Protein AF-A0A370VN03-F1 (afdb_monomer)

Radius of gyration: 39.09 Å; Cα contacts (8 Å, |Δi|>4): 2006; chains: 1; bounding box: 122×119×113 Å

Foldseek 3Di:
DKAKEKEFEQPDQADPPDRDTQMFIWIWDFDQFAFQLLCLVVSVDRRVDPPPDDPDDDDDPDPDDKWKDQAQRTDDRGPDTQQDPPNFHLTYIYTPHHHDPPPDDPLQPAFKWKAFQFFLAWQDIHGDDAAKFWEFCAPPGNHHDPDPQTHNGFKIWHQHPVRWIWIAGPPGPNAKDKQNHTHHRDTDTQDAPIWIDGGRIIMGMHGRDFPDDFFDWDRPSRRFIAGEQDDDDDPDDDDDDDDDDDDDDDDDDDDDDDDDDDDDDDDDDDDDDDDDDDDDDDDDDDDDDDDDDDDDDDDDDDDDDDDDDYDDDDDDDDDDDDDDDDDDDDDDDDDDDDDDDDDDDDDDDDDDDDDDDDDDDDDDDDDDDPAGGSNSLLSCLLGVHSQFAQDALPRPCQQKHFFGFDWDQDPVNPGIDGGHTDIDRLLVFLEEEEEAADQQSLQSVLRRVSSNLRHRALQQEAEAEQQADPVDDLVVSLLSCVLVVLASRQADPQAQLFRGNYASHLVLLCSNLVLLVLLLVVVVVVPCPDPDRLSPDNGRAYEYEYEWESDDPVSLVSLLCCSQRVSNSNYYYYYYFYDHADEPVQHPQNRQVNRCVRRVSSLSTQKYWGQHDPVSQKIFIFGWDDQDDDDPPDDPRDRIDTDDRGDMRGGRGHDPVSSNSSSSSNNSYHHDDPPDDQHPRRFADFDLAWALCVLVVNLDLALVLLLVLQVVQCPDLQALLWWLKAFFTAFRRGTDIDGCLPLHFEEEEEEAPQLCLQQSLLSSLLRRLSNYAQLAEAEEAEELDDQPDDDDDDDDGNVLLCLALRYAYYYYLPDLVVLQLLLVLLVVLLVVLCVVQPPFFLSVVSSVVVVVVVVVPDDPDDDDDDDDDDDDDDDDDDDPDPPPPPPPPPRRDHAYEYEYEALLSLCPPPAPDPPRVSSNSNLVSVLVCLVCVSRSNYGYYYYHYPPGPCCVGSSNVSRQKYWYGDDFDDDPSTRRRQWTWIQTNVRDITTHRGHGFQFAAFPCSPPSIDMRGDPSNRSSHRDPPPPRPHDPDGGTNSVSNSVNSVVSCVVVVRDGDHHSD

Secondary structure (DSSP, 8-state):
-EEEEEEEETTSPPPTTSSPPEEEEEEEE--TT-BGGGTHHHHHHHHH-S-------------PPPPEEETTEEP-TTTPBTTSTTSSTT-EEEESSPPPPPS---TTT-SEEEEEEESTTTT-EEE--SEEEEEESSTTSSEE---TTS-SS-EEEEE-TTS-EEEEE-S-SS-EEETTEEP-SS-EEE-TT-EEEETTEEEEEEESS-SSPPPPEEE-SSS-EEE-------S--PPP--------------PPPPPPPPPPPPP------------------------------------------------------------------------------------------------------SS--HHHHHHHHHTT-TTTT---TT-TTTTEEEEEEEEEE-TTSS-EEEEEEEEEEHHHHSEEEEEE-HHHHHHHHHHHHHHHHHHS-TTTEEEEEE---TTS-HHHHHHHHGGGGG-GGGS--S--SSSSSEESSHHHHHHHHHHHHHHHHHHHHTT------GGG--S-EEEEEEES--SSHHHHHHHHHHHHHGGGGTEEEEEEEE-PPBBTTB-HHHHHHHHHHH-GGGGG-SEEEEEESTTS-EEEEEEEPPP-S---TTS------EEEEEEEEEE----HHHHHHHHHHHTTEEE---TT--------PPPSSEEHHHHTT-SS--HHHHHHHHHHHHT-TT-TT---EEEEEEEBTEEEEEETTTS-SEEEEE--TTSSHHHHHHHHHHHHHHHS-TTTEEEEEEESS-TTSSSS-----GGGGGGSTTEEEEEETT-HHHHHHHHHHHHHHHHHHHHHHTTS-HHHHHHHHHHHHHHT---------------------------------PPP--EEEEEEE-HHHHS-S-TT-TT-HHHHHHHHHHHHHHHHHHHHTEEEEEEE-TT-GGGGSHHHHH-SEEEEEPPPP-STTPPPTTEEEEEPTTS-EEEEEEEESSPBPBTT-S---EEEE--GGGTTS--------B-TTSPBHHHHHHHHHHHHHHHTT-PPPPP--

Sequence (1061 aa):
MQIRLTVVDPSAPPSVARGATASRDVLVTAPAGTALSAVASALASAVSGEGGSARGGEGERGGGPVVLYAGTERLDDRRSTLGEPPLTDGAVLSLGAPAAPEPHPELDEAPTQLHVVAGPDAGGVHLLHGGEIRIGRSADADVPLDDPDVSRLHCAVTVGADGRVAVADLGSTNGTTLDGTRLTTRPVRFVPGALLRLGESTLRLAPAGGPGARVPTEPDGEGHVRVCPQGGEGPGATPPAHARVTDGSPAAHAPDHPEPASPVVPAQGGAPRAERTGPHGAVPHPRDGDTHVTGFEVGPLDGPRPVAGADRGTDAPSGARRRGGLSAWARRLAGGRGEPDPAPDGAYDDEPAEPSGPTSAGRGSMLPETWPDPASLLLTALGPGPRLWERAPGHPEALTVRLGTADRSAPDGSGLLPAVPVTADLREAGALGLAGPRERLTGLTRAVLAQLAALHSPDTLEIVLVSADRARPVPERTAEWAWLGWLPHVRPGHGQDCRLLLAHDREQAAARVDELLRRLEDLTARGTEGTGDHKDFTGPYSVLVVDGDPGGADLREAVARLALEGPRAGIHVVCLAETAAASPASPVTDTYEAACAVAPAFRACGAVALLSGDVATALRLMRVAPDGGAADAGQESAVRGPVGHGTVATVDAVSPAWAERFARALAPLRTDRASGEARVRVSVPLPQVARLLDELGLARATPASLMARWADAADDTQALGGRVCAVLGAGPHGPVGVDLGAEGPHLLVEGPPAAGRTELLRAVVASLAAAERPDRLGIVLIDGRDTTGAGGGHGEGLGVCTDVPHVTTHLTANDPVRMREFAQSLSAELKRRAELLGRSDFTEWHTGRELSGRMVAQRAVVAGDGDLESPPSATIRLRPGAARRQADAVPPLPRLVVVVDDLDALLHPALGSPGRPAAGSVIRALEAVARDGERLGVHLVAATGPGGRAAESEPARRATLRVTLDAVTTGPDAPAPGRGRLLRPDGRAVPFQGGRVTGRIPRTATLRPTVVPLEWHRMGDPPARRPVRELGNGPTDLALLASALERAAREVSATGVPSLL

Mean predicted aligned error: 19.4 Å

pLDDT: mean 72.87, std 23.83, range [23.38, 98.31]

Solvent-accessible surface area (backbone atoms only — not comparable to full-atom values): 61090 Å² total; per-residue (Å²): 67,70,33,41,36,32,36,31,30,67,81,46,79,53,47,97,88,51,91,45,57,43,64,33,50,29,38,37,39,34,58,61,72,38,39,35,58,75,44,44,66,51,54,52,48,62,56,73,50,96,80,76,76,77,81,85,74,94,72,90,77,68,94,65,83,80,48,43,14,50,61,88,47,74,60,51,44,83,77,40,35,41,13,36,88,80,45,27,20,47,32,58,36,15,41,78,44,54,51,78,76,68,98,63,74,64,74,85,74,46,76,31,35,41,29,21,51,30,7,58,52,15,34,41,75,44,79,54,64,82,39,80,41,37,31,15,42,25,89,87,23,78,44,62,40,83,41,90,55,34,30,54,60,23,33,38,40,34,31,42,98,84,71,50,38,28,38,23,27,61,80,32,87,74,46,37,28,48,74,86,43,75,57,46,73,61,74,40,82,53,54,71,75,43,42,39,34,42,51,68,35,31,33,30,37,41,67,52,62,73,79,70,71,65,51,66,69,46,73,69,51,48,13,33,30,28,42,59,80,79,76,90,72,75,90,83,76,84,82,80,91,75,83,93,78,90,83,83,88,88,86,88,89,81,91,82,83,86,86,83,83,87,84,86,83,88,90,86,83,83,87,86,87,86,84,88,79,88,85,90,86,81,89,85,86,82,91,87,82,88,81,89,80,89,80,90,80,87,87,87,89,81,87,82,91,91,89,87,84,90,83,89,80,89,85,87,84,88,88,86,90,90,85,88,82,86,84,88,88,79,90,85,92,83,88,90,86,85,90,85,90,82,89,87,86,88,88,86,83,90,87,89,83,84,93,80,78,91,76,75,91,68,82,84,75,82,72,81,68,90,76,68,35,51,27,58,49,42,52,33,34,71,47,49,16,80,63,47,38,63,40,46,72,86,36,92,66,41,69,48,37,64,53,22,27,27,72,38,74,36,94,86,68,86,45,72,41,71,67,39,77,40,68,48,47,40,66,83,25,24,6,40,21,41,31,9,42,60,76,53,44,51,11,29,49,50,42,41,52,48,52,51,60,44,31,26,38,56,86,47,33,36,42,36,43,28,43,22,30,76,93,51,59,63,70,59,56,36,66,75,48,45,38,56,76,35,33,51,28,25,46,61,86,41,62,54,77,31,58,28,41,41,12,49,37,53,68,37,30,47,58,55,50,54,52,54,50,50,51,44,49,56,53,59,72,68,66,67,84,60,94,65,59,51,79,71,51,79,66,54,31,36,41,39,36,34,43,34,33,55,64,53,71,69,52,40,51,50,50,26,47,38,19,66,56,19,32,68,58,34,27,29,28,38,31,32,13,73,32,68,37,22,33,97,91,36,42,64,68,56,37,49,52,49,19,32,70,44,10,66,42,36,69,42,21,29,23,37,36,37,23,19,44,98,83,41,52,33,28,36,40,28,44,28,54,72,80,76,81,78,77,71,93,85,69,79,82,78,74,72,45,77,47,84,90,47,51,70,25,33,26,30,16,32,55,71,67,57,48,36,55,36,19,36,45,37,26,23,50,41,77,68,71,76,95,73,76,79,69,85,58,38,79,27,85,64,60,54,72,31,52,34,46,57,58,71,71,34,78,66,65,40,33,66,63,43,47,53,44,38,48,58,46,68,71,33,84,89,34,72,46,50,63,55,42,24,49,47,15,36,24,28,65,46,58,39,67,46,42,36,78,82,60,35,39,18,40,35,39,34,26,49,88,80,8,30,64,69,50,39,52,51,21,34,54,53,29,32,55,58,41,30,52,30,43,32,34,31,31,35,41,35,32,26,61,69,86,80,66,94,69,95,75,89,67,83,70,71,69,80,51,59,69,29,66,28,43,39,40,81,44,56,68,79,42,58,63,60,36,38,52,41,24,51,35,52,46,51,50,54,49,53,40,46,69,71,45,60,90,47,37,43,63,57,50,34,51,56,48,54,54,55,61,62,68,72,73,68,81,81,80,76,81,86,81,87,81,88,87,85,86,91,85,86,87,83,82,83,70,87,72,80,81,72,74,73,76,76,76,74,74,76,76,47,28,38,38,41,37,31,42,39,48,43,45,44,54,53,73,54,79,87,46,94,88,53,75,22,41,46,44,33,51,55,35,48,40,45,41,48,73,49,8,60,50,57,37,31,30,42,37,38,25,35,53,71,90,39,74,43,68,80,32,58,50,50,72,53,28,40,28,39,33,45,32,43,75,71,60,89,60,98,85,44,51,50,57,24,34,29,34,41,36,41,73,87,70,50,71,45,57,35,17,28,8,41,32,78,51,37,46,36,85,61,70,71,72,63,66,43,70,41,74,60,55,68,65,56,32,22,39,49,70,80,74,70,78,68,54,52,43,96,84,54,66,28,50,47,58,45,38,23,56,19,48,51,51,27,32,59,76,71,67,48,60,51,48,78,49,67,114

Structure (mmCIF, N/CA/C/O backbone):
data_AF-A0A370VN03-F1
#
_entry.id   AF-A0A370VN03-F1
#
loop_
_atom_site.group_PDB
_atom_site.id
_atom_site.type_symbol
_atom_site.label_atom_id
_atom_site.label_alt_id
_atom_site.label_comp_id
_atom_site.label_asym_id
_atom_site.label_entity_id
_atom_site.label_seq_id
_atom_site.pdbx_PDB_ins_code
_atom_site.Cartn_x
_atom_site.Cartn_y
_atom_site.Cartn_z
_atom_site.occupancy
_atom_site.B_iso_or_equiv
_atom_site.auth_seq_id
_atom_site.auth_comp_id
_atom_site.auth_asym_id
_atom_site.auth_atom_id
_atom_site.pdbx_PDB_model_num
ATOM 1 N N . MET A 1 1 ? -13.898 7.569 -0.990 1.00 70.69 1 MET A N 1
ATOM 2 C CA . MET A 1 1 ? -13.082 7.159 -2.149 1.00 70.69 1 MET A CA 1
ATOM 3 C C . MET A 1 1 ? -11.963 8.159 -2.413 1.00 70.69 1 MET A C 1
ATOM 5 O O . MET A 1 1 ? -12.130 9.357 -2.170 1.00 70.69 1 MET A O 1
ATOM 9 N N . GLN A 1 2 ? -10.831 7.654 -2.903 1.00 81.25 2 GLN A N 1
ATOM 10 C CA . GLN A 1 2 ? -9.731 8.439 -3.460 1.00 81.25 2 GLN A CA 1
ATOM 11 C C . GLN A 1 2 ? -9.353 7.843 -4.814 1.00 81.25 2 GLN A C 1
ATOM 13 O O . GLN A 1 2 ? -8.942 6.688 -4.867 1.00 81.25 2 GLN A O 1
ATOM 18 N N . ILE A 1 3 ? -9.488 8.625 -5.882 1.00 85.25 3 ILE A N 1
ATOM 19 C CA . ILE A 1 3 ? -9.108 8.215 -7.238 1.00 85.25 3 ILE A CA 1
ATOM 20 C C . ILE A 1 3 ? -8.130 9.222 -7.829 1.00 85.25 3 ILE A C 1
ATOM 22 O O . ILE A 1 3 ? -8.236 10.428 -7.596 1.00 85.25 3 ILE A O 1
ATOM 26 N N . ARG A 1 4 ? -7.159 8.722 -8.579 1.00 90.88 4 ARG A N 1
ATOM 27 C CA . ARG A 1 4 ? -6.178 9.497 -9.329 1.00 90.88 4 ARG A CA 1
ATOM 28 C C . ARG A 1 4 ? -6.675 9.584 -10.766 1.00 90.88 4 ARG A C 1
ATOM 30 O O . ARG A 1 4 ? -7.051 8.570 -11.346 1.00 90.88 4 ARG A O 1
ATOM 37 N N . LEU A 1 5 ? -6.693 10.783 -11.325 1.00 90.81 5 LEU A N 1
ATOM 38 C CA . LEU A 1 5 ? -7.127 11.050 -12.694 1.00 90.81 5 LEU A CA 1
ATOM 39 C C . LEU A 1 5 ? -6.065 11.888 -13.396 1.00 90.81 5 LEU A C 1
ATOM 41 O O . LEU A 1 5 ? -5.305 12.600 -12.741 1.00 90.81 5 LEU A O 1
ATOM 45 N N . THR A 1 6 ? -6.052 11.862 -14.719 1.00 90.00 6 THR A N 1
ATOM 46 C CA . THR A 1 6 ? -5.263 12.805 -15.518 1.00 90.00 6 THR A CA 1
ATOM 47 C C . THR A 1 6 ? -6.213 13.669 -16.318 1.00 90.00 6 THR A C 1
ATOM 49 O O . THR A 1 6 ? -7.112 13.157 -16.975 1.00 90.00 6 THR A O 1
ATOM 52 N N . VAL A 1 7 ? -6.032 14.983 -16.261 1.00 89.44 7 VAL A N 1
ATOM 53 C CA . VAL A 1 7 ? -6.829 15.935 -17.031 1.00 89.44 7 VAL A CA 1
ATOM 54 C C . VAL A 1 7 ? -5.932 16.559 -18.094 1.00 89.44 7 VAL A C 1
ATOM 56 O O . VAL A 1 7 ? -4.846 17.047 -17.783 1.00 89.44 7 VAL A O 1
ATOM 59 N N . VAL A 1 8 ? -6.374 16.521 -19.346 1.00 88.56 8 VAL A N 1
ATOM 60 C CA . VAL A 1 8 ? -5.647 17.008 -20.521 1.00 88.56 8 VAL A CA 1
ATOM 61 C C . VAL A 1 8 ? -6.436 18.146 -21.159 1.00 88.56 8 VAL A C 1
ATOM 63 O O . VAL A 1 8 ? -7.643 18.033 -21.361 1.00 88.56 8 VAL A O 1
ATOM 66 N N . ASP A 1 9 ? -5.763 19.241 -21.496 1.00 85.25 9 ASP A N 1
ATOM 67 C CA . ASP A 1 9 ? -6.304 20.320 -22.319 1.00 85.25 9 ASP A CA 1
ATOM 68 C C . ASP A 1 9 ? -5.673 20.255 -23.722 1.00 85.25 9 ASP A C 1
ATOM 70 O O . ASP A 1 9 ? -4.546 20.725 -23.920 1.00 85.25 9 ASP A O 1
ATOM 74 N N . PRO A 1 10 ? -6.376 19.665 -24.709 1.00 78.06 10 PRO A N 1
ATOM 75 C CA . PRO A 1 10 ? -5.890 19.581 -26.083 1.00 78.06 10 PRO A CA 1
ATOM 76 C C . PRO A 1 10 ? -5.878 20.936 -26.807 1.00 78.06 10 PRO A C 1
ATOM 78 O O . PRO A 1 10 ? -5.259 21.057 -27.860 1.00 78.06 10 PRO A O 1
ATOM 81 N N . SER A 1 11 ? -6.562 21.953 -26.271 1.00 70.94 11 SER A N 1
ATOM 82 C CA . SER A 1 11 ? -6.679 23.286 -26.873 1.00 70.94 11 SER A CA 1
ATOM 83 C C . SER A 1 11 ? -5.666 24.300 -26.331 1.00 70.94 11 SER A C 1
ATOM 85 O O . SER A 1 11 ? -5.516 25.390 -26.893 1.00 70.94 11 SER A O 1
ATOM 87 N N . ALA A 1 12 ? -4.952 23.949 -25.258 1.00 66.81 12 ALA A N 1
ATOM 88 C CA . ALA A 1 12 ? -3.901 24.775 -24.684 1.00 66.81 12 ALA A CA 1
ATOM 89 C C . ALA A 1 12 ? -2.669 24.841 -25.610 1.00 66.81 12 ALA A C 1
ATOM 91 O O . ALA A 1 12 ? -2.277 23.824 -26.191 1.00 66.81 12 ALA A O 1
ATOM 92 N N . PRO A 1 13 ? -2.013 26.012 -25.742 1.00 58.12 13 PRO A N 1
ATOM 93 C CA . PRO A 1 13 ? -0.776 26.116 -26.506 1.00 58.12 13 PRO A CA 1
ATOM 94 C C . PRO A 1 13 ? 0.294 25.182 -25.908 1.00 58.12 13 PRO A C 1
ATOM 96 O O . PRO A 1 13 ? 0.454 25.162 -24.683 1.00 58.12 13 PRO A O 1
ATOM 99 N N . PRO A 1 14 ? 1.032 24.418 -26.737 1.00 55.12 14 PRO A N 1
ATOM 100 C CA . PRO A 1 14 ? 2.032 23.474 -26.252 1.00 55.12 14 PRO A CA 1
ATOM 101 C C . PRO A 1 14 ? 3.104 24.201 -25.437 1.00 55.12 14 PRO A C 1
ATOM 103 O O . PRO A 1 14 ? 3.562 25.287 -25.806 1.00 55.12 14 PRO A O 1
ATOM 106 N N . SER A 1 15 ? 3.506 23.611 -24.310 1.00 46.00 15 SER A N 1
ATOM 107 C CA . SER A 1 15 ? 4.548 24.201 -23.467 1.00 46.00 15 SER A CA 1
ATOM 108 C C . SER A 1 15 ? 5.899 24.215 -24.200 1.00 46.00 15 SER A C 1
ATOM 110 O O . SER A 1 15 ? 6.231 23.291 -24.940 1.00 46.00 15 SER A O 1
ATOM 112 N N . VAL A 1 16 ? 6.719 25.241 -23.957 1.00 39.25 16 VAL A N 1
ATOM 113 C CA . VAL A 1 16 ? 8.020 25.454 -24.630 1.00 39.25 16 VAL A CA 1
ATOM 114 C C . VAL A 1 16 ? 9.035 24.324 -24.347 1.00 39.25 16 VAL A C 1
ATOM 116 O O . VAL A 1 16 ? 10.051 24.224 -25.026 1.00 39.25 16 VAL A O 1
ATOM 119 N N . ALA A 1 17 ? 8.769 23.446 -23.371 1.00 37.25 17 ALA A N 1
ATOM 120 C CA . ALA A 1 17 ? 9.711 22.419 -22.920 1.00 37.25 17 ALA A CA 1
ATOM 121 C C . ALA A 1 17 ? 9.573 21.049 -23.612 1.00 37.25 17 ALA A C 1
ATOM 123 O O . ALA A 1 17 ? 10.483 20.238 -23.493 1.00 37.25 17 ALA A O 1
ATOM 124 N N . ARG A 1 18 ? 8.470 20.778 -24.319 1.00 37.25 18 ARG A N 1
ATOM 125 C CA . ARG A 1 18 ? 8.180 19.573 -25.129 1.00 37.25 18 ARG A CA 1
ATOM 126 C C . ARG A 1 18 ? 6.822 19.848 -25.772 1.00 37.25 18 ARG A C 1
ATOM 128 O O . ARG A 1 18 ? 5.924 20.265 -25.048 1.00 37.25 18 ARG A O 1
ATOM 135 N N . GLY A 1 19 ? 6.649 19.630 -27.075 1.00 37.69 19 GLY A N 1
ATOM 136 C CA . GLY A 1 19 ? 5.420 19.933 -27.834 1.00 37.69 19 GLY A CA 1
ATOM 137 C C . GLY A 1 19 ? 4.154 19.141 -27.451 1.00 37.69 19 GLY A C 1
ATOM 138 O O . GLY A 1 19 ? 3.378 18.794 -28.332 1.00 37.69 19 GLY A O 1
ATOM 139 N N . ALA A 1 20 ? 3.955 18.825 -26.171 1.00 50.44 20 ALA A N 1
ATOM 140 C CA . ALA A 1 20 ? 2.827 18.093 -25.617 1.00 50.44 20 ALA A CA 1
ATOM 141 C C . ALA A 1 20 ? 1.709 19.045 -25.152 1.00 50.44 20 ALA A C 1
ATOM 143 O O . ALA A 1 20 ? 1.969 20.152 -24.664 1.00 50.44 20 ALA A O 1
ATOM 144 N N . THR A 1 21 ? 0.466 18.585 -25.297 1.00 60.38 21 THR A N 1
ATOM 145 C CA . THR A 1 21 ? -0.755 19.200 -24.751 1.00 60.38 21 THR A CA 1
ATOM 146 C C . THR A 1 21 ? -0.634 19.400 -23.241 1.00 60.38 21 THR A C 1
ATOM 148 O O . THR A 1 21 ? -0.043 18.560 -22.560 1.00 60.38 21 THR A O 1
ATOM 151 N N . ALA A 1 22 ? -1.200 20.479 -22.692 1.00 73.81 22 ALA A N 1
ATOM 152 C CA . ALA A 1 22 ? -1.149 20.722 -21.252 1.00 73.81 22 ALA A CA 1
ATOM 153 C C . ALA A 1 22 ? -1.894 19.602 -20.503 1.00 73.81 22 ALA A C 1
ATOM 155 O O . ALA A 1 22 ? -3.096 19.430 -20.686 1.00 73.81 22 ALA A O 1
ATOM 156 N N . SER A 1 23 ? -1.191 18.828 -19.675 1.00 83.25 23 SER A N 1
ATOM 157 C CA . SER A 1 23 ? -1.773 17.746 -18.876 1.00 83.25 23 SER A CA 1
ATOM 158 C C . SER A 1 23 ? -1.422 17.893 -17.398 1.00 83.25 23 SER A C 1
ATOM 160 O O . SER A 1 23 ? -0.376 18.438 -17.026 1.00 83.25 23 SER A O 1
ATOM 162 N N . ARG A 1 24 ? -2.325 17.433 -16.531 1.00 88.62 24 ARG A N 1
ATOM 163 C CA . ARG A 1 24 ? -2.146 17.463 -15.079 1.00 88.62 24 ARG A CA 1
ATOM 164 C C . ARG A 1 24 ? -2.731 16.209 -14.443 1.00 88.62 24 ARG A C 1
ATOM 166 O O . ARG A 1 24 ? -3.916 15.926 -14.598 1.00 88.62 24 ARG A O 1
ATOM 173 N N . ASP A 1 25 ? -1.914 15.507 -13.670 1.00 90.75 25 ASP A N 1
ATOM 174 C CA . ASP A 1 25 ? -2.387 14.455 -12.776 1.00 90.75 25 ASP A CA 1
ATOM 175 C C . ASP A 1 25 ? -3.031 15.087 -11.533 1.00 90.75 25 ASP A C 1
ATOM 177 O O . ASP A 1 25 ? -2.510 16.056 -10.970 1.00 90.75 25 ASP A O 1
ATOM 181 N N . VAL A 1 26 ? -4.169 14.554 -11.094 1.00 91.25 26 VAL A N 1
ATOM 182 C CA . VAL A 1 26 ? -4.944 15.054 -9.954 1.00 91.25 26 VAL A CA 1
ATOM 183 C C . VAL A 1 26 ? -5.418 13.914 -9.056 1.00 91.25 26 VAL A C 1
ATOM 185 O O . VAL A 1 26 ? -5.774 12.833 -9.517 1.00 91.25 26 VAL A O 1
ATOM 188 N N . LEU A 1 27 ? -5.460 14.174 -7.753 1.00 89.12 27 LEU A N 1
ATOM 189 C CA . LEU A 1 27 ? -6.066 13.317 -6.745 1.00 89.12 27 LEU A CA 1
ATOM 190 C C . LEU A 1 27 ? -7.446 13.868 -6.397 1.00 89.12 27 LEU A C 1
ATOM 192 O O . LEU A 1 27 ? -7.570 14.986 -5.887 1.00 89.12 27 LEU A O 1
ATOM 196 N N . VAL A 1 28 ? -8.477 13.062 -6.626 1.00 86.88 28 VAL A N 1
ATOM 197 C CA . VAL A 1 28 ? -9.854 13.365 -6.246 1.00 86.88 28 VAL A CA 1
ATOM 198 C C . VAL A 1 28 ? -10.191 12.611 -4.968 1.00 86.88 28 VAL A C 1
ATOM 200 O O . VAL A 1 28 ? -10.138 11.386 -4.924 1.00 86.88 28 VAL A O 1
ATOM 203 N N . THR A 1 29 ? -10.554 13.341 -3.914 1.00 83.19 29 THR A N 1
ATOM 204 C CA . THR A 1 29 ? -11.078 12.767 -2.665 1.00 83.19 29 THR A CA 1
ATOM 205 C C . THR A 1 29 ? -12.544 13.146 -2.532 1.00 83.19 29 THR A C 1
ATOM 207 O O . THR A 1 29 ? -12.858 14.331 -2.442 1.00 83.19 29 THR A O 1
ATOM 210 N N . ALA A 1 30 ? -13.441 12.160 -2.523 1.00 75.75 30 ALA A N 1
ATOM 211 C CA . ALA A 1 30 ? -14.888 12.376 -2.466 1.00 75.75 30 ALA A CA 1
ATOM 212 C C . ALA A 1 30 ? -15.617 11.204 -1.768 1.00 75.75 30 ALA A C 1
ATOM 214 O O . ALA A 1 30 ? -15.039 10.125 -1.602 1.00 75.75 30 ALA A O 1
ATOM 215 N N . PRO A 1 31 ? -16.873 11.379 -1.317 1.00 70.06 31 PRO A N 1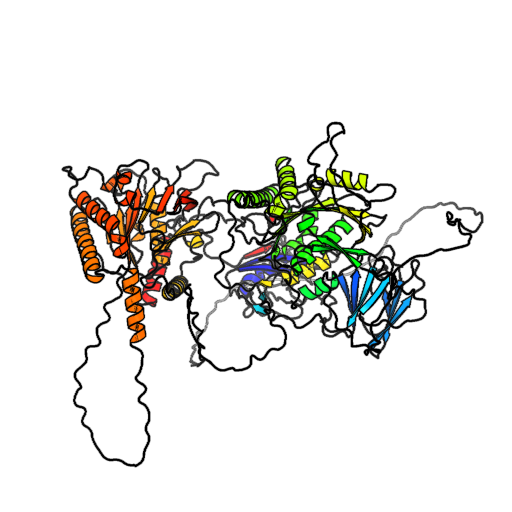
ATOM 216 C CA . PRO A 1 31 ? -17.762 10.259 -0.992 1.00 70.06 31 PRO A CA 1
ATOM 217 C C . PRO A 1 31 ? -18.085 9.404 -2.232 1.00 70.06 31 PRO A C 1
ATOM 219 O O . PRO A 1 31 ? -18.123 9.939 -3.339 1.00 70.06 31 PRO A O 1
ATOM 222 N N . ALA A 1 32 ? -18.347 8.107 -2.051 1.00 73.69 32 ALA A N 1
ATOM 223 C CA . ALA A 1 32 ? -18.873 7.259 -3.128 1.00 73.69 32 ALA A CA 1
ATOM 224 C C . ALA A 1 32 ? -20.227 7.800 -3.627 1.00 73.69 32 ALA A C 1
ATOM 226 O O . ALA A 1 32 ? -20.972 8.405 -2.849 1.00 73.69 32 ALA A O 1
ATOM 227 N N . GLY A 1 33 ? -20.527 7.637 -4.918 1.00 70.62 33 GLY A N 1
ATOM 228 C CA . GLY A 1 33 ? -21.753 8.178 -5.521 1.00 70.62 33 GLY A CA 1
ATOM 229 C C . GLY A 1 33 ? -21.712 9.684 -5.834 1.00 70.62 33 GLY A C 1
ATOM 230 O O . GLY A 1 33 ? -22.744 10.283 -6.132 1.00 70.62 33 GLY A O 1
ATOM 231 N N . THR A 1 34 ? -20.547 10.338 -5.740 1.00 78.75 34 THR A N 1
ATOM 232 C CA . THR A 1 34 ? -20.418 11.772 -6.054 1.00 78.75 34 THR A CA 1
ATOM 233 C C . THR A 1 34 ? -20.520 12.004 -7.565 1.00 78.75 34 THR A C 1
ATOM 235 O O . THR A 1 34 ? -19.698 11.493 -8.317 1.00 78.75 34 THR A O 1
ATOM 238 N N . ALA A 1 35 ? -21.471 12.827 -8.014 1.00 83.69 35 ALA A N 1
ATOM 239 C CA . ALA A 1 35 ? -21.599 13.199 -9.427 1.00 83.69 35 ALA A CA 1
ATOM 240 C C . ALA A 1 35 ? -20.400 14.026 -9.935 1.00 83.69 35 ALA A C 1
ATOM 242 O O . ALA A 1 35 ? -19.859 14.865 -9.205 1.00 83.69 35 ALA A O 1
ATOM 243 N N . LEU A 1 36 ? -20.031 13.854 -11.209 1.00 87.19 36 LEU A N 1
ATOM 244 C CA . LEU A 1 36 ? -18.916 14.555 -11.859 1.00 87.19 36 LEU A CA 1
ATOM 245 C C . LEU A 1 36 ? -19.042 16.088 -11.775 1.00 87.19 36 LEU A C 1
ATOM 247 O O . LEU A 1 36 ? -18.050 16.786 -11.561 1.00 87.19 36 LEU A O 1
ATOM 251 N N . SER A 1 37 ? -20.261 16.620 -11.856 1.00 85.00 37 SER A N 1
ATOM 252 C CA . SER A 1 37 ? -20.573 18.052 -11.716 1.00 85.00 37 SER A CA 1
ATOM 253 C C . SER A 1 37 ? -20.061 18.670 -10.411 1.00 85.00 37 SER A C 1
ATOM 255 O O . SER A 1 37 ? -19.745 19.859 -10.384 1.00 85.00 37 SER A O 1
ATOM 257 N N . ALA A 1 38 ? -19.901 17.883 -9.341 1.00 84.25 38 ALA A N 1
ATOM 258 C CA . ALA A 1 38 ? -19.358 18.367 -8.073 1.00 84.25 38 ALA A CA 1
ATOM 259 C C . ALA A 1 38 ? -17.852 18.691 -8.134 1.00 84.25 38 ALA A C 1
ATOM 261 O O . ALA A 1 38 ? -17.356 19.420 -7.274 1.00 84.25 38 ALA A O 1
ATOM 262 N N . VAL A 1 39 ? -17.125 18.157 -9.124 1.00 87.81 39 VAL A N 1
ATOM 263 C CA . VAL A 1 39 ? -15.669 18.328 -9.280 1.00 87.81 39 VAL A CA 1
ATOM 264 C C . VAL A 1 39 ? -15.246 18.897 -10.637 1.00 87.81 39 VAL A C 1
ATOM 266 O O . VAL A 1 39 ? -14.101 19.322 -10.762 1.00 87.81 39 VAL A O 1
ATOM 269 N N . ALA A 1 40 ? -16.137 18.958 -11.634 1.00 89.44 40 ALA A N 1
ATOM 270 C CA . ALA A 1 40 ? -15.820 19.349 -13.013 1.00 89.44 40 ALA A CA 1
ATOM 271 C C . ALA A 1 40 ? -15.067 20.690 -13.118 1.00 89.44 40 ALA A C 1
ATOM 273 O O . ALA A 1 40 ? -14.031 20.769 -13.777 1.00 89.44 40 ALA A O 1
ATOM 274 N N . SER A 1 41 ? -15.523 21.727 -12.407 1.00 88.50 41 SER A N 1
ATOM 275 C CA . SER A 1 41 ? -14.839 23.029 -12.392 1.00 88.50 41 SER A CA 1
ATOM 276 C C . SER A 1 41 ? -13.442 22.954 -11.777 1.00 88.50 41 SER A C 1
ATOM 278 O O . SER A 1 41 ? -12.516 23.575 -12.287 1.00 88.50 41 SER A O 1
ATOM 280 N N . ALA A 1 42 ? -13.268 22.167 -10.712 1.00 86.25 42 ALA A N 1
ATOM 281 C CA . ALA A 1 42 ? -11.972 22.003 -10.060 1.00 86.25 42 ALA A CA 1
ATOM 282 C C . ALA A 1 42 ? -10.989 21.192 -10.928 1.00 86.25 42 ALA A C 1
ATOM 284 O O . ALA A 1 42 ? -9.800 21.505 -10.947 1.00 86.25 42 ALA A O 1
ATOM 285 N N . LEU A 1 43 ? -11.483 20.208 -11.691 1.00 89.31 43 LEU A N 1
ATOM 286 C CA . LEU A 1 43 ? -10.701 19.479 -12.698 1.00 89.31 43 LEU A CA 1
ATOM 287 C C . LEU A 1 43 ? -10.207 20.415 -13.810 1.00 89.31 43 LEU A C 1
ATOM 289 O O . LEU A 1 43 ? -9.029 20.375 -14.156 1.00 89.31 43 LEU A O 1
ATOM 293 N N . ALA A 1 44 ? -11.071 21.299 -14.321 1.00 87.69 44 ALA A N 1
ATOM 294 C CA . ALA A 1 44 ? -10.681 22.296 -15.320 1.00 87.69 44 ALA A CA 1
ATOM 295 C C . ALA A 1 44 ? -9.630 23.281 -14.777 1.00 87.69 44 ALA A C 1
ATOM 297 O O . ALA A 1 44 ? -8.599 23.510 -15.410 1.00 87.69 44 ALA A O 1
ATOM 298 N N . SER A 1 45 ? -9.841 23.812 -13.566 1.00 86.31 45 SER A N 1
ATOM 299 C CA . SER A 1 45 ? -8.896 24.738 -12.927 1.00 86.31 45 SER A CA 1
ATOM 300 C C . SER A 1 45 ? -7.515 24.124 -12.679 1.00 86.31 45 SER A C 1
ATOM 302 O O . SER A 1 45 ? -6.515 24.837 -12.756 1.00 86.31 45 SER A O 1
ATOM 304 N N . ALA A 1 46 ? -7.432 22.814 -12.419 1.00 84.81 46 ALA A N 1
ATOM 305 C CA . ALA A 1 46 ? -6.162 22.134 -12.167 1.00 84.81 46 ALA A CA 1
ATOM 306 C C . ALA A 1 46 ? -5.201 22.160 -13.372 1.00 84.81 46 ALA A C 1
ATOM 308 O O . ALA A 1 46 ? -3.984 22.164 -13.169 1.00 84.81 46 ALA A O 1
ATOM 309 N N . VAL A 1 47 ? -5.728 22.202 -14.603 1.00 81.56 47 VAL A N 1
ATOM 310 C CA . VAL A 1 47 ? -4.929 22.253 -15.842 1.00 81.56 47 VAL A CA 1
ATOM 311 C C . VAL A 1 47 ? -4.644 23.690 -16.280 1.00 81.56 47 VAL A C 1
ATOM 313 O O . VAL A 1 47 ? -3.539 23.978 -16.731 1.00 81.56 47 VAL A O 1
ATOM 316 N N . SER A 1 48 ? -5.595 24.616 -16.105 1.00 73.06 48 SER A N 1
ATOM 317 C CA . SER A 1 48 ? -5.433 26.019 -16.529 1.00 73.06 48 SER A CA 1
ATOM 318 C C . SER A 1 48 ? -4.496 26.854 -15.633 1.00 73.06 48 SER A C 1
ATOM 320 O O . SER A 1 48 ? -4.031 27.908 -16.065 1.00 73.06 48 SER A O 1
ATOM 322 N N . GLY A 1 49 ? -4.185 26.383 -14.416 1.00 56.22 49 GLY A N 1
ATOM 323 C CA . GLY A 1 49 ? -3.268 27.021 -13.461 1.00 56.22 49 GLY A CA 1
ATOM 324 C C . GLY A 1 49 ? -3.857 28.231 -12.710 1.00 56.22 49 GLY A C 1
ATOM 325 O O . GLY A 1 49 ? -4.614 29.023 -13.259 1.00 56.22 49 GLY A O 1
ATOM 326 N N . GLU A 1 50 ? -3.463 28.426 -11.445 1.00 43.38 50 GLU A N 1
ATOM 327 C CA . GLU A 1 50 ? -3.861 29.575 -10.593 1.00 43.38 50 GLU A CA 1
ATOM 328 C C . GLU A 1 50 ? -3.132 30.902 -10.940 1.00 43.38 50 GLU A C 1
ATOM 330 O O . GLU A 1 50 ? -3.250 31.896 -10.227 1.00 43.38 50 GLU A O 1
ATOM 335 N N . GLY A 1 51 ? -2.384 30.960 -12.049 1.00 36.16 51 GLY A N 1
ATOM 336 C CA . GLY A 1 51 ? -1.526 32.093 -12.438 1.00 36.16 51 GLY A CA 1
ATOM 337 C C . GLY A 1 51 ? -2.164 33.155 -13.342 1.00 36.16 51 GLY A C 1
ATOM 338 O O . GLY A 1 51 ? -1.447 33.952 -13.940 1.00 36.16 51 GLY A O 1
ATOM 339 N N . GLY A 1 52 ? -3.489 33.177 -13.482 1.00 32.00 52 GLY A N 1
ATOM 340 C CA . GLY A 1 52 ? -4.205 34.176 -14.276 1.00 32.00 52 GLY A CA 1
ATOM 341 C C . GLY A 1 52 ? -4.548 35.446 -13.496 1.00 32.00 52 GLY A C 1
ATOM 342 O O . GLY A 1 52 ? -5.719 35.814 -13.444 1.00 32.00 52 GLY A O 1
ATOM 343 N N . SER A 1 53 ? -3.576 36.135 -12.886 1.00 32.50 53 SER A N 1
ATOM 344 C CA . SER A 1 53 ? -3.825 37.527 -12.499 1.00 32.50 53 SER A CA 1
ATOM 345 C C . SER A 1 53 ? -3.880 38.385 -13.770 1.00 32.50 53 SER A C 1
ATOM 347 O O . SER A 1 53 ? -2.913 38.515 -14.512 1.00 32.50 53 SER A O 1
ATOM 349 N N . ALA A 1 54 ? -5.070 38.922 -14.036 1.00 36.97 54 ALA A N 1
ATOM 350 C CA . ALA A 1 54 ? -5.332 40.086 -14.879 1.00 36.97 54 ALA A CA 1
ATOM 351 C C . ALA A 1 54 ? -4.559 40.172 -16.217 1.00 36.97 54 ALA A C 1
ATOM 353 O O . ALA A 1 54 ? -3.632 40.966 -16.371 1.00 36.97 54 ALA A O 1
ATOM 354 N N . ARG A 1 55 ? -5.053 39.485 -17.255 1.00 32.03 55 ARG A N 1
ATOM 355 C CA . ARG A 1 55 ? -5.042 40.085 -18.598 1.00 32.03 55 ARG A CA 1
ATOM 356 C C . ARG A 1 55 ? -6.343 40.857 -18.776 1.00 32.03 55 ARG A C 1
ATOM 358 O O . ARG A 1 55 ? -7.386 40.271 -19.039 1.00 32.03 55 ARG A O 1
ATOM 365 N N . GLY A 1 56 ? -6.264 42.173 -18.580 1.00 31.67 56 GLY A N 1
ATOM 366 C CA . GLY A 1 56 ? -7.264 43.102 -19.091 1.00 31.67 56 GLY A CA 1
ATOM 367 C C . GLY A 1 56 ? -7.300 43.018 -20.618 1.00 31.67 56 GLY A C 1
ATOM 368 O O . GLY A 1 56 ? -6.255 43.032 -21.267 1.00 31.67 56 GLY A O 1
ATOM 369 N N . GLY A 1 57 ? -8.503 42.878 -21.163 1.00 27.73 57 GLY A N 1
ATOM 370 C CA . GLY A 1 57 ? -8.766 42.745 -22.591 1.00 27.73 57 GLY A CA 1
ATOM 371 C C . GLY A 1 57 ? -10.134 42.110 -22.792 1.00 27.73 57 GLY A C 1
ATOM 372 O O . GLY A 1 57 ? -10.265 40.892 -22.746 1.00 27.73 57 GLY A O 1
ATOM 373 N N . GLU A 1 58 ? -11.144 42.963 -22.923 1.00 35.41 58 GLU A N 1
ATOM 374 C CA . GLU A 1 58 ? -12.561 42.636 -23.056 1.00 35.41 58 GLU A CA 1
ATOM 375 C C . GLU A 1 58 ? -12.834 41.616 -24.171 1.00 35.41 58 GLU A C 1
ATOM 377 O O . GLU A 1 58 ? -12.382 41.751 -25.307 1.00 35.41 58 GLU A O 1
ATOM 382 N N . GLY A 1 59 ? -13.598 40.588 -23.810 1.00 29.42 59 GLY A N 1
ATOM 383 C CA . GLY A 1 59 ? -14.057 39.515 -24.678 1.00 29.42 59 GLY A CA 1
ATOM 384 C C . GLY A 1 59 ? -14.673 38.423 -23.815 1.00 29.42 59 GLY A C 1
ATOM 385 O O . GLY A 1 59 ? -13.966 37.561 -23.300 1.00 29.42 59 GLY A O 1
ATOM 386 N N . GLU A 1 60 ? -15.984 38.509 -23.602 1.00 37.81 60 GLU A N 1
ATOM 387 C CA . GLU A 1 60 ? -16.812 37.560 -22.856 1.00 37.81 60 GLU A CA 1
ATOM 388 C C . GLU A 1 60 ? -16.453 36.090 -23.162 1.00 37.81 60 GLU A C 1
ATOM 390 O O . GLU A 1 60 ? -16.901 35.503 -24.144 1.00 37.81 60 GLU A O 1
ATOM 395 N N . ARG A 1 61 ? -15.692 35.443 -22.276 1.00 36.16 61 ARG A N 1
ATOM 396 C CA . ARG A 1 61 ? -15.793 33.995 -22.058 1.00 36.16 61 ARG A CA 1
ATOM 397 C C . ARG A 1 61 ? -16.518 33.800 -20.739 1.00 36.16 61 ARG A C 1
ATOM 399 O O . ARG A 1 61 ? -15.906 33.646 -19.686 1.00 36.16 61 ARG A O 1
ATOM 406 N N . GLY A 1 62 ? -17.844 33.905 -20.811 1.00 34.16 62 GLY A N 1
ATOM 407 C CA . GLY A 1 62 ? -18.733 33.560 -19.710 1.00 34.16 62 GLY A CA 1
ATOM 408 C C . GLY A 1 62 ? -18.472 32.137 -19.218 1.00 34.16 62 GLY A C 1
ATOM 409 O O . GLY A 1 62 ? -17.995 31.289 -19.973 1.00 34.16 62 GLY A O 1
ATOM 410 N N . GLY A 1 63 ? -18.791 31.895 -17.944 1.00 40.12 63 GLY A N 1
ATOM 411 C CA . GLY A 1 63 ? -18.771 30.583 -17.296 1.00 40.12 63 GLY A CA 1
ATOM 412 C C . GLY A 1 63 ? -19.730 29.597 -17.962 1.00 40.12 63 GLY A C 1
ATOM 413 O O . GLY A 1 63 ? -20.802 29.305 -17.437 1.00 40.12 63 GLY A O 1
ATOM 414 N N . GLY A 1 64 ? -19.351 29.117 -19.143 1.00 54.06 64 GLY A N 1
ATOM 415 C CA . GLY A 1 64 ? -20.003 28.012 -19.818 1.00 54.06 64 GLY A CA 1
ATOM 416 C C . GLY A 1 64 ? -19.805 26.710 -19.035 1.00 54.06 64 GLY A C 1
ATOM 417 O O . GLY A 1 64 ? -18.862 26.596 -18.247 1.00 54.06 64 GLY A O 1
ATOM 418 N N . PRO A 1 65 ? -20.691 25.722 -19.231 1.00 70.31 65 PRO A N 1
ATOM 419 C CA . PRO A 1 65 ? -20.548 24.414 -18.604 1.00 70.31 65 PRO A CA 1
ATOM 420 C C . PRO A 1 65 ? -19.225 23.768 -19.036 1.00 70.31 65 PRO A C 1
ATOM 422 O O . PRO A 1 65 ? -18.923 23.704 -20.229 1.00 70.31 65 PRO A O 1
ATOM 425 N N . VAL A 1 66 ? -18.435 23.297 -18.067 1.00 85.44 66 VAL A N 1
ATOM 426 C CA . VAL A 1 66 ? -17.206 22.538 -18.334 1.00 85.44 66 VAL A CA 1
ATOM 427 C C . VAL A 1 66 ? -17.592 21.242 -19.040 1.00 85.44 66 VAL A C 1
ATOM 429 O O . VAL A 1 66 ? -18.357 20.446 -18.502 1.00 85.44 66 VAL A O 1
ATOM 432 N N . VAL A 1 67 ? -17.069 21.030 -20.247 1.00 88.44 67 VAL A N 1
ATOM 433 C CA . VAL A 1 67 ? -17.291 19.797 -21.011 1.00 88.44 67 VAL A CA 1
ATOM 434 C C . VAL A 1 67 ? -16.071 18.897 -20.861 1.00 88.44 67 VAL A C 1
ATOM 436 O O . VAL A 1 67 ? -14.954 19.325 -21.152 1.00 88.44 67 VAL A O 1
ATOM 439 N N . LEU A 1 68 ? -16.298 17.663 -20.415 1.00 90.25 68 LEU A N 1
ATOM 440 C CA . LEU A 1 68 ? -15.274 16.637 -20.227 1.00 90.25 68 LEU A CA 1
ATOM 441 C C . LEU A 1 68 ? -15.536 15.455 -21.162 1.00 90.25 68 LEU A C 1
ATOM 443 O O . LEU A 1 68 ? -16.689 15.079 -21.384 1.00 90.25 68 LEU A O 1
ATOM 447 N N . TYR A 1 69 ? -14.460 14.866 -21.674 1.00 89.44 69 TYR A N 1
ATOM 448 C CA . TYR A 1 69 ? -14.488 13.663 -22.504 1.00 89.44 69 TYR A CA 1
ATOM 449 C C . TYR A 1 69 ? -13.646 12.556 -21.871 1.00 89.44 69 TYR A C 1
ATOM 451 O O . TYR A 1 69 ? -12.584 12.846 -21.320 1.00 89.44 69 TYR A O 1
ATOM 459 N N . ALA A 1 70 ? -14.089 11.307 -21.991 1.00 86.62 70 ALA A N 1
ATOM 460 C CA . ALA A 1 70 ? -13.279 10.115 -21.753 1.00 86.62 70 ALA A CA 1
ATOM 461 C C . ALA A 1 70 ? -13.059 9.423 -23.105 1.00 86.62 70 ALA A C 1
ATOM 463 O O . ALA A 1 70 ? -14.000 8.921 -23.717 1.00 86.62 70 ALA A O 1
ATOM 464 N N . GLY A 1 71 ? -11.828 9.465 -23.621 1.00 81.56 71 GLY A N 1
ATOM 465 C CA . GLY A 1 71 ? -11.564 9.087 -25.012 1.00 81.56 71 GLY A CA 1
ATOM 466 C C . GLY A 1 71 ? -12.374 9.951 -25.987 1.00 81.56 71 GLY A C 1
ATOM 467 O O . GLY A 1 71 ? -12.276 11.179 -25.967 1.00 81.56 71 GLY A O 1
ATOM 468 N N . THR A 1 72 ? -13.187 9.312 -26.829 1.00 79.69 72 THR A N 1
ATOM 469 C CA . THR A 1 72 ? -14.091 9.978 -27.785 1.00 79.69 72 THR A CA 1
ATOM 470 C C . THR A 1 72 ? -15.475 10.284 -27.200 1.00 79.69 72 THR A C 1
ATOM 472 O O . THR A 1 72 ? -16.239 11.043 -27.801 1.00 79.69 72 THR A O 1
ATOM 475 N N . GLU A 1 73 ? -15.810 9.734 -26.029 1.00 83.69 73 GLU A N 1
ATOM 476 C CA . GLU A 1 73 ? -17.124 9.868 -25.405 1.00 83.69 73 GLU A CA 1
ATOM 477 C C . GLU A 1 73 ? -17.228 11.165 -24.593 1.00 83.69 73 GLU A C 1
ATOM 479 O O . GLU A 1 73 ? -16.381 11.467 -23.750 1.00 83.69 73 GLU A O 1
ATOM 484 N N . ARG A 1 74 ? -18.297 11.937 -24.818 1.00 89.38 74 ARG A N 1
ATOM 485 C CA . ARG A 1 74 ? -18.623 13.116 -24.007 1.00 89.38 74 ARG A CA 1
ATOM 486 C C . ARG A 1 74 ? -19.354 12.692 -22.736 1.00 89.38 74 ARG A C 1
ATOM 488 O O . ARG A 1 74 ? -20.426 12.102 -22.822 1.00 89.38 74 ARG A O 1
ATOM 495 N N . LEU A 1 75 ? -18.837 13.090 -21.578 1.00 89.56 75 LEU A N 1
ATOM 496 C CA . LEU A 1 75 ? -19.437 12.765 -20.285 1.00 89.56 75 LEU A CA 1
ATOM 497 C C . LEU A 1 75 ? -20.588 13.723 -19.929 1.00 89.56 75 LEU A C 1
ATOM 499 O O . LEU A 1 75 ? -20.500 14.934 -20.155 1.00 89.56 75 LEU A O 1
ATOM 503 N N . ASP A 1 76 ? -21.657 13.181 -19.339 1.00 86.75 76 ASP A N 1
ATOM 504 C CA . ASP A 1 76 ? -22.761 13.947 -18.746 1.00 86.75 76 ASP A CA 1
ATOM 505 C C . ASP A 1 76 ? -22.445 14.204 -17.267 1.00 86.75 76 ASP A C 1
ATOM 507 O O . ASP A 1 76 ? -22.459 13.295 -16.441 1.00 86.75 76 ASP A O 1
ATOM 511 N N . ASP A 1 77 ? -22.174 15.455 -16.905 1.00 82.38 77 ASP A N 1
ATOM 512 C CA . ASP A 1 77 ? -21.722 15.831 -15.565 1.00 82.38 77 ASP A CA 1
ATOM 513 C C . ASP A 1 77 ? -22.739 15.546 -14.439 1.00 82.38 77 ASP A C 1
ATOM 515 O O . ASP A 1 77 ? -22.364 15.478 -13.262 1.00 82.38 77 ASP A O 1
ATOM 519 N N . ARG A 1 78 ? -24.022 15.355 -14.763 1.00 81.31 78 ARG A N 1
ATOM 520 C CA . ARG A 1 78 ? -25.075 15.036 -13.787 1.00 81.31 78 ARG A CA 1
ATOM 521 C C . ARG A 1 78 ? -25.359 13.547 -13.670 1.00 81.31 78 ARG A C 1
ATOM 523 O O . ARG A 1 78 ? -25.872 13.134 -12.633 1.00 81.31 78 ARG A O 1
ATOM 530 N N . ARG A 1 79 ? -25.082 12.768 -14.718 1.00 81.38 79 ARG A N 1
ATOM 531 C CA . ARG A 1 79 ? -25.326 11.315 -14.745 1.00 81.38 79 ARG A CA 1
ATOM 532 C C . ARG A 1 79 ? -24.072 10.492 -14.499 1.00 81.38 79 ARG A C 1
ATOM 534 O O . ARG A 1 79 ? -24.187 9.386 -13.992 1.00 81.38 79 ARG A O 1
ATOM 541 N N . SER A 1 80 ? -22.903 11.011 -14.858 1.00 85.94 80 SER A N 1
ATOM 542 C CA . SER A 1 80 ? -21.637 10.326 -14.642 1.00 85.94 80 SER A CA 1
ATOM 543 C C . SER A 1 80 ? -21.217 10.457 -13.179 1.00 85.94 80 SER A C 1
ATOM 545 O O . SER A 1 80 ? -21.051 11.563 -12.650 1.00 85.94 80 SER A O 1
ATOM 547 N N . THR A 1 81 ? -21.035 9.314 -12.531 1.00 85.12 81 THR A N 1
ATOM 548 C CA . THR A 1 81 ? -20.681 9.206 -11.117 1.00 85.12 81 THR A CA 1
ATOM 549 C C . THR A 1 81 ? -19.188 8.938 -10.983 1.00 85.12 81 THR A C 1
ATOM 551 O O . THR A 1 81 ? -18.646 8.049 -11.636 1.00 85.12 81 THR A O 1
ATOM 554 N N . LEU A 1 82 ? -18.499 9.698 -10.128 1.00 82.06 82 LEU A N 1
ATOM 555 C CA . LEU A 1 82 ? -17.128 9.370 -9.752 1.00 82.06 82 LEU A CA 1
ATOM 556 C C . LEU A 1 82 ? -17.125 8.012 -9.057 1.00 82.06 82 LEU A C 1
ATOM 558 O O . LEU A 1 82 ? -17.852 7.817 -8.083 1.00 82.06 82 LEU A O 1
ATOM 562 N N . GLY A 1 83 ? -16.264 7.113 -9.514 1.00 72.25 83 GLY A N 1
ATOM 563 C CA . GLY A 1 83 ? -16.149 5.781 -8.942 1.00 72.25 83 GLY A CA 1
ATOM 564 C C . GLY A 1 83 ? -16.695 4.664 -9.836 1.00 72.25 83 GLY A C 1
ATOM 565 O O . GLY A 1 83 ? -16.400 3.496 -9.596 1.00 72.25 83 GLY A O 1
ATOM 566 N N . GLU A 1 84 ? -17.451 5.018 -10.875 1.00 80.56 84 GLU A N 1
ATOM 567 C CA . GLU A 1 84 ? -18.036 4.092 -11.848 1.00 80.56 84 GLU A CA 1
ATOM 568 C C . GLU A 1 84 ? -17.353 4.268 -13.212 1.00 80.56 84 GLU A C 1
ATOM 570 O O . GLU A 1 84 ? -16.997 5.399 -13.556 1.00 80.56 84 GLU A O 1
ATOM 575 N N . PRO A 1 85 ? -17.161 3.204 -14.017 1.00 80.94 85 PRO A N 1
ATOM 576 C CA . PRO A 1 85 ? -16.625 3.339 -15.369 1.00 80.94 85 PRO A CA 1
ATOM 577 C C . PRO A 1 85 ? -17.436 4.348 -16.204 1.00 80.94 85 PRO A C 1
ATOM 579 O O . PRO A 1 85 ? -18.666 4.300 -16.174 1.00 80.94 85 PRO A O 1
ATOM 582 N N . PRO A 1 86 ? -16.784 5.262 -16.950 1.00 84.38 86 PRO A N 1
ATOM 583 C CA . PRO A 1 86 ? -15.338 5.364 -17.200 1.00 84.38 86 PRO A CA 1
ATOM 584 C C . PRO A 1 86 ? -14.542 6.207 -16.171 1.00 84.38 86 PRO A C 1
ATOM 586 O O . PRO A 1 86 ? -13.344 6.412 -16.345 1.00 84.38 86 PRO A O 1
ATOM 589 N N . LEU A 1 87 ? -15.167 6.714 -15.103 1.00 87.38 87 LEU A N 1
ATOM 590 C CA . LEU A 1 87 ? -14.576 7.583 -14.069 1.00 87.38 87 LEU A CA 1
ATOM 591 C C . LEU A 1 87 ? -13.939 6.801 -12.904 1.00 87.38 87 LEU A C 1
ATOM 593 O O . LEU A 1 87 ? -14.205 7.066 -11.725 1.00 87.38 87 LEU A O 1
ATOM 597 N N . THR A 1 88 ? -13.080 5.843 -13.237 1.00 88.50 88 THR A N 1
ATOM 598 C CA . THR A 1 88 ? -12.311 5.039 -12.276 1.00 88.50 88 THR A CA 1
ATOM 599 C C . THR A 1 88 ? -10.893 5.582 -12.082 1.00 88.50 88 THR A C 1
ATOM 601 O O . THR A 1 88 ? -10.421 6.443 -12.825 1.00 88.50 88 THR A O 1
ATOM 604 N N . ASP A 1 89 ? -10.188 5.082 -11.071 1.00 85.50 89 ASP A N 1
ATOM 605 C CA . ASP A 1 89 ? -8.775 5.395 -10.853 1.00 85.50 89 ASP A CA 1
ATOM 606 C C . ASP A 1 89 ? -7.920 5.064 -12.090 1.00 85.50 89 ASP A C 1
ATOM 608 O O . ASP A 1 89 ? -8.072 4.004 -12.692 1.00 85.50 89 ASP A O 1
ATOM 612 N N . GLY A 1 90 ? -7.036 5.984 -12.479 1.00 85.81 90 GLY A N 1
ATOM 613 C CA . GLY A 1 90 ? -6.234 5.886 -13.702 1.00 85.81 90 GLY A CA 1
ATOM 614 C C . GLY A 1 90 ? -6.852 6.547 -14.938 1.00 85.81 90 GLY A C 1
ATOM 615 O O . GLY A 1 90 ? -6.138 6.724 -15.927 1.00 85.81 90 GLY A O 1
ATOM 616 N N . ALA A 1 91 ? -8.131 6.945 -14.898 1.00 87.38 91 ALA A N 1
ATOM 617 C CA . ALA A 1 91 ? -8.815 7.493 -16.066 1.00 87.38 91 ALA A CA 1
ATOM 618 C C . ALA A 1 91 ? -8.232 8.839 -16.535 1.00 87.38 91 ALA A C 1
ATOM 620 O O . ALA A 1 91 ? -7.831 9.698 -15.740 1.00 87.38 91 ALA A O 1
ATOM 621 N N . VAL A 1 92 ? -8.219 9.019 -17.858 1.00 88.50 92 VAL A N 1
ATOM 622 C CA . VAL A 1 92 ? -7.737 10.226 -18.538 1.00 88.50 92 VAL A CA 1
ATOM 623 C C . VAL A 1 92 ? -8.929 10.983 -19.116 1.00 88.50 92 VAL A C 1
ATOM 625 O O . VAL A 1 92 ? -9.708 10.432 -19.893 1.00 88.50 92 VAL A O 1
ATOM 628 N N . LEU A 1 93 ? -9.066 12.251 -18.738 1.00 90.44 93 LEU A N 1
ATOM 629 C CA . LEU A 1 93 ? -10.154 13.134 -19.139 1.00 90.44 93 LEU A CA 1
ATOM 630 C C . LEU A 1 93 ? -9.628 14.270 -20.011 1.00 90.44 93 LEU A C 1
ATOM 632 O O . LEU A 1 93 ? -8.628 14.897 -19.672 1.00 90.44 93 LEU A O 1
ATOM 636 N N . SER A 1 94 ? -10.322 14.578 -21.103 1.00 89.94 94 SER A N 1
ATOM 637 C CA . SER A 1 94 ? -9.994 15.715 -21.974 1.00 89.94 94 SER A CA 1
ATOM 638 C C . SER A 1 94 ? -10.971 16.874 -21.774 1.00 89.94 94 SER A C 1
ATOM 640 O O . SER A 1 94 ? -12.182 16.664 -21.676 1.00 89.94 94 SER A O 1
ATOM 642 N N . LEU A 1 95 ? -10.449 18.098 -21.701 1.00 89.31 95 LEU A N 1
ATOM 643 C CA . LEU A 1 95 ? -11.215 19.330 -21.509 1.00 89.31 95 LEU A CA 1
ATOM 644 C C . LEU A 1 95 ? -11.640 19.936 -22.851 1.00 89.31 95 LEU A C 1
ATOM 646 O O . LEU A 1 95 ? -10.815 20.180 -23.725 1.00 89.31 95 LEU A O 1
ATOM 650 N N . GLY A 1 96 ? -12.932 20.242 -22.996 1.00 84.69 96 GLY A N 1
ATOM 651 C CA . GLY A 1 96 ? -13.489 21.031 -24.103 1.00 84.69 96 GLY A CA 1
ATOM 652 C C . GLY A 1 96 ? -13.606 20.297 -25.444 1.00 84.69 96 GLY A C 1
ATOM 653 O O . GLY A 1 96 ? -14.624 20.436 -26.124 1.00 84.69 96 GLY A O 1
ATOM 654 N N . ALA A 1 97 ? -12.625 19.470 -25.790 1.00 82.94 97 ALA A N 1
ATOM 655 C CA . ALA A 1 97 ? -12.613 18.603 -26.961 1.00 82.94 97 ALA A CA 1
ATOM 656 C C . ALA A 1 97 ? -12.069 17.217 -26.578 1.00 82.94 97 ALA A C 1
ATOM 658 O O . ALA A 1 97 ? -11.281 17.124 -25.632 1.00 82.94 97 ALA A O 1
ATOM 659 N N . PRO A 1 98 ? -12.459 16.143 -27.290 1.00 80.44 98 PRO A N 1
ATOM 660 C CA . PRO A 1 98 ? -11.771 14.868 -27.148 1.00 80.44 98 PRO A CA 1
ATOM 661 C C . PRO A 1 98 ? -10.296 15.070 -27.513 1.00 80.44 98 PRO A C 1
ATOM 663 O O . PRO A 1 98 ? -9.989 15.781 -28.477 1.00 80.44 98 PRO A O 1
ATOM 666 N N . ALA A 1 99 ? -9.378 14.478 -26.745 1.00 67.81 99 ALA A N 1
ATOM 667 C CA . ALA A 1 99 ? -7.994 14.384 -27.191 1.00 67.81 99 ALA A CA 1
ATOM 668 C C . ALA A 1 99 ? -7.979 13.730 -28.580 1.00 67.81 99 ALA A C 1
ATOM 670 O O . ALA A 1 99 ? -8.779 12.827 -28.848 1.00 67.81 99 ALA A O 1
ATOM 671 N N . ALA A 1 100 ? -7.092 14.195 -29.470 1.00 56.22 100 ALA A N 1
ATOM 672 C CA . ALA A 1 100 ? -6.815 13.442 -30.687 1.00 56.22 100 ALA A CA 1
ATOM 673 C C . ALA A 1 100 ? -6.524 12.002 -30.246 1.00 56.22 100 ALA A C 1
ATOM 675 O O . ALA A 1 100 ? -5.754 11.845 -29.292 1.00 56.22 100 ALA A O 1
ATOM 676 N N . PRO A 1 101 ? -7.172 10.985 -30.842 1.00 50.28 101 PRO A N 1
ATOM 677 C CA . PRO A 1 101 ? -6.886 9.616 -30.462 1.00 50.28 101 PRO A CA 1
ATOM 678 C C . PRO A 1 101 ? -5.371 9.459 -30.551 1.00 50.28 101 PRO A C 1
ATOM 680 O O . PRO A 1 101 ? -4.786 9.758 -31.599 1.00 50.28 101 PRO A O 1
ATOM 683 N N . GLU A 1 102 ? -4.719 9.039 -29.459 1.00 45.66 102 GLU A N 1
ATOM 684 C CA . GLU A 1 102 ? -3.416 8.407 -29.641 1.00 45.66 102 GLU A CA 1
ATOM 685 C C . GLU A 1 102 ? -3.621 7.372 -30.753 1.00 45.66 102 GLU A C 1
ATOM 687 O O . GLU A 1 102 ? -4.688 6.751 -30.767 1.00 45.66 102 GLU A O 1
ATOM 692 N N . PRO A 1 103 ? -2.709 7.243 -31.732 1.00 34.88 103 PRO A N 1
ATOM 693 C CA . PRO A 1 103 ? -2.857 6.318 -32.850 1.00 34.88 103 PRO A CA 1
ATOM 694 C C . PRO A 1 103 ? -2.849 4.876 -32.327 1.00 34.88 103 PRO A C 1
ATOM 696 O O . PRO A 1 103 ? -1.869 4.141 -32.385 1.00 34.88 103 PRO A O 1
ATOM 699 N N . HIS A 1 104 ? -3.973 4.486 -31.759 1.00 41.84 104 HIS A N 1
ATOM 700 C CA . HIS A 1 104 ? -4.286 3.225 -31.141 1.00 41.84 104 HIS A CA 1
ATOM 701 C C . HIS A 1 104 ? -5.664 2.882 -31.685 1.00 41.84 104 HIS A C 1
ATOM 703 O O . HIS A 1 104 ? -6.678 3.172 -31.051 1.00 41.84 104 HIS A O 1
ATOM 709 N N . PRO A 1 105 ? -5.704 2.316 -32.904 1.00 39.53 105 PRO A N 1
ATOM 710 C CA . PRO A 1 105 ? -6.861 1.563 -33.342 1.00 39.53 105 PRO A CA 1
ATOM 711 C C . PRO A 1 105 ? -7.202 0.558 -32.246 1.00 39.53 105 PRO A C 1
ATOM 713 O O . PRO A 1 105 ? -6.300 -0.003 -31.610 1.00 39.53 105 PRO A O 1
ATOM 716 N N . GLU A 1 106 ? -8.490 0.348 -32.014 1.00 44.75 106 GLU A N 1
ATOM 717 C CA . GLU A 1 106 ? -8.963 -0.749 -31.184 1.00 44.75 106 GLU A CA 1
ATOM 718 C C . GLU A 1 106 ? -8.217 -2.023 -31.621 1.00 44.75 106 GLU A C 1
ATOM 720 O O . GLU A 1 106 ? -8.208 -2.379 -32.801 1.00 44.75 106 GLU A O 1
ATOM 725 N N . LEU A 1 107 ? -7.516 -2.674 -30.681 1.00 49.44 107 LEU A N 1
ATOM 726 C CA . LEU A 1 107 ? -6.675 -3.861 -30.934 1.00 49.44 107 LEU A CA 1
ATOM 727 C C . LEU A 1 107 ? -7.453 -5.014 -31.602 1.00 49.44 107 LEU A C 1
ATOM 729 O O . LEU A 1 107 ? -6.839 -5.974 -32.073 1.00 49.44 107 LEU A O 1
ATOM 733 N N . ASP A 1 108 ? -8.781 -4.894 -31.637 1.00 44.59 108 ASP A N 1
ATOM 734 C CA . ASP A 1 108 ? -9.746 -5.850 -32.149 1.00 44.59 108 ASP A CA 1
ATOM 735 C C . ASP A 1 108 ? -10.010 -5.701 -33.677 1.00 44.59 108 ASP A C 1
ATOM 737 O O . ASP A 1 108 ? -10.562 -6.627 -34.268 1.00 44.59 108 ASP A O 1
ATOM 741 N N . GLU A 1 109 ? -9.568 -4.621 -34.358 1.00 45.25 109 GLU A N 1
ATOM 742 C CA . GLU A 1 109 ? -9.876 -4.376 -35.794 1.00 45.25 109 GLU A CA 1
ATOM 743 C C . GLU A 1 109 ? -8.720 -4.605 -36.802 1.00 45.25 109 GLU A C 1
ATOM 745 O O . GLU A 1 109 ? -8.967 -4.751 -38.002 1.00 45.25 109 GLU A O 1
ATOM 750 N N . ALA A 1 110 ? -7.452 -4.661 -36.371 1.00 50.78 110 ALA A N 1
ATOM 751 C CA . ALA A 1 110 ? -6.305 -4.817 -37.283 1.00 50.78 110 ALA A CA 1
ATOM 752 C C . ALA A 1 110 ? -5.919 -6.297 -37.476 1.00 50.78 110 ALA A C 1
ATOM 754 O O . ALA A 1 110 ? -5.642 -6.944 -36.474 1.00 50.78 110 ALA A O 1
ATOM 755 N N . PRO A 1 111 ? -5.797 -6.839 -38.711 1.00 58.56 111 PRO A N 1
ATOM 756 C CA . PRO A 1 111 ? -5.691 -8.283 -38.975 1.00 58.56 111 PRO A CA 1
ATOM 757 C C . PRO A 1 111 ? -4.356 -8.938 -38.571 1.00 58.56 111 PRO A C 1
ATOM 759 O O . PRO A 1 111 ? -4.273 -10.170 -38.525 1.00 58.56 111 PRO A O 1
ATOM 762 N N . THR A 1 112 ? -3.297 -8.174 -38.274 1.00 74.38 112 THR A N 1
ATOM 763 C CA . THR A 1 112 ? -1.992 -8.722 -37.852 1.00 74.38 112 THR A CA 1
ATOM 764 C C . THR A 1 112 ? -1.172 -7.714 -37.037 1.00 74.38 112 THR A C 1
ATOM 766 O O . THR A 1 112 ? -1.128 -6.528 -37.366 1.00 74.38 112 THR A O 1
ATOM 769 N N . GLN A 1 113 ? -0.493 -8.193 -35.990 1.00 85.19 113 GLN A N 1
ATOM 770 C CA . GLN A 1 113 ? 0.336 -7.384 -35.092 1.00 85.19 113 GLN A CA 1
ATOM 771 C C . GLN A 1 113 ? 1.796 -7.851 -35.118 1.00 85.19 113 GLN A C 1
ATOM 773 O O . GLN A 1 113 ? 2.078 -9.042 -35.257 1.00 85.19 113 GLN A O 1
ATOM 778 N N . LEU A 1 114 ? 2.725 -6.913 -34.950 1.00 87.38 114 LEU A N 1
ATOM 779 C CA . LEU A 1 114 ? 4.151 -7.173 -34.794 1.00 87.38 114 LEU A CA 1
ATOM 780 C C . LEU A 1 114 ? 4.586 -6.775 -33.384 1.00 87.38 114 LEU A C 1
ATOM 782 O O . LEU A 1 114 ? 4.467 -5.613 -32.997 1.00 87.38 114 LEU A O 1
ATOM 786 N N . HIS A 1 115 ? 5.062 -7.745 -32.613 1.00 89.88 115 HIS A N 1
ATOM 787 C CA . HIS A 1 115 ? 5.456 -7.570 -31.216 1.00 89.88 115 HIS A CA 1
ATOM 788 C C . HIS A 1 115 ? 6.975 -7.579 -31.102 1.00 89.88 115 HIS A C 1
ATOM 790 O O . HIS A 1 115 ? 7.606 -8.508 -31.595 1.00 89.88 115 HIS A O 1
ATOM 796 N N . VAL A 1 116 ? 7.569 -6.594 -30.437 1.00 90.44 116 VAL A N 1
ATOM 797 C CA . VAL A 1 116 ? 8.986 -6.614 -30.059 1.00 90.44 116 VAL A CA 1
ATOM 798 C C . VAL A 1 116 ? 9.101 -7.416 -28.763 1.00 90.44 116 VAL A C 1
ATOM 800 O O . VAL A 1 116 ? 8.755 -6.936 -27.685 1.00 90.44 116 VAL A O 1
ATOM 803 N N . VAL A 1 117 ? 9.526 -8.672 -28.880 1.00 88.88 117 VAL A N 1
ATOM 804 C CA . VAL A 1 117 ? 9.506 -9.660 -27.787 1.00 88.88 117 VAL A CA 1
ATOM 805 C C . VAL A 1 117 ? 10.811 -9.716 -26.997 1.00 88.88 117 VAL A C 1
ATOM 807 O O . VAL A 1 117 ? 10.843 -10.302 -25.917 1.00 88.88 117 VAL A O 1
ATOM 810 N N . ALA A 1 118 ? 11.896 -9.144 -27.518 1.00 86.62 118 ALA A N 1
ATOM 811 C CA . ALA A 1 118 ? 13.154 -9.017 -26.793 1.00 86.62 118 ALA A CA 1
ATOM 812 C C . ALA A 1 118 ? 14.015 -7.878 -27.345 1.00 86.62 118 ALA A C 1
ATOM 814 O O . ALA A 1 118 ? 13.886 -7.516 -28.519 1.00 86.62 118 ALA A O 1
ATOM 815 N N . GLY A 1 119 ? 14.922 -7.378 -26.505 1.00 87.25 119 GLY A N 1
ATOM 816 C CA . GLY A 1 119 ? 15.919 -6.377 -26.878 1.00 87.25 119 GLY A CA 1
ATOM 817 C C . GLY A 1 119 ? 15.651 -4.966 -26.333 1.00 87.25 119 GLY A C 1
ATOM 818 O O . GLY A 1 119 ? 14.793 -4.779 -25.464 1.00 87.25 119 GLY A O 1
ATOM 819 N N . PRO A 1 120 ? 16.385 -3.955 -26.842 1.00 84.19 120 PRO A N 1
ATOM 820 C CA . PRO A 1 120 ? 16.367 -2.586 -26.311 1.00 84.19 120 PRO A CA 1
ATOM 821 C C . PRO A 1 120 ? 15.003 -1.876 -26.365 1.00 84.19 120 PRO A C 1
ATOM 823 O O . PRO A 1 120 ? 14.773 -0.981 -25.552 1.00 84.19 120 PRO A O 1
ATOM 826 N N . ASP A 1 121 ? 14.123 -2.302 -27.280 1.00 86.19 121 ASP A N 1
ATOM 827 C CA . ASP A 1 121 ? 12.743 -1.817 -27.461 1.00 86.19 121 ASP A CA 1
ATOM 828 C C . ASP A 1 121 ? 11.679 -2.869 -27.111 1.00 86.19 121 ASP A C 1
ATOM 830 O O . ASP A 1 121 ? 10.557 -2.845 -27.635 1.00 86.19 121 ASP A O 1
ATOM 834 N N . ALA A 1 122 ? 12.023 -3.847 -26.268 1.00 87.38 122 ALA A N 1
ATOM 835 C CA . ALA A 1 122 ? 11.079 -4.880 -25.869 1.00 87.38 122 ALA A CA 1
ATOM 836 C C . ALA A 1 122 ? 9.767 -4.257 -25.355 1.00 87.38 122 ALA A C 1
ATOM 838 O O . ALA A 1 122 ? 9.756 -3.259 -24.637 1.00 87.38 122 ALA A O 1
ATOM 839 N N . GLY A 1 123 ? 8.635 -4.848 -25.738 1.00 81.25 123 GLY A N 1
ATOM 840 C CA . GLY A 1 123 ? 7.304 -4.358 -25.374 1.00 81.25 123 GLY A CA 1
ATOM 841 C C . GLY A 1 123 ? 6.598 -3.536 -26.448 1.00 81.25 123 GLY A C 1
ATOM 842 O O . GLY A 1 123 ? 5.404 -3.271 -26.297 1.00 81.25 123 GLY A O 1
ATOM 843 N N . GLY A 1 124 ? 7.284 -3.168 -27.536 1.00 84.25 124 GLY A N 1
ATOM 844 C CA . GLY A 1 12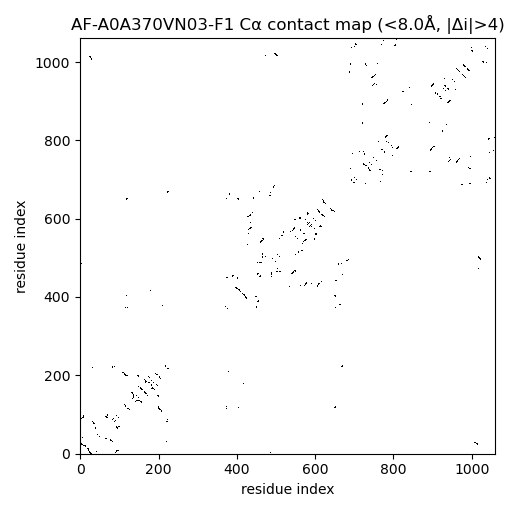4 ? 6.660 -2.532 -28.697 1.00 84.25 124 GLY A CA 1
ATOM 845 C C . GLY A 1 124 ? 5.583 -3.418 -29.334 1.00 84.25 124 GLY A C 1
ATOM 846 O O . GLY A 1 124 ? 5.816 -4.592 -29.612 1.00 84.25 124 GLY A O 1
ATOM 847 N N . VAL A 1 125 ? 4.396 -2.861 -29.582 1.00 83.81 125 VAL A N 1
ATOM 848 C CA . VAL A 1 125 ? 3.304 -3.528 -30.308 1.00 83.81 125 VAL A CA 1
ATOM 849 C C . VAL A 1 125 ? 2.905 -2.635 -31.475 1.00 83.81 125 VAL A C 1
ATOM 851 O O . VAL A 1 125 ? 2.370 -1.545 -31.275 1.00 83.81 125 VAL A O 1
ATOM 854 N N . HIS A 1 126 ? 3.169 -3.097 -32.694 1.00 84.00 126 HIS A N 1
ATOM 855 C CA . HIS A 1 126 ? 2.932 -2.345 -33.923 1.00 84.00 126 HIS A CA 1
ATOM 856 C C . HIS A 1 126 ? 1.846 -3.021 -34.754 1.00 84.00 126 HIS A C 1
ATOM 858 O O . HIS A 1 126 ? 1.924 -4.210 -35.064 1.00 84.00 126 HIS A O 1
ATOM 864 N N . LEU A 1 127 ? 0.823 -2.256 -35.126 1.00 79.81 127 LEU A N 1
ATOM 865 C CA . LEU A 1 127 ? -0.239 -2.739 -36.000 1.00 79.81 127 LEU A CA 1
ATOM 866 C C . LEU A 1 127 ? 0.230 -2.679 -37.448 1.00 79.81 127 LEU A C 1
ATOM 868 O O . LEU A 1 127 ? 0.679 -1.633 -37.924 1.00 79.81 127 LEU A O 1
ATOM 872 N N . LEU A 1 128 ? 0.128 -3.807 -38.146 1.00 81.12 128 LEU A N 1
ATOM 873 C CA . LEU A 1 128 ? 0.512 -3.877 -39.544 1.00 81.12 128 LEU A CA 1
ATOM 874 C C . LEU A 1 128 ? -0.699 -3.545 -40.417 1.00 81.12 128 LEU A C 1
ATOM 876 O O . LEU A 1 128 ? -1.684 -4.281 -40.457 1.00 81.12 128 LEU A O 1
ATOM 880 N N . HIS A 1 129 ? -0.613 -2.422 -41.121 1.00 74.50 129 HIS A N 1
ATOM 881 C CA . HIS A 1 129 ? -1.592 -2.018 -42.124 1.00 74.50 129 HIS A CA 1
ATOM 882 C C . HIS A 1 129 ? -1.269 -2.704 -43.466 1.00 74.50 129 HIS A C 1
ATOM 884 O O . HIS A 1 129 ? -0.125 -3.077 -43.720 1.00 74.50 129 HIS A O 1
ATOM 890 N N . GLY A 1 130 ? -2.263 -2.904 -44.336 1.00 75.31 130 GLY A N 1
ATOM 891 C CA . GLY A 1 130 ? -2.028 -3.510 -45.654 1.00 75.31 130 GLY A CA 1
ATOM 892 C C . GLY A 1 130 ? -0.996 -2.722 -46.475 1.00 75.31 130 GLY A C 1
ATOM 893 O O . GLY A 1 130 ? -1.062 -1.494 -46.517 1.00 75.31 130 GLY A O 1
ATOM 894 N N . GLY A 1 131 ? -0.072 -3.416 -47.148 1.00 85.56 131 GLY A N 1
ATOM 895 C CA . GLY A 1 131 ? 1.011 -2.797 -47.923 1.00 85.56 131 GLY A CA 1
ATOM 896 C C . GLY A 1 131 ? 2.415 -3.081 -47.380 1.00 85.56 131 GLY A C 1
ATOM 897 O O . GLY A 1 131 ? 2.622 -4.022 -46.618 1.00 85.56 131 GLY A O 1
ATOM 898 N N . GLU A 1 132 ? 3.395 -2.301 -47.838 1.00 89.19 132 GLU A N 1
ATOM 899 C CA . GLU A 1 132 ? 4.798 -2.401 -47.417 1.00 89.19 132 GLU A CA 1
ATOM 900 C C . GLU A 1 132 ? 5.066 -1.501 -46.203 1.00 89.19 132 GLU A C 1
ATOM 902 O O . GLU A 1 132 ? 4.737 -0.318 -46.217 1.00 89.19 132 GLU A O 1
ATOM 907 N N . ILE A 1 133 ? 5.680 -2.072 -45.168 1.00 90.69 133 ILE A N 1
ATOM 908 C CA . ILE A 1 133 ? 6.002 -1.434 -43.890 1.00 90.69 133 ILE A CA 1
ATOM 909 C C . ILE A 1 133 ? 7.506 -1.564 -43.673 1.00 90.69 133 ILE A C 1
ATOM 911 O O . ILE A 1 133 ? 8.046 -2.671 -43.612 1.00 90.69 133 ILE A O 1
ATOM 915 N N . ARG A 1 134 ? 8.201 -0.438 -43.548 1.00 93.38 134 ARG A N 1
ATOM 916 C CA . ARG A 1 134 ? 9.654 -0.392 -43.362 1.00 93.38 134 ARG A CA 1
ATOM 917 C C . ARG A 1 134 ? 9.998 -0.340 -41.881 1.00 93.38 134 ARG A C 1
ATOM 919 O O . ARG A 1 134 ? 9.505 0.518 -41.154 1.00 93.38 134 ARG A O 1
ATOM 926 N N . ILE A 1 135 ? 10.893 -1.226 -41.458 1.00 93.44 135 ILE A N 1
ATOM 927 C CA . ILE A 1 135 ? 11.384 -1.321 -40.081 1.00 93.44 135 ILE A CA 1
ATOM 928 C C . ILE A 1 135 ? 12.844 -0.877 -40.053 1.00 93.44 135 ILE A C 1
ATOM 930 O O . ILE A 1 135 ? 13.648 -1.307 -40.886 1.00 93.44 135 ILE A O 1
ATOM 934 N N . GLY A 1 136 ? 13.217 -0.028 -39.102 1.00 92.50 136 GLY A N 1
ATOM 935 C CA . GLY A 1 136 ? 14.596 0.425 -38.945 1.00 92.50 136 GLY A CA 1
ATOM 936 C C . GLY A 1 136 ? 14.754 1.444 -37.826 1.00 92.50 136 GLY A C 1
ATOM 937 O O . GLY A 1 136 ? 13.783 1.814 -37.185 1.00 92.50 136 GLY A O 1
ATOM 938 N N . ARG A 1 137 ? 15.976 1.933 -37.601 1.00 92.00 137 ARG A N 1
ATOM 939 C CA . ARG A 1 137 ? 16.247 2.912 -36.530 1.00 92.00 137 ARG A CA 1
ATOM 940 C C . ARG A 1 137 ? 15.992 4.374 -36.894 1.00 92.00 137 ARG A C 1
ATOM 942 O O . ARG A 1 137 ? 16.254 5.268 -36.097 1.00 92.00 137 ARG A O 1
ATOM 949 N N . SER A 1 138 ? 15.614 4.658 -38.142 1.00 89.69 138 SER A N 1
ATOM 950 C CA . SER A 1 138 ? 15.307 6.032 -38.558 1.00 89.69 138 SER A CA 1
ATOM 951 C C . SER A 1 138 ? 13.898 6.421 -38.123 1.00 89.69 138 SER A C 1
ATOM 953 O O . SER A 1 138 ? 12.990 5.600 -38.177 1.00 89.69 138 SER A O 1
ATOM 955 N N . ALA A 1 139 ? 13.698 7.699 -37.804 1.00 83.12 139 ALA A N 1
ATOM 956 C CA . ALA A 1 139 ? 12.365 8.277 -37.633 1.00 83.12 139 ALA A CA 1
ATOM 957 C C . ALA A 1 139 ? 11.532 8.251 -38.933 1.00 83.12 139 ALA A C 1
ATOM 959 O O . ALA A 1 139 ? 10.317 8.390 -38.875 1.00 83.12 139 ALA A O 1
ATOM 960 N N . ASP A 1 140 ? 12.177 8.057 -40.093 1.00 81.69 140 ASP A N 1
ATOM 961 C CA . ASP A 1 140 ? 11.508 7.889 -41.393 1.00 81.69 140 ASP A CA 1
ATOM 962 C C . ASP A 1 140 ? 11.013 6.446 -41.639 1.00 81.69 140 ASP A C 1
ATOM 964 O O . ASP A 1 140 ? 10.434 6.163 -42.692 1.00 81.69 140 ASP A O 1
ATOM 968 N N . ALA A 1 141 ? 11.307 5.509 -40.727 1.00 87.00 141 ALA A N 1
ATOM 969 C CA . ALA A 1 141 ? 10.786 4.147 -40.779 1.00 87.00 141 ALA A CA 1
ATOM 970 C C . ALA A 1 141 ? 9.333 4.114 -40.287 1.00 87.00 141 ALA A C 1
ATOM 972 O O . ALA A 1 141 ? 8.968 4.825 -39.353 1.00 87.00 141 ALA A O 1
ATOM 973 N N . ASP A 1 142 ? 8.517 3.248 -40.888 1.00 84.56 142 ASP A N 1
ATOM 974 C CA . ASP A 1 142 ? 7.121 3.061 -40.485 1.00 84.56 142 ASP A CA 1
ATOM 975 C C . ASP A 1 142 ? 7.040 2.408 -39.084 1.00 84.56 142 ASP A C 1
ATOM 977 O O . ASP A 1 142 ? 6.128 2.689 -38.307 1.00 84.56 142 ASP A O 1
ATOM 981 N N . VAL A 1 143 ? 8.035 1.578 -38.736 1.00 87.56 143 VAL A N 1
ATOM 982 C CA . VAL A 1 143 ? 8.276 1.047 -37.384 1.00 87.56 143 VAL A CA 1
ATOM 983 C C . VAL A 1 143 ? 9.696 1.437 -36.939 1.00 87.56 143 VAL A C 1
ATOM 985 O O . VAL A 1 143 ? 10.658 0.760 -37.328 1.00 87.56 143 VAL A O 1
ATOM 988 N N . PRO A 1 144 ? 9.852 2.535 -36.173 1.00 88.38 144 PRO A N 1
ATOM 989 C CA . PRO A 1 144 ? 11.144 2.961 -35.647 1.00 88.38 144 PRO A CA 1
ATOM 990 C C . PRO A 1 144 ? 11.569 2.114 -34.435 1.00 88.38 144 PRO A C 1
ATOM 992 O O . PRO A 1 144 ? 10.773 1.916 -33.519 1.00 88.38 144 PRO A O 1
ATOM 995 N N . LEU A 1 145 ? 12.825 1.656 -34.426 1.00 88.06 145 LEU A N 1
ATOM 996 C CA . LEU A 1 145 ? 13.466 0.943 -33.308 1.00 88.06 145 LEU A CA 1
ATOM 997 C C . LEU A 1 145 ? 14.670 1.745 -32.777 1.00 88.06 145 LEU A C 1
ATOM 999 O O . LEU A 1 145 ? 15.570 2.085 -33.546 1.00 88.06 145 LEU A O 1
ATOM 1003 N N . ASP A 1 146 ? 14.723 2.020 -31.477 1.00 85.44 146 ASP A N 1
ATOM 1004 C CA . ASP A 1 146 ? 15.891 2.530 -30.752 1.00 85.44 146 ASP A CA 1
ATOM 1005 C C . ASP A 1 146 ? 16.910 1.413 -30.432 1.00 85.44 146 ASP A C 1
ATOM 1007 O O . ASP A 1 146 ? 17.343 1.187 -29.297 1.00 85.44 146 ASP A O 1
ATOM 1011 N N . ASP A 1 147 ? 17.338 0.725 -31.490 1.00 87.56 147 ASP A N 1
ATOM 1012 C CA . ASP A 1 147 ? 18.398 -0.273 -31.450 1.00 87.56 147 ASP A CA 1
ATOM 1013 C C . ASP A 1 147 ? 19.605 0.220 -32.278 1.00 87.56 147 ASP A C 1
ATOM 1015 O O . ASP A 1 147 ? 19.499 0.433 -33.497 1.00 87.56 147 ASP A O 1
ATOM 1019 N N . PRO A 1 148 ? 20.777 0.427 -31.649 1.00 86.19 148 PRO A N 1
ATOM 1020 C CA . PRO A 1 148 ? 21.975 0.918 -32.329 1.00 86.19 148 PRO A CA 1
ATOM 1021 C C . PRO A 1 148 ? 22.505 -0.042 -33.403 1.00 86.19 148 PRO A C 1
ATOM 1023 O O . PRO A 1 148 ? 23.130 0.418 -34.366 1.00 86.19 148 PRO A O 1
ATOM 1026 N N . ASP A 1 149 ? 22.231 -1.342 -33.271 1.00 87.94 149 ASP A N 1
ATOM 1027 C CA . ASP A 1 149 ? 22.651 -2.392 -34.198 1.00 87.94 149 ASP A CA 1
ATOM 1028 C C . ASP A 1 149 ? 21.656 -2.583 -35.355 1.00 87.94 149 ASP A C 1
ATOM 1030 O O . ASP A 1 149 ? 21.887 -3.372 -36.283 1.00 87.94 149 ASP A O 1
ATOM 1034 N N . VAL A 1 150 ? 20.569 -1.808 -35.371 1.00 91.44 150 VAL A N 1
ATOM 1035 C CA . VAL A 1 150 ? 19.600 -1.767 -36.464 1.00 91.44 150 VAL A CA 1
ATOM 1036 C C . VAL A 1 150 ? 20.001 -0.712 -37.508 1.00 91.44 150 VAL A C 1
ATOM 1038 O O . VAL A 1 150 ? 20.457 0.395 -37.224 1.00 91.44 150 VAL A O 1
ATOM 1041 N N . SER A 1 151 ? 19.860 -1.043 -38.795 1.00 93.19 151 SER A N 1
ATOM 1042 C CA . SER A 1 151 ? 20.111 -0.094 -39.890 1.00 93.19 151 SER A CA 1
ATOM 1043 C C . SER A 1 151 ? 18.992 0.953 -39.987 1.00 93.19 151 SER A C 1
ATOM 1045 O O . SER A 1 151 ? 17.873 0.713 -39.547 1.00 93.19 151 SER A O 1
ATOM 1047 N N . ARG A 1 152 ? 19.266 2.129 -40.575 1.00 91.75 152 ARG A N 1
ATOM 1048 C CA . ARG A 1 152 ? 18.273 3.226 -40.690 1.00 91.75 152 ARG A CA 1
ATOM 1049 C C . ARG A 1 152 ? 16.947 2.757 -41.303 1.00 91.75 152 ARG A C 1
ATOM 1051 O O . ARG A 1 152 ? 15.894 3.091 -40.780 1.00 91.75 152 ARG A O 1
ATOM 1058 N N . LEU A 1 153 ? 17.039 1.959 -42.366 1.00 92.00 153 LEU A N 1
ATOM 1059 C CA . LEU A 1 153 ? 15.972 1.133 -42.928 1.00 92.00 153 LEU A CA 1
ATOM 1060 C C . LEU A 1 153 ? 16.557 -0.280 -43.027 1.00 92.00 153 LEU A C 1
ATOM 1062 O O . LEU A 1 153 ? 17.496 -0.494 -43.790 1.00 92.00 153 LEU A O 1
ATOM 1066 N N . HIS A 1 154 ? 16.110 -1.198 -42.175 1.00 92.44 154 HIS A N 1
ATOM 1067 C CA . HIS A 1 154 ? 16.733 -2.508 -41.981 1.00 92.44 154 HIS A CA 1
ATOM 1068 C C . HIS A 1 154 ? 16.054 -3.583 -42.831 1.00 92.44 154 HIS A C 1
ATOM 1070 O O . HIS A 1 154 ? 16.718 -4.277 -43.601 1.00 92.44 154 HIS A O 1
ATOM 1076 N N . CYS A 1 155 ? 14.735 -3.704 -42.720 1.00 94.75 155 CYS A N 1
ATOM 1077 C CA . CYS A 1 155 ? 13.946 -4.668 -43.478 1.00 94.75 155 CYS A CA 1
ATOM 1078 C C . CYS A 1 155 ? 12.583 -4.076 -43.860 1.00 94.75 155 CYS A C 1
ATOM 1080 O O . CYS A 1 155 ? 12.153 -3.055 -43.316 1.00 94.75 155 CYS A O 1
ATOM 1082 N N . ALA A 1 156 ? 11.918 -4.715 -44.818 1.00 93.25 156 ALA A N 1
ATOM 1083 C CA . ALA A 1 156 ? 10.552 -4.401 -45.211 1.00 93.25 156 ALA A CA 1
ATOM 1084 C C . ALA A 1 156 ? 9.649 -5.605 -44.939 1.00 93.25 156 ALA A C 1
ATOM 1086 O O . ALA A 1 156 ? 9.955 -6.729 -45.348 1.00 93.25 156 ALA A O 1
ATOM 1087 N N . VAL A 1 157 ? 8.531 -5.360 -44.261 1.00 92.62 157 VAL A N 1
ATOM 1088 C CA . VAL A 1 157 ? 7.453 -6.322 -44.037 1.00 92.62 157 VAL A CA 1
ATOM 1089 C C . VAL A 1 157 ? 6.291 -5.941 -44.946 1.00 92.62 157 VAL A C 1
ATOM 1091 O O . VAL A 1 157 ? 5.773 -4.836 -44.870 1.00 92.62 157 VAL A O 1
ATOM 1094 N N . THR A 1 158 ? 5.886 -6.841 -45.836 1.00 90.62 158 THR A N 1
ATOM 1095 C CA . THR A 1 158 ? 4.763 -6.630 -46.757 1.00 90.62 158 THR A CA 1
ATOM 1096 C C . THR A 1 158 ? 3.566 -7.462 -46.321 1.00 90.62 158 THR A C 1
ATOM 1098 O O . THR A 1 158 ? 3.668 -8.686 -46.228 1.00 90.62 158 THR A O 1
ATOM 1101 N N . VAL A 1 159 ? 2.429 -6.808 -46.096 1.00 88.75 159 VAL A N 1
ATOM 1102 C CA . VAL A 1 159 ? 1.138 -7.451 -45.828 1.00 88.75 159 VAL A CA 1
ATOM 1103 C C . VAL A 1 159 ? 0.319 -7.460 -47.117 1.00 88.75 159 VAL A C 1
ATOM 1105 O O . VAL A 1 159 ? -0.108 -6.412 -47.606 1.00 88.75 159 VAL A O 1
ATOM 1108 N N . GLY A 1 160 ? 0.127 -8.649 -47.691 1.00 82.69 160 GLY A N 1
ATOM 1109 C CA . GLY A 1 160 ? -0.683 -8.855 -48.889 1.00 82.69 160 GLY A CA 1
ATOM 1110 C C . GLY A 1 160 ? -2.180 -8.664 -48.631 1.00 82.69 160 GLY A C 1
ATOM 1111 O O . GLY A 1 160 ? -2.659 -8.805 -47.507 1.00 82.69 160 GLY A O 1
ATOM 1112 N N . ALA A 1 161 ? -2.946 -8.393 -49.692 1.00 75.44 161 ALA A N 1
ATOM 1113 C CA . ALA A 1 161 ? -4.408 -8.264 -49.621 1.00 75.44 161 ALA A CA 1
ATOM 1114 C C . ALA A 1 161 ? -5.120 -9.565 -49.186 1.00 75.44 161 ALA A C 1
ATOM 1116 O O . ALA A 1 161 ? -6.278 -9.537 -48.785 1.00 75.44 161 ALA A O 1
ATOM 1117 N N . ASP A 1 162 ? -4.424 -10.701 -49.260 1.00 73.19 162 ASP A N 1
ATOM 1118 C CA . ASP A 1 162 ? -4.854 -12.015 -48.780 1.00 73.19 162 ASP A CA 1
ATOM 1119 C C . ASP A 1 162 ? -4.484 -12.276 -47.304 1.00 73.19 162 ASP A C 1
ATOM 1121 O O . ASP A 1 162 ? -4.647 -13.397 -46.819 1.00 73.19 162 ASP A O 1
ATOM 1125 N N . GLY A 1 163 ? -3.954 -11.268 -46.598 1.00 73.12 163 GLY A N 1
ATOM 1126 C CA . GLY A 1 163 ? -3.514 -11.356 -45.204 1.00 73.12 163 GLY A CA 1
ATOM 1127 C C . GLY A 1 163 ? -2.189 -12.099 -45.008 1.00 73.12 163 GLY A C 1
ATOM 1128 O O . GLY A 1 163 ? -1.782 -12.337 -43.872 1.00 73.12 163 GLY A O 1
ATOM 1129 N N . ARG A 1 164 ? -1.493 -12.495 -46.085 1.00 84.06 164 ARG A N 1
ATOM 1130 C CA . ARG A 1 164 ? -0.174 -13.131 -45.969 1.00 84.06 164 ARG A CA 1
ATOM 1131 C C . ARG A 1 164 ? 0.901 -12.082 -45.741 1.00 84.06 164 ARG A C 1
ATOM 1133 O O . ARG A 1 164 ? 0.973 -11.089 -46.459 1.00 84.06 164 ARG A O 1
ATOM 1140 N N . VAL A 1 165 ? 1.780 -12.358 -44.785 1.00 89.56 165 VAL A N 1
ATOM 1141 C CA . VAL A 1 165 ? 2.906 -11.486 -44.451 1.00 89.56 165 VAL A CA 1
ATOM 1142 C C . VAL A 1 165 ? 4.196 -12.061 -45.031 1.00 89.56 165 VAL A C 1
ATOM 1144 O O . VAL A 1 165 ? 4.454 -13.267 -44.951 1.00 89.56 165 VAL A O 1
ATOM 1147 N N . ALA A 1 166 ? 5.003 -11.205 -45.647 1.00 91.69 166 ALA A N 1
ATOM 1148 C CA . ALA A 1 166 ? 6.337 -11.527 -46.136 1.00 91.69 166 ALA A CA 1
ATOM 1149 C C . ALA A 1 166 ? 7.352 -10.499 -45.630 1.00 91.69 166 ALA A C 1
ATOM 1151 O O . ALA A 1 166 ? 6.997 -9.354 -45.376 1.00 91.69 166 ALA A O 1
ATOM 1152 N N . VAL A 1 167 ? 8.612 -10.901 -45.498 1.00 94.31 167 VAL A N 1
ATOM 1153 C CA . VAL A 1 167 ? 9.709 -10.052 -45.026 1.00 94.31 167 VAL A CA 1
ATOM 1154 C C . VAL A 1 167 ? 10.910 -10.151 -45.964 1.00 94.31 167 VAL A C 1
ATOM 1156 O O . VAL A 1 167 ? 11.236 -11.236 -46.450 1.00 94.31 167 VAL A O 1
ATOM 1159 N N . ALA A 1 168 ? 11.561 -9.021 -46.232 1.00 94.12 168 ALA A N 1
ATOM 1160 C CA . ALA A 1 168 ? 12.776 -8.928 -47.037 1.00 94.12 168 ALA A CA 1
ATOM 1161 C C . ALA A 1 168 ? 13.807 -8.012 -46.364 1.00 94.12 168 ALA A C 1
ATOM 1163 O O . ALA A 1 168 ? 13.458 -6.973 -45.804 1.00 94.12 168 ALA A O 1
ATOM 1164 N N . ASP A 1 169 ? 15.085 -8.383 -46.443 1.00 94.69 169 ASP A N 1
ATOM 1165 C CA . ASP A 1 169 ? 16.192 -7.548 -45.969 1.00 94.69 169 ASP A CA 1
ATOM 1166 C C . ASP A 1 169 ? 16.457 -6.394 -46.952 1.00 94.69 169 ASP A C 1
ATOM 1168 O O . ASP A 1 169 ? 16.469 -6.609 -48.165 1.00 94.69 169 ASP A O 1
ATOM 1172 N N . LEU A 1 170 ? 16.692 -5.174 -46.455 1.00 92.81 170 LEU A N 1
ATOM 1173 C CA . LEU A 1 170 ? 16.950 -3.990 -47.293 1.00 92.81 170 LEU A CA 1
ATOM 1174 C C . LEU A 1 170 ? 18.450 -3.710 -47.499 1.00 92.81 170 LEU A C 1
ATOM 1176 O O . LEU A 1 170 ? 18.844 -2.580 -47.788 1.00 92.81 170 LEU A O 1
ATOM 1180 N N . GLY A 1 171 ? 19.300 -4.733 -47.373 1.00 87.56 171 GLY A N 1
ATOM 1181 C CA . GLY A 1 171 ? 20.754 -4.598 -47.429 1.00 87.56 171 GLY A CA 1
ATOM 1182 C C . GLY A 1 171 ? 21.329 -4.107 -46.104 1.00 87.56 171 GLY A C 1
ATOM 1183 O O . GLY A 1 171 ? 22.179 -3.215 -46.093 1.00 87.56 171 GLY A O 1
ATOM 1184 N N . SER A 1 172 ? 20.837 -4.645 -44.988 1.00 90.94 172 SER A N 1
ATOM 1185 C CA . SER A 1 172 ? 21.231 -4.183 -43.660 1.00 90.94 172 SER A CA 1
ATOM 1186 C C . SER A 1 172 ? 22.675 -4.572 -43.314 1.00 90.94 172 SER A C 1
ATOM 1188 O O . SER A 1 172 ? 23.204 -5.589 -43.770 1.00 90.94 172 SER A O 1
ATOM 1190 N N . THR A 1 173 ? 23.336 -3.761 -42.479 1.00 89.56 173 THR A N 1
ATOM 1191 C CA . THR A 1 173 ? 24.749 -3.975 -42.105 1.00 89.56 173 THR A CA 1
ATOM 1192 C C . THR A 1 173 ? 24.952 -5.285 -41.340 1.00 89.56 173 THR A C 1
ATOM 1194 O O . THR A 1 173 ? 25.868 -6.049 -41.642 1.00 89.56 173 THR A O 1
ATOM 1197 N N . ASN A 1 174 ? 24.073 -5.556 -40.371 1.00 86.69 174 ASN A N 1
ATOM 1198 C CA . ASN A 1 174 ? 24.155 -6.725 -39.494 1.00 86.69 174 ASN A CA 1
ATOM 1199 C C . ASN A 1 174 ? 23.364 -7.934 -40.037 1.00 86.69 174 ASN A C 1
ATOM 1201 O O . ASN A 1 174 ? 23.564 -9.059 -39.584 1.00 86.69 174 ASN A O 1
ATOM 1205 N N . GLY A 1 175 ? 22.567 -7.736 -41.095 1.00 88.88 175 GLY A N 1
ATOM 1206 C CA . GLY A 1 175 ? 21.682 -8.740 -41.680 1.00 88.88 175 GLY A CA 1
ATOM 1207 C C . GLY A 1 175 ? 20.401 -8.960 -40.870 1.00 88.88 175 GLY A C 1
ATOM 1208 O O . GLY A 1 175 ? 20.384 -8.799 -39.655 1.00 88.88 175 GLY A O 1
ATOM 1209 N N . THR A 1 176 ? 19.346 -9.387 -41.560 1.00 92.81 176 THR A N 1
ATOM 1210 C CA . THR A 1 176 ? 18.091 -9.858 -40.955 1.00 92.81 176 THR A CA 1
ATOM 1211 C C . THR A 1 176 ? 18.065 -11.387 -40.868 1.00 92.81 176 THR A C 1
ATOM 1213 O O . THR A 1 176 ? 18.446 -12.058 -41.834 1.00 92.81 176 THR A O 1
ATOM 1216 N N . THR A 1 177 ? 17.571 -11.966 -39.770 1.00 89.88 177 THR A N 1
ATOM 1217 C CA . THR A 1 177 ? 17.321 -13.418 -39.668 1.00 89.88 177 THR A CA 1
ATOM 1218 C C . THR A 1 177 ? 15.869 -13.726 -39.292 1.00 89.88 177 THR A C 1
ATOM 1220 O O . THR A 1 177 ? 15.238 -12.967 -38.565 1.00 89.88 177 THR A O 1
ATOM 1223 N N . LEU A 1 178 ? 15.330 -14.833 -39.807 1.00 89.69 178 LEU A N 1
ATOM 1224 C CA . LEU A 1 178 ? 14.002 -15.370 -39.496 1.00 89.69 178 LEU A CA 1
ATOM 1225 C C . LEU A 1 178 ? 14.163 -16.816 -39.010 1.00 89.69 178 LEU A C 1
ATOM 1227 O O . LEU A 1 178 ? 14.698 -17.641 -39.752 1.00 89.69 178 LEU A O 1
ATOM 1231 N N . ASP A 1 179 ? 13.775 -17.104 -37.766 1.00 84.88 179 ASP A N 1
ATOM 1232 C CA . ASP A 1 179 ? 13.996 -18.390 -37.078 1.00 84.88 179 ASP A CA 1
ATOM 1233 C C . ASP A 1 179 ? 15.451 -18.886 -37.208 1.00 84.88 179 ASP A C 1
ATOM 1235 O O . ASP A 1 179 ? 15.737 -20.036 -37.538 1.00 84.88 179 ASP A O 1
ATOM 1239 N N . GLY A 1 180 ? 16.403 -17.962 -37.039 1.00 80.19 180 GLY A N 1
ATOM 1240 C CA . GLY A 1 180 ? 17.840 -18.224 -37.176 1.00 80.19 180 GLY A CA 1
ATOM 1241 C C . GLY A 1 180 ? 18.360 -18.296 -38.621 1.00 80.19 180 GLY A C 1
ATOM 1242 O O . GLY A 1 180 ? 19.573 -18.286 -38.833 1.00 80.19 180 GLY A O 1
ATOM 1243 N N . THR A 1 181 ? 17.489 -18.293 -39.634 1.00 85.50 181 THR A N 1
ATOM 1244 C CA . THR A 1 181 ? 17.886 -18.328 -41.051 1.00 85.50 181 THR A CA 1
ATOM 1245 C C . THR A 1 181 ? 18.076 -16.916 -41.605 1.00 85.50 181 THR A C 1
ATOM 1247 O O . THR A 1 181 ? 17.166 -16.091 -41.552 1.00 85.50 181 THR A O 1
ATOM 1250 N N . ARG A 1 182 ? 19.250 -16.611 -42.174 1.00 89.00 182 ARG A N 1
ATOM 1251 C CA . ARG A 1 182 ? 19.546 -15.276 -42.726 1.00 89.00 182 ARG A CA 1
ATOM 1252 C C . ARG A 1 182 ? 18.741 -14.989 -43.993 1.00 89.00 182 ARG A C 1
ATOM 1254 O O . ARG A 1 182 ? 18.757 -15.777 -44.939 1.00 89.00 182 ARG A O 1
ATOM 1261 N N . LEU A 1 183 ? 18.077 -13.837 -44.017 1.00 91.25 183 LEU A N 1
ATOM 1262 C CA . LEU A 1 183 ? 17.285 -13.375 -45.148 1.00 91.25 183 LEU A CA 1
ATOM 1263 C C . LEU A 1 183 ? 18.146 -12.673 -46.204 1.00 91.25 183 LEU A C 1
ATOM 1265 O O . LEU A 1 183 ? 19.274 -12.246 -45.961 1.00 91.25 183 LEU A O 1
ATOM 1269 N N . THR A 1 184 ? 17.577 -12.558 -47.401 1.00 91.44 184 THR A N 1
ATOM 1270 C CA . THR A 1 184 ? 18.126 -11.767 -48.509 1.00 91.44 184 THR A CA 1
ATOM 1271 C C . THR A 1 184 ? 17.117 -10.689 -48.905 1.00 91.44 184 THR A C 1
ATOM 1273 O O . THR A 1 184 ? 16.052 -10.574 -48.299 1.00 91.44 184 THR A O 1
ATOM 1276 N N . THR A 1 185 ? 17.405 -9.939 -49.967 1.00 88.44 185 THR A N 1
ATOM 1277 C CA . THR A 1 185 ? 16.465 -8.969 -50.552 1.00 88.44 185 THR A CA 1
ATOM 1278 C C . THR A 1 185 ? 15.233 -9.615 -51.197 1.00 88.44 185 THR A C 1
ATOM 1280 O O . THR A 1 185 ? 14.315 -8.912 -51.612 1.00 88.44 185 THR A O 1
ATOM 1283 N N . ARG A 1 186 ? 15.184 -10.951 -51.309 1.00 89.44 186 ARG A N 1
ATOM 1284 C CA . ARG A 1 186 ? 13.994 -11.670 -51.783 1.00 89.44 186 ARG A CA 1
ATOM 1285 C C . ARG A 1 186 ? 12.987 -11.842 -50.638 1.00 89.44 186 ARG A C 1
ATOM 1287 O O . ARG A 1 186 ? 13.384 -12.377 -49.604 1.00 89.44 186 ARG A O 1
ATOM 1294 N N . PRO A 1 187 ? 11.703 -11.486 -50.833 1.00 89.31 187 PRO A N 1
ATOM 1295 C CA . PRO A 1 187 ? 10.671 -11.689 -49.821 1.00 89.31 187 PRO A CA 1
ATOM 1296 C C . PRO A 1 187 ? 10.504 -13.162 -49.438 1.00 89.31 187 PRO A C 1
ATOM 1298 O O . PRO A 1 187 ? 10.304 -14.022 -50.299 1.00 89.31 187 PRO A O 1
ATOM 1301 N N . VAL A 1 188 ? 10.556 -13.440 -48.138 1.00 92.50 188 VAL A N 1
ATOM 1302 C CA . VAL A 1 188 ? 10.302 -14.752 -47.531 1.00 92.50 188 VAL A CA 1
ATOM 1303 C C . VAL A 1 188 ? 9.024 -14.672 -46.704 1.00 92.50 188 VAL A C 1
ATOM 1305 O O . VAL A 1 188 ? 8.729 -13.644 -46.102 1.00 92.50 188 VAL A O 1
ATOM 1308 N N . ARG A 1 189 ? 8.234 -15.748 -46.681 1.00 91.00 189 ARG A N 1
ATOM 1309 C CA . ARG A 1 189 ? 6.983 -15.795 -45.916 1.00 91.00 189 ARG A CA 1
ATOM 1310 C C . ARG A 1 189 ? 7.265 -15.664 -44.416 1.00 91.00 189 ARG A C 1
ATOM 1312 O O . ARG A 1 189 ? 8.011 -16.469 -43.870 1.00 91.00 189 ARG A O 1
ATOM 1319 N N . PHE A 1 190 ? 6.602 -14.713 -43.764 1.00 90.25 190 PHE A N 1
ATOM 1320 C CA . PHE A 1 190 ? 6.652 -14.509 -42.321 1.00 90.25 190 PHE A CA 1
ATOM 1321 C C . PHE A 1 190 ? 5.374 -15.076 -41.698 1.00 90.25 190 PHE A C 1
ATOM 1323 O O . PHE A 1 190 ? 4.282 -14.551 -41.908 1.00 90.25 190 PHE A O 1
ATOM 1330 N N . VAL A 1 191 ? 5.486 -16.210 -41.008 1.00 87.56 191 VAL A N 1
ATOM 1331 C CA . VAL A 1 191 ? 4.335 -16.883 -40.391 1.00 87.56 191 VAL A CA 1
ATOM 1332 C C . VAL A 1 191 ? 4.141 -16.423 -38.941 1.00 87.56 191 VAL A C 1
ATOM 1334 O O . VAL A 1 191 ? 5.132 -16.134 -38.271 1.00 87.56 191 VAL A O 1
ATOM 1337 N N . PRO A 1 192 ? 2.896 -16.364 -38.429 1.00 85.06 192 PRO A N 1
ATOM 1338 C CA . PRO A 1 192 ? 2.655 -16.080 -37.017 1.00 85.06 192 PRO A CA 1
ATOM 1339 C C . PRO A 1 192 ? 3.426 -17.035 -36.101 1.00 85.06 192 PRO A C 1
ATOM 1341 O O . PRO A 1 192 ? 3.468 -18.238 -36.359 1.00 85.06 192 PRO A O 1
ATOM 1344 N N . GLY A 1 193 ? 4.034 -16.493 -35.046 1.00 80.62 193 GLY A N 1
ATOM 1345 C CA . GLY A 1 193 ? 4.887 -17.228 -34.109 1.00 80.62 193 GLY A CA 1
ATOM 1346 C C . GLY A 1 193 ? 6.374 -17.299 -34.482 1.00 80.62 193 GLY A C 1
ATOM 1347 O O . GLY A 1 193 ? 7.177 -17.542 -33.588 1.00 80.62 193 GLY A O 1
ATOM 1348 N N . ALA A 1 194 ? 6.755 -17.039 -35.739 1.00 86.44 194 ALA A N 1
ATOM 1349 C CA . ALA A 1 194 ? 8.165 -16.989 -36.140 1.00 86.44 194 ALA A CA 1
ATOM 1350 C C . ALA A 1 194 ? 8.888 -15.770 -35.537 1.00 86.44 194 ALA A C 1
ATOM 1352 O O . ALA A 1 194 ? 8.277 -14.717 -35.317 1.00 86.44 194 ALA A O 1
ATOM 1353 N N . LEU A 1 195 ? 10.195 -15.909 -35.306 1.00 89.38 195 LEU A N 1
ATOM 1354 C CA . LEU A 1 195 ? 11.056 -14.891 -34.707 1.00 89.38 195 LEU A CA 1
ATOM 1355 C C . LEU A 1 195 ? 11.905 -14.197 -35.776 1.00 89.38 195 LEU A C 1
ATOM 1357 O O . LEU A 1 195 ? 12.780 -14.803 -36.395 1.00 89.38 195 LEU A O 1
ATOM 1361 N N . LEU A 1 196 ? 11.660 -12.904 -35.973 1.00 91.69 196 LEU A N 1
ATOM 1362 C CA . LEU A 1 196 ? 12.421 -12.015 -36.844 1.00 91.69 196 LEU A CA 1
ATOM 1363 C C . LEU A 1 196 ? 13.439 -11.232 -36.010 1.00 91.69 196 LEU A C 1
ATOM 1365 O O . LEU A 1 196 ? 13.046 -10.433 -35.165 1.00 91.69 196 LEU A O 1
ATOM 1369 N N . ARG A 1 197 ? 14.736 -11.407 -36.259 1.00 90.88 197 ARG A N 1
ATOM 1370 C CA . ARG A 1 197 ? 15.796 -10.685 -35.543 1.00 90.88 197 ARG A CA 1
ATOM 1371 C C . ARG A 1 197 ? 16.452 -9.629 -36.425 1.00 90.88 197 ARG A C 1
ATOM 1373 O O . ARG A 1 197 ? 16.834 -9.903 -37.567 1.00 90.88 197 ARG A O 1
ATOM 1380 N N . LEU A 1 198 ? 16.587 -8.431 -35.861 1.00 92.19 198 LEU A N 1
ATOM 1381 C CA . LEU A 1 198 ? 17.175 -7.238 -36.463 1.00 92.19 198 LEU A CA 1
ATOM 1382 C C . LEU A 1 198 ? 18.145 -6.640 -35.438 1.00 92.19 198 LEU A C 1
ATOM 1384 O O . LEU A 1 198 ? 17.701 -6.059 -34.455 1.00 92.19 198 LEU A O 1
ATOM 1388 N N . GLY A 1 199 ? 19.456 -6.783 -35.644 1.00 89.25 199 GLY A N 1
ATOM 1389 C CA . GLY A 1 199 ? 20.422 -6.390 -34.608 1.00 89.25 199 GLY A CA 1
ATOM 1390 C C . GLY A 1 199 ? 20.198 -7.179 -33.310 1.00 89.25 199 GLY A C 1
ATOM 1391 O O . GLY A 1 199 ? 20.206 -8.416 -33.330 1.00 89.25 199 GLY A O 1
ATOM 1392 N N . GLU A 1 200 ? 19.960 -6.465 -32.212 1.00 87.75 200 GLU A N 1
ATOM 1393 C CA . GLU A 1 200 ? 19.658 -7.029 -30.891 1.00 87.75 200 GLU A CA 1
ATOM 1394 C C . GLU A 1 200 ? 18.145 -7.138 -30.614 1.00 87.75 200 GLU A C 1
ATOM 1396 O O . GLU A 1 200 ? 17.714 -7.810 -29.678 1.00 87.75 200 GLU A O 1
ATOM 1401 N N . SER A 1 201 ? 17.314 -6.549 -31.471 1.00 90.88 201 SER A N 1
ATOM 1402 C CA . SER A 1 201 ? 15.858 -6.606 -31.378 1.00 90.88 201 SER A CA 1
ATOM 1403 C C . SER A 1 201 ? 15.300 -7.891 -31.988 1.00 90.88 201 SER A C 1
ATOM 1405 O O . SER A 1 201 ? 15.619 -8.258 -33.124 1.00 90.88 201 SER A O 1
ATOM 1407 N N . THR A 1 202 ? 14.408 -8.561 -31.256 1.00 90.88 202 THR A N 1
ATOM 1408 C CA . THR A 1 202 ? 13.657 -9.726 -31.749 1.00 90.88 202 THR A CA 1
ATOM 1409 C C . THR A 1 202 ? 12.171 -9.404 -31.809 1.00 90.88 202 THR A C 1
ATOM 1411 O O . THR A 1 202 ? 11.579 -8.959 -30.827 1.00 90.88 202 THR A O 1
ATOM 1414 N N . LEU A 1 203 ? 11.561 -9.646 -32.967 1.00 91.62 203 LEU A N 1
ATOM 1415 C CA . LEU A 1 203 ? 10.168 -9.353 -33.262 1.00 91.62 203 LEU A CA 1
ATOM 1416 C C . LEU A 1 203 ? 9.406 -10.639 -33.593 1.00 91.62 203 LEU A C 1
ATOM 1418 O O . LEU A 1 203 ? 9.931 -11.537 -34.247 1.00 91.62 203 LEU A O 1
ATOM 1422 N N . ARG A 1 204 ? 8.143 -10.716 -33.182 1.00 91.25 204 ARG A N 1
ATOM 1423 C CA . ARG A 1 204 ? 7.245 -11.848 -33.425 1.00 91.25 204 ARG A CA 1
ATOM 1424 C C . ARG A 1 204 ? 5.965 -11.370 -34.091 1.00 91.25 204 ARG A C 1
ATOM 1426 O O . ARG A 1 204 ? 5.371 -10.379 -33.672 1.00 91.25 204 ARG A O 1
ATOM 1433 N N . LEU A 1 205 ? 5.523 -12.099 -35.110 1.00 87.31 205 LEU A N 1
ATOM 1434 C CA . LEU A 1 205 ? 4.225 -11.862 -35.735 1.00 87.31 205 LEU A CA 1
ATOM 1435 C C . LEU A 1 205 ? 3.122 -12.547 -34.918 1.00 87.31 205 LEU A C 1
ATOM 1437 O O . LEU A 1 205 ? 3.192 -13.757 -34.689 1.00 87.31 205 LEU A O 1
ATOM 1441 N N . ALA A 1 206 ? 2.097 -11.801 -34.516 1.00 80.44 206 ALA A N 1
ATOM 1442 C CA . ALA A 1 206 ? 0.939 -12.310 -33.787 1.00 80.44 206 ALA A CA 1
ATOM 1443 C C . ALA A 1 206 ? -0.359 -12.087 -34.593 1.00 80.44 206 ALA A C 1
ATOM 1445 O O . ALA A 1 206 ? -0.517 -11.037 -35.229 1.00 80.44 206 ALA A O 1
ATOM 1446 N N . PRO A 1 207 ? -1.292 -13.061 -34.608 1.00 67.06 207 PRO A N 1
ATOM 1447 C CA . PRO A 1 207 ? -2.595 -12.876 -35.238 1.00 67.06 207 PRO A CA 1
ATOM 1448 C C . PRO A 1 207 ? -3.428 -11.836 -34.473 1.00 67.06 207 PRO A C 1
ATOM 1450 O O . PRO A 1 207 ? -3.253 -11.648 -33.271 1.00 67.06 207 PRO A O 1
ATOM 1453 N N . ALA A 1 208 ? -4.349 -11.174 -35.172 1.00 55.34 208 ALA A N 1
ATOM 1454 C CA . ALA A 1 208 ? -5.360 -10.331 -34.543 1.00 55.34 208 ALA A CA 1
ATOM 1455 C C . ALA A 1 208 ? -6.297 -11.170 -33.675 1.00 55.34 208 ALA A C 1
ATOM 1457 O O . ALA A 1 208 ? -6.922 -12.112 -34.161 1.00 55.34 208 ALA A O 1
ATOM 1458 N N . GLY A 1 209 ? -6.369 -10.839 -32.394 1.00 52.38 209 GLY A N 1
ATOM 1459 C CA . GLY A 1 209 ? -7.047 -11.637 -31.381 1.00 52.38 209 GLY A CA 1
ATOM 1460 C C . GLY A 1 209 ? -6.124 -11.760 -30.184 1.00 52.38 209 GLY A C 1
ATOM 1461 O O . GLY A 1 209 ? -5.226 -12.597 -30.170 1.00 52.38 209 GLY A O 1
ATOM 1462 N N . GLY A 1 210 ? -6.304 -10.855 -29.222 1.00 48.12 210 GLY A N 1
ATOM 1463 C CA . GLY A 1 210 ? -5.498 -10.796 -28.006 1.00 48.12 210 GLY A CA 1
ATOM 1464 C C . GLY A 1 210 ? -5.497 -12.107 -27.200 1.00 48.12 210 GLY A C 1
ATOM 1465 O O . GLY A 1 210 ? -6.238 -13.047 -27.499 1.00 48.12 210 GLY A O 1
ATOM 1466 N N . PRO A 1 211 ? -4.653 -12.193 -26.161 1.00 45.38 211 PRO A N 1
ATOM 1467 C CA . PRO A 1 211 ? -4.468 -13.413 -25.386 1.00 45.38 211 PRO A CA 1
ATOM 1468 C C . PRO A 1 211 ? -5.739 -13.792 -24.604 1.00 45.38 211 PRO A C 1
ATOM 1470 O O . PRO A 1 211 ? -6.010 -13.241 -23.545 1.00 45.38 211 PRO A O 1
ATOM 1473 N N . GLY A 1 212 ? -6.482 -14.787 -25.097 1.00 52.75 212 GLY A N 1
ATOM 1474 C CA . GLY A 1 212 ? -7.472 -15.545 -24.322 1.00 52.75 212 GLY A CA 1
ATOM 1475 C C . GLY A 1 212 ? -8.750 -14.802 -23.904 1.00 52.75 212 GLY A C 1
ATOM 1476 O O . GLY A 1 212 ? -8.944 -13.615 -24.158 1.00 52.75 212 GLY A O 1
ATOM 1477 N N . ALA A 1 213 ? -9.668 -15.548 -23.283 1.00 54.84 213 ALA A N 1
ATOM 1478 C CA . ALA A 1 213 ? -10.915 -15.014 -22.742 1.00 54.84 213 ALA A CA 1
ATOM 1479 C C . ALA A 1 213 ? -10.613 -13.970 -21.652 1.00 54.84 213 ALA A C 1
ATOM 1481 O O . ALA A 1 213 ? -9.920 -14.272 -20.681 1.00 54.84 213 ALA A O 1
ATOM 1482 N N . ARG A 1 214 ? -11.122 -12.743 -21.819 1.00 67.12 214 ARG A N 1
ATOM 1483 C CA . ARG A 1 214 ? -11.017 -11.684 -20.804 1.00 67.12 214 ARG A CA 1
ATOM 1484 C C . ARG A 1 214 ? -11.728 -12.141 -19.526 1.00 67.12 214 ARG A C 1
ATOM 1486 O O . ARG A 1 214 ? -12.809 -12.726 -19.597 1.00 67.12 214 ARG A O 1
ATOM 1493 N N . VAL A 1 215 ? -11.131 -11.866 -18.372 1.00 68.25 215 VAL A N 1
ATOM 1494 C CA . VAL A 1 215 ? -11.744 -12.144 -17.069 1.00 68.25 215 VAL A CA 1
ATOM 1495 C C . VAL A 1 215 ? -12.879 -11.136 -16.852 1.00 68.25 215 VAL A C 1
ATOM 1497 O O . VAL A 1 215 ? -12.678 -9.947 -17.119 1.00 68.25 215 VAL A O 1
ATOM 1500 N N . PRO A 1 216 ? -14.078 -11.568 -16.414 1.00 67.69 216 PRO A N 1
ATOM 1501 C CA . PRO A 1 216 ? -15.151 -10.640 -16.092 1.00 67.69 216 PRO A CA 1
ATOM 1502 C C . PRO A 1 216 ? -14.713 -9.723 -14.954 1.00 67.69 216 PRO A C 1
ATOM 1504 O O . PRO A 1 216 ? -14.060 -10.150 -13.999 1.00 67.69 216 PRO A O 1
ATOM 1507 N N . THR A 1 217 ? -15.083 -8.455 -15.069 1.00 75.06 217 THR A N 1
ATOM 1508 C CA . THR A 1 217 ? -14.766 -7.451 -14.070 1.00 75.06 217 THR A CA 1
ATOM 1509 C C . THR A 1 217 ? -16.023 -6.756 -13.571 1.00 75.06 217 THR A C 1
ATOM 1511 O O . THR A 1 217 ? -16.931 -6.459 -14.347 1.00 75.06 217 THR A O 1
ATOM 1514 N N . GLU A 1 218 ? -16.078 -6.491 -12.266 1.00 76.50 218 GLU A N 1
ATOM 1515 C CA . GLU A 1 218 ? -17.223 -5.841 -11.622 1.00 76.50 218 GLU A CA 1
ATOM 1516 C C . GLU A 1 218 ? -16.791 -4.533 -10.939 1.00 76.50 218 GLU A C 1
ATOM 1518 O O . GLU A 1 218 ? -15.825 -4.537 -10.168 1.00 76.50 218 GLU A O 1
ATOM 1523 N N . PRO A 1 219 ? -17.462 -3.394 -11.199 1.00 76.88 219 PRO A N 1
ATOM 1524 C CA . PRO A 1 219 ? -17.196 -2.148 -10.483 1.00 76.88 219 PRO A CA 1
ATOM 1525 C C . PRO A 1 219 ? -17.453 -2.296 -8.980 1.00 76.88 219 PRO A C 1
ATOM 1527 O O . PRO A 1 219 ? -18.476 -2.841 -8.573 1.00 76.88 219 PRO A O 1
ATOM 1530 N N . ASP A 1 220 ? -16.564 -1.758 -8.143 1.00 73.62 220 ASP A N 1
ATOM 1531 C CA . ASP A 1 220 ? -16.726 -1.812 -6.684 1.00 73.62 220 ASP A CA 1
ATOM 1532 C C . ASP A 1 220 ? -17.507 -0.625 -6.091 1.00 73.62 220 ASP A C 1
ATOM 1534 O O . ASP A 1 220 ? -17.819 -0.631 -4.901 1.00 73.62 220 ASP A O 1
ATOM 1538 N N . GLY A 1 221 ? -17.817 0.387 -6.911 1.00 65.75 221 GLY A N 1
ATOM 1539 C CA . GLY A 1 221 ? -18.489 1.625 -6.500 1.00 65.75 221 GLY A CA 1
ATOM 1540 C C . GLY A 1 221 ? -17.592 2.629 -5.759 1.00 65.75 221 GLY A C 1
ATOM 1541 O O . GLY A 1 221 ? -18.058 3.706 -5.382 1.00 65.75 221 GLY A O 1
ATOM 1542 N N . GLU A 1 222 ? -16.307 2.324 -5.565 1.00 71.75 222 GLU A N 1
ATOM 1543 C CA . GLU A 1 222 ? -15.315 3.185 -4.907 1.00 71.75 222 GLU A CA 1
ATOM 1544 C C . GLU A 1 222 ? -14.246 3.728 -5.871 1.00 71.75 222 GLU A C 1
ATOM 1546 O O . GLU A 1 222 ? -13.320 4.426 -5.442 1.00 71.75 222 GLU A O 1
ATOM 1551 N N . GLY A 1 223 ? -14.396 3.475 -7.175 1.00 71.88 223 GLY A N 1
ATOM 1552 C CA . GLY A 1 223 ? -13.451 3.896 -8.212 1.00 71.88 223 GLY A CA 1
ATOM 1553 C C . GLY A 1 223 ? -12.456 2.845 -8.635 1.00 71.88 223 GLY A C 1
ATOM 1554 O O . GLY A 1 223 ? -11.470 3.182 -9.297 1.00 71.88 223 GLY A O 1
ATOM 1555 N N . HIS A 1 224 ? -12.735 1.593 -8.299 1.00 83.06 224 HIS A N 1
ATOM 1556 C CA . HIS A 1 224 ? -11.969 0.455 -8.746 1.00 83.06 224 HIS A CA 1
ATOM 1557 C C . HIS A 1 224 ? -12.874 -0.636 -9.326 1.00 83.06 224 HIS A C 1
ATOM 1559 O O . HIS A 1 224 ? -14.101 -0.546 -9.371 1.00 83.06 224 HIS A O 1
ATOM 1565 N N . VAL A 1 225 ? -12.224 -1.665 -9.843 1.00 81.81 225 VAL A N 1
ATOM 1566 C CA . VAL A 1 225 ? -12.820 -2.743 -10.609 1.00 81.81 225 VAL A CA 1
ATOM 1567 C C . VAL A 1 225 ? -12.243 -4.052 -10.080 1.00 81.81 225 VAL A C 1
ATOM 1569 O O . VAL A 1 225 ? -11.024 -4.230 -10.050 1.00 81.81 225 VAL A O 1
ATOM 1572 N N . ARG A 1 226 ? -13.107 -4.958 -9.627 1.00 81.94 226 ARG A N 1
ATOM 1573 C CA . ARG A 1 226 ? -12.707 -6.262 -9.093 1.00 81.94 226 ARG A CA 1
ATOM 1574 C C . ARG A 1 226 ? -12.459 -7.241 -10.228 1.00 81.94 226 ARG A C 1
ATOM 1576 O O . ARG A 1 226 ? -13.225 -7.285 -11.189 1.00 81.94 226 ARG A O 1
ATOM 1583 N N . VAL A 1 227 ? -11.392 -8.018 -10.095 1.00 79.50 227 VAL A N 1
ATOM 1584 C CA . VAL A 1 227 ? -11.060 -9.137 -10.978 1.00 79.50 227 VAL A CA 1
ATOM 1585 C C . VAL A 1 227 ? -11.355 -10.427 -10.218 1.00 79.50 227 VAL A C 1
ATOM 1587 O O . VAL A 1 227 ? -10.756 -10.663 -9.167 1.00 79.50 227 VAL A O 1
ATOM 1590 N N . CYS A 1 228 ? -12.268 -11.249 -10.736 1.00 62.69 228 CYS A N 1
ATOM 1591 C CA . CYS A 1 228 ? -12.592 -12.552 -10.157 1.00 62.69 228 CYS A CA 1
ATOM 1592 C C . CYS A 1 228 ? -11.651 -13.615 -10.749 1.00 62.69 228 CYS A C 1
ATOM 1594 O O . CYS A 1 228 ? -11.801 -13.946 -11.928 1.00 62.69 228 CYS A O 1
ATOM 1596 N N . PRO A 1 229 ? -10.675 -14.156 -9.998 1.00 53.88 229 PRO A N 1
ATOM 1597 C CA . PRO A 1 229 ? -9.837 -15.230 -10.519 1.00 53.88 229 PRO A CA 1
ATOM 1598 C C . PRO A 1 229 ? -10.715 -16.456 -10.806 1.00 53.88 229 PRO A C 1
ATOM 1600 O O . PRO A 1 229 ? -11.420 -16.941 -9.923 1.00 53.88 229 PRO A O 1
ATOM 1603 N N . GLN A 1 230 ? -10.699 -16.962 -12.043 1.00 49.72 230 GLN A N 1
ATOM 1604 C CA . GLN A 1 230 ? -11.326 -18.250 -12.339 1.00 49.72 230 GLN A CA 1
ATOM 1605 C C . GLN A 1 230 ? -10.538 -19.334 -11.600 1.00 49.72 230 GLN A C 1
ATOM 1607 O O . GLN A 1 230 ? -9.379 -19.592 -11.925 1.00 49.72 230 GLN A O 1
ATOM 1612 N N . GLY A 1 231 ? -11.155 -19.945 -10.587 1.00 38.81 231 GLY A N 1
ATOM 1613 C CA . GLY A 1 231 ? -10.624 -21.148 -9.955 1.00 38.81 231 GLY A CA 1
ATOM 1614 C C . GLY A 1 231 ? -10.358 -22.205 -11.025 1.00 38.81 231 GLY A C 1
ATOM 1615 O O . GLY A 1 231 ? -11.201 -22.443 -11.890 1.00 38.81 231 GLY A O 1
ATOM 1616 N N . GLY A 1 232 ? -9.164 -22.794 -11.008 1.00 33.41 232 GLY A N 1
ATOM 1617 C CA . GLY A 1 232 ? -8.776 -23.839 -11.946 1.00 33.41 232 GLY A CA 1
ATOM 1618 C C . GLY A 1 232 ? -9.606 -25.104 -11.747 1.00 33.41 232 GLY A C 1
ATOM 1619 O O . GLY A 1 232 ? -9.193 -26.004 -11.025 1.00 33.41 232 GLY A O 1
ATOM 1620 N N . GLU A 1 233 ? -10.753 -25.199 -12.412 1.00 28.45 233 GLU A N 1
ATOM 1621 C CA . GLU A 1 233 ? -11.408 -26.474 -12.688 1.00 28.45 233 GLU A CA 1
ATOM 1622 C C . GLU A 1 233 ? -10.927 -26.978 -14.053 1.00 28.45 233 GLU A C 1
ATOM 1624 O O . GLU A 1 233 ? -11.170 -26.372 -15.098 1.00 28.45 233 GLU A O 1
ATOM 1629 N N . GLY A 1 234 ? -10.186 -28.089 -14.041 1.00 29.02 234 GLY A N 1
ATOM 1630 C CA . GLY A 1 234 ? -9.773 -28.781 -15.260 1.00 29.02 234 GLY A CA 1
ATOM 1631 C C . GLY A 1 234 ? -10.982 -29.251 -16.086 1.00 29.02 234 GLY A C 1
ATOM 1632 O O . GLY A 1 234 ? -12.052 -29.520 -15.535 1.00 29.02 234 GLY A O 1
ATOM 1633 N N . PRO A 1 235 ? -10.848 -29.381 -17.417 1.00 33.72 235 PRO A N 1
ATOM 1634 C CA . PRO A 1 235 ? -11.971 -29.735 -18.265 1.00 33.72 235 PRO A CA 1
ATOM 1635 C C . PRO A 1 235 ? -12.300 -31.227 -18.124 1.00 33.72 235 PRO A C 1
ATOM 1637 O O . PRO A 1 235 ? -11.552 -32.087 -18.581 1.00 33.72 235 PRO A O 1
ATOM 1640 N N . GLY A 1 236 ? -13.473 -31.519 -17.562 1.00 34.75 236 GLY A N 1
ATOM 1641 C CA . GLY A 1 236 ? -14.207 -32.756 -17.822 1.00 34.75 236 GLY A CA 1
ATOM 1642 C C . GLY A 1 236 ? -14.001 -33.895 -16.825 1.00 34.75 236 GLY A C 1
ATOM 1643 O O . GLY A 1 236 ? -13.245 -34.825 -17.076 1.00 34.75 236 GLY A O 1
ATOM 1644 N N . ALA A 1 237 ? -14.821 -33.915 -15.777 1.00 26.30 237 ALA A N 1
ATOM 1645 C CA . ALA A 1 237 ? -15.302 -35.164 -15.197 1.00 26.30 237 ALA A CA 1
ATOM 1646 C C . ALA A 1 237 ? -16.706 -34.936 -14.632 1.00 26.30 237 ALA A C 1
ATOM 1648 O O . ALA A 1 237 ? -16.888 -34.398 -13.545 1.00 26.30 237 ALA A O 1
ATOM 1649 N N . THR A 1 238 ? -17.723 -35.324 -15.399 1.00 27.67 238 THR A N 1
ATOM 1650 C CA . THR A 1 238 ? -19.077 -35.511 -14.872 1.00 27.67 238 THR A CA 1
ATOM 1651 C C . THR A 1 238 ? -18.991 -36.610 -13.806 1.00 27.67 238 THR A C 1
ATOM 1653 O O . THR A 1 238 ? -18.557 -37.715 -14.145 1.00 27.67 238 THR A O 1
ATOM 1656 N N . PRO A 1 239 ? -19.343 -36.368 -12.531 1.00 29.02 239 PRO A N 1
ATOM 1657 C CA . PRO A 1 239 ? -19.247 -37.420 -11.530 1.00 29.02 239 PRO A CA 1
ATOM 1658 C C . PRO A 1 239 ? -20.350 -38.459 -11.792 1.00 29.02 239 PRO A C 1
ATOM 1660 O O . PRO A 1 239 ? -21.513 -38.083 -11.978 1.00 29.02 239 PRO A O 1
ATOM 1663 N N . PRO A 1 240 ? -20.027 -39.765 -11.842 1.00 27.84 240 PRO A N 1
ATOM 1664 C CA . PRO A 1 240 ? -21.036 -40.790 -12.015 1.00 27.84 240 PRO A CA 1
ATOM 1665 C C . PRO A 1 240 ? -21.840 -40.935 -10.721 1.00 27.84 240 PRO A C 1
ATOM 1667 O O . PRO A 1 240 ? -21.304 -40.948 -9.612 1.00 27.84 240 PRO A O 1
ATOM 1670 N N . ALA A 1 241 ? -23.152 -41.066 -10.877 1.00 38.94 241 ALA A N 1
ATOM 1671 C CA . ALA A 1 241 ? -24.062 -41.395 -9.798 1.00 38.94 241 ALA A CA 1
ATOM 1672 C C . ALA A 1 241 ? -23.870 -42.860 -9.369 1.00 38.94 241 ALA A C 1
ATOM 1674 O O . ALA A 1 241 ? -24.302 -43.763 -10.079 1.00 38.94 241 ALA A O 1
ATOM 1675 N N . HIS A 1 242 ? -23.288 -43.103 -8.192 1.00 27.61 242 HIS A N 1
ATOM 1676 C CA . HIS A 1 242 ? -23.319 -44.410 -7.522 1.00 27.61 242 HIS A CA 1
ATOM 1677 C C . HIS A 1 242 ? -23.566 -44.185 -6.021 1.00 27.61 242 HIS A C 1
ATOM 1679 O O . HIS A 1 242 ? -22.803 -43.511 -5.343 1.00 27.61 242 HIS A O 1
ATOM 1685 N N . ALA A 1 243 ? -24.778 -44.461 -5.535 1.00 26.88 243 ALA A N 1
ATOM 1686 C CA . ALA A 1 243 ? -25.256 -45.770 -5.077 1.00 26.88 243 ALA A CA 1
ATOM 1687 C C . ALA A 1 243 ? -24.574 -46.208 -3.769 1.00 26.88 243 ALA A C 1
ATOM 1689 O O . ALA A 1 243 ? -23.445 -46.685 -3.748 1.00 26.88 243 ALA A O 1
ATOM 1690 N N . ARG A 1 244 ? -25.320 -46.031 -2.671 1.00 28.92 244 ARG A N 1
ATOM 1691 C CA . ARG A 1 244 ? -25.001 -46.518 -1.328 1.00 28.92 244 ARG A CA 1
ATOM 1692 C C . ARG A 1 244 ? -24.885 -48.044 -1.333 1.00 28.92 244 ARG A C 1
ATOM 1694 O O . ARG A 1 244 ? -25.848 -48.716 -1.694 1.00 28.92 244 ARG A O 1
ATOM 1701 N N . VAL A 1 245 ? -23.773 -48.563 -0.820 1.00 28.22 245 VAL A N 1
ATOM 1702 C CA . VAL A 1 245 ? -23.693 -49.908 -0.238 1.00 28.22 245 VAL A CA 1
ATOM 1703 C C . VAL A 1 245 ? -23.051 -49.777 1.140 1.00 28.22 245 VAL A C 1
ATOM 1705 O O . VAL A 1 245 ? -22.036 -49.109 1.315 1.00 28.22 245 VAL A O 1
ATOM 1708 N N . THR A 1 246 ? -23.731 -50.354 2.119 1.00 32.03 246 THR A N 1
ATOM 1709 C CA . THR A 1 246 ? -23.370 -50.460 3.532 1.00 32.03 246 THR A CA 1
ATOM 1710 C C . THR A 1 246 ? -22.412 -51.627 3.752 1.00 32.03 246 THR A C 1
ATOM 1712 O O . THR A 1 246 ? -22.705 -52.694 3.228 1.00 32.03 246 THR A O 1
ATOM 1715 N N . ASP A 1 247 ? -21.364 -51.457 4.569 1.00 30.33 247 ASP A N 1
ATOM 1716 C CA . ASP A 1 247 ? -20.922 -52.477 5.541 1.00 30.33 247 ASP A CA 1
ATOM 1717 C C . ASP A 1 247 ? -19.861 -51.953 6.543 1.00 30.33 247 ASP A C 1
ATOM 1719 O O . ASP A 1 247 ? -18.830 -51.413 6.156 1.00 30.33 247 ASP A O 1
ATOM 1723 N N . GLY A 1 248 ? -20.147 -52.141 7.844 1.00 26.09 248 GLY A N 1
ATOM 1724 C CA . GLY A 1 248 ? -19.215 -52.601 8.897 1.00 26.09 248 GLY A CA 1
ATOM 1725 C C . GLY A 1 248 ? -18.075 -51.719 9.461 1.00 26.09 248 GLY A C 1
ATOM 1726 O O . GLY A 1 248 ? -16.943 -51.838 9.021 1.00 26.09 248 GLY A O 1
ATOM 1727 N N . SER A 1 249 ? -18.367 -50.976 10.542 1.00 27.06 249 SER A N 1
ATOM 1728 C CA . SER A 1 249 ? -17.531 -50.413 11.652 1.00 27.06 249 SER A CA 1
ATOM 1729 C C . SER A 1 249 ? -16.184 -51.083 12.063 1.00 27.06 249 SER A C 1
ATOM 1731 O O . SER A 1 249 ? -16.002 -52.259 11.760 1.00 27.06 249 SER A O 1
ATOM 1733 N N . PRO A 1 250 ? -15.369 -50.504 13.005 1.00 39.16 250 PRO A N 1
ATOM 1734 C CA . PRO A 1 250 ? -15.182 -49.089 13.435 1.00 39.16 250 PRO A CA 1
ATOM 1735 C C . PRO A 1 250 ? -13.698 -48.659 13.694 1.00 39.16 250 PRO A C 1
ATOM 1737 O O . PRO A 1 250 ? -12.876 -49.501 14.040 1.00 39.16 250 PRO A O 1
ATOM 1740 N N . ALA A 1 251 ? -13.379 -47.347 13.678 1.00 24.34 251 ALA A N 1
ATOM 1741 C CA . ALA A 1 251 ? -12.573 -46.661 14.724 1.00 24.34 251 ALA A CA 1
ATOM 1742 C C . ALA A 1 251 ? -12.279 -45.159 14.449 1.00 24.34 251 ALA A C 1
ATOM 1744 O O . ALA A 1 251 ? -11.817 -44.795 13.375 1.00 24.34 251 ALA A O 1
ATOM 1745 N N . ALA A 1 252 ? -12.427 -44.372 15.528 1.00 27.97 252 ALA A N 1
ATOM 1746 C CA . ALA A 1 252 ? -11.845 -43.060 15.876 1.00 27.97 252 ALA A CA 1
ATOM 1747 C C . ALA A 1 252 ? -12.422 -41.754 15.272 1.00 27.97 252 ALA A C 1
ATOM 1749 O O . ALA A 1 252 ? -12.485 -41.544 14.069 1.00 27.97 252 ALA A O 1
ATOM 1750 N N . HIS A 1 253 ? -12.833 -40.870 16.191 1.00 24.94 253 HIS A N 1
ATOM 1751 C CA . HIS A 1 253 ? -13.583 -39.621 16.030 1.00 24.94 253 HIS A CA 1
ATOM 1752 C C . HIS A 1 253 ? -12.707 -38.366 15.855 1.00 24.94 253 HIS A C 1
ATOM 1754 O O . HIS A 1 253 ? -11.775 -38.163 16.631 1.00 24.94 253 HIS A O 1
ATOM 1760 N N . ALA A 1 254 ? -13.144 -37.456 14.977 1.00 28.88 254 ALA A N 1
ATOM 1761 C CA . ALA A 1 254 ? -13.011 -35.998 15.102 1.00 28.88 254 ALA A CA 1
ATOM 1762 C C . ALA A 1 254 ? -14.290 -35.340 14.514 1.00 28.88 254 ALA A C 1
ATOM 1764 O O . ALA A 1 254 ? -14.837 -35.902 13.563 1.00 28.88 254 ALA A O 1
ATOM 1765 N N . PRO A 1 255 ? -14.835 -34.244 15.087 1.00 31.23 255 PRO A N 1
ATOM 1766 C CA . PRO A 1 255 ? -16.142 -33.713 14.689 1.00 31.23 255 PRO A CA 1
ATOM 1767 C C . PRO A 1 255 ? -16.052 -32.653 13.574 1.00 31.23 255 PRO A C 1
ATOM 1769 O O . PRO A 1 255 ? -15.355 -31.653 13.726 1.00 31.23 255 PRO A O 1
ATOM 1772 N N . ASP A 1 256 ? -16.819 -32.863 12.500 1.00 26.03 256 ASP A N 1
ATOM 1773 C CA . ASP A 1 256 ? -17.090 -31.905 11.419 1.00 26.03 256 ASP A CA 1
ATOM 1774 C C . ASP A 1 256 ? -18.253 -30.956 11.772 1.00 26.03 256 ASP A C 1
ATOM 1776 O O . ASP A 1 256 ? -19.276 -31.370 12.329 1.00 26.03 256 ASP A O 1
ATOM 1780 N N . HIS A 1 257 ? -18.113 -29.684 11.388 1.00 29.44 257 HIS A N 1
ATOM 1781 C CA . HIS A 1 257 ? -19.178 -28.677 11.380 1.00 29.44 257 HIS A CA 1
ATOM 1782 C C . HIS A 1 257 ? -19.929 -28.675 10.028 1.00 29.44 257 HIS A C 1
ATOM 1784 O O . HIS A 1 257 ? -19.297 -28.868 8.991 1.00 29.44 257 HIS A O 1
ATOM 1790 N N . PRO A 1 258 ? -21.254 -28.424 9.997 1.00 28.78 258 PRO A N 1
ATOM 1791 C CA . PRO A 1 258 ? -22.034 -28.372 8.760 1.00 28.78 258 PRO A CA 1
ATOM 1792 C C . PRO A 1 258 ? -22.058 -26.964 8.135 1.00 28.78 258 PRO A C 1
ATOM 1794 O O . PRO A 1 258 ? -22.370 -25.985 8.813 1.00 28.78 258 PRO A O 1
ATOM 1797 N N . GLU A 1 259 ? -21.810 -26.873 6.826 1.00 30.78 259 GLU A N 1
ATOM 1798 C CA . GLU A 1 259 ? -22.047 -25.666 6.019 1.00 30.78 259 GLU A CA 1
ATOM 1799 C C . GLU A 1 259 ? -23.547 -25.471 5.702 1.00 30.78 259 GLU A C 1
ATOM 1801 O O . GLU A 1 259 ? -24.217 -26.426 5.290 1.00 30.78 259 GLU A O 1
ATOM 1806 N N . PRO A 1 260 ? -24.106 -24.252 5.839 1.00 32.81 260 PRO A N 1
ATOM 1807 C CA . PRO A 1 260 ? -25.441 -23.929 5.347 1.00 32.81 260 PRO A CA 1
ATOM 1808 C C . PRO A 1 260 ? -25.424 -23.302 3.940 1.00 32.81 260 PRO A C 1
ATOM 1810 O O . PRO A 1 260 ? -24.682 -22.370 3.644 1.00 32.81 260 PRO A O 1
ATOM 1813 N N . ALA A 1 261 ? -26.326 -23.801 3.094 1.00 26.88 261 ALA A N 1
ATOM 1814 C CA . ALA A 1 261 ? -26.597 -23.345 1.734 1.00 26.88 261 ALA A CA 1
ATOM 1815 C C . ALA A 1 261 ? -27.199 -21.923 1.660 1.00 26.88 261 ALA A C 1
ATOM 1817 O O . ALA A 1 261 ? -28.044 -21.543 2.473 1.00 26.88 261 ALA A O 1
ATOM 1818 N N . SER A 1 262 ? -26.817 -21.165 0.626 1.00 29.45 262 SER A N 1
ATOM 1819 C CA . SER A 1 262 ? -27.333 -19.824 0.314 1.00 29.45 262 SER A CA 1
ATOM 1820 C C . SER A 1 262 ? -28.787 -19.843 -0.201 1.00 29.45 262 SER A C 1
ATOM 1822 O O . SER A 1 262 ? -29.117 -20.677 -1.049 1.00 29.45 262 SER A O 1
ATOM 1824 N N . PRO A 1 263 ? -29.665 -18.907 0.219 1.00 31.92 263 PRO A N 1
ATOM 1825 C CA . PRO A 1 263 ? -30.999 -18.765 -0.349 1.00 31.92 263 PRO A CA 1
ATOM 1826 C C . PRO A 1 263 ? -31.049 -17.770 -1.522 1.00 31.92 263 PRO A C 1
ATOM 1828 O O . PRO A 1 263 ? -30.452 -16.697 -1.508 1.00 31.92 263 PRO A O 1
ATOM 1831 N N . VAL A 1 264 ? -31.835 -18.149 -2.528 1.00 27.53 264 VAL A N 1
ATOM 1832 C CA . VAL A 1 264 ? -32.219 -17.375 -3.716 1.00 27.53 264 VAL A CA 1
ATOM 1833 C C . VAL A 1 264 ? -33.255 -16.303 -3.340 1.00 27.53 264 VAL A C 1
ATOM 1835 O O . VAL A 1 264 ? -34.250 -16.612 -2.685 1.00 27.53 264 VAL A O 1
ATOM 1838 N N . VAL A 1 265 ? -33.063 -15.056 -3.788 1.00 29.75 265 VAL A N 1
ATOM 1839 C CA . VAL A 1 265 ? -34.012 -13.938 -3.598 1.00 29.75 265 VAL A CA 1
ATOM 1840 C C . VAL A 1 265 ? -34.908 -13.782 -4.841 1.00 29.75 265 VAL A C 1
ATOM 1842 O O . VAL A 1 265 ? -34.378 -13.688 -5.948 1.00 29.75 265 VAL A O 1
ATOM 1845 N N . PRO A 1 266 ? -36.250 -13.721 -4.713 1.00 28.66 266 PRO A N 1
ATOM 1846 C CA . PRO A 1 266 ? -37.144 -13.453 -5.836 1.00 28.66 266 PRO A CA 1
ATOM 1847 C C . PRO A 1 266 ? -37.355 -11.945 -6.056 1.00 28.66 266 PRO A C 1
ATOM 1849 O O . PRO A 1 266 ? -37.575 -11.181 -5.119 1.00 28.66 266 PRO A O 1
ATOM 1852 N N . ALA A 1 267 ? -37.342 -11.527 -7.323 1.00 35.62 267 ALA A N 1
ATOM 1853 C CA . ALA A 1 267 ? -37.623 -10.166 -7.773 1.00 35.62 267 ALA A CA 1
ATOM 1854 C C . ALA A 1 267 ? -39.118 -9.958 -8.071 1.00 35.62 267 ALA A C 1
ATOM 1856 O O . ALA A 1 267 ? -39.635 -10.670 -8.922 1.00 35.62 267 ALA A O 1
ATOM 1857 N N . GLN A 1 268 ? -39.769 -8.961 -7.448 1.00 29.88 268 GLN A N 1
ATOM 1858 C CA . GLN A 1 268 ? -40.991 -8.227 -7.871 1.00 29.88 268 GLN A CA 1
ATOM 1859 C C . GLN A 1 268 ? -41.099 -6.960 -6.985 1.00 29.88 268 GLN A C 1
ATOM 1861 O O . GLN A 1 268 ? -40.703 -7.018 -5.829 1.00 29.88 268 GLN A O 1
ATOM 1866 N N . GLY A 1 269 ? -41.603 -5.784 -7.367 1.00 27.30 269 GLY A N 1
ATOM 1867 C CA . GLY A 1 269 ? -42.344 -5.293 -8.530 1.00 27.30 269 GLY A CA 1
ATOM 1868 C C . GLY A 1 269 ? -42.578 -3.772 -8.353 1.00 27.30 269 GLY A C 1
ATOM 1869 O O . GLY A 1 269 ? -42.367 -3.232 -7.269 1.00 27.30 269 GLY A O 1
ATOM 1870 N N . GLY A 1 270 ? -42.929 -3.063 -9.430 1.00 24.78 270 GLY A N 1
ATOM 1871 C CA . GLY A 1 270 ? -42.860 -1.597 -9.501 1.00 24.78 270 GLY A CA 1
ATOM 1872 C C . GLY A 1 270 ? -44.120 -0.777 -9.168 1.00 24.78 270 GLY A C 1
ATOM 1873 O O . GLY A 1 270 ? -45.208 -1.314 -8.994 1.00 24.78 270 GLY A O 1
ATOM 1874 N N . ALA A 1 271 ? -43.900 0.551 -9.249 1.00 28.22 271 ALA A N 1
ATOM 1875 C CA . ALA A 1 271 ? -44.829 1.685 -9.462 1.00 28.22 271 ALA A CA 1
ATOM 1876 C C . ALA A 1 271 ? -45.799 2.046 -8.293 1.00 28.22 271 ALA A C 1
ATOM 1878 O O . ALA A 1 271 ? -46.226 1.146 -7.580 1.00 28.22 271 ALA A O 1
ATOM 1879 N N . PRO A 1 272 ? -46.180 3.339 -8.072 1.00 33.69 272 PRO A N 1
ATOM 1880 C CA . PRO A 1 272 ? -46.737 4.210 -9.111 1.00 33.69 272 PRO A CA 1
ATOM 1881 C C . PRO A 1 272 ? -46.326 5.702 -9.133 1.00 33.69 272 PRO A C 1
ATOM 1883 O O . PRO A 1 272 ? -45.761 6.287 -8.215 1.00 33.69 272 PRO A O 1
ATOM 1886 N N . ARG A 1 273 ? -46.685 6.277 -10.283 1.00 26.11 273 ARG A N 1
ATOM 1887 C CA . ARG A 1 273 ? -46.643 7.658 -10.780 1.00 26.11 273 ARG A CA 1
ATOM 1888 C C . ARG A 1 273 ? -47.649 8.568 -10.057 1.00 26.11 273 ARG A C 1
ATOM 1890 O O . ARG A 1 273 ? -48.786 8.158 -9.841 1.00 26.11 273 ARG A O 1
ATOM 1897 N N . ALA A 1 274 ? -47.271 9.824 -9.809 1.00 27.20 274 ALA A N 1
ATOM 1898 C CA . ALA A 1 274 ? -48.192 10.906 -9.456 1.00 27.20 274 ALA A CA 1
ATOM 1899 C C . ALA A 1 274 ? -47.898 12.158 -10.306 1.00 27.20 274 ALA A C 1
ATOM 1901 O O . ALA A 1 274 ? -46.765 12.627 -10.377 1.00 27.20 274 ALA A O 1
ATOM 1902 N N . GLU A 1 275 ? -48.934 12.653 -10.984 1.00 25.69 275 GLU A N 1
ATOM 1903 C CA . GLU A 1 275 ? -48.972 13.891 -11.772 1.00 25.69 275 GLU A CA 1
ATOM 1904 C C . GLU A 1 275 ? -49.601 15.047 -10.970 1.00 25.69 275 GLU A C 1
ATOM 1906 O O . GLU A 1 275 ? -50.311 14.800 -9.995 1.00 25.69 275 GLU A O 1
ATOM 1911 N N . ARG A 1 276 ? -49.467 16.269 -11.529 1.00 25.08 276 ARG A N 1
ATOM 1912 C CA . ARG A 1 276 ? -50.153 17.552 -11.216 1.00 25.08 276 ARG A CA 1
ATOM 1913 C C . ARG A 1 276 ? -49.495 18.352 -10.076 1.00 25.08 276 ARG A C 1
ATOM 1915 O O . ARG A 1 276 ? -49.077 17.782 -9.086 1.00 25.08 276 ARG A O 1
ATOM 1922 N N . THR A 1 277 ? -49.343 19.680 -10.106 1.00 27.22 277 THR A N 1
ATOM 1923 C CA . THR A 1 277 ? -49.894 20.778 -10.929 1.00 27.22 277 THR A CA 1
ATOM 1924 C C . THR A 1 277 ? -49.138 22.067 -10.552 1.00 27.22 277 THR A C 1
ATOM 1926 O O . THR A 1 277 ? -48.746 22.208 -9.397 1.00 27.22 277 THR A O 1
ATOM 1929 N N . GLY A 1 278 ? -48.964 23.016 -11.484 1.00 28.56 278 GLY A N 1
ATOM 1930 C CA . GLY A 1 278 ? -48.516 24.392 -11.177 1.00 28.56 278 GLY A CA 1
ATOM 1931 C C . GLY A 1 278 ? -49.546 25.191 -10.355 1.00 28.56 278 GLY A C 1
ATOM 1932 O O . GLY A 1 278 ? -50.654 24.693 -10.134 1.00 28.56 278 GLY A O 1
ATOM 1933 N N . PRO A 1 279 ? -49.224 26.432 -9.928 1.00 38.50 279 PRO A N 1
ATOM 1934 C CA . PRO A 1 279 ? -49.460 27.569 -10.829 1.00 38.50 279 PRO A CA 1
ATOM 1935 C C . PRO A 1 279 ? -48.478 28.766 -10.722 1.00 38.50 279 PRO A C 1
ATOM 1937 O O . PRO A 1 279 ? -47.594 28.833 -9.876 1.00 38.50 279 PRO A O 1
ATOM 1940 N N . HIS A 1 280 ? -48.696 29.700 -11.654 1.00 28.03 280 HIS A N 1
ATOM 1941 C CA . HIS A 1 280 ? -48.051 30.987 -11.933 1.00 28.03 280 HIS A CA 1
ATOM 1942 C C . HIS A 1 280 ? -47.955 32.011 -10.784 1.00 28.03 280 HIS A C 1
ATOM 1944 O O . HIS A 1 280 ? -48.848 32.112 -9.947 1.00 28.03 280 HIS A O 1
ATOM 1950 N N . GLY A 1 281 ? -46.962 32.905 -10.898 1.00 25.12 281 GLY A N 1
ATOM 1951 C CA . GLY A 1 281 ? -46.941 34.242 -10.294 1.00 25.12 281 GLY A CA 1
ATOM 1952 C C . GLY A 1 281 ? -45.967 35.164 -11.043 1.00 25.12 281 GLY A C 1
ATOM 1953 O O . GLY A 1 281 ? -44.810 34.811 -11.237 1.00 25.12 281 GLY A O 1
ATOM 1954 N N . ALA A 1 282 ? -46.458 36.310 -11.514 1.00 25.78 282 ALA A N 1
ATOM 1955 C CA . ALA A 1 282 ? -45.799 37.268 -12.402 1.00 25.78 282 ALA A CA 1
ATOM 1956 C C . ALA A 1 282 ? -45.415 38.575 -11.663 1.00 25.78 282 ALA A C 1
ATOM 1958 O O . ALA A 1 282 ? -46.251 39.041 -10.901 1.00 25.78 282 ALA A O 1
ATOM 1959 N N . VAL A 1 283 ? -44.222 39.141 -11.982 1.00 29.52 283 VAL A N 1
ATOM 1960 C CA . VAL A 1 283 ? -43.847 40.582 -12.225 1.00 29.52 283 VAL A CA 1
ATOM 1961 C C . VAL A 1 283 ? -44.057 41.575 -11.030 1.00 29.52 283 VAL A C 1
ATOM 1963 O O . VAL A 1 283 ? -45.059 41.416 -10.345 1.00 29.52 283 VAL A O 1
ATOM 1966 N N . PRO A 1 284 ? -43.202 42.608 -10.720 1.00 37.31 284 PRO A N 1
ATOM 1967 C CA . PRO A 1 284 ? -42.654 43.622 -11.650 1.00 37.31 284 PRO A CA 1
ATOM 1968 C C . PRO A 1 284 ? -41.254 44.257 -11.401 1.00 37.31 284 PRO A C 1
ATOM 1970 O O . PRO A 1 284 ? -40.641 44.135 -10.346 1.00 37.31 284 PRO A O 1
ATOM 1973 N N . HIS A 1 285 ? -40.810 44.994 -12.435 1.00 32.94 285 HIS A N 1
ATOM 1974 C CA . HIS A 1 285 ? -39.709 45.980 -12.517 1.00 32.94 285 HIS A CA 1
ATOM 1975 C C . HIS A 1 285 ? -39.832 47.187 -11.553 1.00 32.94 285 HIS A C 1
ATOM 1977 O O . HIS A 1 285 ? -40.904 47.407 -10.985 1.00 32.94 285 HIS A O 1
ATOM 1983 N N . PRO A 1 286 ? -38.761 48.003 -11.410 1.00 39.28 286 PRO A N 1
ATOM 1984 C CA . PRO A 1 286 ? -38.596 49.284 -12.160 1.00 39.28 286 PRO A CA 1
ATOM 1985 C C . PRO A 1 286 ? -37.158 49.455 -12.755 1.00 39.28 286 PRO A C 1
ATOM 1987 O O . PRO A 1 286 ? -36.260 48.743 -12.319 1.00 39.28 286 PRO A O 1
ATOM 1990 N N . ARG A 1 287 ? -36.871 50.154 -13.882 1.00 26.97 287 ARG A N 1
ATOM 1991 C CA . ARG A 1 287 ? -36.889 51.617 -14.223 1.00 26.97 287 ARG A CA 1
ATOM 1992 C C . ARG A 1 287 ? -35.997 52.468 -13.291 1.00 26.97 287 ARG A C 1
ATOM 1994 O O . ARG A 1 287 ? -36.068 52.246 -12.093 1.00 26.97 287 ARG A O 1
ATOM 2001 N N . ASP A 1 288 ? -35.148 53.430 -13.678 1.00 29.50 288 ASP A N 1
ATOM 2002 C CA . ASP A 1 288 ? -34.892 54.260 -14.879 1.00 29.50 288 ASP A CA 1
ATOM 2003 C C . ASP A 1 288 ? -33.482 54.914 -14.758 1.00 29.50 288 ASP A C 1
ATOM 2005 O O . ASP A 1 288 ? -32.900 54.896 -13.671 1.00 29.50 288 ASP A O 1
ATOM 2009 N N . GLY A 1 289 ? -32.997 55.576 -15.825 1.00 26.44 289 GLY A N 1
ATOM 2010 C CA . GLY A 1 289 ? -32.067 56.726 -15.748 1.00 26.44 289 GLY A CA 1
ATOM 2011 C C . GLY A 1 289 ? -30.814 56.611 -16.631 1.00 26.44 289 GLY A C 1
ATOM 2012 O O . GLY A 1 289 ? -29.803 56.079 -16.193 1.00 26.44 289 GLY A O 1
ATOM 2013 N N . ASP A 1 290 ? -30.892 56.907 -17.931 1.00 26.47 290 ASP A N 1
ATOM 2014 C CA . ASP A 1 290 ? -30.605 58.213 -18.569 1.00 26.47 290 ASP A CA 1
ATOM 2015 C C . ASP A 1 290 ? -29.216 58.810 -18.277 1.00 26.47 290 ASP A C 1
ATOM 2017 O O . ASP A 1 290 ? -28.958 59.292 -17.179 1.00 26.47 290 ASP A O 1
ATOM 2021 N N . THR A 1 291 ? -28.355 58.903 -19.302 1.00 28.14 291 THR A N 1
ATOM 2022 C CA . THR A 1 291 ? -27.953 60.193 -19.915 1.00 28.14 291 THR A CA 1
ATOM 2023 C C . THR A 1 291 ? -26.974 60.016 -21.091 1.00 28.14 291 THR A C 1
ATOM 2025 O O . THR A 1 291 ? -25.886 59.466 -20.968 1.00 28.14 291 THR A O 1
ATOM 2028 N N . HIS A 1 292 ? -27.424 60.515 -22.247 1.00 26.27 292 HIS A N 1
ATOM 2029 C CA . HIS A 1 292 ? -26.705 61.149 -23.364 1.00 26.27 292 HIS A CA 1
ATOM 2030 C C . HIS A 1 292 ? -25.293 61.725 -23.050 1.00 26.27 292 HIS A C 1
ATOM 2032 O O . HIS A 1 292 ? -25.053 62.171 -21.938 1.00 26.27 292 HIS A O 1
ATOM 2038 N N . VAL A 1 293 ? -24.327 61.857 -23.977 1.00 25.28 293 VAL A N 1
ATOM 2039 C CA . VAL A 1 293 ? -24.325 62.758 -25.156 1.00 25.28 293 VAL A CA 1
ATOM 2040 C C . VAL A 1 293 ? -22.974 62.607 -25.912 1.00 25.28 293 VAL A C 1
ATOM 2042 O O . VAL A 1 293 ? -21.935 62.542 -25.268 1.00 25.28 293 VAL A O 1
ATOM 2045 N N . THR A 1 294 ? -23.039 62.603 -27.259 1.00 25.08 294 THR A N 1
ATOM 2046 C CA . THR A 1 294 ? -22.060 63.049 -28.305 1.00 25.08 294 THR A CA 1
ATOM 2047 C C . THR A 1 294 ? -20.612 62.522 -28.309 1.00 25.08 294 THR A C 1
ATOM 2049 O O . THR A 1 294 ? -19.966 62.475 -27.280 1.00 25.08 294 THR A O 1
ATOM 2052 N N . GLY A 1 295 ? -19.956 62.222 -29.433 1.00 23.88 295 GLY A N 1
ATOM 2053 C CA . GLY A 1 295 ? -20.198 62.521 -30.847 1.00 23.88 295 GLY A CA 1
ATOM 2054 C C . GLY A 1 295 ? -18.857 62.837 -31.543 1.00 23.88 295 GLY A C 1
ATOM 2055 O O . GLY A 1 295 ? -17.968 63.368 -30.888 1.00 23.88 295 GLY A O 1
ATOM 2056 N N . PHE A 1 296 ? -18.789 62.571 -32.860 1.00 23.38 296 PHE A N 1
ATOM 2057 C CA . PHE A 1 296 ? -17.801 63.072 -33.847 1.00 23.38 296 PHE A CA 1
ATOM 2058 C C . PHE A 1 296 ? -16.356 62.522 -33.760 1.00 23.38 296 PHE A C 1
ATOM 2060 O O . PHE A 1 296 ? -15.832 62.316 -32.679 1.00 23.38 296 PHE A O 1
ATOM 2067 N N . GLU A 1 297 ? -15.584 62.307 -34.832 1.00 26.00 297 GLU A N 1
ATOM 2068 C CA . GLU A 1 297 ? -15.767 62.177 -36.288 1.00 26.00 297 GLU A CA 1
ATOM 2069 C C . GLU A 1 297 ? -14.391 61.757 -36.880 1.00 26.00 297 GLU A C 1
ATOM 2071 O O . GLU A 1 297 ? -13.353 62.110 -36.332 1.00 26.00 297 GLU A O 1
ATOM 2076 N N . VAL A 1 298 ? -14.420 61.066 -38.029 1.00 25.86 298 VAL A N 1
ATOM 2077 C CA . VAL A 1 298 ? -13.537 61.224 -39.213 1.00 25.86 298 VAL A CA 1
ATOM 2078 C C . VAL A 1 298 ? -12.013 60.980 -39.108 1.00 25.86 298 VAL A C 1
ATOM 2080 O O . VAL A 1 298 ? -11.249 61.804 -38.626 1.00 25.86 298 VAL A O 1
ATOM 2083 N N . GLY A 1 299 ? -11.568 59.974 -39.876 1.00 25.48 299 GLY A N 1
ATOM 2084 C CA . GLY A 1 299 ? -10.659 60.231 -41.009 1.00 25.48 299 GLY A CA 1
ATOM 2085 C C . GLY A 1 299 ? -9.163 59.892 -40.874 1.00 25.48 299 GLY A C 1
ATOM 2086 O O . GLY A 1 299 ? -8.686 59.641 -39.780 1.00 25.48 299 GLY A O 1
ATOM 2087 N N . PRO A 1 300 ? -8.429 59.817 -42.006 1.00 54.81 300 PRO A N 1
ATOM 2088 C CA . PRO A 1 300 ? -7.703 58.589 -42.364 1.00 54.81 300 PRO A CA 1
ATOM 2089 C C . PRO A 1 300 ? -6.259 58.800 -42.904 1.00 54.81 300 PRO A C 1
ATOM 2091 O O . PRO A 1 300 ? -5.769 59.921 -42.955 1.00 54.81 300 PRO A O 1
ATOM 2094 N N . LEU A 1 301 ? -5.675 57.699 -43.416 1.00 30.67 301 LEU A N 1
ATOM 2095 C CA . LEU A 1 301 ? -4.656 57.577 -44.488 1.00 30.67 301 LEU A CA 1
ATOM 2096 C C . LEU A 1 301 ? -3.138 57.563 -44.177 1.00 30.67 301 LEU A C 1
ATOM 2098 O O . LEU A 1 301 ? -2.624 58.246 -43.302 1.00 30.67 301 LEU A O 1
ATOM 2102 N N . ASP A 1 302 ? -2.487 56.792 -45.065 1.00 28.67 302 ASP A N 1
ATOM 2103 C CA . ASP A 1 302 ? -1.105 56.816 -45.578 1.00 28.67 302 ASP A CA 1
ATOM 2104 C C . ASP A 1 302 ? 0.023 55.957 -44.951 1.00 28.67 302 ASP A C 1
ATOM 2106 O O . ASP A 1 302 ? 0.381 56.050 -43.781 1.00 28.67 302 ASP A O 1
ATOM 2110 N N . GLY A 1 303 ? 0.635 55.125 -45.820 1.00 27.03 303 GLY A N 1
ATOM 2111 C CA . GLY A 1 303 ? 2.038 54.666 -45.723 1.00 27.03 303 GLY A CA 1
ATOM 2112 C C . GLY A 1 303 ? 3.009 55.761 -46.225 1.00 27.03 303 GLY A C 1
ATOM 2113 O O . GLY A 1 303 ? 2.586 56.912 -46.254 1.00 27.03 303 GLY A O 1
ATOM 2114 N N . PRO A 1 304 ? 4.253 55.498 -46.712 1.00 43.09 304 PRO A N 1
ATOM 2115 C CA . PRO A 1 304 ? 4.925 54.214 -46.980 1.00 43.09 304 PRO A CA 1
ATOM 2116 C C . PRO A 1 304 ? 6.469 54.158 -46.661 1.00 43.09 304 PRO A C 1
ATOM 2118 O O . PRO A 1 304 ? 7.134 55.177 -46.551 1.00 43.09 304 PRO A O 1
ATOM 2121 N N . ARG A 1 305 ? 7.060 52.942 -46.690 1.00 25.73 305 ARG A N 1
ATOM 2122 C CA . ARG A 1 305 ? 8.400 52.566 -47.263 1.00 25.73 305 ARG A CA 1
ATOM 2123 C C . ARG A 1 305 ? 9.758 53.077 -46.649 1.00 25.73 305 ARG A C 1
ATOM 2125 O O . ARG A 1 305 ? 9.731 53.818 -45.681 1.00 25.73 305 ARG A O 1
ATOM 2132 N N . PRO A 1 306 ? 10.953 52.562 -47.082 1.00 55.78 306 PRO A N 1
ATOM 2133 C CA . PRO A 1 306 ? 11.929 51.843 -46.224 1.00 55.78 306 PRO A CA 1
ATOM 2134 C C . PRO A 1 306 ? 13.375 52.420 -46.222 1.00 55.78 306 PRO A C 1
ATOM 2136 O O . PRO A 1 306 ? 13.657 53.370 -46.946 1.00 55.78 306 PRO A O 1
ATOM 2139 N N . VAL A 1 307 ? 14.327 51.802 -45.494 1.00 29.66 307 VAL A N 1
ATOM 2140 C CA . VAL A 1 307 ? 15.783 52.085 -45.610 1.00 29.66 307 VAL A CA 1
ATOM 2141 C C . VAL A 1 307 ? 16.642 50.818 -45.413 1.00 29.66 307 VAL A C 1
ATOM 2143 O O . VAL A 1 307 ? 16.297 49.941 -44.626 1.00 29.66 307 VAL A O 1
ATOM 2146 N N . ALA A 1 308 ? 17.754 50.749 -46.156 1.00 29.97 308 ALA A N 1
ATOM 2147 C CA . ALA A 1 308 ? 18.747 49.676 -46.272 1.00 29.97 308 ALA A CA 1
ATOM 2148 C C . ALA A 1 308 ? 20.152 50.087 -45.753 1.00 29.97 308 ALA A C 1
ATOM 2150 O O . ALA A 1 308 ? 20.400 51.273 -45.550 1.00 29.97 308 ALA A O 1
ATOM 2151 N N . GLY A 1 309 ? 21.084 49.118 -45.661 1.00 28.52 309 GLY A N 1
ATOM 2152 C CA . GLY A 1 309 ? 22.560 49.295 -45.624 1.00 28.52 309 GLY A CA 1
ATOM 2153 C C . GLY A 1 309 ? 23.272 48.239 -44.745 1.00 28.52 309 GLY A C 1
ATOM 2154 O O . GLY A 1 309 ? 23.016 48.230 -43.550 1.00 28.52 309 GLY A O 1
ATOM 2155 N N . ALA A 1 310 ? 23.968 47.214 -45.285 1.00 30.47 310 ALA A N 1
ATOM 2156 C CA . ALA A 1 310 ? 25.372 47.170 -45.794 1.00 30.47 310 ALA A CA 1
ATOM 2157 C C . ALA A 1 310 ? 26.411 46.954 -44.643 1.00 30.47 310 ALA A C 1
ATOM 2159 O O . ALA A 1 310 ? 26.223 47.533 -43.585 1.00 30.47 310 ALA A O 1
ATOM 2160 N N . ASP A 1 311 ? 27.529 46.200 -44.690 1.00 30.72 311 ASP A N 1
ATOM 2161 C CA . ASP A 1 311 ? 28.242 45.377 -45.692 1.00 30.72 311 ASP A CA 1
ATOM 2162 C C . ASP A 1 311 ? 29.464 44.643 -45.032 1.00 30.72 311 ASP A C 1
ATOM 2164 O O . ASP A 1 311 ? 29.883 45.058 -43.950 1.00 30.72 311 ASP A O 1
ATOM 2168 N N . ARG A 1 312 ? 30.107 43.697 -45.764 1.00 28.58 312 ARG A N 1
ATOM 2169 C CA . ARG A 1 312 ? 31.475 43.069 -45.617 1.00 28.58 312 ARG A CA 1
ATOM 2170 C C . ARG A 1 312 ? 31.726 41.983 -44.539 1.00 28.58 312 ARG A C 1
ATOM 2172 O O . ARG A 1 312 ? 31.353 42.158 -43.393 1.00 28.58 312 ARG A O 1
ATOM 2179 N N . GLY A 1 313 ? 32.460 40.879 -44.769 1.00 28.00 313 GLY A N 1
ATOM 2180 C CA . GLY A 1 313 ? 33.203 40.336 -45.926 1.00 28.00 313 GLY A CA 1
ATOM 2181 C C . GLY A 1 313 ? 34.220 39.241 -45.486 1.00 28.00 313 GLY A C 1
ATOM 2182 O O . GLY A 1 313 ? 34.907 39.454 -44.496 1.00 28.00 313 GLY A O 1
ATOM 2183 N N . THR A 1 314 ? 34.200 38.091 -46.193 1.00 29.28 314 THR A N 1
ATOM 2184 C CA . THR A 1 314 ? 35.218 37.054 -46.588 1.00 29.28 314 THR A CA 1
ATOM 2185 C C . THR A 1 314 ? 36.526 36.821 -45.771 1.00 29.28 314 THR A C 1
ATOM 2187 O O . THR A 1 314 ? 37.046 37.733 -45.153 1.00 29.28 314 THR A O 1
ATOM 2190 N N . ASP A 1 315 ? 37.143 35.626 -45.663 1.00 28.31 315 ASP A N 1
ATOM 2191 C CA . ASP A 1 315 ? 37.626 34.684 -46.702 1.00 28.31 315 ASP A CA 1
ATOM 2192 C C . ASP A 1 315 ? 38.016 33.280 -46.152 1.00 28.31 315 ASP A C 1
ATOM 2194 O O . ASP A 1 315 ? 38.320 33.110 -44.972 1.00 28.31 315 ASP A O 1
ATOM 2198 N N . ALA A 1 316 ? 38.061 32.288 -47.055 1.00 31.83 316 ALA A N 1
ATOM 2199 C CA . ALA A 1 316 ? 38.571 30.915 -46.872 1.00 31.83 316 ALA A CA 1
ATOM 2200 C C . ALA A 1 316 ? 40.098 30.799 -47.123 1.00 31.83 316 ALA A C 1
ATOM 2202 O O . ALA A 1 316 ? 40.737 31.786 -47.490 1.00 31.83 316 ALA A O 1
ATOM 2203 N N . PRO A 1 317 ? 40.701 29.589 -47.000 1.00 38.78 317 PRO A N 1
ATOM 2204 C CA . PRO A 1 317 ? 41.050 28.878 -48.245 1.00 38.78 317 PRO A CA 1
ATOM 2205 C C . PRO A 1 317 ? 40.988 27.326 -48.224 1.00 38.78 317 PRO A C 1
ATOM 2207 O O . PRO A 1 317 ? 41.075 26.660 -47.197 1.00 38.78 317 PRO A O 1
ATOM 2210 N N . SER A 1 318 ? 40.894 26.770 -49.441 1.00 28.44 318 SER A N 1
ATOM 2211 C CA . SER A 1 318 ? 41.182 25.395 -49.920 1.00 28.44 318 SER A CA 1
ATOM 2212 C C . SER A 1 318 ? 42.701 25.118 -50.038 1.00 28.44 318 SER A C 1
ATOM 2214 O O . SER A 1 318 ? 43.450 26.077 -50.157 1.00 28.44 318 SER A O 1
ATOM 2216 N N . GLY A 1 319 ? 43.290 23.917 -50.152 1.00 28.34 319 GLY A N 1
ATOM 2217 C CA . GLY A 1 319 ? 42.871 22.521 -50.358 1.00 28.34 319 GLY A CA 1
ATOM 2218 C C . GLY A 1 319 ? 44.113 21.654 -50.720 1.00 28.34 319 GLY A C 1
ATOM 2219 O O . GLY A 1 319 ? 45.197 22.211 -50.852 1.00 28.34 319 GLY A O 1
ATOM 2220 N N . ALA A 1 320 ? 43.954 20.323 -50.891 1.00 27.84 320 ALA A N 1
ATOM 2221 C CA . ALA A 1 320 ? 44.649 19.428 -51.863 1.00 27.84 320 ALA A CA 1
ATOM 2222 C C . ALA A 1 320 ? 44.938 17.976 -51.376 1.00 27.84 320 ALA A C 1
ATOM 2224 O O . ALA A 1 320 ? 45.888 17.696 -50.658 1.00 27.84 320 ALA A O 1
ATOM 2225 N N . ARG A 1 321 ? 44.111 17.052 -51.888 1.00 29.77 321 ARG A N 1
ATOM 2226 C CA . ARG A 1 321 ? 44.344 15.678 -52.408 1.00 29.77 321 ARG A CA 1
ATOM 2227 C C . ARG A 1 321 ? 45.639 14.901 -52.065 1.00 29.77 321 ARG A C 1
ATOM 2229 O O . ARG A 1 321 ? 46.719 15.273 -52.511 1.00 29.77 321 ARG A O 1
ATOM 2236 N N . ARG A 1 322 ? 45.460 13.643 -51.618 1.00 28.22 322 ARG A N 1
ATOM 2237 C CA . ARG A 1 322 ? 46.101 12.431 -52.193 1.00 28.22 322 ARG A CA 1
ATOM 2238 C C . ARG A 1 322 ? 45.295 11.154 -51.872 1.00 28.22 322 ARG A C 1
ATOM 2240 O O . ARG A 1 322 ? 44.282 11.211 -51.194 1.00 28.22 322 ARG A O 1
ATOM 2247 N N . ARG A 1 323 ? 45.693 10.053 -52.509 1.00 28.34 323 ARG A N 1
ATOM 2248 C CA . ARG A 1 323 ? 44.911 8.939 -53.080 1.00 28.34 323 ARG A CA 1
ATOM 2249 C C . ARG A 1 323 ? 45.252 7.604 -52.383 1.00 28.34 323 ARG A C 1
ATOM 2251 O O . ARG A 1 323 ? 46.402 7.445 -51.991 1.00 28.34 323 ARG A O 1
ATOM 2258 N N . GLY A 1 324 ? 44.328 6.633 -52.405 1.00 25.64 324 GLY A N 1
ATOM 2259 C CA . GLY A 1 324 ? 44.540 5.197 -52.095 1.00 25.64 324 GLY A CA 1
ATOM 2260 C C . GLY A 1 324 ? 43.828 4.767 -50.802 1.00 25.64 324 GLY A C 1
ATOM 2261 O O . GLY A 1 324 ? 43.928 5.470 -49.814 1.00 25.64 324 GLY A O 1
ATOM 2262 N N . GLY A 1 325 ? 43.047 3.691 -50.699 1.00 26.89 325 GLY A N 1
ATOM 2263 C CA . GLY A 1 325 ? 42.917 2.500 -51.533 1.00 26.89 325 GLY A CA 1
ATOM 2264 C C . GLY A 1 325 ? 43.176 1.240 -50.693 1.00 26.89 325 GLY A C 1
ATOM 2265 O O . GLY A 1 325 ? 44.329 0.906 -50.480 1.00 26.89 325 GLY A O 1
ATOM 2266 N N . LEU A 1 326 ? 42.088 0.555 -50.317 1.00 28.08 326 LEU A N 1
ATOM 2267 C CA . LEU A 1 326 ? 41.936 -0.892 -50.073 1.00 28.08 326 LEU A CA 1
ATOM 2268 C C . LEU A 1 326 ? 42.592 -1.597 -48.855 1.00 28.08 326 LEU A C 1
ATOM 2270 O O . LEU A 1 326 ? 43.803 -1.673 -48.703 1.00 28.08 326 LEU A O 1
ATOM 2274 N N . SER A 1 327 ? 41.706 -2.346 -48.181 1.00 29.97 327 SER A N 1
ATOM 2275 C CA . SER A 1 327 ? 41.834 -3.736 -47.697 1.00 29.97 327 SER A CA 1
ATOM 2276 C C . SER A 1 327 ? 42.441 -4.060 -46.321 1.00 29.97 327 SER A C 1
ATOM 2278 O O . SER A 1 327 ? 43.593 -3.775 -46.031 1.00 29.97 327 SER A O 1
ATOM 2280 N N . ALA A 1 328 ? 41.627 -4.827 -45.582 1.00 26.92 328 ALA A N 1
ATOM 2281 C CA . ALA A 1 328 ? 41.968 -6.020 -44.807 1.00 26.92 328 ALA A CA 1
ATOM 2282 C C . ALA A 1 328 ? 42.842 -5.881 -43.551 1.00 26.92 328 ALA A C 1
ATOM 2284 O O . ALA A 1 328 ? 44.050 -5.694 -43.627 1.00 26.92 328 ALA A O 1
ATOM 2285 N N . TRP A 1 329 ? 42.256 -6.255 -42.408 1.00 26.52 329 TRP A N 1
ATOM 2286 C CA . TRP A 1 329 ? 42.949 -7.169 -41.503 1.00 26.52 329 TRP A CA 1
ATOM 2287 C C . TRP A 1 329 ? 41.992 -8.231 -40.961 1.00 26.52 329 TRP A C 1
ATOM 2289 O O . TRP A 1 329 ? 40.880 -7.941 -40.525 1.00 26.52 329 TRP A O 1
ATOM 2299 N N . ALA A 1 330 ? 42.425 -9.480 -41.104 1.00 29.72 330 ALA A N 1
ATOM 2300 C CA . ALA A 1 330 ? 41.679 -10.698 -40.858 1.00 29.72 330 ALA A CA 1
ATOM 2301 C C . ALA A 1 330 ? 42.180 -11.411 -39.596 1.00 29.72 330 ALA A C 1
ATOM 2303 O O . ALA A 1 330 ? 43.318 -11.243 -39.165 1.00 29.72 330 ALA A O 1
ATOM 2304 N N . ARG A 1 331 ? 41.304 -12.275 -39.078 1.00 32.06 331 ARG A N 1
ATOM 2305 C CA . ARG A 1 331 ? 41.534 -13.320 -38.071 1.00 32.06 331 ARG A CA 1
ATOM 2306 C C . ARG A 1 331 ? 42.799 -14.153 -38.329 1.00 32.06 331 ARG A C 1
ATOM 2308 O O . ARG A 1 331 ? 43.012 -14.577 -39.464 1.00 32.06 331 ARG A O 1
ATOM 2315 N N . ARG A 1 332 ? 43.476 -14.588 -37.256 1.00 29.88 332 ARG A N 1
ATOM 2316 C CA . ARG A 1 332 ? 43.977 -15.974 -37.132 1.00 29.88 332 ARG A CA 1
ATOM 2317 C C . ARG A 1 332 ? 44.478 -16.301 -35.725 1.00 29.88 332 ARG A C 1
ATOM 2319 O O . ARG A 1 332 ? 45.503 -15.779 -35.319 1.00 29.88 332 ARG A O 1
ATOM 2326 N N . LEU A 1 333 ? 43.828 -17.270 -35.084 1.00 27.67 333 LEU A N 1
ATOM 2327 C CA . LEU A 1 333 ? 44.489 -18.447 -34.513 1.00 27.67 333 LEU A CA 1
ATOM 2328 C C . LEU A 1 333 ? 43.523 -19.632 -34.659 1.00 27.67 333 LEU A C 1
ATOM 2330 O O . LEU A 1 333 ? 42.547 -19.762 -33.932 1.00 27.67 333 LEU A O 1
ATOM 2334 N N . ALA A 1 334 ? 43.786 -20.459 -35.666 1.00 32.12 334 ALA A N 1
ATOM 2335 C CA . ALA A 1 334 ? 43.335 -21.840 -35.752 1.00 32.12 334 ALA A CA 1
ATOM 2336 C C . ALA A 1 334 ? 44.411 -22.608 -36.525 1.00 32.12 334 ALA A C 1
ATOM 2338 O O . ALA A 1 334 ? 44.874 -22.140 -37.569 1.00 32.12 334 ALA A O 1
ATOM 2339 N N . GLY A 1 335 ? 44.801 -23.772 -36.017 1.00 28.02 335 GLY A N 1
ATOM 2340 C CA . GLY A 1 335 ? 45.675 -24.691 -36.729 1.00 28.02 335 GLY A CA 1
ATOM 2341 C C . GLY A 1 335 ? 46.052 -25.899 -35.885 1.00 28.02 335 GLY A C 1
ATOM 2342 O O . GLY A 1 335 ? 46.910 -25.791 -35.020 1.00 28.02 335 GLY A O 1
ATOM 2343 N N . GLY A 1 336 ? 45.428 -27.039 -36.186 1.00 24.84 336 GLY A N 1
ATOM 2344 C CA . GLY A 1 336 ? 45.861 -28.356 -35.725 1.00 24.84 336 GLY A CA 1
ATOM 2345 C C . GLY A 1 336 ? 44.815 -29.445 -35.968 1.00 24.84 336 GLY A C 1
ATOM 2346 O O . GLY A 1 336 ? 44.019 -29.728 -35.082 1.00 24.84 336 GLY A O 1
ATOM 2347 N N . ARG A 1 337 ? 44.812 -30.055 -37.162 1.00 31.36 337 ARG A N 1
ATOM 2348 C CA . ARG A 1 337 ? 44.114 -31.319 -37.474 1.00 31.36 337 ARG A CA 1
ATOM 2349 C C . ARG A 1 337 ? 45.037 -32.200 -38.330 1.00 31.36 337 ARG A C 1
ATOM 2351 O O . ARG A 1 337 ? 45.618 -31.680 -39.282 1.00 31.36 337 ARG A O 1
ATOM 2358 N N . GLY A 1 338 ? 45.125 -33.493 -38.004 1.00 26.08 338 GLY A N 1
ATOM 2359 C CA . GLY A 1 338 ? 45.759 -34.568 -38.786 1.00 26.08 338 GLY A CA 1
ATOM 2360 C C . GLY A 1 338 ? 45.620 -35.943 -38.090 1.00 26.08 338 GLY A C 1
ATOM 2361 O O . GLY A 1 338 ? 46.041 -36.068 -36.949 1.00 26.08 338 GLY A O 1
ATOM 2362 N N . GLU A 1 339 ? 44.973 -36.891 -38.782 1.00 24.70 339 GLU A N 1
ATOM 2363 C CA . GLU A 1 339 ? 44.542 -38.304 -38.519 1.00 24.70 339 GLU A CA 1
ATOM 2364 C C . GLU A 1 339 ? 45.674 -39.371 -38.337 1.00 24.70 339 GLU A C 1
ATOM 2366 O O . GLU A 1 339 ? 46.832 -38.956 -38.429 1.00 24.70 339 GLU A O 1
ATOM 2371 N N . PRO A 1 340 ? 45.457 -40.731 -38.292 1.00 42.19 340 PRO A N 1
ATOM 2372 C CA . PRO A 1 340 ? 44.357 -41.635 -37.811 1.00 42.19 340 PRO A CA 1
ATOM 2373 C C . PRO A 1 340 ? 44.794 -42.916 -36.986 1.00 42.19 340 PRO A C 1
ATOM 2375 O O . PRO A 1 340 ? 45.966 -43.282 -36.997 1.00 42.19 340 PRO A O 1
ATOM 2378 N N . ASP A 1 341 ? 43.798 -43.642 -36.412 1.00 24.58 341 ASP A N 1
ATOM 2379 C CA . ASP A 1 341 ? 43.689 -45.102 -36.027 1.00 24.58 341 ASP A CA 1
ATOM 2380 C C . ASP A 1 341 ? 44.512 -45.722 -34.850 1.00 24.58 341 ASP A C 1
ATOM 2382 O O . ASP A 1 341 ? 45.574 -45.186 -34.532 1.00 24.58 341 ASP A O 1
ATOM 2386 N N . PRO A 1 342 ? 44.151 -46.894 -34.231 1.00 32.06 342 PRO A N 1
ATOM 2387 C CA . PRO A 1 342 ? 42.911 -47.710 -34.231 1.00 32.06 342 PRO A CA 1
ATOM 2388 C C . PRO A 1 342 ? 42.352 -48.068 -32.808 1.00 32.06 342 PRO A C 1
ATOM 2390 O O . PRO A 1 342 ? 42.939 -47.729 -31.782 1.00 32.06 342 PRO A O 1
ATOM 2393 N N . ALA A 1 343 ? 41.207 -48.774 -32.745 1.00 30.48 343 ALA A N 1
ATOM 2394 C CA . ALA A 1 343 ? 40.543 -49.309 -31.528 1.00 30.48 343 ALA A CA 1
ATOM 2395 C C . ALA A 1 343 ? 41.366 -50.389 -30.765 1.00 30.48 343 ALA A C 1
ATOM 2397 O O . ALA A 1 343 ? 42.308 -50.937 -31.347 1.00 30.48 343 ALA A O 1
ATOM 2398 N N . PRO A 1 344 ? 41.030 -50.731 -29.491 1.00 35.66 344 PRO A N 1
ATOM 2399 C CA . PRO A 1 344 ? 40.100 -51.859 -29.260 1.00 35.66 344 PRO A CA 1
ATOM 2400 C C . PRO A 1 344 ? 39.189 -51.816 -27.995 1.00 35.66 344 PRO A C 1
ATOM 2402 O O . PRO A 1 344 ? 39.520 -51.222 -26.974 1.00 35.66 344 PRO A O 1
ATOM 2405 N N . ASP A 1 345 ? 38.068 -52.540 -28.129 1.00 26.36 345 ASP A N 1
ATOM 2406 C CA . ASP A 1 345 ? 37.328 -53.433 -27.209 1.00 26.36 345 ASP A CA 1
ATOM 2407 C C . ASP A 1 345 ? 36.843 -53.066 -25.787 1.00 26.36 345 ASP A C 1
ATOM 2409 O O . ASP A 1 345 ? 37.613 -52.912 -24.842 1.00 26.36 345 ASP A O 1
ATOM 2413 N N . GLY A 1 346 ? 35.515 -53.240 -25.641 1.00 27.75 346 GLY A N 1
ATOM 2414 C CA . GLY A 1 346 ? 34.852 -54.007 -24.568 1.00 27.75 346 GLY A CA 1
ATOM 2415 C C . GLY A 1 346 ? 34.078 -53.174 -23.535 1.00 27.75 346 GLY A C 1
ATOM 2416 O O . GLY A 1 346 ? 34.619 -52.227 -22.987 1.00 27.75 346 GLY A O 1
ATOM 2417 N N . ALA A 1 347 ? 32.839 -53.467 -23.132 1.00 27.02 347 ALA A N 1
ATOM 2418 C CA . ALA A 1 347 ? 31.852 -54.491 -23.475 1.00 27.02 347 ALA A CA 1
ATOM 2419 C C . ALA A 1 347 ? 30.515 -54.123 -22.777 1.00 27.02 347 ALA A C 1
ATOM 2421 O O . ALA A 1 347 ? 30.558 -53.481 -21.726 1.00 27.02 347 ALA A O 1
ATOM 2422 N N . TYR A 1 348 ? 29.392 -54.580 -23.353 1.00 31.22 348 TYR A N 1
ATOM 2423 C CA . TYR A 1 348 ? 28.150 -55.116 -22.743 1.00 31.22 348 TYR A CA 1
ATOM 2424 C C . TYR A 1 348 ? 26.832 -54.641 -23.397 1.00 31.22 348 TYR A C 1
ATOM 2426 O O . TYR A 1 348 ? 26.334 -53.554 -23.121 1.00 31.22 348 TYR A O 1
ATOM 2434 N N . ASP A 1 349 ? 26.330 -55.546 -24.248 1.00 28.28 349 ASP A N 1
ATOM 2435 C CA . ASP A 1 349 ? 24.981 -56.131 -24.369 1.00 28.28 349 ASP A CA 1
ATOM 2436 C C . ASP A 1 349 ? 23.721 -55.280 -24.669 1.00 28.28 349 ASP A C 1
ATOM 2438 O O . ASP A 1 349 ? 23.123 -54.644 -23.803 1.00 28.28 349 ASP A O 1
ATOM 2442 N N . ASP A 1 350 ? 23.292 -55.432 -25.932 1.00 25.88 350 ASP A N 1
ATOM 2443 C CA . ASP A 1 350 ? 21.935 -55.421 -26.525 1.00 25.88 350 ASP A CA 1
ATOM 2444 C C . ASP A 1 350 ? 20.943 -56.366 -25.785 1.00 25.88 350 ASP A C 1
ATOM 2446 O O . ASP A 1 350 ? 21.383 -57.335 -25.170 1.00 25.88 350 ASP A O 1
ATOM 2450 N N . GLU A 1 351 ? 19.601 -56.246 -25.752 1.00 27.22 351 GLU A N 1
ATOM 2451 C CA . GLU A 1 351 ? 18.531 -55.895 -26.728 1.00 27.22 351 GLU A CA 1
ATOM 2452 C C . GLU A 1 351 ? 17.153 -55.959 -25.957 1.00 27.22 351 GLU A C 1
ATOM 2454 O O . GLU A 1 351 ? 17.166 -56.346 -24.782 1.00 27.22 351 GLU A O 1
ATOM 2459 N N . PRO A 1 352 ? 15.924 -55.823 -26.535 1.00 33.88 352 PRO A N 1
ATOM 2460 C CA . PRO A 1 352 ? 15.380 -54.980 -27.618 1.00 33.88 352 PRO A CA 1
ATOM 2461 C C . PRO A 1 352 ? 14.068 -54.226 -27.216 1.00 33.88 352 PRO A C 1
ATOM 2463 O O . PRO A 1 352 ? 13.352 -54.626 -26.297 1.00 33.88 352 PRO A O 1
ATOM 2466 N N . ALA A 1 353 ? 13.650 -53.199 -27.973 1.00 24.78 353 ALA A N 1
ATOM 2467 C CA . ALA A 1 353 ? 12.246 -52.746 -27.994 1.00 24.78 353 ALA A CA 1
ATOM 2468 C C . ALA A 1 353 ? 11.790 -52.336 -29.411 1.00 24.78 353 ALA A C 1
ATOM 2470 O O . ALA A 1 353 ? 12.509 -51.668 -30.149 1.00 24.78 353 ALA A O 1
ATOM 2471 N N . GLU A 1 354 ? 10.590 -52.798 -29.763 1.00 27.45 354 GLU A N 1
ATOM 2472 C CA . GLU A 1 354 ? 9.943 -52.847 -31.083 1.00 27.45 354 GLU A CA 1
ATOM 2473 C C . GLU A 1 354 ? 9.569 -51.490 -31.735 1.00 27.45 354 GLU A C 1
ATOM 2475 O O . GLU A 1 354 ? 9.490 -50.464 -31.058 1.00 27.45 354 GLU A O 1
ATOM 2480 N N . PRO A 1 355 ? 9.290 -51.468 -33.061 1.00 31.77 355 PRO A N 1
ATOM 2481 C CA . PRO A 1 355 ? 9.120 -50.245 -33.839 1.00 31.77 355 PRO A CA 1
ATOM 2482 C C . PRO A 1 355 ? 7.667 -49.744 -33.828 1.00 31.77 355 PRO A C 1
ATOM 2484 O O . PRO A 1 355 ? 6.762 -50.400 -34.344 1.00 31.77 355 PRO A O 1
ATOM 2487 N N . SER A 1 356 ? 7.435 -48.527 -33.335 1.00 27.83 356 SER A N 1
ATOM 2488 C CA . SER A 1 356 ? 6.161 -47.815 -33.510 1.00 27.83 356 SER A CA 1
ATOM 2489 C C . SER A 1 356 ? 6.303 -46.701 -34.551 1.00 27.83 356 SER A C 1
ATOM 2491 O O . SER A 1 356 ? 7.148 -45.819 -34.416 1.00 27.83 356 SER A O 1
ATOM 2493 N N . GLY A 1 357 ? 5.486 -46.788 -35.606 1.00 28.69 357 GLY A N 1
ATOM 2494 C CA . GLY A 1 357 ? 5.511 -45.948 -36.807 1.00 28.69 357 GLY A CA 1
ATOM 2495 C C . GLY A 1 357 ? 5.191 -44.455 -36.611 1.00 28.69 357 GLY A C 1
ATOM 2496 O O . GLY A 1 357 ? 4.973 -43.992 -35.493 1.00 28.69 357 GLY A O 1
ATOM 2497 N N . PRO A 1 358 ? 5.160 -43.680 -37.713 1.00 29.61 358 PRO A N 1
ATOM 2498 C CA . PRO A 1 358 ? 5.139 -42.223 -37.667 1.00 29.61 358 PRO A CA 1
ATOM 2499 C C . PRO A 1 358 ? 3.773 -41.721 -37.196 1.00 29.61 358 PRO A C 1
ATOM 2501 O O . PRO A 1 358 ? 2.782 -41.787 -37.926 1.00 29.61 358 PRO A O 1
ATOM 2504 N N . THR A 1 359 ? 3.711 -41.200 -35.974 1.00 26.36 359 THR A N 1
ATOM 2505 C CA . THR A 1 359 ? 2.540 -40.476 -35.489 1.00 26.36 359 THR A CA 1
ATOM 2506 C C . THR A 1 359 ? 2.487 -39.095 -36.134 1.00 26.36 359 THR A C 1
ATOM 2508 O O . THR A 1 359 ? 3.438 -38.316 -36.143 1.00 26.36 359 THR A O 1
ATOM 2511 N N . SER A 1 360 ? 1.332 -38.840 -36.738 1.00 29.33 360 SER A N 1
ATOM 2512 C CA . SER A 1 360 ? 0.910 -37.609 -37.389 1.00 29.33 360 SER A CA 1
ATOM 2513 C C . SER A 1 360 ? 1.315 -36.347 -36.628 1.00 29.33 360 SER A C 1
ATOM 2515 O O . SER A 1 360 ? 0.996 -36.214 -35.446 1.00 29.33 360 SER A O 1
ATOM 2517 N N . ALA A 1 361 ? 1.909 -35.394 -37.351 1.00 32.72 361 ALA A N 1
ATOM 2518 C CA . ALA A 1 361 ? 2.090 -34.009 -36.936 1.00 32.72 361 ALA A CA 1
ATOM 2519 C C . ALA A 1 361 ? 0.748 -33.404 -36.481 1.00 32.72 361 ALA A C 1
ATOM 2521 O O . ALA A 1 361 ? -0.074 -32.960 -37.288 1.00 32.72 361 ALA A O 1
ATOM 2522 N N . GLY A 1 362 ? 0.511 -33.444 -35.171 1.00 26.33 362 GLY A N 1
ATOM 2523 C CA . GLY A 1 362 ? -0.599 -32.781 -34.509 1.00 26.33 362 GLY A CA 1
ATOM 2524 C C . GLY A 1 362 ? -0.342 -31.280 -34.445 1.00 26.33 362 GLY A C 1
ATOM 2525 O O . GLY A 1 362 ? 0.762 -30.841 -34.135 1.00 26.33 362 GLY A O 1
ATOM 2526 N N . ARG A 1 363 ? -1.378 -30.500 -34.764 1.00 26.16 363 ARG A N 1
ATOM 2527 C CA . ARG A 1 363 ? -1.451 -29.041 -34.596 1.00 26.16 363 ARG A CA 1
ATOM 2528 C C . ARG A 1 363 ? -0.810 -28.626 -33.266 1.00 26.16 363 ARG A C 1
ATOM 2530 O O . ARG A 1 363 ? -1.236 -29.106 -32.219 1.00 26.16 363 ARG A O 1
ATOM 2537 N N . GLY A 1 364 ? 0.188 -27.743 -33.327 1.00 26.73 364 GLY A N 1
ATOM 2538 C CA . GLY A 1 364 ? 0.903 -27.230 -32.160 1.00 26.73 364 GLY A CA 1
ATOM 2539 C C . GLY A 1 364 ? -0.048 -26.558 -31.174 1.00 26.73 364 GLY A C 1
ATOM 2540 O O . GLY A 1 364 ? -0.494 -25.436 -31.395 1.00 26.73 364 GLY A O 1
ATOM 2541 N N . SER A 1 365 ? -0.365 -27.266 -30.094 1.00 25.64 365 SER A N 1
ATOM 2542 C CA . SER A 1 365 ? -0.945 -26.687 -28.889 1.00 25.64 365 SER A CA 1
ATOM 2543 C C . SER A 1 365 ? 0.117 -25.786 -28.261 1.00 25.64 365 SER A C 1
ATOM 2545 O O . SER A 1 365 ? 1.146 -26.284 -27.810 1.00 25.64 365 SER A O 1
ATOM 2547 N N . MET A 1 366 ? -0.103 -24.468 -28.279 1.00 33.88 366 MET A N 1
ATOM 2548 C CA . MET A 1 366 ? 0.740 -23.482 -27.597 1.00 33.88 366 MET A CA 1
ATOM 2549 C C . MET A 1 366 ? 0.774 -23.805 -26.097 1.00 33.88 366 MET A C 1
ATOM 2551 O O . MET A 1 366 ? -0.215 -23.603 -25.396 1.00 33.88 366 MET A O 1
ATOM 2555 N N . LEU A 1 367 ? 1.895 -24.329 -25.600 1.00 33.09 367 LEU A N 1
ATOM 2556 C CA . LEU A 1 367 ? 2.181 -24.315 -24.166 1.00 33.09 367 LEU A CA 1
ATOM 2557 C C . LEU A 1 367 ? 2.347 -22.846 -23.728 1.00 33.09 367 LEU A C 1
ATOM 2559 O O . LEU A 1 367 ? 2.961 -22.076 -24.472 1.00 33.09 367 LEU A O 1
ATOM 2563 N N . PRO A 1 368 ? 1.815 -22.426 -22.566 1.00 47.69 368 PRO A N 1
ATOM 2564 C CA . PRO A 1 368 ? 2.022 -21.070 -22.065 1.00 47.69 368 PRO A CA 1
ATOM 2565 C C . PRO A 1 368 ? 3.516 -20.787 -21.857 1.00 47.69 368 PRO A C 1
ATOM 2567 O O . PRO A 1 368 ? 4.218 -21.587 -21.242 1.00 47.69 368 PRO A O 1
ATOM 2570 N N . GLU A 1 369 ? 4.009 -19.641 -22.335 1.00 66.00 369 GLU A N 1
ATOM 2571 C CA . GLU A 1 369 ? 5.357 -19.169 -21.998 1.00 66.00 369 GLU A CA 1
ATOM 2572 C C . GLU A 1 369 ? 5.433 -18.859 -20.495 1.00 66.00 369 GLU A C 1
ATOM 2574 O O . GLU A 1 369 ? 4.841 -17.884 -20.020 1.00 66.00 369 GLU A O 1
ATOM 2579 N N . THR A 1 370 ? 6.188 -19.674 -19.754 1.00 79.38 370 THR A N 1
ATOM 2580 C CA . THR A 1 370 ? 6.448 -19.529 -18.311 1.00 79.38 370 THR A CA 1
ATOM 2581 C C . THR A 1 370 ? 6.980 -18.137 -17.939 1.00 79.38 370 THR A C 1
ATOM 2583 O O . THR A 1 370 ? 6.628 -17.597 -16.888 1.00 79.38 370 THR A O 1
ATOM 2586 N N . TRP A 1 371 ? 7.780 -17.521 -18.818 1.00 85.62 371 TRP A N 1
ATOM 2587 C CA . TRP A 1 371 ? 8.365 -16.186 -18.644 1.00 85.62 371 TRP A CA 1
ATOM 2588 C C . TRP A 1 371 ? 7.928 -15.265 -19.796 1.00 85.62 371 TRP A C 1
ATOM 2590 O O . TRP A 1 371 ? 8.628 -15.197 -20.812 1.00 85.62 371 TRP A O 1
ATOM 2600 N N . PRO A 1 372 ? 6.765 -14.595 -19.673 1.00 87.75 372 PRO A N 1
ATOM 2601 C CA . PRO A 1 372 ? 6.212 -13.779 -20.750 1.00 87.75 372 PRO A CA 1
ATOM 2602 C C . PRO A 1 372 ? 7.150 -12.631 -21.124 1.00 87.75 372 PRO A C 1
ATOM 2604 O O . PRO A 1 372 ? 7.781 -12.013 -20.265 1.00 87.75 372 PRO A O 1
ATOM 2607 N N . ASP A 1 373 ? 7.222 -12.336 -22.419 1.00 88.06 373 ASP A N 1
ATOM 2608 C CA . ASP A 1 373 ? 7.926 -11.163 -22.923 1.00 88.06 373 ASP A CA 1
ATOM 2609 C C . ASP A 1 373 ? 7.200 -9.843 -22.573 1.00 88.06 373 ASP A C 1
ATOM 2611 O O . ASP A 1 373 ? 5.999 -9.853 -22.273 1.00 88.06 373 ASP A O 1
ATOM 2615 N N . PRO A 1 374 ? 7.883 -8.683 -22.638 1.00 89.62 374 PRO A N 1
ATOM 2616 C CA . PRO A 1 374 ? 7.257 -7.406 -22.303 1.00 89.62 374 PRO A CA 1
ATOM 2617 C C . PRO A 1 374 ? 6.027 -7.036 -23.146 1.00 89.62 374 PRO A C 1
ATOM 2619 O O . PRO A 1 374 ? 5.120 -6.389 -22.626 1.00 89.62 374 PRO A O 1
ATOM 2622 N N . ALA A 1 375 ? 5.911 -7.460 -24.408 1.00 86.06 375 ALA A N 1
ATOM 2623 C CA . ALA A 1 375 ? 4.706 -7.175 -25.193 1.00 86.06 375 ALA A CA 1
ATOM 2624 C C . ALA A 1 375 ? 3.516 -7.994 -24.667 1.00 86.06 375 ALA A C 1
ATOM 2626 O O . ALA A 1 375 ? 2.428 -7.453 -24.453 1.00 86.06 375 ALA A O 1
ATOM 2627 N N . SER A 1 376 ? 3.744 -9.270 -24.347 1.00 85.94 376 SER A N 1
ATOM 2628 C CA . SER A 1 376 ? 2.754 -10.141 -23.700 1.00 85.94 376 SER A CA 1
ATOM 2629 C C . SER A 1 376 ? 2.289 -9.603 -22.336 1.00 85.94 376 SER A C 1
ATOM 2631 O O . SER A 1 376 ? 1.098 -9.672 -22.015 1.00 85.94 376 SER A O 1
ATOM 2633 N N . LEU A 1 377 ? 3.191 -9.013 -21.542 1.00 89.12 377 LEU A N 1
ATOM 2634 C CA . LEU A 1 377 ? 2.845 -8.362 -20.268 1.00 89.12 377 LEU A CA 1
ATOM 2635 C C . LEU A 1 377 ? 1.939 -7.145 -20.457 1.00 89.12 377 LEU A C 1
ATOM 2637 O O . LEU A 1 377 ? 0.960 -6.992 -19.726 1.00 89.12 377 LEU A O 1
ATOM 2641 N N . LEU A 1 378 ? 2.242 -6.291 -21.442 1.00 87.31 378 LEU A N 1
ATOM 2642 C CA . LEU A 1 378 ? 1.413 -5.124 -21.743 1.00 87.31 378 LEU A CA 1
ATOM 2643 C C . LEU A 1 378 ? -0.003 -5.545 -22.135 1.00 87.31 378 LEU A C 1
ATOM 2645 O O . LEU A 1 378 ? -0.974 -4.980 -21.637 1.00 87.31 378 LEU A O 1
ATOM 2649 N N . LEU A 1 379 ? -0.124 -6.558 -22.993 1.00 82.88 379 LEU A N 1
ATOM 2650 C CA . LEU A 1 379 ? -1.422 -7.083 -23.414 1.00 82.88 379 LEU A CA 1
ATOM 2651 C C . LEU A 1 379 ? -2.202 -7.691 -22.241 1.00 82.88 379 LEU A C 1
ATOM 2653 O O . LEU A 1 379 ? -3.404 -7.459 -22.137 1.00 82.88 379 LEU A O 1
ATOM 2657 N N . THR A 1 380 ? -1.517 -8.388 -21.328 1.00 84.69 380 THR A N 1
ATOM 2658 C CA . THR A 1 380 ? -2.117 -8.935 -20.096 1.00 84.69 380 THR A CA 1
ATOM 2659 C C . THR A 1 380 ? -2.683 -7.834 -19.193 1.00 84.69 380 THR A C 1
ATOM 2661 O O . THR A 1 380 ? -3.728 -8.025 -18.578 1.00 84.69 380 THR A O 1
ATOM 2664 N N . ALA A 1 381 ? -2.023 -6.672 -19.124 1.00 86.44 381 ALA A N 1
ATOM 2665 C CA . ALA A 1 381 ? -2.499 -5.529 -18.347 1.00 86.44 381 ALA A CA 1
ATOM 2666 C C . ALA A 1 381 ? -3.652 -4.771 -19.029 1.00 86.44 381 ALA A C 1
ATOM 2668 O O . ALA A 1 381 ? -4.592 -4.364 -18.354 1.00 86.44 381 ALA A O 1
ATOM 2669 N N . LEU A 1 382 ? -3.594 -4.579 -20.355 1.00 82.69 382 LEU A N 1
ATOM 2670 C CA . LEU A 1 382 ? -4.603 -3.826 -21.121 1.00 82.69 382 LEU A CA 1
ATOM 2671 C C . LEU A 1 382 ? -5.961 -4.531 -21.209 1.00 82.69 382 LEU A C 1
ATOM 2673 O O . LEU A 1 382 ? -6.991 -3.868 -21.314 1.00 82.69 382 LEU A O 1
ATOM 2677 N N . GLY A 1 383 ? -5.967 -5.860 -21.185 1.00 74.19 383 GLY A N 1
ATOM 2678 C CA . GLY A 1 383 ? -7.175 -6.665 -21.086 1.00 74.19 383 GLY A CA 1
ATOM 2679 C C . GLY A 1 383 ? -6.930 -7.760 -20.060 1.00 74.19 383 GLY A C 1
ATOM 2680 O O . GLY A 1 383 ? -6.267 -8.726 -20.432 1.00 74.19 383 GLY A O 1
ATOM 2681 N N . PRO A 1 384 ? -7.418 -7.632 -18.807 1.00 68.81 384 PRO A N 1
ATOM 2682 C CA . PRO A 1 384 ? -7.135 -8.590 -17.742 1.00 68.81 384 PRO A CA 1
ATOM 2683 C C . PRO A 1 384 ? -7.550 -9.995 -18.186 1.00 68.81 384 PRO A C 1
ATOM 2685 O O . PRO A 1 384 ? -8.732 -10.334 -18.245 1.00 68.81 384 PRO A O 1
ATOM 2688 N N . GLY A 1 385 ? -6.557 -10.780 -18.590 1.00 70.88 385 GLY A N 1
ATOM 2689 C CA . GLY A 1 385 ? -6.701 -12.165 -19.015 1.00 70.88 385 GLY A CA 1
ATOM 2690 C C . GLY A 1 385 ? -6.424 -13.123 -17.856 1.00 70.88 385 GLY A C 1
ATOM 2691 O O . GLY A 1 385 ? -6.036 -12.686 -16.772 1.00 70.88 385 GLY A O 1
ATOM 2692 N N . PRO A 1 386 ? -6.547 -14.441 -18.073 1.00 72.69 386 PRO A N 1
ATOM 2693 C CA . PRO A 1 386 ? -6.358 -15.449 -17.024 1.00 72.69 386 PRO A CA 1
ATOM 2694 C C . PRO A 1 386 ? -4.936 -15.476 -16.438 1.00 72.69 386 PRO A C 1
ATOM 2696 O O . PRO A 1 386 ? -4.720 -16.067 -15.388 1.00 72.69 386 PRO A O 1
ATOM 2699 N N . ARG A 1 387 ? -3.970 -14.842 -17.116 1.00 82.06 387 ARG A N 1
ATOM 2700 C CA . ARG A 1 387 ? -2.568 -14.755 -16.686 1.00 82.06 387 ARG A CA 1
ATOM 2701 C C . ARG A 1 387 ? -2.281 -13.616 -15.713 1.00 82.06 387 ARG A C 1
ATOM 2703 O O . ARG A 1 387 ? -1.210 -13.579 -15.107 1.00 82.06 387 ARG A O 1
ATOM 2710 N N . LEU A 1 388 ? -3.201 -12.657 -15.596 1.00 89.19 388 LEU A N 1
ATOM 2711 C CA . LEU A 1 388 ? -3.046 -11.569 -14.644 1.00 89.19 388 LEU A CA 1
ATOM 2712 C C . LEU A 1 388 ? -3.075 -12.159 -13.230 1.00 89.19 388 LEU A C 1
ATOM 2714 O O . LEU A 1 388 ? -4.042 -12.808 -12.844 1.00 89.19 388 LEU A O 1
ATOM 2718 N N . TRP A 1 389 ? -2.011 -11.912 -12.471 1.00 91.94 389 TRP A N 1
ATOM 2719 C CA . TRP A 1 389 ? -1.845 -12.371 -11.090 1.00 91.94 389 TRP A CA 1
ATOM 2720 C C . TRP A 1 389 ? -1.835 -13.901 -10.913 1.00 91.94 389 TRP A C 1
ATOM 2722 O O . TRP A 1 389 ? -2.179 -14.399 -9.844 1.00 91.94 389 TRP A O 1
ATOM 2732 N N . GLU A 1 390 ? -1.395 -14.646 -11.936 1.00 88.56 390 GLU A N 1
ATOM 2733 C CA . GLU A 1 390 ? -1.341 -16.119 -11.917 1.00 88.56 390 GLU A CA 1
ATOM 2734 C C . GLU A 1 390 ? -0.347 -16.703 -10.888 1.00 88.56 390 GLU A C 1
ATOM 2736 O O . GLU A 1 390 ? -0.477 -17.859 -10.478 1.00 88.56 390 GLU A O 1
ATOM 2741 N N . ARG A 1 391 ? 0.648 -15.923 -10.437 1.00 89.81 391 ARG A N 1
ATOM 2742 C CA . ARG A 1 391 ? 1.696 -16.373 -9.507 1.00 89.81 391 ARG A CA 1
ATOM 2743 C C . ARG A 1 391 ? 1.346 -16.027 -8.058 1.00 89.81 391 ARG A C 1
ATOM 2745 O O . ARG A 1 391 ? 1.679 -14.957 -7.551 1.00 89.81 391 ARG A O 1
ATOM 2752 N N . ALA A 1 392 ? 0.709 -16.973 -7.373 1.00 84.62 392 ALA A N 1
ATOM 2753 C CA . ALA A 1 392 ? 0.554 -16.955 -5.917 1.00 84.62 392 ALA A CA 1
ATOM 2754 C C . ALA A 1 392 ? 1.888 -17.271 -5.195 1.00 84.62 392 ALA A C 1
ATOM 2756 O O . ALA A 1 392 ? 2.800 -17.806 -5.830 1.00 84.62 392 ALA A O 1
ATOM 2757 N N . PRO A 1 393 ? 2.020 -17.029 -3.872 1.00 82.81 393 PRO A N 1
ATOM 2758 C CA . PRO A 1 393 ? 3.272 -17.284 -3.150 1.00 82.81 393 PRO A CA 1
ATOM 2759 C C . PRO A 1 393 ? 3.828 -18.714 -3.249 1.00 82.81 393 PRO A C 1
ATOM 2761 O O . PRO A 1 393 ? 5.038 -18.909 -3.256 1.00 82.81 393 PRO A O 1
ATOM 2764 N N . GLY A 1 394 ? 2.960 -19.719 -3.399 1.00 79.69 394 GLY A N 1
ATOM 2765 C CA . GLY A 1 394 ? 3.368 -21.115 -3.602 1.00 79.69 394 GLY A CA 1
ATOM 2766 C C . GLY A 1 394 ? 3.785 -21.476 -5.037 1.00 79.69 394 GLY A C 1
ATOM 2767 O O . GLY A 1 394 ? 4.154 -22.621 -5.284 1.00 79.69 394 GLY A O 1
ATOM 2768 N N . HIS A 1 395 ? 3.705 -20.551 -6.000 1.00 86.56 395 HIS A N 1
ATOM 2769 C CA . HIS A 1 395 ? 4.050 -20.819 -7.398 1.00 86.56 395 HIS A CA 1
ATOM 2770 C C . HIS A 1 395 ? 5.567 -21.077 -7.548 1.00 86.56 395 HIS A C 1
ATOM 2772 O O . HIS A 1 395 ? 6.364 -20.336 -6.966 1.00 86.56 395 HIS A O 1
ATOM 2778 N N . PRO A 1 396 ? 6.011 -22.073 -8.347 1.00 86.00 396 PRO A N 1
ATOM 2779 C CA . PRO A 1 396 ? 7.438 -22.400 -8.483 1.00 86.00 396 PRO A CA 1
ATOM 2780 C C . PRO A 1 396 ? 8.268 -21.209 -8.983 1.00 86.00 396 PRO A C 1
ATOM 2782 O O . PRO A 1 396 ? 9.341 -20.940 -8.468 1.00 86.00 396 PRO A O 1
ATOM 2785 N N . GLU A 1 397 ? 7.712 -20.435 -9.916 1.00 89.75 397 GLU A N 1
ATOM 2786 C CA . GLU A 1 397 ? 8.334 -19.226 -10.483 1.00 89.75 397 GLU A CA 1
ATOM 2787 C C . GLU A 1 397 ? 7.954 -17.923 -9.742 1.00 89.75 397 GLU A C 1
ATOM 2789 O O . GLU A 1 397 ? 8.060 -16.825 -10.305 1.00 89.75 397 GLU A O 1
ATOM 2794 N N . ALA A 1 398 ? 7.431 -18.005 -8.511 1.00 90.00 398 ALA A N 1
ATOM 2795 C CA . ALA A 1 398 ? 7.135 -16.811 -7.714 1.00 90.00 398 ALA A CA 1
ATOM 2796 C C . ALA A 1 398 ? 8.412 -15.974 -7.521 1.00 90.00 398 ALA A C 1
ATOM 2798 O O . ALA A 1 398 ? 9.465 -16.511 -7.186 1.00 90.00 398 ALA A O 1
ATOM 2799 N N . LEU A 1 399 ? 8.317 -14.662 -7.763 1.00 93.31 399 LEU A N 1
ATOM 2800 C CA . LEU A 1 399 ? 9.435 -13.702 -7.744 1.00 93.31 399 LEU A CA 1
ATOM 2801 C C . LEU A 1 399 ? 10.612 -13.986 -8.703 1.00 93.31 399 LEU A C 1
ATOM 2803 O O . LEU A 1 399 ? 11.662 -13.352 -8.588 1.00 93.31 399 LEU A O 1
ATOM 2807 N N . THR A 1 400 ? 10.446 -14.875 -9.684 1.00 94.81 400 THR A N 1
ATOM 2808 C CA . THR A 1 400 ? 11.434 -15.050 -10.759 1.00 94.81 400 THR A CA 1
ATOM 2809 C C . THR A 1 400 ? 11.176 -14.063 -11.894 1.00 94.81 400 THR A C 1
ATOM 2811 O O . THR A 1 400 ? 10.083 -14.036 -12.470 1.00 94.81 400 THR A O 1
ATOM 2814 N N . VAL A 1 401 ? 12.188 -13.261 -12.233 1.00 94.94 401 VAL A N 1
ATOM 2815 C CA . VAL A 1 401 ? 12.102 -12.183 -13.231 1.00 94.94 401 VAL A CA 1
ATOM 2816 C C . VAL A 1 401 ? 13.013 -12.452 -14.423 1.00 94.94 401 VAL A C 1
ATOM 2818 O O . VAL A 1 401 ? 14.153 -12.881 -14.262 1.00 94.94 401 VAL A O 1
ATOM 2821 N N . ARG A 1 402 ? 12.526 -12.189 -15.636 1.00 95.00 402 ARG A N 1
ATOM 2822 C CA . ARG A 1 402 ? 13.314 -12.217 -16.873 1.00 95.00 402 ARG A CA 1
ATOM 2823 C C . ARG A 1 402 ? 14.043 -10.882 -17.036 1.00 95.00 402 ARG A C 1
ATOM 2825 O O . ARG A 1 402 ? 13.427 -9.825 -16.932 1.00 95.00 402 ARG A O 1
ATOM 2832 N N . LEU A 1 403 ? 15.350 -10.934 -17.280 1.00 94.88 403 LEU A N 1
ATOM 2833 C CA . LEU A 1 403 ? 16.203 -9.751 -17.472 1.00 94.88 403 LEU A CA 1
ATOM 2834 C C . LEU A 1 403 ? 16.543 -9.497 -18.947 1.00 94.88 403 LEU A C 1
ATOM 2836 O O . LEU A 1 403 ? 16.973 -8.404 -19.311 1.00 94.88 403 LEU A O 1
ATOM 2840 N N . GLY A 1 404 ? 16.401 -10.519 -19.785 1.00 92.44 404 GLY A N 1
ATOM 2841 C CA . GLY A 1 404 ? 16.824 -10.486 -21.173 1.00 92.44 404 GLY A CA 1
ATOM 2842 C C . GLY A 1 404 ? 16.693 -11.843 -21.846 1.00 92.44 404 GLY A C 1
ATOM 2843 O O . GLY A 1 404 ? 16.147 -12.790 -21.270 1.00 92.44 404 GLY 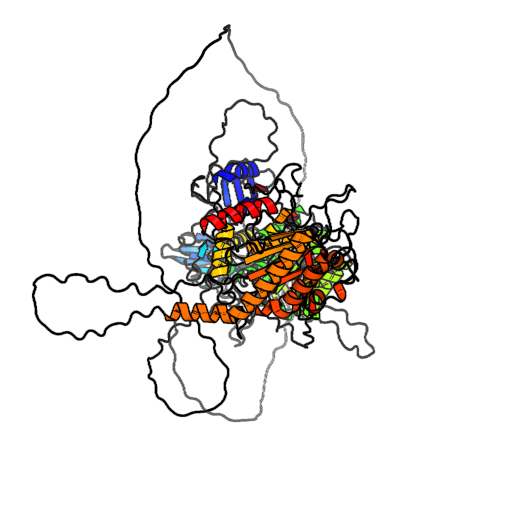A O 1
ATOM 2844 N N . THR A 1 405 ? 17.252 -11.958 -23.046 1.00 91.56 405 THR A N 1
ATOM 2845 C CA . THR A 1 405 ? 17.292 -13.215 -23.804 1.00 91.56 405 THR A CA 1
ATOM 2846 C C . THR A 1 405 ? 18.685 -13.520 -24.333 1.00 91.56 405 THR A C 1
ATOM 2848 O O . THR A 1 405 ? 19.491 -12.624 -24.556 1.00 91.56 405 THR A O 1
ATOM 2851 N N . ALA A 1 406 ? 18.995 -14.800 -24.505 1.00 89.94 406 ALA A N 1
ATOM 2852 C CA . ALA A 1 406 ? 20.261 -15.253 -25.059 1.00 89.94 406 ALA A CA 1
ATOM 2853 C C . ALA A 1 406 ? 20.040 -16.462 -25.966 1.00 89.94 406 ALA A C 1
ATOM 2855 O O . ALA A 1 406 ? 19.206 -17.319 -25.676 1.00 89.94 406 ALA A O 1
ATOM 2856 N N . ASP A 1 407 ? 20.831 -16.576 -27.026 1.00 85.31 407 ASP A N 1
ATOM 2857 C CA . ASP A 1 407 ? 20.851 -17.801 -27.819 1.00 85.31 407 ASP A CA 1
ATOM 2858 C C . ASP A 1 407 ? 21.575 -18.897 -27.026 1.00 85.31 407 ASP A C 1
ATOM 2860 O O . ASP A 1 407 ? 22.674 -18.682 -26.505 1.00 85.31 407 ASP A O 1
ATOM 2864 N N . ARG A 1 408 ? 20.969 -20.081 -26.914 1.00 83.56 408 ARG A N 1
ATOM 2865 C CA . ARG A 1 408 ? 21.559 -21.223 -26.199 1.00 83.56 408 ARG A CA 1
ATOM 2866 C C . ARG A 1 408 ? 21.614 -22.447 -27.085 1.00 83.56 408 ARG A C 1
ATOM 2868 O O . ARG A 1 408 ? 20.728 -22.663 -27.894 1.00 83.56 408 ARG A O 1
ATOM 2875 N N . SER A 1 409 ? 22.619 -23.293 -26.904 1.00 81.50 409 SER A N 1
ATOM 2876 C CA . SER A 1 409 ? 22.619 -24.604 -27.554 1.00 81.50 409 SER A CA 1
ATOM 2877 C C . SER A 1 409 ? 21.454 -25.445 -27.037 1.00 81.50 409 SER A C 1
ATOM 2879 O O . SER A 1 409 ? 21.228 -25.518 -25.827 1.00 81.50 409 SER A O 1
ATOM 2881 N N . ALA A 1 410 ? 20.721 -26.071 -27.953 1.00 77.69 410 ALA A N 1
ATOM 2882 C CA . ALA A 1 410 ? 19.655 -26.995 -27.615 1.00 77.69 410 ALA A CA 1
ATOM 2883 C C . ALA A 1 410 ? 20.230 -28.189 -26.821 1.00 77.69 410 ALA A C 1
ATOM 2885 O O . ALA A 1 410 ? 21.306 -28.684 -27.179 1.00 77.69 410 ALA A O 1
ATOM 2886 N N . PRO A 1 411 ? 19.554 -28.664 -25.756 1.00 77.06 411 PRO A N 1
ATOM 2887 C CA . PRO A 1 411 ? 20.055 -29.764 -24.924 1.00 77.06 411 PRO A CA 1
ATOM 2888 C C . PRO A 1 411 ? 20.281 -31.072 -25.695 1.00 77.06 411 PRO A C 1
ATOM 2890 O O . PRO A 1 411 ? 21.136 -31.869 -25.327 1.00 77.06 411 PRO A O 1
ATOM 2893 N N . ASP A 1 412 ? 19.520 -31.279 -26.769 1.00 80.25 412 ASP A N 1
ATOM 2894 C CA . ASP A 1 412 ? 19.569 -32.442 -27.658 1.00 80.25 412 ASP A CA 1
ATOM 2895 C C . ASP A 1 412 ? 20.625 -32.317 -28.776 1.00 80.25 412 ASP A C 1
ATOM 2897 O O . ASP A 1 412 ? 20.754 -33.208 -29.614 1.00 80.25 412 ASP A O 1
ATOM 2901 N N . GLY A 1 413 ? 21.379 -31.212 -28.814 1.00 74.31 413 GLY A N 1
ATOM 2902 C CA . GLY A 1 413 ? 22.384 -30.946 -29.843 1.00 74.31 413 GLY A CA 1
ATOM 2903 C C . GLY A 1 413 ? 21.809 -30.587 -31.218 1.00 74.31 413 GLY A C 1
ATOM 2904 O O . GLY A 1 413 ? 22.573 -30.496 -32.179 1.00 74.31 413 GLY A O 1
ATOM 2905 N N . SER A 1 414 ? 20.496 -30.353 -31.332 1.00 73.69 414 SER A N 1
ATOM 2906 C CA . SER A 1 414 ? 19.808 -30.069 -32.603 1.00 73.69 414 SER A CA 1
ATOM 2907 C C . SER A 1 414 ? 20.132 -28.698 -33.219 1.00 73.69 414 SER A C 1
ATOM 2909 O O . SER A 1 414 ? 19.829 -28.462 -34.389 1.00 73.69 414 SER A O 1
ATOM 2911 N N . GLY A 1 415 ? 20.775 -27.795 -32.471 1.00 77.44 415 GLY A N 1
ATOM 2912 C CA . GLY A 1 415 ? 21.164 -26.467 -32.949 1.00 77.44 415 GLY A CA 1
ATOM 2913 C C . GLY A 1 415 ? 21.177 -25.408 -31.847 1.00 77.44 415 GLY A C 1
ATOM 2914 O O . GLY A 1 415 ? 21.335 -25.725 -30.671 1.00 77.44 415 GLY A O 1
ATOM 2915 N N . LEU A 1 416 ? 21.031 -24.138 -32.233 1.00 76.88 416 LEU A N 1
ATOM 2916 C CA . LEU A 1 416 ? 20.839 -23.016 -31.311 1.00 76.88 416 LEU A CA 1
ATOM 2917 C C . LEU A 1 416 ? 19.339 -22.760 -31.124 1.00 76.88 416 LEU A C 1
ATOM 2919 O O . LEU A 1 416 ? 18.618 -22.585 -32.102 1.00 76.88 416 LEU A O 1
ATOM 2923 N N . LEU A 1 417 ? 18.894 -22.704 -29.873 1.00 78.94 417 LEU A N 1
ATOM 2924 C CA . LEU A 1 417 ? 17.620 -22.143 -29.449 1.00 78.94 417 LEU A CA 1
ATOM 2925 C C . LEU A 1 417 ? 17.774 -20.617 -29.385 1.00 78.94 417 LEU A C 1
ATOM 2927 O O . LEU A 1 417 ? 18.529 -20.128 -28.535 1.00 78.94 417 LEU A O 1
ATOM 2931 N N . PRO A 1 418 ? 17.120 -19.860 -30.278 1.00 78.31 418 PRO A N 1
ATOM 2932 C CA . PRO A 1 418 ? 17.199 -18.411 -30.255 1.00 78.31 418 PRO A CA 1
ATOM 2933 C C . PRO A 1 418 ? 16.373 -17.827 -29.104 1.00 78.31 418 PRO A C 1
ATOM 2935 O O . PRO A 1 418 ? 15.351 -18.392 -28.717 1.00 78.31 418 PRO A O 1
ATOM 2938 N N . ALA A 1 419 ? 16.799 -16.668 -28.599 1.00 78.31 419 ALA A N 1
ATOM 2939 C CA . ALA A 1 419 ? 16.034 -15.847 -27.653 1.00 78.31 419 ALA A CA 1
ATOM 2940 C C . ALA A 1 419 ? 15.554 -16.577 -26.372 1.00 78.31 419 ALA A C 1
ATOM 2942 O O . ALA A 1 419 ? 14.461 -16.316 -25.864 1.00 78.31 419 ALA A O 1
ATOM 2943 N N . VAL A 1 420 ? 16.372 -17.472 -25.805 1.00 87.81 420 VAL A N 1
ATOM 2944 C CA . VAL A 1 420 ? 16.048 -18.160 -24.545 1.00 87.81 420 VAL A CA 1
ATOM 2945 C C . VAL A 1 420 ? 16.067 -17.160 -23.380 1.00 87.81 420 VAL A C 1
ATOM 2947 O O . VAL A 1 420 ? 17.073 -16.465 -23.209 1.00 87.81 420 VAL A O 1
ATOM 2950 N N . PRO A 1 421 ? 15.011 -17.090 -22.545 1.00 91.31 421 PRO A N 1
ATOM 2951 C CA . PRO A 1 421 ? 14.967 -16.193 -21.394 1.00 91.31 421 PRO A CA 1
ATOM 2952 C C . PRO A 1 421 ? 16.142 -16.387 -20.432 1.00 91.31 421 PRO A C 1
ATOM 2954 O O . PRO A 1 421 ? 16.485 -17.506 -20.045 1.00 91.31 421 PRO A O 1
ATOM 2957 N N . VAL A 1 422 ? 16.738 -15.275 -20.004 1.00 93.00 422 VAL A N 1
ATOM 2958 C CA . VAL A 1 422 ? 17.700 -15.233 -18.900 1.00 93.00 422 VAL A CA 1
ATOM 2959 C C . VAL A 1 422 ? 17.003 -14.629 -17.692 1.00 93.00 422 VAL A C 1
ATOM 2961 O O . VAL A 1 422 ? 16.593 -13.468 -17.713 1.00 93.00 422 VAL A O 1
ATOM 2964 N N . THR A 1 423 ? 16.840 -15.443 -16.654 1.00 95.00 423 THR A N 1
ATOM 2965 C CA . THR A 1 423 ? 16.050 -15.119 -15.467 1.00 95.00 423 THR A CA 1
ATOM 2966 C C . THR A 1 423 ? 16.917 -14.987 -14.219 1.00 95.00 423 THR A C 1
ATOM 2968 O O . THR A 1 423 ? 18.012 -15.546 -14.132 1.00 95.00 423 THR A O 1
ATOM 2971 N N . ALA A 1 424 ? 16.415 -14.233 -13.247 1.00 94.75 424 ALA A N 1
ATOM 2972 C CA . ALA A 1 424 ? 16.936 -14.157 -11.893 1.00 94.75 424 ALA A CA 1
ATOM 2973 C C . ALA A 1 424 ? 15.805 -14.475 -10.909 1.00 94.75 424 ALA A C 1
ATOM 2975 O O . ALA A 1 424 ? 14.757 -13.828 -10.934 1.00 94.75 424 ALA A O 1
ATOM 2976 N N . ASP A 1 425 ? 16.021 -15.466 -10.047 1.00 93.88 425 ASP A N 1
ATOM 2977 C CA . ASP A 1 425 ? 15.115 -15.784 -8.946 1.00 93.88 425 ASP A CA 1
ATOM 2978 C C . ASP A 1 425 ? 15.491 -14.943 -7.716 1.00 93.88 425 ASP A C 1
ATOM 2980 O O . ASP A 1 425 ? 16.576 -15.100 -7.147 1.00 93.88 425 ASP A O 1
ATOM 2984 N N . LEU A 1 426 ? 14.602 -14.029 -7.309 1.00 93.31 426 LEU A N 1
ATOM 2985 C CA . LEU A 1 426 ? 14.821 -13.168 -6.144 1.00 93.31 426 LEU A CA 1
ATOM 2986 C C . LEU A 1 426 ? 14.795 -13.941 -4.818 1.00 93.31 426 LEU A C 1
ATOM 2988 O O . LEU A 1 426 ? 15.419 -13.493 -3.854 1.00 93.31 426 LEU A O 1
ATOM 2992 N N . ARG A 1 427 ? 14.137 -15.105 -4.754 1.00 89.94 427 ARG A N 1
ATOM 2993 C CA . ARG A 1 427 ? 14.128 -15.972 -3.564 1.00 89.94 427 ARG A CA 1
ATOM 2994 C C . ARG A 1 427 ? 15.483 -16.636 -3.374 1.00 89.94 427 ARG A C 1
ATOM 2996 O O . ARG A 1 427 ? 15.983 -16.695 -2.257 1.00 89.94 427 ARG A O 1
ATOM 3003 N N . GLU A 1 428 ? 16.113 -17.061 -4.467 1.00 88.69 428 GLU A N 1
ATOM 3004 C CA . GLU A 1 428 ? 17.457 -17.649 -4.445 1.00 88.69 428 GLU A CA 1
ATOM 3005 C C . GLU A 1 428 ? 18.590 -16.625 -4.378 1.00 88.69 428 GLU A C 1
ATOM 3007 O O . GLU A 1 428 ? 19.677 -16.928 -3.876 1.00 88.69 428 GLU A O 1
ATOM 3012 N N . ALA A 1 429 ? 18.399 -15.447 -4.968 1.00 88.62 429 ALA A N 1
ATOM 3013 C CA . ALA A 1 429 ? 19.382 -14.371 -4.932 1.00 88.62 429 ALA A CA 1
ATOM 3014 C C . ALA A 1 429 ? 19.317 -13.570 -3.622 1.00 88.62 429 ALA A C 1
ATOM 3016 O O . ALA A 1 429 ? 20.303 -12.933 -3.254 1.00 88.62 429 ALA A O 1
ATOM 3017 N N . GLY A 1 430 ? 18.168 -13.573 -2.938 1.00 86.69 430 GLY A N 1
ATOM 3018 C CA . GLY A 1 430 ? 17.858 -12.706 -1.802 1.00 86.69 430 GLY A CA 1
ATOM 3019 C C . GLY A 1 430 ? 17.664 -11.251 -2.233 1.00 86.69 430 GLY A C 1
ATOM 3020 O O . GLY A 1 430 ? 16.557 -10.716 -2.175 1.00 86.69 430 GLY A O 1
ATOM 3021 N N . ALA A 1 431 ? 18.740 -10.639 -2.727 1.00 94.25 431 ALA A N 1
ATOM 3022 C CA . ALA A 1 431 ? 18.764 -9.301 -3.297 1.00 94.25 431 ALA A CA 1
ATOM 3023 C C . ALA A 1 431 ? 19.464 -9.280 -4.669 1.00 94.25 431 ALA A C 1
ATOM 3025 O O . ALA A 1 431 ? 20.471 -9.964 -4.881 1.00 94.25 431 ALA A O 1
ATOM 3026 N N . LEU A 1 432 ? 18.937 -8.467 -5.587 1.00 97.25 432 LEU A N 1
ATOM 3027 C CA . LEU A 1 432 ? 19.396 -8.312 -6.969 1.00 97.25 432 LEU A CA 1
ATOM 3028 C C . LEU A 1 432 ? 19.985 -6.914 -7.186 1.00 97.25 432 LEU A C 1
ATOM 3030 O O . LEU A 1 432 ? 19.302 -5.914 -6.984 1.00 97.25 432 LEU A O 1
ATOM 3034 N N . GLY A 1 433 ? 21.236 -6.834 -7.632 1.00 97.50 433 GLY A N 1
ATOM 3035 C CA . GLY A 1 433 ? 21.867 -5.577 -8.039 1.00 97.50 433 GLY A CA 1
ATOM 3036 C C . GLY A 1 433 ? 21.795 -5.380 -9.552 1.00 97.50 433 GLY A C 1
ATOM 3037 O O . GLY A 1 433 ? 22.171 -6.276 -10.301 1.00 97.50 433 GLY A O 1
ATOM 3038 N N . LEU A 1 434 ? 21.350 -4.217 -10.020 1.00 98.00 434 LEU A N 1
ATOM 3039 C CA . LEU A 1 434 ? 21.347 -3.823 -11.431 1.00 98.00 434 LEU A CA 1
ATOM 3040 C C . LEU A 1 434 ? 22.240 -2.590 -11.609 1.00 98.00 434 LEU A C 1
ATOM 3042 O O . LEU A 1 434 ? 22.021 -1.579 -10.938 1.00 98.00 434 LEU A O 1
ATOM 3046 N N . ALA A 1 435 ? 23.235 -2.647 -12.496 1.00 97.38 435 ALA A N 1
ATOM 3047 C CA . ALA A 1 435 ? 24.107 -1.497 -12.744 1.00 97.38 435 ALA A CA 1
ATOM 3048 C C . ALA A 1 435 ? 24.378 -1.239 -14.224 1.00 97.38 435 ALA A C 1
ATOM 3050 O O . ALA A 1 435 ? 24.429 -2.165 -15.036 1.00 97.38 435 ALA A O 1
ATOM 3051 N N . GLY A 1 436 ? 24.567 0.034 -14.564 1.00 95.69 436 GLY A N 1
ATOM 3052 C CA . GLY A 1 436 ? 24.891 0.481 -15.915 1.00 95.69 436 GLY A CA 1
ATOM 3053 C C . GLY A 1 436 ? 24.379 1.887 -16.231 1.00 95.69 436 GLY A C 1
ATOM 3054 O O . GLY A 1 436 ? 23.930 2.596 -15.325 1.00 95.69 436 GLY A O 1
ATOM 3055 N N . PRO A 1 437 ? 24.427 2.300 -17.513 1.00 94.50 437 PRO A N 1
ATOM 3056 C CA . PRO A 1 437 ? 23.994 3.632 -17.925 1.00 94.50 437 PRO A CA 1
ATOM 3057 C C . PRO A 1 437 ? 22.509 3.865 -17.645 1.00 94.50 437 PRO A C 1
ATOM 3059 O O . PRO A 1 437 ? 21.683 2.982 -17.894 1.00 94.50 437 PRO A O 1
ATOM 3062 N N . ARG A 1 438 ? 22.157 5.068 -17.172 1.00 92.75 438 ARG A N 1
ATOM 3063 C CA . ARG A 1 438 ? 20.822 5.376 -16.630 1.00 92.75 438 ARG A CA 1
ATOM 3064 C C . ARG A 1 438 ? 19.668 5.023 -17.563 1.00 92.75 438 ARG A C 1
ATOM 3066 O O . ARG A 1 438 ? 18.701 4.402 -17.136 1.00 92.75 438 ARG A O 1
ATOM 3073 N N . GLU A 1 439 ? 19.748 5.413 -18.828 1.00 87.62 439 GLU A N 1
ATOM 3074 C CA . GLU A 1 439 ? 18.650 5.217 -19.778 1.00 87.62 439 GLU A CA 1
ATOM 3075 C C . GLU A 1 439 ? 18.259 3.736 -19.903 1.00 87.62 439 GLU A C 1
ATOM 3077 O O . GLU A 1 439 ? 17.097 3.379 -19.693 1.00 87.62 439 GLU A O 1
ATOM 3082 N N . ARG A 1 440 ? 19.247 2.857 -20.112 1.00 91.38 440 ARG A N 1
ATOM 3083 C CA . ARG A 1 440 ? 19.035 1.407 -20.223 1.00 91.38 440 ARG A CA 1
ATOM 3084 C C . ARG A 1 440 ? 18.763 0.743 -18.873 1.00 91.38 440 ARG A C 1
ATOM 3086 O O . ARG A 1 440 ? 17.888 -0.116 -18.799 1.00 91.38 440 ARG A O 1
ATOM 3093 N N . LEU A 1 441 ? 19.432 1.176 -17.800 1.00 95.44 441 LEU A N 1
ATOM 3094 C CA . LEU A 1 441 ? 19.205 0.669 -16.441 1.00 95.44 441 LEU A CA 1
ATOM 3095 C C . LEU A 1 441 ? 17.741 0.841 -16.026 1.00 95.44 441 LEU A C 1
ATOM 3097 O O . LEU A 1 441 ? 17.110 -0.086 -15.529 1.00 95.44 441 LEU A O 1
ATOM 3101 N N . THR A 1 442 ? 17.175 2.018 -16.278 1.00 94.69 442 THR A N 1
ATOM 3102 C CA . THR A 1 442 ? 15.796 2.325 -15.885 1.00 94.69 442 THR A CA 1
ATOM 3103 C C . THR A 1 442 ? 14.783 1.603 -16.763 1.00 94.69 442 THR A C 1
ATOM 3105 O O . THR A 1 442 ? 13.769 1.136 -16.250 1.00 94.69 442 THR A O 1
ATOM 3108 N N . GLY A 1 443 ? 15.074 1.433 -18.057 1.00 94.31 443 GLY A N 1
ATOM 3109 C CA . GLY A 1 443 ? 14.275 0.594 -18.950 1.00 94.31 443 GLY A CA 1
ATOM 3110 C C . GLY A 1 443 ? 14.219 -0.868 -18.499 1.00 94.31 443 GLY A C 1
ATOM 3111 O O . GLY A 1 443 ? 13.130 -1.440 -18.450 1.00 94.31 443 GLY A O 1
ATOM 3112 N N . LEU A 1 444 ? 15.356 -1.444 -18.093 1.00 96.19 444 LEU A N 1
ATOM 3113 C CA . LEU A 1 444 ? 15.424 -2.793 -17.522 1.00 96.19 444 LEU A CA 1
ATOM 3114 C C . LEU A 1 444 ? 14.629 -2.890 -16.214 1.00 96.19 444 LEU A C 1
ATOM 3116 O O . LEU A 1 444 ? 13.809 -3.791 -16.045 1.00 96.19 444 LEU A O 1
ATOM 3120 N N . THR A 1 445 ? 14.811 -1.942 -15.291 1.00 97.31 445 THR A N 1
ATOM 3121 C CA . THR A 1 445 ? 14.091 -1.982 -14.013 1.00 97.31 445 THR A CA 1
ATOM 3122 C C . THR A 1 445 ? 12.580 -1.855 -14.199 1.00 97.31 445 THR A C 1
ATOM 3124 O O . THR A 1 445 ? 11.826 -2.560 -13.531 1.00 97.31 445 THR A O 1
ATOM 3127 N N . ARG A 1 446 ? 12.102 -1.018 -15.132 1.00 97.00 446 ARG A N 1
ATOM 3128 C CA . ARG A 1 446 ? 10.668 -0.953 -15.468 1.00 97.00 446 ARG A CA 1
ATOM 3129 C C . ARG A 1 446 ? 10.145 -2.304 -15.956 1.00 97.00 446 ARG A C 1
ATOM 3131 O O . ARG A 1 446 ? 9.080 -2.720 -15.507 1.00 97.00 446 ARG A O 1
ATOM 3138 N N . ALA A 1 447 ? 10.900 -3.007 -16.803 1.00 95.38 447 ALA A N 1
ATOM 3139 C CA . ALA A 1 447 ? 10.528 -4.336 -17.283 1.00 95.38 447 ALA A CA 1
ATOM 3140 C C . ALA A 1 447 ? 10.449 -5.355 -16.131 1.00 95.38 447 ALA A C 1
ATOM 3142 O O . ALA A 1 447 ? 9.500 -6.134 -16.061 1.00 95.38 447 ALA A O 1
ATOM 3143 N N . VAL A 1 448 ? 11.402 -5.324 -15.193 1.00 96.94 448 VAL A N 1
ATOM 3144 C CA . VAL A 1 448 ? 11.407 -6.177 -13.990 1.00 96.94 448 VAL A CA 1
ATOM 3145 C C . VAL A 1 448 ? 10.193 -5.898 -13.096 1.00 96.94 448 VAL A C 1
ATOM 3147 O O . VAL A 1 448 ? 9.482 -6.822 -12.705 1.00 96.94 448 VAL A O 1
ATOM 3150 N N . LEU A 1 449 ? 9.914 -4.629 -12.790 1.00 97.69 449 LEU A N 1
ATOM 3151 C CA . LEU A 1 449 ? 8.802 -4.256 -11.910 1.00 97.69 449 LEU A CA 1
ATOM 3152 C C . LEU A 1 449 ? 7.435 -4.514 -12.553 1.00 97.69 449 LEU A C 1
ATOM 3154 O O . LEU A 1 449 ? 6.509 -4.940 -11.865 1.00 97.69 449 LEU A O 1
ATOM 3158 N N . ALA A 1 450 ? 7.308 -4.319 -13.867 1.00 96.19 450 ALA A N 1
ATOM 3159 C CA . ALA A 1 450 ? 6.083 -4.635 -14.593 1.00 96.19 450 ALA A CA 1
ATOM 3160 C C . ALA A 1 450 ? 5.793 -6.144 -14.615 1.00 96.19 450 ALA A C 1
ATOM 3162 O O . ALA A 1 450 ? 4.652 -6.542 -14.397 1.00 96.19 450 ALA A O 1
ATOM 3163 N N . GLN A 1 451 ? 6.816 -6.991 -14.790 1.00 95.25 451 GLN A N 1
ATOM 3164 C CA . GLN A 1 451 ? 6.674 -8.450 -14.663 1.00 95.25 451 GLN A CA 1
ATOM 3165 C C . GLN A 1 451 ? 6.131 -8.847 -13.294 1.00 95.25 451 GLN A C 1
ATOM 3167 O O . GLN A 1 451 ? 5.166 -9.605 -13.195 1.00 95.25 451 GLN A O 1
ATOM 3172 N N . LEU A 1 452 ? 6.733 -8.306 -12.235 1.00 96.44 452 LEU A N 1
ATOM 3173 C CA . LEU A 1 452 ? 6.310 -8.581 -10.869 1.00 96.44 452 LEU A CA 1
ATOM 3174 C C . LEU A 1 452 ? 4.854 -8.148 -10.635 1.00 96.44 452 LEU A C 1
ATOM 3176 O O . LEU A 1 452 ? 4.073 -8.941 -10.111 1.00 96.44 452 LEU A O 1
ATOM 3180 N N . ALA A 1 453 ? 4.475 -6.950 -11.088 1.00 96.12 453 ALA A N 1
ATOM 3181 C CA . ALA A 1 453 ? 3.130 -6.397 -10.919 1.00 96.12 453 ALA A CA 1
ATOM 3182 C C . ALA A 1 453 ? 2.045 -7.090 -11.770 1.00 96.12 453 ALA A C 1
ATOM 3184 O O . ALA A 1 453 ? 0.895 -7.191 -11.341 1.00 96.12 453 ALA A O 1
ATOM 3185 N N . ALA A 1 454 ? 2.385 -7.567 -12.971 1.00 93.69 454 ALA A N 1
ATOM 3186 C CA . ALA A 1 454 ? 1.455 -8.303 -13.830 1.00 93.69 454 ALA A CA 1
ATOM 3187 C C . ALA A 1 454 ? 1.191 -9.719 -13.308 1.00 93.69 454 ALA A C 1
ATOM 3189 O O . ALA A 1 454 ? 0.078 -10.221 -13.421 1.00 93.69 454 ALA A O 1
ATOM 3190 N N . LEU A 1 455 ? 2.213 -10.373 -12.755 1.00 93.50 455 LEU A N 1
ATOM 3191 C CA . LEU A 1 455 ? 2.151 -11.798 -12.431 1.00 93.50 455 LEU A CA 1
ATOM 3192 C C . LEU A 1 455 ? 1.783 -12.076 -10.974 1.00 93.50 455 LEU A C 1
ATOM 3194 O O . LEU A 1 455 ? 1.329 -13.177 -10.693 1.00 93.50 455 LEU A O 1
ATOM 3198 N N . HIS A 1 456 ? 1.904 -11.100 -10.070 1.00 93.38 456 HIS A N 1
ATOM 3199 C CA . HIS A 1 456 ? 1.532 -11.249 -8.659 1.00 93.38 456 HIS A CA 1
ATOM 3200 C C . HIS A 1 456 ? 0.434 -10.260 -8.281 1.00 93.38 456 HIS A C 1
ATOM 3202 O O . HIS A 1 456 ? 0.465 -9.093 -8.674 1.00 93.38 456 HIS A O 1
ATOM 3208 N N . SER A 1 457 ? -0.516 -10.715 -7.472 1.00 91.62 457 SER A N 1
ATOM 3209 C CA . SER A 1 457 ? -1.586 -9.870 -6.946 1.00 91.62 457 SER A CA 1
ATOM 3210 C C . SER A 1 457 ? -1.043 -8.824 -5.955 1.00 91.62 457 SER A C 1
ATOM 3212 O O . SER A 1 457 ? -0.137 -9.149 -5.178 1.00 91.62 457 SER A O 1
ATOM 3214 N N . PRO A 1 458 ? -1.628 -7.608 -5.893 1.00 91.19 458 PRO A N 1
ATOM 3215 C CA . PRO A 1 458 ? -1.270 -6.591 -4.900 1.00 91.19 458 PRO A CA 1
ATOM 3216 C C . PRO A 1 458 ? -1.551 -7.005 -3.442 1.00 91.19 458 PRO A C 1
ATOM 3218 O O . PRO A 1 458 ? -1.066 -6.348 -2.527 1.00 91.19 458 PRO A O 1
ATOM 3221 N N . ASP A 1 459 ? -2.314 -8.079 -3.198 1.00 85.19 459 ASP A N 1
ATOM 3222 C CA . ASP A 1 459 ? -2.465 -8.665 -1.854 1.00 85.19 459 ASP A CA 1
ATOM 3223 C C . ASP A 1 459 ? -1.304 -9.599 -1.472 1.00 85.19 459 ASP A C 1
ATOM 3225 O O . ASP A 1 459 ? -1.082 -9.860 -0.292 1.00 85.19 459 ASP A O 1
ATOM 3229 N N . THR A 1 460 ? -0.576 -10.113 -2.465 1.00 89.00 460 THR A N 1
ATOM 3230 C CA . THR A 1 460 ? 0.526 -11.075 -2.284 1.00 89.00 460 THR A CA 1
ATOM 3231 C C . THR A 1 460 ? 1.903 -10.444 -2.451 1.00 89.00 460 THR A C 1
ATOM 3233 O O . THR A 1 460 ? 2.887 -11.002 -1.975 1.00 89.00 460 THR A O 1
ATOM 3236 N N . LEU A 1 461 ? 1.978 -9.297 -3.126 1.00 93.44 461 LEU A N 1
ATOM 3237 C CA . LEU A 1 461 ? 3.208 -8.573 -3.400 1.00 93.44 461 LEU A CA 1
ATOM 3238 C C . LEU A 1 461 ? 2.972 -7.068 -3.246 1.00 93.44 461 LEU A C 1
ATOM 3240 O O . LEU A 1 461 ? 2.150 -6.494 -3.960 1.00 93.44 461 LEU A O 1
ATOM 3244 N N . GLU A 1 462 ? 3.764 -6.422 -2.394 1.00 94.62 462 GLU A N 1
ATOM 3245 C CA . GLU A 1 462 ? 3.906 -4.965 -2.388 1.00 94.62 462 GLU A CA 1
ATOM 3246 C C . GLU A 1 462 ? 5.258 -4.528 -2.964 1.00 94.62 462 GLU A C 1
ATOM 3248 O O . GLU A 1 462 ? 6.273 -5.219 -2.836 1.00 94.62 462 GLU A O 1
ATOM 3253 N N . ILE A 1 463 ? 5.268 -3.359 -3.603 1.00 97.62 463 ILE A N 1
ATOM 3254 C CA . ILE A 1 463 ? 6.471 -2.731 -4.156 1.00 97.62 463 ILE A CA 1
ATOM 3255 C C . ILE A 1 463 ? 6.735 -1.451 -3.367 1.00 97.62 463 ILE A C 1
ATOM 3257 O O . ILE A 1 463 ? 5.871 -0.578 -3.281 1.00 97.62 463 ILE A O 1
ATOM 3261 N N . VAL A 1 464 ? 7.938 -1.335 -2.809 1.00 97.81 464 VAL A N 1
ATOM 3262 C CA . VAL A 1 464 ? 8.398 -0.171 -2.046 1.00 97.81 464 VAL A CA 1
ATOM 3263 C C . VAL A 1 464 ? 9.545 0.482 -2.808 1.00 97.81 464 VAL A C 1
ATOM 3265 O O . VAL A 1 464 ? 10.533 -0.180 -3.103 1.00 97.81 464 VAL A O 1
ATOM 3268 N N . LEU A 1 465 ? 9.444 1.772 -3.124 1.00 98.00 465 LEU A N 1
ATOM 3269 C CA . LEU A 1 465 ? 10.504 2.524 -3.806 1.00 98.00 465 LEU A CA 1
ATOM 3270 C C . LEU A 1 465 ? 11.234 3.445 -2.827 1.00 98.00 465 LEU A C 1
ATOM 3272 O O . LEU A 1 465 ? 10.599 4.249 -2.151 1.00 98.00 465 LEU A O 1
ATOM 3276 N N . VAL A 1 466 ? 12.564 3.413 -2.848 1.00 97.62 466 VAL A N 1
ATOM 3277 C CA . VAL A 1 466 ? 13.458 4.402 -2.239 1.00 97.62 466 VAL A CA 1
ATOM 3278 C C . VAL A 1 466 ? 14.335 5.009 -3.332 1.00 97.62 466 VAL A C 1
ATOM 3280 O O . VAL A 1 466 ? 15.290 4.397 -3.792 1.00 97.62 466 VAL A O 1
ATOM 3283 N N . SER A 1 467 ? 14.012 6.233 -3.744 1.00 96.31 467 SER A N 1
ATOM 3284 C CA . SER A 1 467 ? 14.761 7.045 -4.710 1.00 96.31 467 SER A CA 1
ATOM 3285 C C . SER A 1 467 ? 15.115 8.383 -4.052 1.00 96.31 467 SER A C 1
ATOM 3287 O O . SER A 1 467 ? 14.556 9.440 -4.362 1.00 96.31 467 SER A O 1
ATOM 3289 N N . ALA A 1 468 ? 16.019 8.318 -3.070 1.00 93.50 468 ALA A N 1
ATOM 3290 C CA . ALA A 1 468 ? 16.417 9.437 -2.210 1.00 93.50 468 ALA A CA 1
ATOM 3291 C C . ALA A 1 468 ? 17.817 10.001 -2.531 1.00 93.50 468 ALA A C 1
ATOM 3293 O O . ALA A 1 468 ? 18.276 10.916 -1.837 1.00 93.50 468 ALA A O 1
ATOM 3294 N N . ASP A 1 469 ? 18.465 9.503 -3.592 1.00 92.19 469 ASP A N 1
ATOM 3295 C CA . ASP A 1 469 ? 19.814 9.908 -3.985 1.00 92.19 469 ASP A CA 1
ATOM 3296 C C . ASP A 1 469 ? 19.887 11.413 -4.284 1.00 92.19 469 ASP A C 1
ATOM 3298 O O . ASP A 1 469 ? 19.266 11.937 -5.219 1.00 92.19 469 ASP A O 1
ATOM 3302 N N . ARG A 1 470 ? 20.672 12.115 -3.461 1.00 88.81 470 ARG A N 1
ATOM 3303 C CA . ARG A 1 470 ? 20.860 13.568 -3.517 1.00 88.81 470 ARG A CA 1
ATOM 3304 C C . ARG A 1 470 ? 21.755 14.017 -4.666 1.00 88.81 470 ARG A C 1
ATOM 3306 O O . ARG A 1 470 ? 21.739 15.206 -4.975 1.00 88.81 470 ARG A O 1
ATOM 3313 N N . ALA A 1 471 ? 22.514 13.111 -5.286 1.00 89.31 471 ALA A N 1
ATOM 3314 C CA . ALA A 1 471 ? 23.288 13.418 -6.485 1.00 89.31 471 ALA A CA 1
ATOM 3315 C C . ALA A 1 471 ? 22.377 13.787 -7.664 1.00 89.31 471 ALA A C 1
ATOM 3317 O O . ALA A 1 471 ? 22.787 14.522 -8.561 1.00 89.31 471 ALA A O 1
ATOM 3318 N N . ARG A 1 472 ? 21.120 13.327 -7.638 1.00 89.31 472 ARG A N 1
ATOM 3319 C CA . ARG A 1 472 ? 20.116 13.631 -8.657 1.00 89.31 472 ARG A CA 1
ATOM 3320 C C . ARG A 1 472 ? 19.126 14.701 -8.171 1.00 89.31 472 ARG A C 1
ATOM 3322 O O . ARG A 1 472 ? 18.871 14.808 -6.971 1.00 89.31 472 ARG A O 1
ATOM 3329 N N . PRO A 1 473 ? 18.522 15.504 -9.058 1.00 92.06 473 PRO A N 1
ATOM 3330 C CA . PRO A 1 473 ? 17.416 16.394 -8.701 1.00 92.06 473 PRO A CA 1
ATOM 3331 C C . PRO A 1 473 ? 16.098 15.642 -8.440 1.00 92.06 473 PRO A C 1
ATOM 3333 O O . PRO A 1 473 ? 15.760 14.692 -9.146 1.00 92.06 473 PRO A O 1
ATOM 3336 N N . VAL A 1 474 ? 15.291 16.118 -7.479 1.00 90.38 474 VAL A N 1
ATOM 3337 C CA . VAL A 1 474 ? 13.957 15.547 -7.168 1.00 90.38 474 VAL A CA 1
ATOM 3338 C C . VAL A 1 474 ? 13.046 15.459 -8.405 1.00 90.38 474 VAL A C 1
ATOM 3340 O O . VAL A 1 474 ? 12.441 14.402 -8.587 1.00 90.38 474 VAL A O 1
ATOM 3343 N N . PRO A 1 475 ? 12.932 16.488 -9.278 1.00 90.19 475 PRO A N 1
ATOM 3344 C CA . PRO A 1 475 ? 12.046 16.416 -10.442 1.00 90.19 475 PRO A CA 1
ATOM 3345 C C . PRO A 1 475 ? 12.410 15.291 -11.414 1.00 90.19 475 PRO A C 1
ATOM 3347 O O . PRO A 1 475 ? 11.513 14.648 -11.950 1.00 90.19 475 PRO A O 1
ATOM 3350 N N . GLU A 1 476 ? 13.704 15.021 -11.602 1.00 90.38 476 GLU A N 1
ATOM 3351 C CA . GLU A 1 476 ? 14.176 13.946 -12.479 1.00 90.38 476 GLU A CA 1
ATOM 3352 C C . GLU A 1 476 ? 13.833 12.574 -11.904 1.00 90.38 476 GLU A C 1
ATOM 3354 O O . GLU A 1 476 ? 13.200 11.773 -12.588 1.00 90.38 476 GLU A O 1
ATOM 3359 N N . ARG A 1 477 ? 14.157 12.332 -10.624 1.00 90.69 477 ARG A N 1
ATOM 3360 C CA . ARG A 1 477 ? 13.803 11.075 -9.937 1.00 90.69 477 ARG A CA 1
ATOM 3361 C C . ARG A 1 477 ? 12.293 10.842 -9.931 1.00 90.69 477 ARG A C 1
ATOM 3363 O O . ARG A 1 477 ? 11.821 9.735 -10.160 1.00 90.69 477 ARG A O 1
ATOM 3370 N N . THR A 1 478 ? 11.530 11.904 -9.692 1.00 91.06 478 THR A N 1
ATOM 3371 C CA . THR A 1 478 ? 10.067 11.849 -9.653 1.00 91.06 478 THR A CA 1
ATOM 3372 C C . THR A 1 478 ? 9.488 11.511 -11.023 1.00 91.06 478 THR A C 1
ATOM 3374 O O . THR A 1 478 ? 8.656 10.618 -11.118 1.00 91.06 478 THR A O 1
ATOM 3377 N N . ALA A 1 479 ? 9.931 12.189 -12.086 1.00 89.88 479 ALA A N 1
ATOM 3378 C CA . ALA A 1 479 ? 9.445 11.938 -13.443 1.00 89.88 479 ALA A CA 1
ATOM 3379 C C . ALA A 1 479 ? 9.743 10.506 -13.907 1.00 89.88 479 ALA A C 1
ATOM 3381 O O . ALA A 1 479 ? 8.942 9.896 -14.607 1.00 89.88 479 ALA A O 1
ATOM 3382 N N . GLU A 1 480 ? 10.880 9.958 -13.491 1.00 91.50 480 GLU A N 1
ATOM 3383 C CA . GLU A 1 480 ? 11.311 8.624 -13.885 1.00 91.50 480 GLU A CA 1
ATOM 3384 C C . GLU A 1 480 ? 10.476 7.494 -13.262 1.00 91.50 480 GLU A C 1
ATOM 3386 O O . GLU A 1 480 ? 10.244 6.466 -13.906 1.00 91.50 480 GLU A O 1
ATOM 3391 N N . TRP A 1 481 ? 10.004 7.706 -12.029 1.00 95.12 481 TRP A N 1
ATOM 3392 C CA . TRP A 1 481 ? 9.273 6.718 -11.233 1.00 95.12 481 TRP A CA 1
ATOM 3393 C C . TRP A 1 481 ? 7.778 7.021 -11.065 1.00 95.12 481 TRP A C 1
ATOM 3395 O O . TRP A 1 481 ? 7.062 6.200 -10.499 1.00 95.12 481 TRP A O 1
ATOM 3405 N N . ALA A 1 482 ? 7.274 8.147 -11.584 1.00 93.06 482 ALA A N 1
ATOM 3406 C CA . ALA A 1 482 ? 5.864 8.544 -11.471 1.00 93.06 482 ALA A CA 1
ATOM 3407 C C . ALA A 1 482 ? 4.886 7.458 -11.953 1.00 93.06 482 ALA A C 1
ATOM 3409 O O . ALA A 1 482 ? 3.806 7.306 -11.386 1.00 93.06 482 ALA A O 1
ATOM 3410 N N . TRP A 1 483 ? 5.283 6.657 -12.947 1.00 94.94 483 TRP A N 1
ATOM 3411 C CA . TRP A 1 483 ? 4.486 5.541 -13.461 1.00 94.94 483 TRP A CA 1
ATOM 3412 C C . TRP A 1 483 ? 4.161 4.487 -12.380 1.00 94.94 483 TRP A C 1
ATOM 3414 O O . TRP A 1 483 ? 3.039 3.984 -12.343 1.00 94.94 483 TRP A O 1
ATOM 3424 N N . LEU A 1 484 ? 5.089 4.206 -11.447 1.00 96.31 484 LEU A N 1
ATOM 3425 C CA . LEU A 1 484 ? 4.848 3.301 -10.310 1.00 96.31 484 LEU A CA 1
ATOM 3426 C C . LEU A 1 484 ? 3.717 3.813 -9.430 1.00 96.31 484 LEU A C 1
ATOM 3428 O O . LEU A 1 484 ? 2.954 3.027 -8.876 1.00 96.31 484 LEU A O 1
ATOM 3432 N N . GLY A 1 485 ? 3.582 5.135 -9.349 1.00 93.44 485 GLY A N 1
ATOM 3433 C CA . GLY A 1 485 ? 2.540 5.813 -8.608 1.00 93.44 485 GLY A CA 1
ATOM 3434 C C . GLY A 1 485 ? 1.123 5.498 -9.076 1.00 93.44 485 GLY A C 1
ATOM 3435 O O . GLY A 1 485 ? 0.203 5.891 -8.371 1.00 93.44 485 GLY A O 1
ATOM 3436 N N . TRP A 1 486 ? 0.925 4.782 -10.190 1.00 94.62 486 TRP A N 1
ATOM 3437 C CA . TRP A 1 486 ? -0.373 4.275 -10.649 1.00 94.62 486 TRP A CA 1
ATOM 3438 C C . TRP A 1 486 ? -0.644 2.821 -10.248 1.00 94.62 486 TRP A C 1
ATOM 3440 O O . TRP A 1 486 ? -1.809 2.441 -10.129 1.00 94.62 486 TRP A O 1
ATOM 3450 N N . LEU A 1 487 ? 0.384 2.023 -9.956 1.00 95.44 487 LEU A N 1
ATOM 3451 C CA . LEU A 1 487 ? 0.207 0.606 -9.642 1.00 95.44 487 LEU A CA 1
ATOM 3452 C C . LEU A 1 487 ? -0.595 0.393 -8.345 1.00 95.44 487 LEU A C 1
ATOM 3454 O O . LEU A 1 487 ? -0.454 1.162 -7.387 1.00 95.44 487 LEU A O 1
ATOM 3458 N N . PRO A 1 488 ? -1.418 -0.668 -8.264 1.00 93.12 488 PRO A N 1
ATOM 3459 C CA . PRO A 1 488 ? -2.062 -1.045 -7.012 1.00 93.12 488 PRO A CA 1
ATOM 3460 C C . PRO A 1 488 ? -1.055 -1.585 -5.978 1.00 93.12 488 PRO A C 1
ATOM 3462 O O . PRO A 1 488 ? -1.298 -1.436 -4.785 1.00 93.12 488 PRO A O 1
ATOM 3465 N N . HIS A 1 489 ? 0.088 -2.129 -6.412 1.00 94.81 489 HIS A N 1
ATOM 3466 C CA . HIS A 1 489 ? 1.133 -2.736 -5.566 1.00 94.81 489 HIS A CA 1
ATOM 3467 C C . HIS A 1 489 ? 1.915 -1.752 -4.694 1.00 94.81 489 HIS A C 1
ATOM 3469 O O . HIS A 1 489 ? 2.554 -2.166 -3.733 1.00 94.81 489 HIS A O 1
ATOM 3475 N N . VAL A 1 490 ? 1.884 -0.455 -5.014 1.00 94.50 490 VAL A N 1
ATOM 3476 C CA . VAL A 1 490 ? 2.509 0.595 -4.186 1.00 94.50 490 VAL A CA 1
ATOM 3477 C C . VAL A 1 490 ? 1.522 1.193 -3.181 1.00 94.50 490 VAL A C 1
ATOM 3479 O O . VAL A 1 490 ? 1.830 2.182 -2.518 1.00 94.50 490 VAL A O 1
ATOM 3482 N N . ARG A 1 491 ? 0.298 0.661 -3.087 1.00 89.31 491 ARG A N 1
ATOM 3483 C CA . ARG A 1 491 ? -0.683 1.130 -2.109 1.00 89.31 491 ARG A CA 1
ATOM 3484 C C . ARG A 1 491 ? -0.376 0.529 -0.738 1.00 89.31 491 ARG A C 1
ATOM 3486 O O . ARG A 1 491 ? -0.090 -0.662 -0.649 1.00 89.31 491 ARG A O 1
ATOM 3493 N N . PRO A 1 492 ? -0.500 1.311 0.341 1.00 85.12 492 PRO A N 1
ATOM 3494 C CA . PRO A 1 492 ? -0.280 0.798 1.683 1.00 85.12 492 PRO A CA 1
ATOM 3495 C C . PRO A 1 492 ? -1.361 -0.234 2.064 1.00 85.12 492 PRO A C 1
ATOM 3497 O O . PRO A 1 492 ? -2.530 0.109 2.242 1.00 85.12 492 PRO A O 1
ATOM 3500 N N . GLY A 1 493 ? -0.983 -1.514 2.164 1.00 74.06 493 GLY A N 1
ATOM 3501 C CA . GLY A 1 493 ? -1.864 -2.627 2.564 1.00 74.06 493 GLY A CA 1
ATOM 3502 C C . GLY A 1 493 ? -1.765 -3.024 4.044 1.00 74.06 493 GLY A C 1
ATOM 3503 O O . GLY A 1 493 ? -2.643 -3.707 4.579 1.00 74.06 493 GLY A O 1
ATOM 3504 N N . HIS A 1 494 ? -0.727 -2.542 4.719 1.00 66.69 494 HIS A N 1
ATOM 3505 C CA . HIS A 1 494 ? -0.246 -2.997 6.019 1.00 66.69 494 HIS A CA 1
ATOM 3506 C C . HIS A 1 494 ? -0.267 -1.885 7.087 1.00 66.69 494 HIS A C 1
ATOM 3508 O O . HIS A 1 494 ? 0.399 -1.985 8.113 1.00 66.69 494 HIS A O 1
ATOM 3514 N N . GLY A 1 495 ? -1.064 -0.831 6.856 1.00 61.62 495 GLY A N 1
ATOM 3515 C CA . GLY A 1 495 ? -1.287 0.270 7.802 1.00 61.62 495 GLY A CA 1
ATOM 3516 C C . GLY A 1 495 ? -0.211 1.360 7.780 1.00 61.62 495 GLY A C 1
ATOM 3517 O O . GLY A 1 495 ? -0.133 2.185 8.684 1.00 61.62 495 GLY A O 1
ATOM 3518 N N . GLN A 1 496 ? 0.613 1.381 6.741 1.00 78.88 496 GLN A N 1
ATOM 3519 C CA . GLN A 1 496 ? 1.666 2.368 6.565 1.00 78.88 496 GLN A CA 1
ATOM 3520 C C . GLN A 1 496 ? 1.150 3.811 6.603 1.00 78.88 496 GLN A C 1
ATOM 3522 O O . GLN A 1 496 ? 0.209 4.151 5.887 1.00 78.88 496 GLN A O 1
ATOM 3527 N N . ASP A 1 497 ? 1.818 4.688 7.359 1.00 74.50 497 ASP A N 1
ATOM 3528 C CA . ASP A 1 497 ? 1.486 6.121 7.417 1.00 74.50 497 ASP A CA 1
ATOM 3529 C C . ASP A 1 497 ? 2.081 6.866 6.204 1.00 74.50 497 ASP A C 1
ATOM 3531 O O . ASP A 1 497 ? 3.016 7.651 6.319 1.00 74.50 497 ASP A O 1
ATOM 3535 N N . CYS A 1 498 ? 1.580 6.542 5.012 1.00 82.62 498 CYS A N 1
ATOM 3536 C CA . CYS A 1 498 ? 1.926 7.155 3.724 1.00 82.62 498 CYS A CA 1
ATOM 3537 C C . CYS A 1 498 ? 0.720 7.072 2.775 1.00 82.62 498 CYS A C 1
ATOM 3539 O O . CYS A 1 498 ? -0.221 6.319 3.035 1.00 82.62 498 CYS A O 1
ATOM 3541 N N . ARG A 1 499 ? 0.712 7.829 1.671 1.00 84.38 499 ARG A N 1
ATOM 3542 C CA . ARG A 1 499 ? -0.321 7.658 0.626 1.00 84.38 499 ARG A CA 1
ATOM 3543 C C . ARG A 1 499 ? 0.041 6.538 -0.343 1.00 84.38 499 ARG A C 1
ATOM 3545 O O . ARG A 1 499 ? -0.841 5.788 -0.753 1.00 84.38 499 ARG A O 1
ATOM 3552 N N . LEU A 1 500 ? 1.319 6.445 -0.703 1.00 91.31 500 LEU A N 1
ATOM 3553 C CA . LEU A 1 500 ? 1.919 5.408 -1.538 1.00 91.31 500 LEU A CA 1
ATOM 3554 C C . LEU A 1 500 ? 3.276 5.005 -0.944 1.00 91.31 500 LEU A C 1
ATOM 3556 O O . LEU A 1 500 ? 3.945 5.813 -0.305 1.00 91.31 500 LEU A O 1
ATOM 3560 N N . LEU A 1 501 ? 3.706 3.773 -1.210 1.00 95.06 501 LEU A N 1
ATOM 3561 C CA . LEU A 1 501 ? 4.987 3.189 -0.800 1.00 95.06 501 LEU A CA 1
ATOM 3562 C C . LEU A 1 501 ? 6.160 3.721 -1.642 1.00 95.06 501 LEU A C 1
ATOM 3564 O O . LEU A 1 501 ? 7.000 2.965 -2.124 1.00 95.06 501 LEU A O 1
ATOM 3568 N N . LEU A 1 502 ? 6.203 5.037 -1.840 1.00 95.50 502 LEU A N 1
ATOM 3569 C CA . LEU A 1 502 ? 7.232 5.747 -2.589 1.00 95.50 502 LEU A CA 1
ATOM 3570 C C . LEU A 1 502 ? 8.012 6.642 -1.631 1.00 95.50 502 LEU A C 1
ATOM 3572 O O . LEU A 1 502 ? 7.415 7.309 -0.797 1.00 95.50 502 LEU A O 1
ATOM 3576 N N . ALA A 1 503 ? 9.328 6.695 -1.767 1.00 95.50 503 ALA A N 1
ATOM 3577 C CA . ALA A 1 503 ? 10.177 7.616 -1.031 1.00 95.50 503 ALA A CA 1
ATOM 3578 C C . ALA A 1 503 ? 11.098 8.358 -1.996 1.00 95.50 503 ALA A C 1
ATOM 3580 O O . ALA A 1 503 ? 11.949 7.754 -2.647 1.00 95.50 503 ALA A O 1
ATOM 3581 N N . HIS A 1 504 ? 10.930 9.675 -2.081 1.00 94.06 504 HIS A N 1
ATOM 3582 C CA . HIS A 1 504 ? 11.721 10.573 -2.922 1.00 94.06 504 HIS A CA 1
ATOM 3583 C C . HIS A 1 504 ? 12.677 11.465 -2.117 1.00 94.06 504 HIS A C 1
ATOM 3585 O O . HIS A 1 504 ? 13.494 12.185 -2.701 1.00 94.06 504 HIS A O 1
ATOM 3591 N N . ASP A 1 505 ? 12.605 11.398 -0.789 1.00 90.69 505 ASP A N 1
ATOM 3592 C CA . ASP A 1 505 ? 13.510 12.058 0.143 1.00 90.69 505 ASP A CA 1
ATOM 3593 C C . ASP A 1 505 ? 13.943 11.115 1.280 1.00 90.69 505 ASP A C 1
ATOM 3595 O O . ASP A 1 505 ? 13.508 9.967 1.383 1.00 90.69 505 ASP A O 1
ATOM 3599 N N . ARG A 1 506 ? 14.853 11.607 2.127 1.00 90.12 506 ARG A N 1
ATOM 3600 C CA . ARG A 1 506 ? 15.480 10.819 3.193 1.00 90.12 506 ARG A CA 1
ATOM 3601 C C . ARG A 1 506 ? 14.529 10.501 4.351 1.00 90.12 506 ARG A C 1
ATOM 3603 O O . ARG A 1 506 ? 14.709 9.465 4.981 1.00 90.12 506 ARG A O 1
ATOM 3610 N N . GLU A 1 507 ? 13.570 11.373 4.654 1.00 87.94 507 GLU A N 1
ATOM 3611 C CA . GLU A 1 507 ? 12.616 11.154 5.749 1.00 87.94 507 GLU A CA 1
ATOM 3612 C C . GLU A 1 507 ? 11.611 10.075 5.350 1.00 87.94 507 GLU A C 1
ATOM 3614 O O . GLU A 1 507 ? 11.412 9.109 6.087 1.00 87.94 507 GLU A O 1
ATOM 3619 N N . GLN A 1 508 ? 11.075 10.173 4.132 1.00 91.81 508 GLN A N 1
ATOM 3620 C CA . GLN A 1 508 ? 10.248 9.129 3.538 1.00 91.81 508 GLN A CA 1
ATOM 3621 C C . GLN A 1 508 ? 11.015 7.801 3.466 1.00 91.81 508 GLN A C 1
ATOM 3623 O O . GLN A 1 508 ? 10.475 6.762 3.844 1.00 91.81 508 GLN A O 1
ATOM 3628 N N . ALA A 1 509 ? 12.282 7.824 3.031 1.00 93.94 509 ALA A N 1
ATOM 3629 C CA . ALA A 1 509 ? 13.105 6.621 2.911 1.00 93.94 509 ALA A CA 1
ATOM 3630 C C . ALA A 1 509 ? 13.344 5.944 4.266 1.00 93.94 509 ALA A C 1
ATOM 3632 O O . ALA A 1 509 ? 13.164 4.732 4.372 1.00 93.94 509 ALA A O 1
ATOM 3633 N N . ALA A 1 510 ? 13.678 6.719 5.303 1.00 90.75 510 ALA A N 1
ATOM 3634 C CA . ALA A 1 510 ? 13.803 6.209 6.665 1.00 90.75 510 ALA A CA 1
ATOM 3635 C C . ALA A 1 510 ? 12.490 5.572 7.137 1.00 90.75 510 ALA A C 1
ATOM 3637 O O . ALA A 1 510 ? 12.490 4.419 7.551 1.00 90.75 510 ALA A O 1
ATOM 3638 N N . ALA A 1 511 ? 11.353 6.252 6.952 1.00 87.19 511 ALA A N 1
ATOM 3639 C CA . ALA A 1 511 ? 10.051 5.716 7.342 1.00 87.19 511 ALA A CA 1
ATOM 3640 C C . ALA A 1 511 ? 9.701 4.392 6.632 1.00 87.19 511 ALA A C 1
ATOM 3642 O O . ALA A 1 511 ? 9.146 3.491 7.262 1.00 87.19 511 ALA A O 1
ATOM 3643 N N . ARG A 1 512 ? 10.019 4.253 5.334 1.00 93.00 512 ARG A N 1
ATOM 3644 C CA . ARG A 1 512 ? 9.794 3.004 4.580 1.00 93.00 512 ARG A CA 1
ATOM 3645 C C . ARG A 1 512 ? 10.704 1.874 5.067 1.00 93.00 512 ARG A C 1
ATOM 3647 O O . ARG A 1 512 ? 10.242 0.750 5.239 1.00 93.00 512 ARG A O 1
ATOM 3654 N N . VAL A 1 513 ? 11.985 2.164 5.285 1.00 94.06 513 VAL A N 1
ATOM 3655 C CA . VAL A 1 513 ? 12.972 1.162 5.712 1.00 94.06 513 VAL A CA 1
ATOM 3656 C C . VAL A 1 513 ? 12.724 0.714 7.153 1.00 94.06 513 VAL A C 1
ATOM 3658 O O . VAL A 1 513 ? 12.719 -0.488 7.407 1.00 94.06 513 VAL A O 1
ATOM 3661 N N . ASP A 1 514 ? 12.422 1.636 8.068 1.00 88.50 514 ASP A N 1
ATOM 3662 C CA . ASP A 1 514 ? 12.093 1.323 9.465 1.00 88.50 514 ASP A CA 1
ATOM 3663 C C . ASP A 1 514 ? 10.848 0.437 9.568 1.00 88.50 514 ASP A C 1
ATOM 3665 O O . ASP A 1 514 ? 10.752 -0.447 10.417 1.00 88.50 514 ASP A O 1
ATOM 3669 N N . GLU A 1 515 ? 9.868 0.639 8.691 1.00 88.38 515 GLU A N 1
ATOM 3670 C CA . GLU A 1 515 ? 8.697 -0.224 8.624 1.00 88.38 515 GLU A CA 1
ATOM 3671 C C . GLU A 1 515 ? 9.042 -1.660 8.216 1.00 88.38 515 GLU A C 1
ATOM 3673 O O . GLU A 1 515 ? 8.559 -2.605 8.842 1.00 88.38 515 GLU A O 1
ATOM 3678 N N . LEU A 1 516 ? 9.886 -1.827 7.198 1.00 91.75 516 LEU A N 1
ATOM 3679 C CA . LEU A 1 516 ? 10.341 -3.139 6.743 1.00 91.75 516 LEU A CA 1
ATOM 3680 C C . LEU A 1 516 ? 11.229 -3.827 7.790 1.00 91.75 516 LEU A C 1
ATOM 3682 O O . LEU A 1 516 ? 11.079 -5.026 8.021 1.00 91.75 516 LEU A O 1
ATOM 3686 N N . LEU A 1 517 ? 12.091 -3.078 8.483 1.00 90.56 517 LEU A N 1
ATOM 3687 C CA . LEU A 1 517 ? 12.887 -3.600 9.597 1.00 90.56 517 LEU A CA 1
ATOM 3688 C C . LEU A 1 517 ? 12.006 -4.107 10.741 1.00 90.56 517 LEU A C 1
ATOM 3690 O O . LEU A 1 517 ? 12.222 -5.213 11.230 1.00 90.56 517 LEU A O 1
ATOM 3694 N N . ARG A 1 518 ? 10.958 -3.364 11.117 1.00 85.62 518 ARG A N 1
ATOM 3695 C CA . ARG A 1 518 ? 10.012 -3.825 12.147 1.00 85.62 518 ARG A CA 1
ATOM 3696 C C . ARG A 1 518 ? 9.310 -5.122 11.750 1.00 85.62 518 ARG A C 1
ATOM 3698 O O . ARG A 1 518 ? 9.090 -5.967 12.607 1.00 85.62 518 ARG A O 1
ATOM 3705 N N . ARG A 1 519 ? 8.994 -5.326 10.465 1.00 83.44 519 ARG A N 1
ATOM 3706 C CA . ARG A 1 519 ? 8.432 -6.607 9.985 1.00 83.44 519 ARG A CA 1
ATOM 3707 C C . ARG A 1 519 ? 9.413 -7.763 10.137 1.00 83.44 519 ARG A C 1
ATOM 3709 O O . ARG A 1 519 ? 9.013 -8.850 10.550 1.00 83.44 519 ARG A O 1
ATOM 3716 N N . LEU A 1 520 ? 10.680 -7.525 9.805 1.00 86.12 520 LEU A N 1
ATOM 3717 C CA . LEU A 1 520 ? 11.749 -8.505 9.982 1.00 86.12 520 LEU A CA 1
ATOM 3718 C C . LEU A 1 520 ? 11.910 -8.884 11.468 1.00 86.12 520 LEU A C 1
ATOM 3720 O O . LEU A 1 520 ? 12.017 -10.064 11.809 1.00 86.12 520 LEU A O 1
ATOM 3724 N N . GLU A 1 521 ? 11.858 -7.896 12.360 1.00 83.75 521 GLU A N 1
ATOM 3725 C CA . GLU A 1 521 ? 11.945 -8.089 13.811 1.00 83.75 521 GLU A CA 1
ATOM 3726 C C . GLU A 1 521 ? 10.713 -8.807 14.385 1.00 83.75 521 GLU A C 1
ATOM 3728 O O . GLU A 1 521 ? 10.868 -9.760 15.149 1.00 83.75 521 GLU A O 1
ATOM 3733 N N . ASP A 1 522 ? 9.500 -8.426 13.967 1.00 76.00 522 ASP A N 1
ATOM 3734 C CA . ASP A 1 522 ? 8.240 -9.056 14.387 1.00 76.00 522 ASP A CA 1
ATOM 3735 C C . ASP A 1 522 ? 8.201 -10.551 14.024 1.00 76.00 522 ASP A C 1
ATOM 3737 O O . ASP A 1 522 ? 7.700 -11.366 14.802 1.00 76.00 522 ASP A O 1
ATOM 3741 N N . LEU A 1 523 ? 8.729 -10.933 12.855 1.00 71.31 523 LEU A N 1
ATOM 3742 C CA . LEU A 1 523 ? 8.823 -12.338 12.453 1.00 71.31 523 LEU A CA 1
ATOM 3743 C C . LEU A 1 523 ? 9.827 -13.108 13.318 1.00 71.31 523 LEU A C 1
ATOM 3745 O O . LEU A 1 523 ? 9.540 -14.226 13.749 1.00 71.31 523 LEU A O 1
ATOM 3749 N N . THR A 1 524 ? 10.977 -12.493 13.595 1.00 68.94 524 THR A N 1
ATOM 3750 C CA . THR A 1 524 ? 12.024 -13.073 14.446 1.00 68.94 524 THR A CA 1
ATOM 3751 C C . THR A 1 524 ? 11.494 -13.303 15.867 1.00 68.94 524 THR A C 1
ATOM 3753 O O . THR A 1 524 ? 11.683 -14.371 16.445 1.00 68.94 524 THR A O 1
ATOM 3756 N N . ALA A 1 525 ? 10.732 -12.347 16.408 1.00 65.38 525 ALA A N 1
ATOM 3757 C CA . ALA A 1 525 ? 10.134 -12.426 17.739 1.00 65.38 525 ALA A CA 1
ATOM 3758 C C . ALA A 1 525 ? 9.030 -13.494 17.874 1.00 65.38 525 ALA A C 1
ATOM 3760 O O . ALA A 1 525 ? 8.758 -13.956 18.982 1.00 65.38 525 ALA A O 1
ATOM 3761 N N . ARG A 1 526 ? 8.393 -13.916 16.771 1.00 64.69 526 ARG A N 1
ATOM 3762 C CA . ARG A 1 526 ? 7.344 -14.958 16.768 1.00 64.69 526 ARG A CA 1
ATOM 3763 C C . ARG A 1 526 ? 7.878 -16.388 16.933 1.00 64.69 526 ARG A C 1
ATOM 3765 O O . ARG A 1 526 ? 7.084 -17.324 16.910 1.00 64.69 526 ARG A O 1
ATOM 3772 N N . GLY A 1 527 ? 9.181 -16.569 17.159 1.00 49.66 527 GLY A N 1
ATOM 3773 C CA . GLY A 1 527 ? 9.752 -17.858 17.562 1.00 49.66 527 GLY A CA 1
ATOM 3774 C C . GLY A 1 527 ? 9.949 -18.858 16.424 1.00 49.66 527 GLY A C 1
ATOM 3775 O O . GLY A 1 527 ? 10.183 -20.035 16.683 1.00 49.66 527 GLY A O 1
ATOM 3776 N N . THR A 1 528 ? 9.910 -18.413 15.167 1.00 49.88 528 THR A N 1
ATOM 3777 C CA . THR A 1 528 ? 10.359 -19.208 14.014 1.00 49.88 528 THR A CA 1
ATOM 3778 C C . THR A 1 528 ? 11.895 -19.241 13.960 1.00 49.88 528 THR A C 1
ATOM 3780 O O . THR A 1 528 ? 12.502 -18.871 12.965 1.00 49.88 528 THR A O 1
ATOM 3783 N N . GLU A 1 529 ? 12.556 -19.705 15.028 1.00 40.06 529 GLU A N 1
ATOM 3784 C CA . GLU A 1 529 ? 13.983 -20.091 15.010 1.00 40.06 529 GLU A CA 1
ATOM 3785 C C . GLU A 1 529 ? 14.187 -21.457 14.320 1.00 40.06 529 GLU A C 1
ATOM 3787 O O . GLU A 1 529 ? 15.038 -22.264 14.690 1.00 40.06 529 GLU A O 1
ATOM 3792 N N . GLY A 1 530 ? 13.381 -21.751 13.299 1.00 39.81 530 GLY A N 1
ATOM 3793 C CA . GLY A 1 530 ? 13.639 -22.866 12.407 1.00 39.81 530 GLY A CA 1
ATOM 3794 C C . GLY A 1 530 ? 14.695 -22.449 11.394 1.00 39.81 530 GLY A C 1
ATOM 3795 O O . GLY A 1 530 ? 14.573 -21.399 10.769 1.00 39.81 530 GLY A O 1
ATOM 3796 N N . THR A 1 531 ? 15.690 -23.301 11.176 1.00 41.16 531 THR A N 1
ATOM 3797 C CA . THR A 1 531 ? 16.618 -23.314 10.031 1.00 41.16 531 THR A CA 1
ATOM 3798 C C . THR A 1 531 ? 15.901 -23.513 8.679 1.00 41.16 531 THR A C 1
ATOM 3800 O O . THR A 1 531 ? 16.399 -24.235 7.819 1.00 41.16 531 THR A O 1
ATOM 3803 N N . GLY A 1 532 ? 14.693 -22.964 8.522 1.00 44.72 532 GLY A N 1
ATOM 3804 C CA . GLY A 1 532 ? 13.883 -23.051 7.317 1.00 44.72 532 GLY A CA 1
ATOM 3805 C C . GLY A 1 532 ? 14.554 -22.283 6.192 1.00 44.72 532 GLY A C 1
ATOM 3806 O O . GLY A 1 532 ? 15.081 -21.187 6.402 1.00 44.72 532 GLY A O 1
ATOM 3807 N N . ASP A 1 533 ? 14.568 -22.885 5.009 1.00 51.53 533 ASP A N 1
ATOM 3808 C CA . ASP A 1 533 ? 15.059 -22.230 3.807 1.00 51.53 533 ASP A CA 1
ATOM 3809 C C . ASP A 1 533 ? 14.207 -20.971 3.559 1.00 51.53 533 ASP A C 1
ATOM 3811 O O . ASP A 1 533 ? 12.994 -20.975 3.774 1.00 51.53 533 ASP A O 1
ATOM 3815 N N . HIS A 1 534 ? 14.810 -19.878 3.085 1.00 58.00 534 HIS A N 1
ATOM 3816 C CA . HIS A 1 534 ? 14.069 -18.655 2.735 1.00 58.00 534 HIS A CA 1
ATOM 3817 C C . HIS A 1 534 ? 13.004 -18.926 1.653 1.00 58.00 534 HIS A C 1
ATOM 3819 O O . HIS A 1 534 ? 12.073 -18.142 1.460 1.00 58.00 534 HIS A O 1
ATOM 3825 N N . LYS A 1 535 ? 13.125 -20.067 0.961 1.00 54.28 535 LYS A N 1
ATOM 3826 C CA . LYS A 1 535 ? 12.138 -20.610 0.031 1.00 54.28 535 LYS A CA 1
ATOM 3827 C C . LYS A 1 535 ? 10.800 -20.973 0.695 1.00 54.28 535 LYS A C 1
ATOM 3829 O O . LYS A 1 535 ? 9.803 -20.979 -0.015 1.00 54.28 535 LYS A O 1
ATOM 3834 N N . ASP A 1 536 ? 10.721 -21.161 2.009 1.00 57.84 536 ASP A N 1
ATOM 3835 C CA . ASP A 1 536 ? 9.496 -21.616 2.689 1.00 57.84 536 ASP A CA 1
ATOM 3836 C C . ASP A 1 536 ? 8.609 -20.474 3.227 1.00 57.84 536 ASP A C 1
ATOM 3838 O O . ASP A 1 536 ? 7.627 -20.718 3.928 1.00 57.84 536 ASP A O 1
ATOM 3842 N N . PHE A 1 537 ? 8.917 -19.208 2.913 1.00 70.00 537 PHE A N 1
ATOM 3843 C CA . PHE A 1 537 ? 8.072 -18.081 3.320 1.00 70.00 537 PHE A CA 1
ATOM 3844 C C . PHE A 1 537 ? 6.727 -18.087 2.575 1.00 70.00 537 PHE A C 1
ATOM 3846 O O . PHE A 1 537 ? 6.678 -17.927 1.354 1.00 70.00 537 PHE A O 1
ATOM 3853 N N . THR A 1 538 ? 5.631 -18.209 3.330 1.00 64.25 538 THR A N 1
ATOM 3854 C CA . THR A 1 538 ? 4.251 -18.279 2.812 1.00 64.25 538 THR A CA 1
ATOM 3855 C C . THR A 1 538 ? 3.445 -16.985 2.994 1.00 64.25 538 THR A C 1
ATOM 3857 O O . THR A 1 538 ? 2.234 -16.984 2.776 1.00 64.25 538 THR A O 1
ATOM 3860 N N . GLY A 1 539 ? 4.071 -15.895 3.451 1.00 71.31 539 GLY A N 1
ATOM 3861 C CA . GLY A 1 539 ? 3.419 -14.593 3.640 1.00 71.31 539 GLY A CA 1
ATOM 3862 C C . GLY A 1 539 ? 3.427 -13.706 2.382 1.00 71.31 539 GLY A C 1
ATOM 3863 O O . GLY A 1 539 ? 3.908 -14.127 1.330 1.00 71.31 539 GLY A O 1
ATOM 3864 N N . PRO A 1 540 ? 2.919 -12.462 2.472 1.00 82.00 540 PRO A N 1
ATOM 3865 C CA . PRO A 1 540 ? 3.023 -11.490 1.386 1.00 82.00 540 PRO A CA 1
ATOM 3866 C C . PRO A 1 540 ? 4.471 -11.017 1.211 1.00 82.00 540 PRO A C 1
ATOM 3868 O O . PRO A 1 540 ? 5.156 -10.702 2.186 1.00 82.00 540 PRO A O 1
ATOM 3871 N N . TYR A 1 541 ? 4.927 -10.932 -0.034 1.00 91.19 541 TYR A N 1
ATOM 3872 C CA . TYR A 1 541 ? 6.266 -10.463 -0.370 1.00 91.19 541 TYR A CA 1
ATOM 3873 C C . TYR A 1 541 ? 6.337 -8.937 -0.415 1.00 91.19 541 TYR A C 1
ATOM 3875 O O . TYR A 1 541 ? 5.385 -8.257 -0.798 1.00 91.19 541 TYR A O 1
ATOM 3883 N N . SER A 1 542 ? 7.498 -8.390 -0.061 1.00 94.12 542 SER A N 1
ATOM 3884 C CA . SER A 1 542 ? 7.821 -6.969 -0.218 1.00 94.12 542 SER A CA 1
ATOM 3885 C C . SER A 1 542 ? 9.064 -6.831 -1.089 1.00 94.12 542 SER A C 1
ATOM 3887 O O . SER A 1 542 ? 10.132 -7.311 -0.717 1.00 94.12 542 SER A O 1
ATOM 3889 N N . VAL A 1 543 ? 8.950 -6.171 -2.241 1.00 97.44 543 VAL A N 1
ATOM 3890 C CA . VAL A 1 543 ? 10.106 -5.856 -3.094 1.00 97.44 543 VAL A CA 1
ATOM 3891 C C . VAL A 1 543 ? 10.513 -4.405 -2.861 1.00 97.44 543 VAL A C 1
ATOM 3893 O O . VAL A 1 543 ? 9.805 -3.481 -3.261 1.00 97.44 543 VAL A O 1
ATOM 3896 N N . LEU A 1 544 ? 11.654 -4.211 -2.198 1.00 98.06 544 LEU A N 1
ATOM 3897 C CA . LEU A 1 544 ? 12.254 -2.907 -1.926 1.00 98.06 544 LEU A CA 1
ATOM 3898 C C . LEU A 1 544 ? 13.210 -2.523 -3.060 1.00 98.06 544 LEU A C 1
ATOM 3900 O O . LEU A 1 544 ? 14.290 -3.092 -3.194 1.00 98.06 544 LEU A O 1
ATOM 3904 N N . VAL A 1 545 ? 12.836 -1.529 -3.856 1.00 98.31 545 VAL A N 1
ATOM 3905 C CA . VAL A 1 545 ? 13.671 -0.945 -4.908 1.00 98.31 545 VAL A CA 1
ATOM 3906 C C . VAL A 1 545 ? 14.465 0.216 -4.323 1.00 98.31 545 VAL A C 1
ATOM 3908 O O . VAL A 1 545 ? 13.872 1.183 -3.850 1.00 98.31 545 VAL A O 1
ATOM 3911 N N . VAL A 1 546 ? 15.792 0.145 -4.378 1.00 97.81 546 VAL A N 1
ATOM 3912 C CA . VAL A 1 546 ? 16.692 1.200 -3.894 1.00 97.81 546 VAL A CA 1
ATOM 3913 C C . VAL A 1 546 ? 17.458 1.775 -5.072 1.00 97.81 546 VAL A C 1
ATOM 3915 O O . VAL A 1 546 ? 18.294 1.103 -5.669 1.00 97.81 546 VAL A O 1
ATOM 3918 N N . ASP A 1 547 ? 17.143 3.014 -5.422 1.00 96.50 547 ASP A N 1
ATOM 3919 C CA . ASP A 1 547 ? 17.695 3.729 -6.564 1.00 96.50 547 ASP A CA 1
ATOM 3920 C C . ASP A 1 547 ? 18.803 4.697 -6.124 1.00 96.50 547 ASP A C 1
ATOM 3922 O O . ASP A 1 547 ? 18.515 5.812 -5.679 1.00 96.50 547 ASP A O 1
ATOM 3926 N N . GLY A 1 548 ? 20.060 4.253 -6.243 1.00 94.62 548 GLY A N 1
ATOM 3927 C CA . GLY A 1 548 ? 21.245 4.996 -5.808 1.00 94.62 548 GLY A CA 1
ATOM 3928 C C . GLY A 1 548 ? 21.469 4.960 -4.292 1.00 94.62 548 GLY A C 1
ATOM 3929 O O . GLY A 1 548 ? 21.173 3.966 -3.623 1.00 94.62 548 GLY A O 1
ATOM 3930 N N . ASP A 1 549 ? 22.017 6.047 -3.742 1.00 93.81 549 ASP A N 1
ATOM 3931 C CA . ASP A 1 549 ? 22.254 6.182 -2.299 1.00 93.81 549 ASP A CA 1
ATOM 3932 C C . ASP A 1 549 ? 20.950 6.528 -1.542 1.00 93.81 549 ASP A C 1
ATOM 3934 O O . ASP A 1 549 ? 20.372 7.598 -1.768 1.00 93.81 549 ASP A O 1
ATOM 3938 N N . PRO A 1 550 ? 20.479 5.688 -0.595 1.00 92.12 550 PRO A N 1
ATOM 3939 C CA . PRO A 1 550 ? 19.298 6.000 0.207 1.00 92.12 550 PRO A CA 1
ATOM 3940 C C . PRO A 1 550 ? 19.542 7.136 1.223 1.00 92.12 550 PRO A C 1
ATOM 3942 O O . PRO A 1 550 ? 18.581 7.733 1.713 1.00 92.12 550 PRO A O 1
ATOM 3945 N N . GLY A 1 551 ? 20.801 7.473 1.545 1.00 88.81 551 GLY A N 1
ATOM 3946 C CA . GLY A 1 551 ? 21.170 8.658 2.321 1.00 88.81 551 GLY A CA 1
ATOM 3947 C C . GLY A 1 551 ? 22.084 8.389 3.524 1.00 88.81 551 GLY A C 1
ATOM 3948 O O . GLY A 1 551 ? 23.294 8.228 3.404 1.00 88.81 551 GLY A O 1
ATOM 3949 N N . GLY A 1 552 ? 21.538 8.484 4.742 1.00 87.62 552 GLY A N 1
ATOM 3950 C CA . GLY A 1 552 ? 22.327 8.414 5.987 1.00 87.62 552 GLY A CA 1
ATOM 3951 C C . GLY A 1 552 ? 23.137 7.127 6.156 1.00 87.62 552 GLY A C 1
ATOM 3952 O O . GLY A 1 552 ? 22.800 6.116 5.556 1.00 87.62 552 GLY A O 1
ATOM 3953 N N . ALA A 1 553 ? 24.175 7.141 7.002 1.00 90.56 553 ALA A N 1
ATOM 3954 C CA . ALA A 1 553 ? 24.921 5.921 7.341 1.00 90.56 553 ALA A CA 1
ATOM 3955 C C . ALA A 1 553 ? 23.993 4.830 7.911 1.00 90.56 553 ALA A C 1
ATOM 3957 O O . ALA A 1 553 ? 23.952 3.740 7.354 1.00 90.56 553 ALA A O 1
ATOM 3958 N N . ASP A 1 554 ? 23.163 5.182 8.896 1.00 90.81 554 ASP A N 1
ATOM 3959 C CA . ASP A 1 554 ? 22.198 4.264 9.518 1.00 90.81 554 ASP A CA 1
ATOM 3960 C C . ASP A 1 554 ? 21.212 3.680 8.497 1.00 90.81 554 ASP A C 1
ATOM 3962 O O . ASP A 1 554 ? 20.917 2.491 8.504 1.00 90.81 554 ASP A O 1
ATOM 3966 N N . LEU A 1 555 ? 20.739 4.508 7.560 1.00 93.31 555 LEU A N 1
ATOM 3967 C CA . LEU A 1 555 ? 19.807 4.074 6.521 1.00 93.31 555 LEU A CA 1
ATOM 3968 C C . LEU A 1 555 ? 20.480 3.138 5.506 1.00 93.31 555 LEU A C 1
ATOM 3970 O O . LEU A 1 555 ? 19.875 2.165 5.067 1.00 93.31 555 LEU A O 1
ATOM 3974 N N . ARG A 1 556 ? 21.741 3.403 5.147 1.00 94.75 556 ARG A N 1
ATOM 3975 C CA . ARG A 1 556 ? 22.532 2.513 4.287 1.00 94.75 556 ARG A CA 1
ATOM 3976 C C . ARG A 1 556 ? 22.776 1.160 4.953 1.00 94.75 556 ARG A C 1
ATOM 3978 O O . ARG A 1 556 ? 22.637 0.134 4.292 1.00 94.75 556 ARG A O 1
ATOM 3985 N N . GLU A 1 557 ? 23.097 1.157 6.243 1.00 94.06 557 GLU A N 1
ATOM 3986 C CA . GLU A 1 557 ? 23.263 -0.064 7.036 1.00 94.06 557 GLU A CA 1
ATOM 3987 C C . GLU A 1 557 ? 21.945 -0.840 7.153 1.00 94.06 557 GLU A C 1
ATOM 3989 O O . GLU A 1 557 ? 21.912 -2.042 6.897 1.00 94.06 557 GLU A O 1
ATOM 3994 N N . ALA A 1 558 ? 20.838 -0.148 7.427 1.00 95.12 558 ALA A N 1
ATOM 3995 C CA . ALA A 1 558 ? 19.501 -0.729 7.477 1.00 95.12 558 ALA A CA 1
ATOM 3996 C C . ALA A 1 558 ? 19.093 -1.396 6.152 1.00 95.12 558 ALA A C 1
ATOM 3998 O O . ALA A 1 558 ? 18.605 -2.526 6.150 1.00 95.12 558 ALA A O 1
ATOM 3999 N N . VAL A 1 559 ? 19.330 -0.737 5.013 1.00 96.50 559 VAL A N 1
ATOM 4000 C CA . VAL A 1 559 ? 19.063 -1.316 3.687 1.00 96.50 559 VAL A CA 1
ATOM 4001 C C . VAL A 1 559 ? 19.966 -2.523 3.416 1.00 96.50 559 VAL A C 1
ATOM 4003 O O . VAL A 1 559 ? 19.487 -3.535 2.906 1.00 96.50 559 VAL A O 1
ATOM 4006 N N . ALA A 1 560 ? 21.252 -2.459 3.773 1.00 94.31 560 ALA A N 1
ATOM 4007 C CA . ALA A 1 560 ? 22.164 -3.595 3.629 1.00 94.31 560 ALA A CA 1
ATOM 4008 C C . ALA A 1 560 ? 21.723 -4.793 4.490 1.00 94.31 560 ALA A C 1
ATOM 4010 O O . ALA A 1 560 ? 21.746 -5.931 4.020 1.00 94.31 560 ALA A O 1
ATOM 4011 N N . ARG A 1 561 ? 21.244 -4.539 5.714 1.00 94.19 561 ARG A N 1
ATOM 4012 C CA . ARG A 1 561 ? 20.648 -5.555 6.587 1.00 94.19 561 ARG A CA 1
ATOM 4013 C C . ARG A 1 561 ? 19.398 -6.169 5.960 1.00 94.19 561 ARG A C 1
ATOM 4015 O O . ARG A 1 561 ? 19.292 -7.389 5.921 1.00 94.19 561 ARG A O 1
ATOM 4022 N N . LEU A 1 562 ? 18.489 -5.363 5.406 1.00 95.25 562 LEU A N 1
ATOM 4023 C CA . LEU A 1 562 ? 17.317 -5.873 4.680 1.00 95.25 562 LEU A CA 1
ATOM 4024 C C . LEU A 1 562 ? 17.710 -6.717 3.459 1.00 95.25 562 LEU A C 1
ATOM 4026 O O . LEU A 1 562 ? 17.066 -7.724 3.195 1.00 95.25 562 LEU A O 1
ATOM 4030 N N . ALA A 1 563 ? 18.774 -6.366 2.737 1.00 93.75 563 ALA A N 1
ATOM 4031 C CA . ALA A 1 563 ? 19.248 -7.166 1.607 1.00 93.75 563 ALA A CA 1
ATOM 4032 C C . ALA A 1 563 ? 19.794 -8.547 2.027 1.00 93.75 563 ALA A C 1
ATOM 4034 O O . ALA A 1 563 ? 19.681 -9.503 1.262 1.00 93.75 563 ALA A O 1
ATOM 4035 N N . LEU A 1 564 ? 20.365 -8.656 3.232 1.00 91.06 564 LEU A N 1
ATOM 4036 C CA . LEU A 1 564 ? 20.931 -9.895 3.781 1.00 91.06 564 LEU A CA 1
ATOM 4037 C C . LEU A 1 564 ? 19.898 -10.759 4.519 1.00 91.06 564 LEU A C 1
ATOM 4039 O O . LEU A 1 564 ? 19.801 -11.961 4.288 1.00 91.06 564 LEU A O 1
ATOM 4043 N N . GLU A 1 565 ? 19.145 -10.152 5.435 1.00 91.25 565 GLU A N 1
ATOM 4044 C CA . GLU A 1 565 ? 18.247 -10.839 6.372 1.00 91.25 565 GLU A CA 1
ATOM 4045 C C . GLU A 1 565 ? 16.783 -10.796 5.920 1.00 91.25 565 GLU A C 1
ATOM 4047 O O . GLU A 1 565 ? 16.005 -11.696 6.247 1.00 91.25 565 GLU A O 1
ATOM 4052 N N . GLY A 1 566 ? 16.410 -9.781 5.136 1.00 91.31 566 GLY A N 1
ATOM 4053 C CA . GLY A 1 566 ? 15.047 -9.546 4.665 1.00 91.31 566 GLY A CA 1
ATOM 4054 C C . GLY A 1 566 ? 14.389 -10.731 3.957 1.00 91.31 566 GLY A C 1
ATOM 4055 O O . GLY A 1 566 ? 13.204 -10.952 4.220 1.00 91.31 566 GLY A O 1
ATOM 4056 N N . PRO A 1 567 ? 15.100 -11.560 3.158 1.00 90.88 567 PRO A N 1
ATOM 4057 C CA . PRO A 1 567 ? 14.477 -12.705 2.499 1.00 90.88 567 PRO A CA 1
ATOM 4058 C C . PRO A 1 567 ? 13.827 -13.699 3.474 1.00 90.88 567 PRO A C 1
ATOM 4060 O O . PRO A 1 567 ? 12.897 -14.397 3.090 1.00 90.88 567 PRO A O 1
ATOM 4063 N N . ARG A 1 568 ? 14.250 -13.752 4.754 1.00 85.81 568 ARG A N 1
ATOM 4064 C CA . ARG A 1 568 ? 13.580 -14.577 5.795 1.00 85.81 568 ARG A CA 1
ATOM 4065 C C . ARG A 1 568 ? 12.160 -14.110 6.083 1.00 85.81 568 ARG A C 1
ATOM 4067 O O . ARG A 1 568 ? 11.321 -14.908 6.479 1.00 85.81 568 ARG A O 1
ATOM 4074 N N . ALA A 1 569 ? 11.910 -12.821 5.890 1.00 86.62 569 ALA A N 1
ATOM 4075 C CA . ALA A 1 569 ? 10.624 -12.174 6.082 1.00 86.62 569 ALA A CA 1
ATOM 4076 C C . ALA A 1 569 ? 9.908 -11.848 4.766 1.00 86.62 569 ALA A C 1
ATOM 4078 O O . ALA A 1 569 ? 9.011 -11.007 4.758 1.00 86.62 569 ALA A O 1
ATOM 4079 N N . GLY A 1 570 ? 10.310 -12.485 3.658 1.00 90.19 570 GLY A N 1
ATOM 4080 C CA . GLY A 1 570 ? 9.749 -12.222 2.333 1.00 90.19 570 GLY A CA 1
ATOM 4081 C C . GLY A 1 570 ? 10.078 -10.831 1.785 1.00 90.19 570 GLY A C 1
ATOM 4082 O O . GLY A 1 570 ? 9.382 -10.345 0.892 1.00 90.19 570 GLY A O 1
ATOM 4083 N N . ILE A 1 571 ? 11.105 -10.168 2.327 1.00 94.25 571 ILE A N 1
ATOM 4084 C CA . ILE A 1 571 ? 11.571 -8.853 1.880 1.00 94.25 571 ILE A CA 1
ATOM 4085 C C . ILE A 1 571 ? 12.757 -9.057 0.934 1.00 94.25 571 ILE A C 1
ATOM 4087 O O . ILE A 1 571 ? 13.807 -9.545 1.342 1.00 94.25 571 ILE A O 1
ATOM 4091 N N . HIS A 1 572 ? 12.608 -8.653 -0.323 1.00 96.06 572 HIS A N 1
ATOM 4092 C CA . HIS A 1 572 ? 13.630 -8.793 -1.360 1.00 96.06 572 HIS A CA 1
ATOM 4093 C C . HIS A 1 572 ? 14.069 -7.417 -1.848 1.00 96.06 572 HIS A C 1
ATOM 4095 O O . HIS A 1 572 ? 13.232 -6.557 -2.119 1.00 96.06 572 HIS A O 1
ATOM 4101 N N . VAL A 1 573 ? 15.378 -7.193 -1.969 1.00 97.50 573 VAL A N 1
ATOM 4102 C CA . VAL A 1 573 ? 15.922 -5.878 -2.342 1.00 97.50 573 VAL A CA 1
ATOM 4103 C C . VAL A 1 573 ? 16.390 -5.878 -3.797 1.00 97.50 573 VAL A C 1
ATOM 4105 O O . VAL A 1 573 ? 17.123 -6.772 -4.215 1.00 97.50 573 VAL A O 1
ATOM 4108 N N . VAL A 1 574 ? 15.999 -4.858 -4.561 1.00 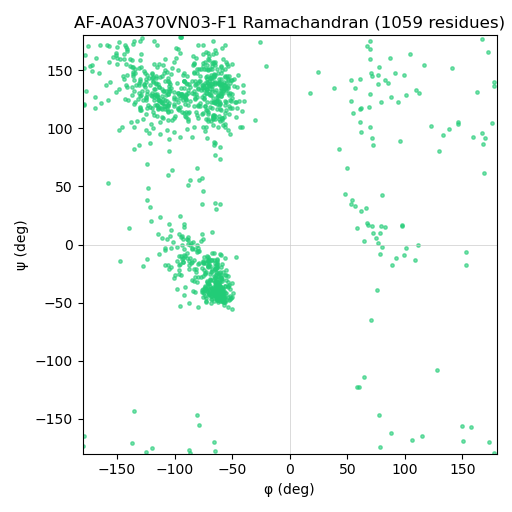98.25 574 VAL A N 1
ATOM 4109 C CA . VAL A 1 574 ? 16.512 -4.570 -5.907 1.00 98.25 574 VAL A CA 1
ATOM 4110 C C . VAL A 1 574 ? 17.296 -3.259 -5.857 1.00 98.25 574 VAL A C 1
ATOM 4112 O O . VAL A 1 574 ? 16.707 -2.184 -5.757 1.00 98.25 574 VAL A O 1
ATOM 4115 N N . CYS A 1 575 ? 18.624 -3.340 -5.907 1.00 97.56 575 CYS A N 1
ATOM 4116 C CA . CYS A 1 575 ? 19.525 -2.187 -5.827 1.00 97.56 575 CYS A CA 1
ATOM 4117 C C . CYS A 1 575 ? 19.904 -1.705 -7.229 1.00 97.56 575 CYS A C 1
ATOM 4119 O O . CYS A 1 575 ? 20.379 -2.498 -8.039 1.00 97.56 575 CYS A O 1
ATOM 4121 N N . LEU A 1 576 ? 19.759 -0.410 -7.505 1.00 97.81 576 LEU A N 1
ATOM 4122 C CA . LEU A 1 576 ? 20.154 0.207 -8.769 1.00 97.81 576 LEU A CA 1
ATOM 4123 C C . LEU A 1 576 ? 21.382 1.090 -8.558 1.00 97.81 576 LEU A C 1
ATOM 4125 O O . LEU A 1 576 ? 21.393 1.930 -7.658 1.00 97.81 576 LEU A O 1
ATOM 4129 N N . ALA A 1 577 ? 22.385 0.935 -9.417 1.00 96.88 577 ALA A N 1
ATOM 4130 C CA . ALA A 1 577 ? 23.580 1.768 -9.407 1.00 96.88 577 ALA A CA 1
ATOM 4131 C C . ALA A 1 577 ? 23.882 2.305 -10.810 1.00 96.88 577 ALA A C 1
ATOM 4133 O O . ALA A 1 577 ? 24.141 1.547 -11.745 1.00 96.88 577 ALA A O 1
ATOM 4134 N N . GLU A 1 578 ? 23.853 3.627 -10.966 1.00 95.62 578 GLU A N 1
ATOM 4135 C CA . GLU A 1 578 ? 24.242 4.262 -12.223 1.00 95.62 578 GLU A CA 1
ATOM 4136 C C . GLU A 1 578 ? 25.764 4.201 -12.395 1.00 95.62 578 GLU A C 1
ATOM 4138 O O . GLU A 1 578 ? 26.518 4.740 -11.586 1.00 95.62 578 GLU A O 1
ATOM 4143 N N . THR A 1 579 ? 26.220 3.544 -13.460 1.00 94.75 579 THR A N 1
ATOM 4144 C CA . THR A 1 579 ? 27.643 3.394 -13.790 1.00 94.75 579 THR A CA 1
ATOM 4145 C C . THR A 1 579 ? 27.858 3.498 -15.297 1.00 94.75 579 THR A C 1
ATOM 4147 O O . THR A 1 579 ? 26.918 3.402 -16.088 1.00 94.75 579 THR A O 1
ATOM 4150 N N . ALA A 1 580 ? 29.112 3.630 -15.736 1.00 92.88 580 ALA A N 1
ATOM 4151 C CA . ALA A 1 580 ? 29.442 3.316 -17.125 1.00 92.88 580 ALA A CA 1
ATOM 4152 C C . ALA A 1 580 ? 29.106 1.841 -17.430 1.00 92.88 580 ALA A C 1
ATOM 4154 O O . ALA A 1 580 ? 29.096 1.001 -16.526 1.00 92.88 580 ALA A O 1
ATOM 4155 N N . ALA A 1 581 ? 28.829 1.527 -18.698 1.00 91.31 581 ALA A N 1
ATOM 4156 C CA . ALA A 1 581 ? 28.665 0.143 -19.127 1.00 91.31 581 ALA A CA 1
ATOM 4157 C C . ALA A 1 581 ? 30.004 -0.601 -19.065 1.00 91.31 581 ALA A C 1
ATOM 4159 O O . ALA A 1 581 ? 31.057 -0.038 -19.388 1.00 91.31 581 ALA A O 1
ATOM 4160 N N . ALA A 1 582 ? 29.954 -1.882 -18.705 1.00 89.31 582 ALA A N 1
ATOM 4161 C CA . ALA A 1 582 ? 31.130 -2.733 -18.724 1.00 89.31 582 ALA A CA 1
ATOM 4162 C C . ALA A 1 582 ? 31.657 -2.867 -20.162 1.00 89.31 582 ALA A C 1
ATOM 4164 O O . ALA A 1 582 ? 30.944 -3.280 -21.080 1.00 89.31 582 ALA A O 1
ATOM 4165 N N . SER A 1 583 ? 32.923 -2.525 -20.360 1.00 87.19 583 SER A N 1
ATOM 4166 C CA . SER A 1 583 ? 33.600 -2.488 -21.658 1.00 87.19 583 SER A CA 1
ATOM 4167 C C . SER A 1 583 ? 35.053 -2.947 -21.500 1.00 87.19 583 SER A C 1
ATOM 4169 O O . SER A 1 583 ? 35.537 -3.086 -20.377 1.00 87.19 583 SER A O 1
ATOM 4171 N N . PRO A 1 584 ? 35.815 -3.157 -22.586 1.00 81.44 584 PRO A N 1
ATOM 4172 C CA . PRO A 1 584 ? 37.252 -3.407 -22.464 1.00 81.44 584 PRO A CA 1
ATOM 4173 C C . PRO A 1 584 ? 38.009 -2.294 -21.714 1.00 81.44 584 PRO A C 1
ATOM 4175 O O . PRO A 1 584 ? 39.045 -2.567 -21.116 1.00 81.44 584 PRO A O 1
ATOM 4178 N N . ALA A 1 585 ? 37.496 -1.056 -21.737 1.00 76.31 585 ALA A N 1
ATOM 4179 C CA . ALA A 1 585 ? 38.063 0.094 -21.030 1.00 76.31 585 ALA A CA 1
ATOM 4180 C C . ALA A 1 585 ? 37.569 0.236 -19.576 1.00 76.31 585 ALA A C 1
ATOM 4182 O O . ALA A 1 585 ? 38.237 0.877 -18.771 1.00 76.31 585 ALA A O 1
ATOM 4183 N N . SER A 1 586 ? 36.421 -0.357 -19.238 1.00 79.81 586 SER A N 1
ATOM 4184 C CA . SER A 1 586 ? 35.889 -0.459 -17.874 1.00 79.81 586 SER A CA 1
ATOM 4185 C C . SER A 1 586 ? 35.479 -1.913 -17.620 1.00 79.81 586 SER A C 1
ATOM 4187 O O . SER A 1 586 ? 34.334 -2.286 -17.890 1.00 79.81 586 SER A O 1
ATOM 4189 N N . PRO A 1 587 ? 36.425 -2.770 -17.196 1.00 86.75 587 PRO A N 1
ATOM 4190 C CA . PRO A 1 587 ? 36.164 -4.179 -16.938 1.00 86.75 587 PRO A CA 1
ATOM 4191 C C . PRO A 1 587 ? 35.028 -4.404 -15.936 1.00 86.75 587 PRO A C 1
ATOM 4193 O O . PRO A 1 587 ? 34.757 -3.575 -15.074 1.00 86.75 587 PRO A O 1
ATOM 4196 N N . VAL A 1 588 ? 34.420 -5.592 -16.000 1.00 87.50 588 VAL A N 1
ATOM 4197 C CA . VAL A 1 588 ? 33.295 -6.014 -15.142 1.00 87.50 588 VAL A CA 1
ATOM 4198 C C . VAL A 1 588 ? 33.564 -5.767 -13.650 1.00 87.50 588 VAL A C 1
ATOM 4200 O O . VAL A 1 588 ? 32.677 -5.300 -12.941 1.00 87.50 588 VAL A O 1
ATOM 4203 N N . THR A 1 589 ? 34.784 -6.043 -13.181 1.00 88.81 589 THR A N 1
ATOM 4204 C CA . THR A 1 589 ? 35.193 -5.812 -11.787 1.00 88.81 589 THR A CA 1
ATOM 4205 C C . THR A 1 589 ? 35.171 -4.329 -11.415 1.00 88.81 589 THR A C 1
ATOM 4207 O O . THR A 1 589 ? 34.653 -3.977 -10.359 1.00 88.81 589 THR A O 1
ATOM 4210 N N . ASP A 1 590 ? 35.657 -3.452 -12.295 1.00 90.31 590 ASP A N 1
ATOM 4211 C CA . ASP A 1 590 ? 35.675 -2.005 -12.060 1.00 90.31 590 ASP A CA 1
ATOM 4212 C C . ASP A 1 590 ? 34.252 -1.436 -12.075 1.00 90.31 590 ASP A C 1
ATOM 4214 O O . ASP A 1 590 ? 33.905 -0.604 -11.239 1.00 90.31 590 ASP A O 1
ATOM 4218 N N . THR A 1 591 ? 33.398 -1.922 -12.985 1.00 92.25 591 THR A N 1
ATOM 4219 C CA . THR A 1 591 ? 31.971 -1.569 -13.012 1.00 92.25 591 THR A CA 1
ATOM 4220 C C . THR A 1 591 ? 31.261 -2.010 -11.729 1.00 92.25 591 THR A C 1
ATOM 4222 O O . THR A 1 591 ? 30.462 -1.254 -11.183 1.00 92.25 591 THR A O 1
ATOM 4225 N N . TYR A 1 592 ? 31.566 -3.205 -11.216 1.00 93.38 592 TYR A N 1
ATOM 4226 C CA . TYR A 1 592 ? 31.011 -3.707 -9.957 1.00 93.38 592 TYR A CA 1
ATOM 4227 C C . TYR A 1 592 ? 31.443 -2.865 -8.748 1.00 93.38 592 TYR A C 1
ATOM 4229 O O . TYR A 1 592 ? 30.610 -2.505 -7.915 1.00 93.38 592 TYR A O 1
ATOM 4237 N N . GLU A 1 593 ? 32.725 -2.511 -8.650 1.00 94.19 593 GLU A N 1
ATOM 4238 C CA . GLU A 1 593 ? 33.219 -1.667 -7.556 1.00 94.19 593 GLU A CA 1
ATOM 4239 C C . GLU A 1 593 ? 32.665 -0.234 -7.651 1.00 94.19 593 GLU A C 1
ATOM 4241 O O . GLU A 1 593 ? 32.266 0.340 -6.635 1.00 94.19 593 GLU A O 1
ATOM 4246 N N . ALA A 1 594 ? 32.524 0.316 -8.863 1.00 94.44 594 ALA A N 1
ATOM 4247 C CA . ALA A 1 594 ? 31.826 1.584 -9.084 1.00 94.44 594 ALA A CA 1
ATOM 4248 C C . ALA A 1 594 ? 30.353 1.511 -8.643 1.00 94.44 594 ALA A C 1
ATOM 4250 O O . ALA A 1 594 ? 29.862 2.430 -7.987 1.00 94.44 594 ALA A O 1
ATOM 4251 N N . ALA A 1 595 ? 29.663 0.402 -8.929 1.00 95.31 595 ALA A N 1
ATOM 4252 C CA . ALA A 1 595 ? 28.288 0.187 -8.488 1.00 95.31 595 ALA A CA 1
ATOM 4253 C C . ALA A 1 595 ? 28.177 0.140 -6.954 1.00 95.31 595 ALA A C 1
ATOM 4255 O O . ALA A 1 595 ? 27.290 0.774 -6.382 1.00 95.31 595 ALA A O 1
ATOM 4256 N N . CYS A 1 596 ? 29.116 -0.533 -6.279 1.00 94.44 596 CYS A N 1
ATOM 4257 C CA . CYS A 1 596 ? 29.189 -0.569 -4.815 1.00 94.44 596 CYS A CA 1
ATOM 4258 C C . CYS A 1 596 ? 29.464 0.809 -4.193 1.00 94.44 596 CYS A C 1
ATOM 4260 O O . CYS A 1 596 ? 29.015 1.075 -3.078 1.00 94.44 596 CYS A O 1
ATOM 4262 N N . ALA A 1 597 ? 30.197 1.683 -4.889 1.00 93.19 597 ALA A N 1
ATOM 4263 C CA . ALA A 1 597 ? 30.443 3.049 -4.434 1.00 93.19 597 ALA A CA 1
ATOM 4264 C C . ALA A 1 597 ? 29.188 3.935 -4.537 1.00 93.19 597 ALA A C 1
ATOM 4266 O O . ALA A 1 597 ? 28.957 4.758 -3.653 1.00 93.19 597 ALA A O 1
ATOM 4267 N N . VAL A 1 598 ? 28.379 3.753 -5.586 1.00 93.38 598 VAL A N 1
ATOM 4268 C CA . VAL A 1 598 ? 27.126 4.500 -5.808 1.00 93.38 598 VAL A CA 1
ATOM 4269 C C . VAL A 1 598 ? 26.010 4.017 -4.883 1.00 93.38 598 VAL A C 1
ATOM 4271 O O . VAL A 1 598 ? 25.327 4.828 -4.263 1.00 93.38 598 VAL A O 1
ATOM 4274 N N . ALA A 1 599 ? 25.839 2.701 -4.755 1.00 92.25 599 ALA A N 1
ATOM 4275 C CA . ALA A 1 599 ? 24.826 2.087 -3.907 1.00 92.25 599 ALA A CA 1
ATOM 4276 C C . ALA A 1 599 ? 25.499 1.101 -2.937 1.00 92.25 599 ALA A C 1
ATOM 4278 O O . ALA A 1 599 ? 25.760 -0.042 -3.302 1.00 92.25 599 ALA A O 1
ATOM 4279 N N . PRO A 1 600 ? 25.768 1.479 -1.675 1.00 87.94 600 PRO A N 1
ATOM 4280 C CA . PRO A 1 600 ? 26.495 0.607 -0.742 1.00 87.94 600 PRO A CA 1
ATOM 4281 C C . PRO A 1 600 ? 25.818 -0.744 -0.467 1.00 87.94 600 PRO A C 1
ATOM 4283 O O . PRO A 1 600 ? 26.498 -1.750 -0.264 1.00 87.94 600 PRO A O 1
ATOM 4286 N N . ALA A 1 601 ? 24.485 -0.801 -0.547 1.00 89.62 601 ALA A N 1
ATOM 4287 C CA . ALA A 1 601 ? 23.719 -2.044 -0.455 1.00 89.62 601 ALA A CA 1
ATOM 4288 C C . ALA A 1 601 ? 23.945 -3.000 -1.645 1.00 89.62 601 ALA A C 1
ATOM 4290 O O . ALA A 1 601 ? 23.595 -4.172 -1.561 1.00 89.62 601 ALA A O 1
ATOM 4291 N N . PHE A 1 602 ? 24.564 -2.546 -2.738 1.00 93.62 602 PHE A N 1
ATOM 4292 C CA . PHE A 1 602 ? 24.877 -3.373 -3.906 1.00 93.62 602 PHE A CA 1
ATOM 4293 C C . PHE A 1 602 ? 25.832 -4.524 -3.564 1.00 93.62 602 PHE A C 1
ATOM 4295 O O . PHE A 1 602 ? 25.680 -5.627 -4.082 1.00 93.62 602 PHE A O 1
ATOM 4302 N N . ARG A 1 603 ? 26.761 -4.315 -2.616 1.00 91.56 603 ARG A N 1
ATOM 4303 C CA . ARG A 1 603 ? 27.652 -5.380 -2.118 1.00 91.56 603 ARG A CA 1
ATOM 4304 C C . ARG A 1 603 ? 26.890 -6.459 -1.339 1.00 91.56 603 ARG A C 1
ATOM 4306 O O . ARG A 1 603 ? 27.385 -7.573 -1.191 1.00 91.56 603 ARG A O 1
ATOM 4313 N N . ALA A 1 604 ? 25.691 -6.137 -0.844 1.00 91.38 604 ALA A N 1
ATOM 4314 C CA . ALA A 1 604 ? 24.842 -7.072 -0.121 1.00 91.38 604 ALA A CA 1
ATOM 4315 C C . ALA A 1 604 ? 24.060 -8.028 -1.046 1.00 91.38 604 ALA A C 1
ATOM 4317 O O . ALA A 1 604 ? 23.594 -9.070 -0.578 1.00 91.38 604 ALA A O 1
ATOM 4318 N N . CYS A 1 605 ? 23.952 -7.715 -2.344 1.00 93.75 605 CYS A N 1
ATOM 4319 C CA . CYS A 1 605 ? 23.201 -8.495 -3.328 1.00 93.75 605 CYS A CA 1
ATOM 4320 C C . CYS A 1 605 ? 23.800 -9.894 -3.549 1.00 93.75 605 CYS A C 1
ATOM 4322 O O . CYS A 1 605 ? 25.015 -10.049 -3.645 1.00 93.75 605 CYS A O 1
ATOM 4324 N N . GLY A 1 606 ? 22.954 -10.925 -3.651 1.00 92.62 606 GLY A N 1
ATOM 4325 C CA . GLY A 1 606 ? 23.382 -12.299 -3.955 1.00 92.62 606 GLY A CA 1
ATOM 4326 C C . GLY A 1 606 ? 23.479 -12.595 -5.455 1.00 92.62 606 GLY A C 1
ATOM 4327 O O . GLY A 1 606 ? 24.165 -13.537 -5.862 1.00 92.62 606 GLY A O 1
ATOM 4328 N N . ALA A 1 607 ? 22.851 -11.769 -6.293 1.00 95.06 607 ALA A N 1
ATOM 4329 C CA . ALA A 1 607 ? 23.049 -11.756 -7.739 1.00 95.06 607 ALA A CA 1
ATOM 4330 C C . ALA A 1 607 ? 23.172 -10.317 -8.251 1.00 95.06 607 ALA A C 1
ATOM 4332 O O . ALA A 1 607 ? 22.533 -9.408 -7.722 1.00 95.06 607 ALA A O 1
ATOM 4333 N N . VAL A 1 608 ? 23.977 -10.113 -9.293 1.00 96.31 608 VAL A N 1
ATOM 4334 C CA . VAL A 1 608 ? 24.160 -8.810 -9.943 1.00 96.31 608 VAL A CA 1
ATOM 4335 C C . VAL A 1 608 ? 24.073 -8.941 -11.460 1.00 96.31 608 VAL A C 1
ATOM 4337 O O . VAL A 1 608 ? 24.633 -9.872 -12.037 1.00 96.31 608 VAL A O 1
ATOM 4340 N N . ALA A 1 609 ? 23.383 -8.008 -12.110 1.00 96.50 609 ALA A N 1
ATOM 4341 C CA . ALA A 1 609 ? 23.346 -7.859 -13.557 1.00 96.50 609 ALA A CA 1
ATOM 4342 C C . ALA A 1 609 ? 23.978 -6.522 -13.954 1.00 96.50 609 ALA A C 1
ATOM 4344 O O . ALA A 1 609 ? 23.525 -5.452 -13.544 1.00 96.50 609 ALA A O 1
ATOM 4345 N N . LEU A 1 610 ? 25.040 -6.596 -14.752 1.00 96.25 610 LEU A N 1
ATOM 4346 C CA . LEU A 1 610 ? 25.821 -5.439 -15.179 1.00 96.25 610 LEU A CA 1
ATOM 4347 C C . LEU A 1 610 ? 25.608 -5.217 -16.676 1.00 96.25 610 LEU A C 1
ATOM 4349 O O . LEU A 1 610 ? 25.880 -6.119 -17.474 1.00 96.25 610 LEU A O 1
ATOM 4353 N N . LEU A 1 611 ? 25.122 -4.037 -17.063 1.00 94.75 611 LEU A N 1
ATOM 4354 C CA . LEU A 1 611 ? 25.015 -3.659 -18.470 1.00 94.75 611 LEU A CA 1
ATOM 4355 C C . LEU A 1 611 ? 26.411 -3.496 -19.071 1.00 94.75 611 LEU A C 1
ATOM 4357 O O . LEU A 1 611 ? 27.335 -2.984 -18.439 1.00 94.75 611 LEU A O 1
ATOM 4361 N N . SER A 1 612 ? 26.560 -3.948 -20.306 1.00 90.81 612 SER A N 1
ATOM 4362 C CA . SER A 1 612 ? 27.836 -4.120 -20.985 1.00 90.81 612 SER A CA 1
ATOM 4363 C C . SER A 1 612 ? 27.738 -3.790 -22.472 1.00 90.81 612 SER A C 1
ATOM 4365 O O . SER A 1 612 ? 26.657 -3.801 -23.063 1.00 90.81 612 SER A O 1
ATOM 4367 N N . GLY A 1 613 ? 28.892 -3.509 -23.072 1.00 84.81 613 GLY A N 1
ATOM 4368 C CA . GLY A 1 613 ? 29.007 -3.046 -24.451 1.00 84.81 613 GLY A CA 1
ATOM 4369 C C . GLY A 1 613 ? 28.889 -1.527 -24.572 1.00 84.81 613 GLY A C 1
ATOM 4370 O O . GLY A 1 613 ? 28.367 -0.854 -23.684 1.00 84.81 613 GLY A O 1
ATOM 4371 N N . ASP A 1 614 ? 29.369 -0.989 -25.693 1.00 77.44 614 ASP A N 1
ATOM 4372 C CA . ASP A 1 614 ? 29.497 0.461 -25.907 1.00 77.44 614 ASP A CA 1
ATOM 4373 C C . ASP A 1 614 ? 28.146 1.195 -25.907 1.00 77.44 614 ASP A C 1
ATOM 4375 O O . ASP A 1 614 ? 28.086 2.381 -25.589 1.00 77.44 614 ASP A O 1
ATOM 4379 N N . VAL A 1 615 ? 27.057 0.484 -26.224 1.00 81.62 615 VAL A N 1
ATOM 4380 C CA . VAL A 1 615 ? 25.683 1.017 -26.220 1.00 81.62 615 VAL A CA 1
ATOM 4381 C C . VAL A 1 615 ? 24.791 0.359 -25.155 1.00 81.62 615 VAL A C 1
ATOM 4383 O O . VAL A 1 615 ? 23.585 0.591 -25.114 1.00 81.62 615 VAL A O 1
ATOM 4386 N N . ALA A 1 616 ? 25.381 -0.441 -24.258 1.00 85.88 616 ALA A N 1
ATOM 4387 C CA . ALA A 1 616 ? 24.699 -1.050 -23.112 1.00 85.88 616 ALA A CA 1
ATOM 4388 C C . ALA A 1 616 ? 23.466 -1.917 -23.455 1.00 85.88 616 ALA A C 1
ATOM 4390 O O . ALA A 1 616 ? 22.512 -1.976 -22.679 1.00 85.88 616 ALA A O 1
ATOM 4391 N N . THR A 1 617 ? 23.481 -2.591 -24.609 1.00 87.31 617 THR A N 1
ATOM 4392 C CA . THR A 1 617 ? 22.412 -3.499 -25.071 1.00 87.31 617 THR A CA 1
ATOM 4393 C C . THR A 1 617 ? 22.589 -4.940 -24.579 1.00 87.31 617 THR A C 1
ATOM 4395 O O . THR A 1 617 ? 21.642 -5.725 -24.609 1.00 87.31 617 THR A O 1
ATOM 4398 N N . ALA A 1 618 ? 23.773 -5.290 -24.068 1.00 90.69 618 ALA A N 1
ATOM 4399 C CA . ALA A 1 618 ? 24.042 -6.580 -23.444 1.00 90.69 618 ALA A CA 1
ATOM 4400 C C . ALA A 1 618 ? 24.075 -6.450 -21.916 1.00 90.69 618 ALA A C 1
ATOM 4402 O O . ALA A 1 618 ? 24.571 -5.465 -21.377 1.00 90.69 618 ALA A O 1
ATOM 4403 N N . LEU A 1 619 ? 23.635 -7.476 -21.197 1.00 93.62 619 LEU A N 1
ATOM 4404 C CA . LEU A 1 619 ? 23.748 -7.604 -19.747 1.00 93.62 619 LEU A CA 1
ATOM 4405 C C . LEU A 1 619 ? 24.572 -8.844 -19.388 1.00 93.62 619 LEU A C 1
ATOM 4407 O O . LEU A 1 619 ? 24.521 -9.861 -20.080 1.00 93.62 619 LEU A O 1
ATOM 4411 N N . ARG A 1 620 ? 25.310 -8.783 -18.280 1.00 94.69 620 ARG A N 1
ATOM 4412 C CA . ARG A 1 620 ? 26.013 -9.929 -17.694 1.00 94.69 620 ARG A CA 1
ATOM 4413 C C . ARG A 1 620 ? 25.466 -10.212 -16.300 1.00 94.69 620 ARG A C 1
ATOM 4415 O O . ARG A 1 620 ? 25.700 -9.425 -15.388 1.00 94.69 620 ARG A O 1
ATOM 4422 N N . LEU A 1 621 ? 24.771 -11.338 -16.140 1.00 95.25 621 LEU A N 1
ATOM 4423 C CA . LEU A 1 621 ? 24.223 -11.812 -14.866 1.00 95.25 621 LEU A CA 1
ATOM 4424 C C . LEU A 1 621 ? 25.231 -12.715 -14.145 1.00 95.25 621 LEU A C 1
ATOM 4426 O O . LEU A 1 621 ? 25.692 -13.707 -14.710 1.00 95.25 621 LEU A O 1
ATOM 4430 N N . MET A 1 622 ? 25.556 -12.397 -12.894 1.00 94.25 622 MET A N 1
ATOM 4431 C CA . MET A 1 622 ? 26.548 -13.096 -12.072 1.00 94.25 622 MET A CA 1
ATOM 4432 C C . MET A 1 622 ? 26.004 -13.354 -10.664 1.00 94.25 622 MET A C 1
ATOM 4434 O O . MET A 1 622 ? 25.247 -12.547 -10.127 1.00 94.25 622 MET A O 1
ATOM 4438 N N . ARG A 1 623 ? 26.419 -14.462 -10.041 1.00 92.06 623 ARG A N 1
ATOM 4439 C CA . ARG A 1 623 ? 26.208 -14.693 -8.603 1.00 92.06 623 ARG A CA 1
ATOM 4440 C C . ARG A 1 623 ? 27.316 -13.998 -7.816 1.00 92.06 623 ARG A C 1
ATOM 4442 O O . ARG A 1 623 ? 28.452 -13.927 -8.283 1.00 92.06 623 ARG A O 1
ATOM 4449 N N . VAL A 1 624 ? 26.994 -13.520 -6.624 1.00 87.56 624 VAL A N 1
ATOM 4450 C CA . VAL A 1 624 ? 27.959 -12.946 -5.679 1.00 87.56 624 VAL A CA 1
ATOM 4451 C C . VAL A 1 624 ? 28.186 -13.963 -4.566 1.00 87.56 624 VAL A C 1
ATOM 4453 O O . VAL A 1 624 ? 27.223 -14.547 -4.065 1.00 87.56 624 VAL A O 1
ATOM 4456 N N . ALA A 1 625 ? 29.445 -14.210 -4.198 1.00 79.44 625 ALA A N 1
ATOM 4457 C CA . ALA A 1 625 ? 29.749 -15.134 -3.107 1.00 79.44 625 ALA A CA 1
ATOM 4458 C C . ALA A 1 625 ? 29.092 -14.652 -1.794 1.00 79.44 625 ALA A C 1
ATOM 4460 O O . ALA A 1 625 ? 29.095 -13.446 -1.529 1.00 79.44 625 ALA A O 1
ATOM 4461 N N . PRO A 1 626 ? 28.517 -15.544 -0.967 1.00 68.19 626 PRO A N 1
ATOM 4462 C CA . PRO A 1 626 ? 28.206 -15.207 0.418 1.00 68.19 626 PRO A CA 1
ATOM 4463 C C . PRO A 1 626 ? 29.509 -15.017 1.210 1.00 68.19 626 PRO A C 1
ATOM 4465 O O . PRO A 1 626 ? 30.547 -15.561 0.826 1.00 68.19 626 PRO A O 1
ATOM 4468 N N . ASP A 1 627 ? 29.462 -14.259 2.308 1.00 59.41 627 ASP A N 1
ATOM 4469 C CA . ASP A 1 627 ? 30.613 -14.131 3.208 1.00 59.41 627 ASP A CA 1
ATOM 4470 C C . ASP A 1 627 ? 31.041 -15.528 3.683 1.00 59.41 627 ASP A C 1
ATOM 4472 O O . ASP A 1 627 ? 30.236 -16.305 4.203 1.00 59.41 627 ASP A O 1
ATOM 4476 N N . GLY A 1 628 ? 32.305 -15.878 3.439 1.00 48.47 628 GLY A N 1
ATOM 4477 C CA . GLY A 1 628 ? 32.842 -17.197 3.752 1.00 48.47 628 GLY A CA 1
ATOM 4478 C C . GLY A 1 628 ? 32.849 -17.452 5.258 1.00 48.47 628 GLY A C 1
ATOM 4479 O O . GLY A 1 628 ? 33.677 -16.906 5.984 1.00 48.47 628 GLY A O 1
ATOM 4480 N N . GLY A 1 629 ? 31.954 -18.318 5.730 1.00 40.34 629 GLY A N 1
ATOM 4481 C CA . GLY A 1 629 ? 32.103 -18.982 7.020 1.00 40.34 629 GLY A CA 1
ATOM 4482 C C . GLY A 1 629 ? 33.283 -19.960 6.977 1.00 40.34 629 GLY A C 1
ATOM 4483 O O . GLY A 1 629 ? 33.375 -20.768 6.059 1.00 40.34 629 GLY A O 1
ATOM 4484 N N . ALA A 1 630 ? 34.140 -19.881 8.000 1.00 35.28 630 ALA A N 1
ATOM 4485 C CA . ALA A 1 630 ? 35.372 -20.648 8.225 1.00 35.28 630 ALA A CA 1
ATOM 4486 C C . ALA A 1 630 ? 36.559 -20.291 7.307 1.00 35.28 630 ALA A C 1
ATOM 4488 O O . ALA A 1 630 ? 36.853 -20.950 6.313 1.00 35.28 630 ALA A O 1
ATOM 4489 N N . ALA A 1 631 ? 37.305 -19.266 7.731 1.00 39.62 631 ALA A N 1
ATOM 4490 C CA . ALA A 1 631 ? 38.705 -19.106 7.372 1.00 39.62 631 ALA A CA 1
ATOM 4491 C C . ALA A 1 631 ? 39.500 -20.309 7.902 1.00 39.62 631 ALA A C 1
ATOM 4493 O O . ALA A 1 631 ? 39.686 -20.450 9.113 1.00 39.62 631 ALA A O 1
ATOM 4494 N N . ASP A 1 632 ? 39.983 -21.158 6.999 1.00 36.97 632 ASP A N 1
ATOM 4495 C CA . ASP A 1 632 ? 41.151 -21.977 7.296 1.00 36.97 632 ASP A CA 1
ATOM 4496 C C . ASP A 1 632 ? 42.321 -21.000 7.502 1.00 36.97 632 ASP A C 1
ATOM 4498 O O . ASP A 1 632 ? 42.558 -20.094 6.694 1.00 36.97 632 ASP A O 1
ATOM 4502 N N . ALA A 1 633 ? 42.955 -21.080 8.668 1.00 43.69 633 ALA A N 1
ATOM 4503 C CA . ALA A 1 633 ? 43.858 -20.055 9.172 1.00 43.69 633 ALA A CA 1
ATOM 4504 C C . ALA A 1 633 ? 45.055 -19.839 8.226 1.00 43.69 633 ALA A C 1
ATOM 4506 O O . ALA A 1 633 ? 45.981 -20.646 8.196 1.00 43.69 633 ALA A O 1
ATOM 4507 N N . GLY A 1 634 ? 45.064 -18.722 7.488 1.00 42.25 634 GLY A N 1
ATOM 4508 C CA . GLY A 1 634 ? 46.251 -18.285 6.746 1.00 42.25 634 GLY A CA 1
ATOM 4509 C C . GLY A 1 634 ? 46.038 -17.429 5.497 1.00 42.25 634 GLY A C 1
ATOM 4510 O O . GLY A 1 634 ? 47.033 -16.945 4.963 1.00 42.25 634 GLY A O 1
ATOM 4511 N N . GLN A 1 635 ? 44.807 -17.205 5.027 1.00 41.34 635 GLN A N 1
ATOM 4512 C CA . GLN A 1 635 ? 44.564 -16.403 3.821 1.00 41.34 635 GLN A CA 1
ATOM 4513 C C . GLN A 1 635 ? 43.692 -15.179 4.114 1.00 41.34 635 GLN A C 1
ATOM 4515 O O . GLN A 1 635 ? 42.673 -15.272 4.795 1.00 41.34 635 GLN A O 1
ATOM 4520 N N . GLU A 1 636 ? 44.164 -14.019 3.650 1.00 40.25 636 GLU A N 1
ATOM 4521 C CA . GLU A 1 636 ? 43.551 -12.698 3.807 1.00 40.25 636 GLU A CA 1
ATOM 4522 C C . GLU A 1 636 ? 42.042 -12.732 3.508 1.00 40.25 636 GLU A C 1
ATOM 4524 O O . GLU A 1 636 ? 41.609 -13.353 2.540 1.00 40.25 636 GLU A O 1
ATOM 4529 N N . SER A 1 637 ? 41.261 -12.068 4.369 1.00 39.19 637 SER A N 1
ATOM 4530 C CA . SER A 1 637 ? 39.800 -11.912 4.321 1.00 39.19 637 SER A CA 1
ATOM 4531 C C . SER A 1 637 ? 39.242 -11.913 2.890 1.00 39.19 637 SER A C 1
ATOM 4533 O O . SER A 1 637 ? 39.409 -10.932 2.165 1.00 39.19 637 SER A O 1
ATOM 4535 N N . ALA A 1 638 ? 38.572 -12.997 2.484 1.00 46.97 638 ALA A N 1
ATOM 4536 C CA . ALA A 1 638 ? 37.958 -13.114 1.163 1.00 46.97 638 ALA A CA 1
ATOM 4537 C C . ALA A 1 638 ? 36.922 -11.991 0.969 1.00 46.97 638 ALA A C 1
ATOM 4539 O O . ALA A 1 638 ? 35.876 -11.973 1.613 1.00 46.97 638 ALA A O 1
ATOM 4540 N N . VAL A 1 639 ? 37.239 -11.019 0.111 1.00 57.62 639 VAL A N 1
ATOM 4541 C CA . VAL A 1 639 ? 36.359 -9.885 -0.197 1.00 57.62 639 VAL A CA 1
ATOM 4542 C C . VAL A 1 639 ? 35.149 -10.393 -0.981 1.00 57.62 639 VAL A C 1
ATOM 4544 O O . VAL A 1 639 ? 35.299 -11.067 -2.000 1.00 57.62 639 VAL A O 1
ATOM 4547 N N . ARG A 1 640 ? 33.940 -10.048 -0.525 1.00 69.94 640 ARG A N 1
ATOM 4548 C CA . ARG A 1 640 ? 32.685 -10.389 -1.201 1.00 69.94 640 ARG A CA 1
ATOM 4549 C C . ARG A 1 640 ? 32.637 -9.784 -2.612 1.00 69.94 640 ARG A C 1
ATOM 4551 O O . ARG A 1 640 ? 32.702 -8.558 -2.757 1.00 69.94 640 ARG A O 1
ATOM 4558 N N . GLY A 1 641 ? 32.499 -10.630 -3.638 1.00 77.69 641 GLY A N 1
ATOM 4559 C CA . GLY A 1 641 ? 32.510 -10.206 -5.042 1.00 77.69 641 GLY A CA 1
ATOM 4560 C C . GLY A 1 641 ? 31.852 -11.192 -6.023 1.00 77.69 641 GLY A C 1
ATOM 4561 O O . GLY A 1 641 ? 31.472 -12.301 -5.629 1.00 77.69 641 GLY A O 1
ATOM 4562 N N . PRO A 1 642 ? 31.678 -10.787 -7.297 1.00 83.31 642 PRO A N 1
ATOM 4563 C CA . PRO A 1 642 ? 31.065 -11.609 -8.338 1.00 83.31 642 PRO A CA 1
ATOM 4564 C C . PRO A 1 642 ? 31.899 -12.856 -8.653 1.00 83.31 642 PRO A C 1
ATOM 4566 O O . PRO A 1 642 ? 33.123 -12.782 -8.753 1.00 83.31 642 PRO A O 1
ATOM 4569 N N . VAL A 1 643 ? 31.240 -13.998 -8.860 1.00 84.12 643 VAL A N 1
ATOM 4570 C CA . VAL A 1 643 ? 31.890 -15.293 -9.117 1.00 84.12 643 VAL A CA 1
ATOM 4571 C C . VAL A 1 643 ? 31.554 -15.806 -10.519 1.00 84.12 643 VAL A C 1
ATOM 4573 O O . VAL A 1 643 ? 30.406 -15.751 -10.966 1.00 84.12 643 VAL A O 1
ATOM 4576 N N . GLY A 1 644 ? 32.560 -16.361 -11.202 1.00 80.88 644 GLY A N 1
ATOM 4577 C CA . GLY A 1 644 ? 32.426 -16.969 -12.529 1.00 80.88 644 GLY A CA 1
ATOM 4578 C C . GLY A 1 644 ? 32.360 -15.955 -13.675 1.00 80.88 644 GLY A C 1
ATOM 4579 O O . GLY A 1 644 ? 32.534 -14.757 -13.483 1.00 80.88 644 GLY A O 1
ATOM 4580 N N . HIS A 1 645 ? 32.125 -16.435 -14.899 1.00 79.88 645 HIS A N 1
ATOM 4581 C CA . HIS A 1 645 ? 32.042 -15.574 -16.090 1.00 79.88 645 HIS A CA 1
ATOM 4582 C C . HIS A 1 645 ? 30.662 -14.923 -16.286 1.00 79.88 645 HIS A C 1
ATOM 4584 O O . HIS A 1 645 ? 30.535 -13.988 -17.077 1.00 79.88 645 HIS A O 1
ATOM 4590 N N . GLY A 1 646 ? 29.640 -15.384 -15.561 1.00 86.44 646 GLY A N 1
ATOM 4591 C CA . GLY A 1 646 ? 28.259 -14.926 -15.705 1.00 86.44 646 GLY A CA 1
ATOM 4592 C C . GLY A 1 646 ? 27.587 -15.353 -17.012 1.00 86.44 646 GLY A C 1
ATOM 4593 O O . GLY A 1 646 ? 28.230 -15.832 -17.946 1.00 86.44 646 GLY A O 1
ATOM 4594 N N . THR A 1 647 ? 26.273 -15.160 -17.076 1.00 90.31 647 THR A N 1
ATOM 4595 C CA . THR A 1 647 ? 25.470 -15.374 -18.288 1.00 90.31 647 THR A CA 1
ATOM 4596 C C . THR A 1 647 ? 25.317 -14.050 -19.021 1.00 90.31 647 THR A C 1
ATOM 4598 O O . THR A 1 647 ? 24.886 -13.069 -18.415 1.00 90.31 647 THR A O 1
ATOM 4601 N N . VAL A 1 648 ? 25.673 -14.012 -20.306 1.00 91.81 648 VAL A N 1
ATOM 4602 C CA . VAL A 1 648 ? 25.468 -12.834 -21.160 1.00 91.81 648 VAL A CA 1
ATOM 4603 C C . VAL A 1 648 ? 24.122 -12.954 -21.860 1.00 91.81 648 VAL A C 1
ATOM 4605 O O . VAL A 1 648 ? 23.801 -14.022 -22.378 1.00 91.81 648 VAL A O 1
ATOM 4608 N N . ALA A 1 649 ? 23.351 -11.874 -21.866 1.00 92.44 649 ALA A N 1
ATOM 4609 C CA . ALA A 1 649 ? 22.057 -11.796 -22.528 1.00 92.44 649 ALA A CA 1
ATOM 4610 C C . ALA A 1 649 ? 21.863 -10.420 -23.161 1.00 92.44 649 ALA A C 1
ATOM 4612 O O . ALA A 1 649 ? 22.432 -9.438 -22.691 1.00 92.44 649 ALA A O 1
ATOM 4613 N N . THR A 1 650 ? 21.030 -10.336 -24.184 1.00 92.44 650 THR A N 1
ATOM 4614 C CA . THR A 1 650 ? 20.497 -9.071 -24.680 1.00 92.44 650 THR A CA 1
ATOM 4615 C C . THR A 1 650 ? 19.444 -8.572 -23.696 1.00 92.44 650 THR A C 1
ATOM 4617 O O . THR A 1 650 ? 18.562 -9.337 -23.303 1.00 92.44 650 THR A O 1
ATOM 4620 N N . VAL A 1 651 ? 19.559 -7.318 -23.258 1.00 93.81 651 VAL A N 1
ATOM 4621 C CA . VAL A 1 651 ? 18.692 -6.738 -22.223 1.00 93.81 651 VAL A CA 1
ATOM 4622 C C . VAL A 1 651 ? 17.273 -6.523 -22.729 1.00 93.81 651 VAL A C 1
ATOM 4624 O O . VAL A 1 651 ? 17.078 -6.022 -23.832 1.00 93.81 651 VAL A O 1
ATOM 4627 N N . ASP A 1 652 ? 16.289 -6.866 -21.898 1.00 92.69 652 ASP A N 1
ATOM 4628 C CA . ASP A 1 652 ? 14.910 -6.434 -22.104 1.00 92.69 652 ASP A CA 1
ATOM 4629 C C . ASP A 1 652 ? 14.724 -5.076 -21.422 1.00 92.69 652 ASP A C 1
ATOM 4631 O O . ASP A 1 652 ? 14.799 -4.967 -20.196 1.00 92.69 652 ASP A O 1
ATOM 4635 N N . ALA A 1 653 ? 14.493 -4.030 -22.213 1.00 90.88 653 ALA A N 1
ATOM 4636 C CA . ALA A 1 653 ? 14.254 -2.683 -21.711 1.00 90.88 653 ALA A CA 1
ATOM 4637 C C . ALA A 1 653 ? 12.947 -2.124 -22.279 1.00 90.88 653 ALA A C 1
ATOM 4639 O O . ALA A 1 653 ? 12.657 -2.291 -23.458 1.00 90.88 653 ALA A O 1
ATOM 4640 N N . VAL A 1 654 ? 12.162 -1.452 -21.429 1.00 92.75 654 VAL A N 1
ATOM 4641 C CA . VAL A 1 654 ? 10.886 -0.831 -21.819 1.00 92.75 654 VAL A CA 1
ATOM 4642 C C . VAL A 1 654 ? 10.936 0.690 -21.674 1.00 92.75 654 VAL A C 1
ATOM 4644 O O . VAL A 1 654 ? 11.540 1.248 -20.745 1.00 92.75 654 VAL A O 1
ATOM 4647 N N . SER A 1 655 ? 10.249 1.384 -22.580 1.00 89.81 655 SER A N 1
ATOM 4648 C CA . SER A 1 655 ? 10.189 2.845 -22.576 1.00 89.81 655 SER A CA 1
ATOM 4649 C C . SER A 1 655 ? 9.349 3.396 -21.406 1.00 89.81 655 SER A C 1
ATOM 4651 O O . SER A 1 655 ? 8.502 2.693 -20.845 1.00 89.81 655 SER A O 1
ATOM 4653 N N . PRO A 1 656 ? 9.531 4.674 -21.021 1.00 88.44 656 PRO A N 1
ATOM 4654 C CA . PRO A 1 656 ? 8.683 5.317 -20.016 1.00 88.44 656 PRO A CA 1
ATOM 4655 C C . PRO A 1 656 ? 7.195 5.323 -20.398 1.00 88.44 656 PRO A C 1
ATOM 4657 O O . PRO A 1 656 ? 6.348 5.051 -19.552 1.00 88.44 656 PRO A O 1
ATOM 4660 N N . ALA A 1 657 ? 6.881 5.575 -21.675 1.00 84.69 657 ALA A N 1
ATOM 4661 C CA . ALA A 1 657 ? 5.505 5.609 -22.172 1.00 84.69 657 ALA A CA 1
ATOM 4662 C C . ALA A 1 657 ? 4.836 4.228 -22.089 1.00 84.69 657 ALA A C 1
ATOM 4664 O O . ALA A 1 657 ? 3.674 4.115 -21.698 1.00 84.69 657 ALA A O 1
ATOM 4665 N N . TRP A 1 658 ? 5.595 3.167 -22.389 1.00 90.56 658 TRP A N 1
ATOM 4666 C CA . TRP A 1 658 ? 5.147 1.787 -22.212 1.00 90.56 658 TRP A CA 1
ATOM 4667 C C . TRP A 1 658 ? 4.772 1.509 -20.749 1.00 90.56 658 TRP A C 1
ATOM 4669 O O . TRP A 1 658 ? 3.688 0.997 -20.473 1.00 90.56 658 TRP A O 1
ATOM 4679 N N . ALA A 1 659 ? 5.633 1.902 -19.804 1.00 92.38 659 ALA A N 1
ATOM 4680 C CA . ALA A 1 659 ? 5.424 1.638 -18.380 1.00 92.38 659 ALA A CA 1
ATOM 4681 C C . ALA A 1 659 ? 4.247 2.434 -17.799 1.00 92.38 659 ALA A C 1
ATOM 4683 O O . ALA A 1 659 ? 3.486 1.915 -16.982 1.00 92.38 659 ALA A O 1
ATOM 4684 N N . GLU A 1 660 ? 4.063 3.676 -18.249 1.00 89.25 660 GLU A N 1
ATOM 4685 C CA . GLU A 1 660 ? 2.905 4.487 -17.883 1.00 89.25 660 GLU A CA 1
ATOM 4686 C C . GLU A 1 660 ? 1.600 3.856 -18.377 1.00 89.25 660 GLU A C 1
ATOM 4688 O O . GLU A 1 660 ? 0.665 3.686 -17.592 1.00 89.25 660 GLU A O 1
ATOM 4693 N N . ARG A 1 661 ? 1.549 3.434 -19.647 1.00 87.44 661 ARG A N 1
ATOM 4694 C CA . ARG A 1 661 ? 0.384 2.740 -20.211 1.00 87.44 661 ARG A CA 1
ATOM 4695 C C . ARG A 1 661 ? 0.070 1.451 -19.450 1.00 87.44 661 ARG A C 1
ATOM 4697 O O . ARG A 1 661 ? -1.086 1.216 -19.102 1.00 87.44 661 ARG A O 1
ATOM 4704 N N . PHE A 1 662 ? 1.094 0.649 -19.160 1.00 91.25 662 PHE A N 1
ATOM 4705 C CA . PHE A 1 662 ? 0.975 -0.573 -18.367 1.00 91.25 662 PHE A CA 1
ATOM 4706 C C . PHE A 1 662 ? 0.385 -0.295 -16.975 1.00 91.25 662 PHE A C 1
ATOM 4708 O O . PHE A 1 662 ? -0.606 -0.909 -16.581 1.00 91.25 662 PHE A O 1
ATOM 4715 N N . ALA A 1 663 ? 0.949 0.660 -16.231 1.00 93.19 663 ALA A N 1
ATOM 4716 C CA . ALA A 1 663 ? 0.511 0.920 -14.864 1.00 93.19 663 ALA A CA 1
ATOM 4717 C C . ALA A 1 663 ? -0.874 1.568 -14.784 1.00 93.19 663 ALA A C 1
ATOM 4719 O O . ALA A 1 663 ? -1.633 1.258 -13.866 1.00 93.19 663 ALA A O 1
ATOM 4720 N N . ARG A 1 664 ? -1.240 2.412 -15.757 1.00 88.75 664 ARG A N 1
ATOM 4721 C CA . ARG A 1 664 ? -2.595 2.974 -15.859 1.00 88.75 664 ARG A CA 1
ATOM 4722 C C . ARG A 1 664 ? -3.647 1.900 -16.120 1.00 88.75 664 ARG A C 1
ATOM 4724 O O . ARG A 1 664 ? -4.728 1.986 -15.549 1.00 88.75 664 ARG A O 1
ATOM 4731 N N . ALA A 1 665 ? -3.324 0.880 -16.914 1.00 87.56 665 ALA A N 1
ATOM 4732 C CA . ALA A 1 665 ? -4.229 -0.242 -17.154 1.00 87.56 665 ALA A CA 1
ATOM 4733 C C . ALA A 1 665 ? -4.497 -1.065 -15.877 1.00 87.56 665 ALA A C 1
ATOM 4735 O O . ALA A 1 665 ? -5.620 -1.509 -15.653 1.00 87.56 665 ALA A O 1
ATOM 4736 N N . LEU A 1 666 ? -3.495 -1.203 -14.997 1.00 91.25 666 LEU A N 1
ATOM 4737 C CA . LEU A 1 666 ? -3.636 -1.898 -13.710 1.00 91.25 666 LEU A CA 1
ATOM 4738 C C . LEU A 1 666 ? -4.222 -1.032 -12.582 1.00 91.25 666 LEU A C 1
ATOM 4740 O O . LEU A 1 666 ? -4.732 -1.578 -11.606 1.00 91.25 666 LEU A O 1
ATOM 4744 N N . ALA A 1 667 ? -4.149 0.298 -12.679 1.00 91.06 667 ALA A N 1
ATOM 4745 C CA . ALA A 1 667 ? -4.581 1.234 -11.637 1.00 91.06 667 ALA A CA 1
ATOM 4746 C C . ALA A 1 667 ? -6.009 1.000 -11.085 1.00 91.06 667 ALA A C 1
ATOM 4748 O O . ALA A 1 667 ? -6.171 0.996 -9.851 1.00 91.06 667 ALA A O 1
ATOM 4749 N N . PRO A 1 668 ? -7.038 0.769 -11.933 1.00 89.69 668 PRO A N 1
ATOM 4750 C CA . PRO A 1 668 ? -8.388 0.521 -11.445 1.00 89.69 668 PRO A CA 1
ATOM 4751 C C . PRO A 1 668 ? -8.562 -0.883 -10.865 1.00 89.69 668 PRO A C 1
ATOM 4753 O O . PRO A 1 668 ? -9.555 -1.106 -10.188 1.00 89.69 668 PRO A O 1
ATOM 4756 N N . LEU A 1 669 ? -7.653 -1.832 -11.095 1.00 89.50 669 LEU A N 1
ATOM 4757 C CA . LEU A 1 669 ? -7.883 -3.232 -10.743 1.00 89.50 669 LEU A CA 1
ATOM 4758 C C . LEU A 1 669 ? -7.689 -3.502 -9.244 1.00 89.50 669 LEU A C 1
ATOM 4760 O O . LEU A 1 669 ? -6.769 -2.992 -8.595 1.00 89.50 669 LEU A O 1
ATOM 4764 N N . ARG A 1 670 ? -8.559 -4.352 -8.695 1.00 84.12 670 ARG A N 1
ATOM 4765 C CA . ARG A 1 670 ? -8.518 -4.879 -7.326 1.00 84.12 670 ARG A CA 1
ATOM 4766 C C . ARG A 1 670 ? -8.805 -6.374 -7.336 1.00 84.12 670 ARG A C 1
ATOM 4768 O O . ARG A 1 670 ? -9.504 -6.882 -8.208 1.00 84.12 670 ARG A O 1
ATOM 4775 N N . THR A 1 671 ? -8.279 -7.068 -6.343 1.00 80.69 671 THR A N 1
ATOM 4776 C CA . THR A 1 671 ? -8.632 -8.452 -6.035 1.00 80.69 671 THR A CA 1
ATOM 4777 C C . THR A 1 671 ? -10.027 -8.536 -5.429 1.00 80.69 671 THR A C 1
ATOM 4779 O O . THR A 1 671 ? -10.415 -7.669 -4.638 1.00 80.69 671 THR A O 1
ATOM 4782 N N . ASP A 1 672 ? -10.780 -9.579 -5.785 1.00 64.12 672 ASP A N 1
ATOM 4783 C CA . ASP A 1 672 ? -12.013 -9.907 -5.076 1.00 64.12 672 ASP A CA 1
ATOM 4784 C C . ASP A 1 672 ? -11.672 -10.400 -3.661 1.00 64.12 672 ASP A C 1
ATOM 4786 O O . ASP A 1 672 ? -10.866 -11.314 -3.477 1.00 64.12 672 ASP A O 1
ATOM 4790 N N . ARG A 1 673 ? -12.220 -9.730 -2.646 1.00 54.12 673 ARG A N 1
ATOM 4791 C CA . ARG A 1 673 ? -11.952 -10.032 -1.237 1.00 54.12 673 ARG A CA 1
ATOM 4792 C C . ARG A 1 673 ? -13.169 -10.736 -0.662 1.00 54.12 673 ARG A C 1
ATOM 4794 O O . ARG A 1 673 ? -14.198 -10.097 -0.459 1.00 54.12 673 ARG A O 1
ATOM 4801 N N . ALA A 1 674 ? -13.019 -12.003 -0.283 1.00 34.09 674 ALA A N 1
ATOM 4802 C CA . ALA A 1 674 ? -13.904 -12.583 0.717 1.00 34.09 674 ALA A CA 1
ATOM 4803 C C . ALA A 1 674 ? -13.747 -11.766 2.012 1.00 34.09 674 ALA A C 1
ATOM 4805 O O . ALA A 1 674 ? -12.644 -11.601 2.539 1.00 34.09 674 ALA A O 1
ATOM 4806 N N . SER A 1 675 ? -14.850 -11.205 2.492 1.00 30.69 675 SER A N 1
ATOM 4807 C CA . SER A 1 675 ? -14.982 -10.232 3.583 1.00 30.69 675 SER A CA 1
ATOM 4808 C C . SER A 1 675 ? -14.562 -10.728 4.982 1.00 30.69 675 SER A C 1
ATOM 4810 O O . SER A 1 675 ? -15.139 -10.283 5.970 1.00 30.69 675 SER A O 1
ATOM 4812 N N . GLY A 1 676 ? -13.599 -11.649 5.111 1.00 30.73 676 GLY A N 1
ATOM 4813 C CA . GLY A 1 676 ? -13.338 -12.357 6.371 1.00 30.73 676 GLY A CA 1
ATOM 4814 C C . GLY A 1 676 ? -11.895 -12.761 6.677 1.00 30.73 676 GLY A C 1
ATOM 4815 O O . GLY A 1 676 ? -11.613 -13.064 7.834 1.00 30.73 676 GLY A O 1
ATOM 4816 N N . GLU A 1 677 ? -10.951 -12.737 5.732 1.00 26.38 677 GLU A N 1
ATOM 4817 C CA . GLU A 1 677 ? -9.582 -13.159 6.060 1.00 26.38 677 GLU A CA 1
ATOM 4818 C C . GLU A 1 677 ? -8.785 -12.036 6.734 1.00 26.38 677 GLU A C 1
ATOM 4820 O O . GLU A 1 677 ? -8.491 -10.976 6.165 1.00 26.38 677 GLU A O 1
ATOM 4825 N N . ALA A 1 678 ? -8.457 -12.276 8.005 1.00 33.72 678 ALA A N 1
ATOM 4826 C CA . ALA A 1 678 ? -7.618 -11.423 8.822 1.00 33.72 678 ALA A CA 1
ATOM 4827 C C . ALA A 1 678 ? -6.264 -11.218 8.130 1.00 33.72 678 ALA A C 1
ATOM 4829 O O . ALA A 1 678 ? -5.398 -12.089 8.160 1.00 33.72 678 ALA A O 1
ATOM 4830 N N . ARG A 1 679 ? -6.075 -10.033 7.529 1.00 38.94 679 ARG A N 1
ATOM 4831 C CA . ARG A 1 679 ? -4.756 -9.537 7.107 1.00 38.94 679 ARG A CA 1
ATOM 4832 C C . ARG A 1 679 ? -3.733 -9.879 8.192 1.00 38.94 679 ARG A C 1
ATOM 4834 O O . ARG A 1 679 ? -4.001 -9.638 9.372 1.00 38.94 679 ARG A O 1
ATOM 4841 N N . VAL A 1 680 ? -2.544 -10.341 7.810 1.00 38.09 680 VAL A N 1
ATOM 4842 C CA . VAL A 1 680 ? -1.372 -10.262 8.689 1.00 38.09 680 VAL A CA 1
ATOM 4843 C C . VAL A 1 680 ? -1.083 -8.772 8.858 1.00 38.09 680 VAL A C 1
ATOM 4845 O O . VAL A 1 680 ? -0.411 -8.140 8.049 1.00 38.09 680 VAL A O 1
ATOM 4848 N N . ARG A 1 681 ? -1.734 -8.157 9.848 1.00 43.34 681 ARG A N 1
ATOM 4849 C CA . ARG A 1 681 ? -1.642 -6.722 10.096 1.00 43.34 681 ARG A CA 1
ATOM 4850 C C . ARG A 1 681 ? -0.242 -6.460 10.639 1.00 43.34 681 ARG A C 1
ATOM 4852 O O . ARG A 1 681 ? 0.096 -6.926 11.722 1.00 43.34 681 ARG A O 1
ATOM 4859 N N . VAL A 1 682 ? 0.576 -5.762 9.862 1.00 42.88 682 VAL A N 1
ATOM 4860 C CA . VAL A 1 682 ? 1.888 -5.268 10.295 1.00 42.88 682 VAL A CA 1
ATOM 4861 C C . VAL A 1 682 ? 1.680 -4.125 11.281 1.00 42.88 682 VAL A C 1
ATOM 4863 O O . VAL A 1 682 ? 0.623 -3.498 11.305 1.00 42.88 682 VAL A O 1
ATOM 4866 N N . SER A 1 683 ? 2.657 -3.913 12.156 1.00 43.12 683 SER A N 1
ATOM 4867 C CA . SER A 1 683 ? 2.637 -2.881 13.186 1.00 43.12 683 SER A CA 1
ATOM 4868 C C . SER A 1 683 ? 2.729 -1.465 12.584 1.00 43.12 683 SER A C 1
ATOM 4870 O O . SER A 1 683 ? 3.546 -1.208 11.699 1.00 43.12 683 SER A O 1
ATOM 4872 N N . VAL A 1 684 ? 1.944 -0.519 13.093 1.00 55.41 684 VAL A N 1
ATOM 4873 C CA . VAL A 1 684 ? 1.841 0.892 12.679 1.00 55.41 684 VAL A CA 1
ATOM 4874 C C . VAL A 1 684 ? 2.218 1.800 13.857 1.00 55.41 684 VAL A C 1
ATOM 4876 O O . VAL A 1 684 ? 1.872 1.481 14.998 1.00 55.41 684 VAL A O 1
ATOM 4879 N N . PRO A 1 685 ? 2.894 2.944 13.634 1.00 62.00 685 PRO A N 1
ATOM 4880 C CA . PRO A 1 685 ? 3.113 3.928 14.690 1.00 62.00 685 PRO A CA 1
ATOM 4881 C C . PRO A 1 685 ? 1.789 4.441 15.267 1.00 62.00 685 PRO A C 1
ATOM 4883 O O . PRO A 1 685 ? 0.869 4.807 14.535 1.00 62.00 685 PRO A O 1
ATOM 4886 N N . LEU A 1 686 ? 1.690 4.506 16.595 1.00 76.25 686 LEU A N 1
ATOM 4887 C CA . LEU A 1 686 ? 0.474 4.988 17.244 1.00 76.25 686 LEU A CA 1
ATOM 4888 C C . LEU A 1 686 ? 0.250 6.483 16.979 1.00 76.25 686 LEU A C 1
ATOM 4890 O O . LEU A 1 686 ? 1.173 7.280 17.187 1.00 76.25 686 LEU A O 1
ATOM 4894 N N . PRO A 1 687 ? -0.979 6.895 16.618 1.00 77.38 687 PRO A N 1
ATOM 4895 C CA . PRO A 1 687 ? -1.284 8.299 16.400 1.00 77.38 687 PRO A CA 1
ATOM 4896 C C . PRO A 1 687 ? -1.151 9.110 17.696 1.00 77.38 687 PRO A C 1
ATOM 4898 O O . PRO A 1 687 ? -1.308 8.586 18.801 1.00 77.38 687 PRO A O 1
ATOM 4901 N N . GLN A 1 688 ? -0.892 10.413 17.563 1.00 80.69 688 GLN A N 1
ATOM 4902 C CA . GLN A 1 688 ? -0.836 11.338 18.706 1.00 80.69 688 GLN A CA 1
ATOM 4903 C C . GLN A 1 688 ? -2.221 11.571 19.338 1.00 80.69 688 GLN A C 1
ATOM 4905 O O . GLN A 1 688 ? -2.335 11.808 20.537 1.00 80.69 688 GLN A O 1
ATOM 4910 N N . VAL A 1 689 ? -3.282 11.490 18.525 1.00 82.94 689 VAL A N 1
ATOM 4911 C CA . VAL A 1 689 ? -4.694 11.563 18.926 1.00 82.94 689 VAL A CA 1
ATOM 4912 C C . VAL A 1 689 ? -5.480 10.579 18.062 1.00 82.94 689 VAL A C 1
ATOM 4914 O O . VAL A 1 689 ? -5.265 10.541 16.851 1.00 82.94 689 VAL A O 1
ATOM 4917 N N . ALA A 1 690 ? -6.407 9.828 18.654 1.00 86.31 690 ALA A N 1
ATOM 4918 C CA . ALA A 1 690 ? -7.362 8.991 17.930 1.00 86.31 690 ALA A CA 1
ATOM 4919 C C . ALA A 1 690 ? -8.785 9.538 18.125 1.00 86.31 690 ALA A C 1
ATOM 4921 O O . ALA A 1 690 ? -9.165 9.892 19.242 1.00 86.31 690 ALA A O 1
ATOM 4922 N N . ARG A 1 691 ? -9.580 9.624 17.053 1.00 86.81 691 ARG A N 1
ATOM 4923 C CA . ARG A 1 691 ? -11.010 9.971 17.109 1.00 86.81 691 ARG A CA 1
ATOM 4924 C C . ARG A 1 691 ? -11.811 8.675 17.083 1.00 86.81 691 ARG A C 1
ATOM 4926 O O . ARG A 1 691 ? -11.692 7.916 16.129 1.00 86.81 691 ARG A O 1
ATOM 4933 N N . LEU A 1 692 ? -12.649 8.427 18.091 1.00 89.88 692 LEU A N 1
ATOM 4934 C CA . LEU A 1 692 ? -13.352 7.144 18.224 1.00 89.88 692 LEU A CA 1
ATOM 4935 C C . LEU A 1 692 ? -14.213 6.808 16.999 1.00 89.88 692 LEU A C 1
ATOM 4937 O O . LEU A 1 692 ? -14.225 5.669 16.548 1.00 89.88 692 LEU A O 1
ATOM 4941 N N . LEU A 1 693 ? -14.933 7.795 16.459 1.00 86.94 693 LEU A N 1
ATOM 4942 C CA . LEU A 1 693 ? -15.809 7.572 15.309 1.00 86.94 693 LEU A CA 1
ATOM 4943 C C . LEU A 1 693 ? -15.038 7.107 14.065 1.00 86.94 693 LEU A C 1
ATOM 4945 O O . LEU A 1 693 ? -15.561 6.287 13.317 1.00 86.94 693 LEU A O 1
ATOM 4949 N N . ASP A 1 694 ? -13.799 7.563 13.872 1.00 82.88 694 ASP A N 1
ATOM 4950 C CA . ASP A 1 694 ? -12.966 7.122 12.750 1.00 82.88 694 ASP A CA 1
ATOM 4951 C C . ASP A 1 694 ? -12.532 5.658 12.946 1.00 82.88 694 ASP A C 1
ATOM 4953 O O . ASP A 1 694 ? -12.651 4.857 12.021 1.00 82.88 694 ASP A O 1
ATOM 4957 N N . GLU A 1 695 ? -12.148 5.276 14.171 1.00 85.00 695 GLU A N 1
ATOM 4958 C CA . GLU A 1 695 ? -11.796 3.889 14.527 1.00 85.00 695 GLU A CA 1
ATOM 4959 C C . GLU A 1 695 ? -12.991 2.923 14.435 1.00 85.00 695 GLU A C 1
ATOM 4961 O O . GLU A 1 695 ? -12.826 1.734 14.168 1.00 85.00 695 GLU A O 1
ATOM 4966 N N . LEU A 1 696 ? -14.217 3.425 14.615 1.00 81.38 696 LEU A N 1
ATOM 4967 C CA . LEU A 1 696 ? -15.454 2.669 14.391 1.00 81.38 696 LEU A CA 1
ATOM 4968 C C . LEU A 1 696 ? -15.832 2.558 12.900 1.00 81.38 696 LEU A C 1
ATOM 4970 O O . LEU A 1 696 ? -16.812 1.883 12.576 1.00 81.38 696 LEU A O 1
ATOM 4974 N N . GLY A 1 697 ? -15.109 3.223 11.993 1.00 79.00 697 GLY A N 1
ATOM 4975 C CA . GLY A 1 697 ? -15.488 3.339 10.581 1.00 79.00 697 GLY A CA 1
ATOM 4976 C C . GLY A 1 697 ? -16.697 4.256 10.344 1.00 79.00 697 GLY A C 1
ATOM 4977 O O . GLY A 1 697 ? -17.305 4.232 9.277 1.00 79.00 697 GLY A O 1
ATOM 4978 N N . LEU A 1 698 ? -17.062 5.082 11.327 1.00 76.69 698 LEU A N 1
ATOM 4979 C CA . LEU A 1 698 ? -18.194 6.008 11.303 1.00 76.69 698 LEU A CA 1
ATOM 4980 C C . LEU A 1 698 ? -17.721 7.442 11.036 1.00 76.69 698 LEU A C 1
ATOM 4982 O O . LEU A 1 698 ? -17.919 8.338 11.856 1.00 76.69 698 LEU A O 1
ATOM 4986 N N . ALA A 1 699 ? -17.154 7.701 9.853 1.00 65.00 699 ALA A N 1
ATOM 4987 C CA . ALA A 1 699 ? -16.703 9.048 9.470 1.00 65.00 699 ALA A CA 1
ATOM 4988 C C . ALA A 1 699 ? -17.791 10.128 9.694 1.00 65.00 699 ALA A C 1
ATOM 4990 O O . ALA A 1 699 ? -17.491 11.265 10.077 1.00 65.00 699 ALA A O 1
ATOM 4991 N N . ARG A 1 700 ? -19.066 9.746 9.509 1.00 69.25 700 ARG A N 1
ATOM 4992 C CA . ARG A 1 700 ? -20.259 10.460 9.985 1.00 69.25 700 ARG A CA 1
ATOM 4993 C C . ARG A 1 700 ? -21.183 9.486 10.719 1.00 69.25 700 ARG A C 1
ATOM 4995 O O . ARG A 1 700 ? -21.570 8.473 10.146 1.00 69.25 700 ARG A O 1
ATOM 5002 N N . ALA A 1 701 ? -21.592 9.825 11.942 1.00 79.56 701 ALA A N 1
ATOM 5003 C CA . ALA A 1 701 ? -22.630 9.087 12.657 1.00 79.56 701 ALA A CA 1
ATOM 5004 C C . ALA A 1 701 ? -23.999 9.389 12.022 1.00 79.56 701 ALA A C 1
ATOM 5006 O O . ALA A 1 701 ? -24.570 10.459 12.235 1.00 79.56 701 ALA A O 1
ATOM 5007 N N . THR A 1 702 ? -24.502 8.473 11.192 1.00 84.06 702 THR A N 1
ATOM 5008 C CA . THR A 1 702 ? -25.840 8.565 10.586 1.00 84.06 702 THR A CA 1
ATOM 5009 C C . THR A 1 702 ? -26.735 7.428 11.081 1.00 84.06 702 THR A C 1
ATOM 5011 O O . THR A 1 702 ? -26.216 6.356 11.406 1.00 84.06 702 THR A O 1
ATOM 5014 N N . PRO A 1 703 ? -28.069 7.610 11.114 1.00 85.44 703 PRO A N 1
ATOM 5015 C CA . PRO A 1 703 ? -28.980 6.535 11.502 1.00 85.44 703 PRO A CA 1
ATOM 5016 C C . PRO A 1 703 ? -28.807 5.281 10.634 1.00 85.44 703 PRO A C 1
ATOM 5018 O O . PRO A 1 703 ? -28.629 4.189 11.165 1.00 85.44 703 PRO A O 1
ATOM 5021 N N . ALA A 1 704 ? -28.702 5.453 9.311 1.00 78.75 704 ALA A N 1
ATOM 5022 C CA . ALA A 1 704 ? -28.515 4.356 8.361 1.00 78.75 704 ALA A CA 1
ATOM 5023 C C . ALA A 1 704 ? -27.234 3.540 8.618 1.00 78.75 704 ALA A C 1
ATOM 5025 O O . ALA A 1 704 ? -27.281 2.312 8.622 1.00 78.75 704 ALA A O 1
ATOM 5026 N N . SER A 1 705 ? -26.099 4.201 8.891 1.00 81.44 705 SER A N 1
ATOM 5027 C CA . SER A 1 705 ? -24.842 3.499 9.204 1.00 81.44 705 SER A CA 1
ATOM 5028 C C . SER A 1 705 ? -24.921 2.677 10.496 1.00 81.44 705 SER A C 1
ATOM 5030 O O . SER A 1 705 ? -24.320 1.611 10.580 1.00 81.44 705 SER A O 1
ATOM 5032 N N . LEU A 1 706 ? -25.674 3.153 11.495 1.00 89.06 706 LEU A N 1
ATOM 5033 C CA . LEU A 1 706 ? -25.872 2.437 12.759 1.00 89.06 706 LEU A CA 1
ATOM 5034 C C . LEU A 1 706 ? -26.830 1.256 12.581 1.00 89.06 706 LEU A C 1
ATOM 5036 O O . LEU A 1 706 ? -26.549 0.165 13.060 1.00 89.06 706 LEU A O 1
ATOM 5040 N N . MET A 1 707 ? -27.914 1.440 11.825 1.00 87.25 707 MET A N 1
ATOM 5041 C CA . MET A 1 707 ? -28.859 0.365 11.512 1.00 87.25 707 MET A CA 1
ATOM 5042 C C . MET A 1 707 ? -28.213 -0.768 10.719 1.00 87.25 707 MET A C 1
ATOM 5044 O O . MET A 1 707 ? -28.458 -1.926 11.037 1.00 87.25 707 MET A O 1
ATOM 5048 N N . ALA A 1 708 ? -27.373 -0.451 9.728 1.00 83.12 708 ALA A N 1
ATOM 5049 C CA . ALA A 1 708 ? -26.626 -1.458 8.979 1.00 83.12 708 ALA A CA 1
ATOM 5050 C C . ALA A 1 708 ? -25.704 -2.266 9.905 1.00 83.12 708 ALA A C 1
ATOM 5052 O O . ALA A 1 708 ? -25.709 -3.492 9.871 1.00 83.12 708 ALA A O 1
ATOM 5053 N N . ARG A 1 709 ? -24.983 -1.582 10.803 1.00 86.19 709 ARG A N 1
ATOM 5054 C CA . ARG A 1 709 ? -24.128 -2.231 11.804 1.00 86.19 709 ARG A CA 1
ATOM 5055 C C . ARG A 1 709 ? -24.927 -3.101 12.785 1.00 86.19 709 ARG A C 1
ATOM 5057 O O . ARG A 1 709 ? -24.481 -4.183 13.142 1.00 86.19 709 ARG A O 1
ATOM 5064 N N . TRP A 1 710 ? -26.111 -2.662 13.205 1.00 89.81 710 TRP A N 1
ATOM 5065 C CA . TRP A 1 710 ? -27.001 -3.448 14.065 1.00 89.81 710 TRP A CA 1
ATOM 5066 C C . TRP A 1 710 ? -27.713 -4.597 13.345 1.00 89.81 710 TRP A C 1
ATOM 5068 O O . TRP A 1 710 ? -28.214 -5.501 14.008 1.00 89.81 710 TRP A O 1
ATOM 5078 N N . ALA A 1 711 ? -27.854 -4.536 12.023 1.00 82.88 711 ALA A N 1
ATOM 5079 C CA . ALA A 1 711 ? -28.342 -5.656 11.225 1.00 82.88 711 ALA A CA 1
ATOM 5080 C C . ALA A 1 711 ? -27.258 -6.737 11.137 1.00 82.88 711 ALA A C 1
ATOM 5082 O O . ALA A 1 711 ? -27.524 -7.871 11.513 1.00 82.88 711 ALA A O 1
ATOM 5083 N N . ASP A 1 712 ? -26.021 -6.347 10.812 1.00 76.56 712 ASP A N 1
ATOM 5084 C CA . ASP A 1 712 ? -24.853 -7.239 10.841 1.00 76.56 712 ASP A CA 1
ATOM 5085 C C . ASP A 1 712 ? -24.661 -7.906 12.215 1.00 76.56 712 ASP A C 1
ATOM 5087 O O . ASP A 1 712 ? -24.418 -9.105 12.312 1.00 76.56 712 ASP A O 1
ATOM 5091 N N . ALA A 1 713 ? -24.848 -7.148 13.301 1.00 77.44 713 ALA A N 1
ATOM 5092 C CA . ALA A 1 713 ? -24.813 -7.700 14.653 1.00 77.44 713 ALA A CA 1
ATOM 5093 C C . ALA A 1 713 ? -25.945 -8.694 14.949 1.00 77.44 713 ALA A C 1
ATOM 5095 O O . ALA A 1 713 ? -25.748 -9.622 15.729 1.00 77.44 713 ALA A O 1
ATOM 5096 N N . ALA A 1 714 ? -27.123 -8.511 14.351 1.00 74.81 714 ALA A N 1
ATOM 5097 C CA . ALA A 1 714 ? -28.254 -9.412 14.548 1.00 74.81 714 ALA A CA 1
ATOM 5098 C C . ALA A 1 714 ? -28.094 -10.740 13.790 1.00 74.81 714 ALA A C 1
ATOM 5100 O O . ALA A 1 714 ? -28.632 -11.747 14.247 1.00 74.81 714 ALA A O 1
ATOM 5101 N N . ASP A 1 715 ? -27.347 -10.742 12.684 1.00 73.56 715 ASP A N 1
ATOM 5102 C CA . ASP A 1 715 ? -27.058 -11.936 11.879 1.00 73.56 715 ASP A CA 1
ATOM 5103 C C . ASP A 1 715 ? -25.930 -12.806 12.481 1.00 73.56 715 ASP A C 1
ATOM 5105 O O . ASP A 1 715 ? -25.659 -13.916 12.015 1.00 73.56 715 ASP A O 1
ATOM 5109 N N . ASP A 1 716 ? -25.293 -12.339 13.558 1.00 72.00 716 ASP A N 1
ATOM 5110 C CA . ASP A 1 716 ? -24.211 -13.034 14.247 1.00 72.00 716 ASP A CA 1
ATOM 5111 C C . ASP A 1 716 ? -24.711 -14.206 15.104 1.00 72.00 716 ASP A C 1
ATOM 5113 O O . ASP A 1 716 ? -25.171 -14.056 16.241 1.00 72.00 716 ASP A O 1
ATOM 5117 N N . THR A 1 717 ? -24.560 -15.415 14.564 1.00 66.50 717 THR A N 1
ATOM 5118 C CA . THR A 1 717 ? -24.951 -16.662 15.241 1.00 66.50 717 THR A CA 1
ATOM 5119 C C . THR A 1 717 ? -24.141 -16.979 16.502 1.00 66.50 717 THR A C 1
ATOM 5121 O O . THR A 1 717 ? -24.569 -17.825 17.286 1.00 66.50 717 THR A O 1
ATOM 5124 N N . GLN A 1 718 ? -23.011 -16.302 16.735 1.00 64.25 718 GLN A N 1
ATOM 5125 C CA . GLN A 1 718 ? -22.189 -16.464 17.939 1.00 64.25 718 GLN A CA 1
ATOM 5126 C C . GLN A 1 718 ? -22.558 -15.453 19.043 1.00 64.25 718 GLN A C 1
ATOM 5128 O O . GLN A 1 718 ? -22.165 -15.629 20.195 1.00 64.25 718 GLN A O 1
ATOM 5133 N N . ALA A 1 719 ? -23.360 -14.424 18.732 1.00 66.62 719 ALA A N 1
ATOM 5134 C CA . ALA A 1 719 ? -23.729 -13.341 19.650 1.00 66.62 719 ALA A CA 1
ATOM 5135 C C . ALA A 1 719 ? -25.254 -13.178 19.820 1.00 66.62 719 ALA A C 1
ATOM 5137 O O . ALA A 1 719 ? -25.762 -12.067 19.978 1.00 66.62 719 ALA A O 1
ATOM 5138 N N . LEU A 1 720 ? -25.998 -14.290 19.855 1.00 65.31 720 LEU A N 1
ATOM 5139 C CA . LEU A 1 720 ? -27.474 -14.337 19.874 1.00 65.31 720 LEU A CA 1
ATOM 5140 C C . LEU A 1 720 ? -28.147 -13.535 21.014 1.00 65.31 720 LEU A C 1
ATOM 5142 O O . LEU A 1 720 ? -29.303 -13.136 20.892 1.00 65.31 720 LEU A O 1
ATOM 5146 N N . GLY A 1 721 ? -27.426 -13.258 22.107 1.00 67.75 721 GLY A N 1
ATOM 5147 C CA . GLY A 1 721 ? -27.886 -12.434 23.236 1.00 67.75 721 GLY A CA 1
ATOM 5148 C C . GLY A 1 721 ? -27.461 -10.958 23.197 1.00 67.75 721 GLY A C 1
ATOM 5149 O O . GLY A 1 721 ? -27.633 -10.257 24.192 1.00 67.75 721 GLY A O 1
ATOM 5150 N N . GLY A 1 722 ? -26.886 -10.501 22.084 1.00 74.75 722 GLY A N 1
ATOM 5151 C CA . GLY A 1 722 ? -26.340 -9.160 21.880 1.00 74.75 722 GLY A CA 1
ATOM 5152 C C . GLY A 1 722 ? -24.817 -9.090 22.046 1.00 74.75 722 GLY A C 1
ATOM 5153 O O . GLY A 1 722 ? -24.241 -9.797 22.883 1.00 74.75 722 GLY A O 1
ATOM 5154 N N . ARG A 1 723 ? -24.167 -8.228 21.252 1.00 82.88 723 ARG A N 1
ATOM 5155 C CA . ARG A 1 723 ? -22.711 -7.991 21.266 1.00 82.88 723 ARG A CA 1
ATOM 5156 C C . ARG A 1 723 ? -22.302 -7.079 22.434 1.00 82.88 723 ARG A C 1
ATOM 5158 O O . ARG A 1 723 ? -22.968 -6.088 22.726 1.00 82.88 723 ARG A O 1
ATOM 5165 N N . VAL A 1 724 ? -21.162 -7.371 23.073 1.00 88.06 724 VAL A N 1
ATOM 5166 C CA . VAL A 1 724 ? -20.525 -6.499 24.094 1.00 88.06 724 VAL A CA 1
ATOM 5167 C C . VAL A 1 724 ? -19.100 -6.154 23.685 1.00 88.06 724 VAL A C 1
ATOM 5169 O O . VAL A 1 724 ? -18.144 -6.279 24.453 1.00 88.06 724 VAL A O 1
ATOM 5172 N N . CYS A 1 725 ? -18.971 -5.732 22.431 1.00 90.12 725 CYS A N 1
ATOM 5173 C CA . CYS A 1 725 ? -17.689 -5.417 21.827 1.00 90.12 725 CYS A CA 1
ATOM 5174 C C . CYS A 1 725 ? -17.457 -3.905 21.866 1.00 90.12 725 CYS A C 1
ATOM 5176 O O . CYS A 1 725 ? -18.272 -3.124 21.367 1.00 90.12 725 CYS A O 1
ATOM 5178 N N . ALA A 1 726 ? -16.331 -3.487 22.440 1.00 93.94 726 ALA A N 1
ATOM 5179 C CA . ALA A 1 726 ? -15.934 -2.089 22.521 1.00 93.94 726 ALA A CA 1
ATOM 5180 C C . ALA A 1 726 ? -14.598 -1.857 21.807 1.00 93.94 726 ALA A C 1
ATOM 5182 O O . ALA A 1 726 ? -13.606 -2.513 22.103 1.00 93.94 726 ALA A O 1
ATOM 5183 N N . VAL A 1 727 ? -14.552 -0.887 20.898 1.00 94.88 727 VAL A N 1
ATOM 5184 C CA . VAL A 1 727 ? -13.329 -0.326 20.326 1.00 94.88 727 VAL A CA 1
ATOM 5185 C C . VAL A 1 727 ? -12.797 0.730 21.289 1.00 94.88 727 VAL A C 1
ATOM 5187 O O . VAL A 1 727 ? -13.466 1.720 21.578 1.00 94.88 727 VAL A O 1
ATOM 5190 N N . LEU A 1 728 ? -11.585 0.508 21.789 1.00 95.19 728 LEU A N 1
ATOM 5191 C CA . LEU A 1 728 ? -10.895 1.379 22.737 1.00 95.19 728 LEU A CA 1
ATOM 5192 C C . LEU A 1 728 ? -10.186 2.548 22.043 1.00 95.19 728 LEU A C 1
ATOM 5194 O O . LEU A 1 728 ? -10.052 3.623 22.626 1.00 95.19 728 LEU A O 1
ATOM 5198 N N . GLY A 1 729 ? -9.710 2.349 20.812 1.00 91.31 729 GLY A N 1
ATOM 5199 C CA . GLY A 1 729 ? -8.966 3.356 20.058 1.00 91.31 729 GLY A CA 1
ATOM 5200 C C . GLY A 1 729 ? -8.079 2.759 18.969 1.00 91.31 729 GLY A C 1
ATOM 5201 O O . GLY A 1 729 ? -8.314 1.640 18.518 1.00 91.31 729 GLY A O 1
ATOM 5202 N N . ALA A 1 730 ? -7.049 3.503 18.572 1.00 86.06 730 ALA A N 1
ATOM 5203 C CA . ALA A 1 730 ? -6.137 3.132 17.494 1.00 86.06 730 ALA A CA 1
ATOM 5204 C C . ALA A 1 730 ? -4.965 2.292 18.016 1.00 86.06 730 ALA A C 1
ATOM 5206 O O . ALA A 1 730 ? -4.299 2.690 18.973 1.00 86.06 730 ALA A O 1
ATOM 5207 N N . GLY A 1 731 ? -4.678 1.165 17.371 1.00 82.62 731 GLY A N 1
ATOM 5208 C CA . GLY A 1 731 ? -3.531 0.306 17.666 1.00 82.62 731 GLY A CA 1
ATOM 5209 C C . GLY A 1 731 ? -2.557 0.194 16.498 1.00 82.62 731 GLY A C 1
ATOM 5210 O O . GLY A 1 731 ? -2.851 0.646 15.390 1.00 82.62 731 GLY A O 1
ATOM 5211 N N . PRO A 1 732 ? -1.417 -0.486 16.707 1.00 63.72 732 PRO A N 1
ATOM 5212 C CA . PRO A 1 732 ? -0.453 -0.741 15.646 1.00 63.72 732 PRO A CA 1
ATOM 5213 C C . PRO A 1 732 ? -1.021 -1.643 14.548 1.00 63.72 732 PRO A C 1
ATOM 5215 O O . PRO A 1 732 ? -0.462 -1.714 13.472 1.00 63.72 732 PRO A O 1
ATOM 5218 N N . HIS A 1 733 ? -2.128 -2.338 14.785 1.00 60.69 733 HIS A N 1
ATOM 5219 C CA . HIS A 1 733 ? -2.724 -3.272 13.832 1.00 60.69 733 HIS A CA 1
ATOM 5220 C C . HIS A 1 733 ? -4.170 -2.870 13.494 1.00 60.69 733 HIS A C 1
ATOM 5222 O O . HIS A 1 733 ? -5.036 -3.721 13.278 1.00 60.69 733 HIS A O 1
ATOM 5228 N N . GLY A 1 734 ? -4.456 -1.565 13.489 1.00 68.25 734 GLY A N 1
ATOM 5229 C CA . GLY A 1 734 ? -5.809 -1.020 13.350 1.00 68.25 734 GLY A CA 1
ATOM 5230 C C . GLY A 1 734 ? -6.541 -0.879 14.693 1.00 68.25 734 GLY A C 1
ATOM 5231 O O . GLY A 1 734 ? -5.886 -0.880 15.740 1.00 68.25 734 GLY A O 1
ATOM 5232 N N . PRO A 1 735 ? -7.882 -0.746 14.680 1.00 81.25 735 PRO A N 1
ATOM 5233 C CA . PRO A 1 735 ? -8.663 -0.488 15.886 1.00 81.25 735 PRO A CA 1
ATOM 5234 C C . PRO A 1 735 ? -8.466 -1.575 16.948 1.00 81.25 735 PRO A C 1
ATOM 5236 O O . PRO A 1 735 ? -8.580 -2.770 16.662 1.00 81.25 735 PRO A O 1
ATOM 5239 N N . VAL A 1 736 ? -8.182 -1.165 18.183 1.00 89.19 736 VAL A N 1
ATOM 5240 C CA . VAL A 1 736 ? -8.048 -2.070 19.330 1.00 89.19 736 VAL A CA 1
ATOM 5241 C C . VAL A 1 736 ? -9.416 -2.261 19.950 1.00 89.19 736 VAL A C 1
ATOM 5243 O O . VAL A 1 736 ? -9.942 -1.354 20.590 1.00 89.19 736 VAL A O 1
ATOM 5246 N N . GLY A 1 737 ? -9.989 -3.440 19.731 1.00 90.31 737 GLY A N 1
ATOM 5247 C CA . GLY A 1 737 ? -11.240 -3.869 20.339 1.00 90.31 737 GLY A CA 1
ATOM 5248 C C . GLY A 1 737 ? -11.034 -4.803 21.528 1.00 90.31 737 GLY A C 1
ATOM 5249 O O . GLY A 1 737 ? -10.000 -5.471 21.634 1.00 90.31 737 GLY A O 1
ATOM 5250 N N . VAL A 1 738 ? -12.051 -4.845 22.382 1.00 90.81 738 VAL A N 1
ATOM 5251 C CA . VAL A 1 738 ? -12.268 -5.856 23.417 1.00 90.81 738 VAL A CA 1
ATOM 5252 C C . VAL A 1 738 ? -13.663 -6.446 23.258 1.00 90.81 738 VAL A C 1
ATOM 5254 O O . VAL A 1 738 ? -14.623 -5.701 23.042 1.00 90.81 738 VAL A O 1
ATOM 5257 N N . ASP A 1 739 ? -13.780 -7.761 23.388 1.00 89.81 739 ASP A N 1
ATOM 5258 C CA . ASP A 1 739 ? -15.060 -8.456 23.521 1.00 89.81 739 ASP A CA 1
ATOM 5259 C C . ASP A 1 739 ? -15.250 -8.926 24.969 1.00 89.81 739 ASP A C 1
ATOM 5261 O O . ASP A 1 739 ? -14.609 -9.877 25.415 1.00 89.81 739 ASP A O 1
ATOM 5265 N N . LEU A 1 740 ? -16.141 -8.265 25.719 1.00 88.94 740 LEU A N 1
ATOM 5266 C CA . LEU A 1 740 ? -16.403 -8.629 27.119 1.00 88.94 740 LEU A CA 1
ATOM 5267 C C . LEU A 1 740 ? -17.167 -9.958 27.261 1.00 88.94 740 LEU A C 1
ATOM 5269 O O . LEU A 1 740 ? -17.280 -10.486 28.366 1.00 88.94 740 LEU A O 1
ATOM 5273 N N . GLY A 1 741 ? -17.756 -10.479 26.184 1.00 84.31 741 GLY A N 1
ATOM 5274 C CA . GLY A 1 741 ? -18.407 -11.785 26.166 1.00 84.31 741 GLY A CA 1
ATOM 5275 C C . GLY A 1 741 ? -17.414 -12.928 25.966 1.00 84.31 741 GLY A C 1
ATOM 5276 O O . GLY A 1 741 ? -17.546 -13.951 26.630 1.00 84.31 741 GLY A O 1
ATOM 5277 N N . ALA A 1 742 ? -16.426 -12.745 25.084 1.00 80.88 742 ALA A N 1
ATOM 5278 C CA . ALA A 1 742 ? -15.479 -13.795 24.694 1.00 80.88 742 ALA A CA 1
ATOM 5279 C C . ALA A 1 742 ? -14.127 -13.743 25.434 1.00 80.88 742 ALA A C 1
ATOM 5281 O O . ALA A 1 742 ? -13.571 -14.785 25.773 1.00 80.88 742 ALA A O 1
ATOM 5282 N N . GLU A 1 743 ? -13.581 -12.549 25.698 1.00 79.31 743 GLU A N 1
ATOM 5283 C CA . GLU A 1 743 ? -12.270 -12.362 26.356 1.00 79.31 743 GLU A CA 1
ATOM 5284 C C . GLU A 1 743 ? -12.390 -12.238 27.892 1.00 79.31 743 GLU A C 1
ATOM 5286 O O . GLU A 1 743 ? -11.397 -12.167 28.624 1.00 79.31 743 GLU A O 1
ATOM 5291 N N . GLY A 1 744 ? -13.620 -12.233 28.400 1.00 71.56 744 GLY A N 1
ATOM 5292 C CA . GLY A 1 744 ? -13.950 -12.222 29.818 1.00 71.56 744 GLY A CA 1
ATOM 5293 C C . GLY A 1 744 ? -14.708 -10.964 30.257 1.00 71.56 744 GLY A C 1
ATOM 5294 O O . GLY A 1 744 ? -14.612 -9.897 29.649 1.00 71.56 744 GLY A O 1
ATOM 5295 N N . PRO A 1 745 ? -15.488 -11.075 31.342 1.00 76.62 745 PRO A N 1
ATOM 5296 C CA . PRO A 1 745 ? -16.653 -10.228 31.594 1.00 76.62 745 PRO A CA 1
ATOM 5297 C C . PRO A 1 745 ? -16.328 -8.807 32.060 1.00 76.62 745 PRO A C 1
ATOM 5299 O O . PRO A 1 745 ? -17.233 -7.963 32.120 1.00 76.62 745 PRO A O 1
ATOM 5302 N N . HIS A 1 746 ? -15.086 -8.543 32.472 1.00 90.00 746 HIS A N 1
ATOM 5303 C CA . HIS A 1 746 ? -14.738 -7.334 33.209 1.00 90.00 746 HIS A CA 1
ATOM 5304 C C . HIS A 1 746 ? -13.457 -6.682 32.688 1.00 90.00 746 HIS A C 1
ATOM 5306 O O . HIS A 1 746 ? -12.426 -7.338 32.532 1.00 90.00 746 HIS A O 1
ATOM 5312 N N . LEU A 1 747 ? -13.533 -5.367 32.482 1.00 94.88 747 LEU A N 1
ATOM 5313 C CA . LEU A 1 747 ? -12.438 -4.517 32.021 1.00 94.88 747 LEU A CA 1
ATOM 5314 C C . LEU A 1 747 ? -12.044 -3.535 33.127 1.00 94.88 747 LEU A C 1
ATOM 5316 O O . LEU A 1 747 ? -12.874 -2.756 33.601 1.00 94.88 747 LEU A O 1
ATOM 5320 N N . LEU A 1 748 ? -10.767 -3.533 33.502 1.00 94.94 748 LEU A N 1
ATOM 5321 C CA . LEU A 1 748 ? -10.208 -2.568 34.447 1.00 94.94 748 LEU A CA 1
ATOM 5322 C C . LEU A 1 748 ? -9.305 -1.566 33.721 1.00 94.94 748 LEU A C 1
ATOM 5324 O O . LEU A 1 748 ? -8.402 -1.962 32.991 1.00 94.94 748 LEU A O 1
ATOM 5328 N N . VAL A 1 749 ? -9.528 -0.271 33.942 1.00 95.62 749 VAL A N 1
ATOM 5329 C CA . VAL A 1 749 ? -8.735 0.831 33.383 1.00 95.62 749 VAL A CA 1
ATOM 5330 C C . VAL A 1 749 ? -7.937 1.505 34.496 1.00 95.62 749 VAL A C 1
ATOM 5332 O O . VAL A 1 749 ? -8.481 2.225 35.332 1.00 95.62 749 VAL A O 1
ATOM 5335 N N . GLU A 1 750 ? -6.628 1.311 34.494 1.00 94.12 750 GLU A N 1
ATOM 5336 C CA . GLU A 1 750 ? -5.689 1.888 35.452 1.00 94.12 750 GLU A CA 1
ATOM 5337 C C . GLU A 1 750 ? -4.918 3.048 34.812 1.00 94.12 750 GLU A C 1
ATOM 5339 O O . GLU A 1 750 ? -4.485 2.967 33.665 1.00 94.12 750 GLU A O 1
ATOM 5344 N N . GLY A 1 751 ? -4.719 4.146 35.542 1.00 91.19 751 GLY A N 1
ATOM 5345 C CA . GLY A 1 751 ? -3.907 5.258 35.044 1.00 91.19 751 GLY A CA 1
ATOM 5346 C C . GLY A 1 751 ? -3.765 6.411 36.036 1.00 91.19 751 GLY A C 1
ATOM 5347 O O . GLY A 1 751 ? -4.651 6.610 36.876 1.00 91.19 751 GLY A O 1
ATOM 5348 N N . PRO A 1 752 ? -2.663 7.181 35.978 1.00 89.62 752 PRO A N 1
ATOM 5349 C CA . PRO A 1 752 ? -2.472 8.335 36.849 1.00 89.62 752 PRO A CA 1
ATOM 5350 C C . PRO A 1 752 ? -3.510 9.444 36.571 1.00 89.62 752 PRO A C 1
ATOM 5352 O O . PRO A 1 752 ? -4.220 9.414 35.557 1.00 89.62 752 PRO A O 1
ATOM 5355 N N . PRO A 1 753 ? -3.630 10.452 37.457 1.00 85.69 753 PRO A N 1
ATOM 5356 C CA . PRO A 1 753 ? -4.475 11.617 37.203 1.00 85.69 753 PRO A CA 1
ATOM 5357 C C . PRO A 1 753 ? -4.173 12.253 35.838 1.00 85.69 753 PRO A C 1
ATOM 5359 O O . PRO A 1 753 ? -3.021 12.317 35.420 1.00 85.69 753 PRO A O 1
ATOM 5362 N N . ALA A 1 754 ? -5.217 12.718 35.148 1.00 85.38 754 ALA A N 1
ATOM 5363 C CA . ALA A 1 754 ? -5.158 13.292 33.798 1.00 85.38 754 ALA A CA 1
ATOM 5364 C C . ALA A 1 754 ? -4.723 12.346 32.656 1.00 85.38 754 ALA A C 1
ATOM 5366 O O . ALA A 1 754 ? -4.718 12.782 31.510 1.00 85.38 754 ALA A O 1
ATOM 5367 N N . ALA A 1 755 ? -4.480 11.051 32.902 1.00 89.56 755 ALA A N 1
ATOM 5368 C CA . ALA A 1 755 ? -4.118 10.085 31.852 1.00 89.56 755 ALA A CA 1
ATOM 5369 C C . ALA A 1 755 ? -5.225 9.807 30.813 1.00 89.56 755 ALA A C 1
ATOM 5371 O O . ALA A 1 755 ? -4.977 9.126 29.824 1.00 89.56 755 ALA A O 1
ATOM 5372 N N . GLY A 1 756 ? -6.446 10.320 31.014 1.00 90.81 756 GLY A N 1
ATOM 5373 C CA . GLY A 1 756 ? -7.574 10.142 30.091 1.00 90.81 756 GLY A CA 1
ATOM 5374 C C . GLY A 1 756 ? -8.559 9.025 30.460 1.00 90.81 756 GLY A C 1
ATOM 5375 O O . GLY A 1 756 ? -9.373 8.656 29.623 1.00 90.81 756 GLY A O 1
ATOM 5376 N N . ARG A 1 757 ? -8.537 8.509 31.701 1.00 93.50 757 ARG A N 1
ATOM 5377 C CA . ARG A 1 757 ? -9.423 7.416 32.173 1.00 93.50 757 ARG A CA 1
ATOM 5378 C C . ARG A 1 757 ? -10.908 7.650 31.864 1.00 93.50 757 ARG A C 1
ATOM 5380 O O . ARG A 1 757 ? -11.525 6.829 31.197 1.00 93.50 757 ARG A O 1
ATOM 5387 N N . THR A 1 758 ? -11.459 8.786 32.297 1.00 92.69 758 THR A N 1
ATOM 5388 C CA . THR A 1 758 ? -12.871 9.139 32.075 1.00 92.69 758 THR A CA 1
ATOM 5389 C C . THR A 1 758 ? -13.197 9.251 30.585 1.00 92.69 758 THR A C 1
ATOM 5391 O O . THR A 1 758 ? -14.251 8.803 30.149 1.00 92.69 758 THR A O 1
ATOM 5394 N N . GLU A 1 759 ? -12.283 9.797 29.776 1.00 93.31 759 GLU A N 1
ATOM 5395 C CA . GLU A 1 759 ? -12.482 9.891 28.325 1.00 93.31 759 GLU A CA 1
ATOM 5396 C C . GLU A 1 759 ? -12.507 8.511 27.661 1.00 93.31 759 GLU A C 1
ATOM 5398 O O . GLU A 1 759 ? -13.366 8.260 26.819 1.00 93.31 759 GLU A O 1
ATOM 5403 N N . LEU A 1 760 ? -11.639 7.590 28.091 1.00 95.81 760 LEU A N 1
ATOM 5404 C CA . LEU A 1 760 ? -11.662 6.210 27.615 1.00 95.81 760 LEU A CA 1
ATOM 5405 C C . LEU A 1 760 ? -12.953 5.484 28.027 1.00 95.81 760 LEU A C 1
ATOM 5407 O O . LEU A 1 760 ? -13.526 4.771 27.210 1.00 95.81 760 LEU A O 1
ATOM 5411 N N . LEU A 1 761 ? -13.461 5.694 29.248 1.00 96.62 761 LEU A N 1
ATOM 5412 C CA . LEU A 1 761 ? -14.752 5.128 29.665 1.00 96.62 761 LEU A CA 1
ATOM 5413 C C . LEU A 1 761 ? -15.912 5.635 28.799 1.00 96.62 761 LEU A C 1
ATOM 5415 O O . LEU A 1 761 ? -16.761 4.848 28.383 1.00 96.62 761 LEU A O 1
ATOM 5419 N N . ARG A 1 762 ? -15.935 6.931 28.467 1.00 95.81 762 ARG A N 1
ATOM 5420 C CA . ARG A 1 762 ? -16.926 7.485 27.529 1.00 95.81 762 ARG A CA 1
ATOM 5421 C C . ARG A 1 762 ? -16.800 6.870 26.145 1.00 95.81 762 ARG A C 1
ATOM 5423 O O . ARG A 1 762 ? -17.815 6.606 25.504 1.00 95.81 762 ARG A O 1
ATOM 5430 N N . ALA A 1 763 ? -15.571 6.634 25.687 1.00 95.38 763 ALA A N 1
ATOM 5431 C CA . ALA A 1 763 ? -15.327 5.984 24.411 1.00 95.38 763 ALA A CA 1
ATOM 5432 C C . ALA A 1 763 ? -15.833 4.534 24.399 1.00 95.38 763 ALA A C 1
ATOM 5434 O O . ALA A 1 763 ? -16.469 4.118 23.434 1.00 95.38 763 ALA A O 1
ATOM 5435 N N . VAL A 1 764 ? -15.653 3.801 25.503 1.00 96.88 764 VAL A N 1
ATOM 5436 C CA . VAL A 1 764 ? -16.231 2.464 25.695 1.00 96.88 764 VAL A CA 1
ATOM 5437 C C . VAL A 1 764 ? -17.759 2.515 25.630 1.00 96.88 764 VAL A C 1
ATOM 5439 O O . VAL A 1 764 ? -18.346 1.757 24.863 1.00 96.88 764 VAL A O 1
ATOM 5442 N N . VAL A 1 765 ? -18.411 3.435 26.353 1.00 97.12 765 VAL A N 1
ATOM 5443 C CA . VAL A 1 765 ? -19.880 3.598 26.314 1.00 97.12 765 VAL A CA 1
ATOM 5444 C C . VAL A 1 765 ? -20.368 3.885 24.892 1.00 97.12 765 VAL A C 1
ATOM 5446 O O . VAL A 1 765 ? -21.277 3.218 24.401 1.00 97.12 765 VAL A O 1
ATOM 5449 N N . ALA A 1 766 ? -19.735 4.837 24.206 1.00 96.00 766 ALA A N 1
ATOM 5450 C CA . ALA A 1 766 ? -20.069 5.197 22.833 1.00 96.00 766 ALA A CA 1
ATOM 5451 C C . ALA A 1 766 ? -19.867 4.033 21.849 1.00 96.00 766 ALA A C 1
ATOM 5453 O O . ALA A 1 766 ? -20.715 3.800 20.987 1.00 96.00 766 ALA A O 1
ATOM 5454 N N . SER A 1 767 ? -18.777 3.273 21.985 1.00 96.56 767 SER A N 1
ATOM 5455 C CA . SER A 1 767 ? -18.524 2.105 21.145 1.00 96.56 767 SER A CA 1
ATOM 5456 C C . SER A 1 767 ? -19.539 0.990 21.380 1.00 96.56 767 SER A C 1
ATOM 5458 O O . SER A 1 767 ? -19.997 0.393 20.409 1.00 96.56 767 SER A O 1
ATOM 5460 N N . LEU A 1 768 ? -19.881 0.697 22.637 1.00 95.62 768 LEU A N 1
ATOM 5461 C CA . LEU A 1 768 ? -20.858 -0.340 22.976 1.00 95.62 768 LEU A CA 1
ATOM 5462 C C . LEU A 1 768 ? -22.237 0.015 22.409 1.00 95.62 768 LEU A C 1
ATOM 5464 O O . LEU A 1 768 ? -22.874 -0.806 21.753 1.00 95.62 768 LEU A O 1
ATOM 5468 N N . ALA A 1 769 ? -22.653 1.273 22.571 1.00 95.44 769 ALA A N 1
ATOM 5469 C CA . ALA A 1 769 ? -23.905 1.782 22.021 1.00 95.44 769 ALA A CA 1
ATOM 5470 C C . ALA A 1 769 ? -23.942 1.751 20.481 1.00 95.44 769 ALA A C 1
ATOM 5472 O O . ALA A 1 769 ? -24.987 1.502 19.884 1.00 95.44 769 ALA A O 1
ATOM 5473 N N . ALA A 1 770 ? -22.804 1.979 19.819 1.00 94.19 770 ALA A N 1
ATOM 5474 C CA . ALA A 1 770 ? -22.697 1.848 18.368 1.00 94.19 770 ALA A CA 1
ATOM 5475 C C . ALA A 1 770 ? -22.692 0.384 17.890 1.00 94.19 770 ALA A C 1
ATOM 5477 O O . ALA A 1 770 ? -23.007 0.135 16.729 1.00 94.19 770 ALA A O 1
ATOM 5478 N N . ALA A 1 771 ? -22.296 -0.570 18.737 1.00 91.31 771 ALA A N 1
ATOM 5479 C CA . ALA A 1 771 ? -22.175 -1.983 18.383 1.00 91.31 771 ALA A CA 1
ATOM 5480 C C . ALA A 1 771 ? -23.495 -2.760 18.503 1.00 91.31 771 ALA A C 1
ATOM 5482 O O . ALA A 1 771 ? -23.704 -3.692 17.733 1.00 91.31 771 ALA A O 1
ATOM 5483 N N . GLU A 1 772 ? -24.380 -2.376 19.425 1.00 91.81 772 GLU A N 1
ATOM 5484 C CA . GLU A 1 772 ? -25.608 -3.122 19.728 1.00 91.81 772 GLU A CA 1
ATOM 5485 C C . GLU A 1 772 ? -26.819 -2.196 19.903 1.00 91.81 772 GLU A C 1
ATOM 5487 O O . GLU A 1 772 ? -26.666 -1.004 20.157 1.00 91.81 772 GLU A O 1
ATOM 5492 N N . ARG A 1 773 ? -28.036 -2.722 19.750 1.00 91.88 773 ARG A N 1
ATOM 5493 C CA . ARG A 1 773 ? -29.298 -1.991 19.898 1.00 91.88 773 ARG A CA 1
ATOM 5494 C C . ARG A 1 773 ? -29.678 -1.761 21.373 1.00 91.88 773 ARG A C 1
ATOM 5496 O O . ARG A 1 773 ? -29.355 -2.585 22.233 1.00 91.88 773 ARG A O 1
ATOM 5503 N N . PRO A 1 774 ? -30.412 -0.677 21.691 1.00 91.94 774 PRO A N 1
ATOM 5504 C CA . PRO A 1 774 ? -30.769 -0.331 23.073 1.00 91.94 774 PRO A CA 1
ATOM 5505 C C . PRO A 1 774 ? -31.811 -1.254 23.722 1.00 91.94 774 PRO A C 1
ATOM 5507 O O . PRO A 1 774 ? -32.017 -1.176 24.928 1.00 91.94 774 PRO A O 1
ATOM 5510 N N . ASP A 1 775 ? -32.471 -2.129 22.962 1.00 88.94 775 ASP A N 1
ATOM 5511 C CA . ASP A 1 775 ? -33.353 -3.190 23.469 1.00 88.94 775 ASP A CA 1
ATOM 5512 C C . ASP A 1 775 ? -32.588 -4.474 23.844 1.00 88.94 775 ASP A C 1
ATOM 5514 O O . ASP A 1 775 ? -33.114 -5.317 24.570 1.00 88.94 775 ASP A O 1
ATOM 5518 N N . ARG A 1 776 ? -31.335 -4.616 23.387 1.00 89.69 776 ARG A N 1
ATOM 5519 C CA . ARG A 1 776 ? -30.451 -5.761 23.668 1.00 89.69 776 ARG A CA 1
ATOM 5520 C C . ARG A 1 776 ? -29.299 -5.432 24.617 1.00 89.69 776 ARG A C 1
ATOM 5522 O O . ARG A 1 776 ? -28.731 -6.347 25.213 1.00 89.69 776 ARG A O 1
ATOM 5529 N N . LEU A 1 777 ? -28.986 -4.151 24.804 1.00 92.19 777 LEU A N 1
ATOM 5530 C CA . LEU A 1 777 ? -27.908 -3.674 25.666 1.00 92.19 777 LEU A CA 1
ATOM 5531 C C . LEU A 1 777 ? -28.369 -2.493 26.534 1.00 92.19 777 LEU A C 1
ATOM 5533 O O . LEU A 1 777 ? -28.728 -1.438 26.017 1.00 92.19 777 LEU A O 1
ATOM 5537 N N . GLY A 1 778 ? -28.278 -2.657 27.855 1.00 93.81 778 GLY A N 1
ATOM 5538 C CA . GLY A 1 778 ? -28.423 -1.583 28.838 1.00 93.81 778 GLY A CA 1
ATOM 5539 C C . GLY A 1 778 ? -27.077 -1.181 29.447 1.00 93.81 778 GLY A C 1
ATOM 5540 O O . GLY A 1 778 ? -26.221 -2.031 29.703 1.00 93.81 778 GLY A O 1
ATOM 5541 N N . ILE A 1 779 ? -26.893 0.111 29.711 1.00 96.44 779 ILE A N 1
ATOM 5542 C CA . ILE A 1 779 ? -25.677 0.679 30.301 1.00 96.44 779 ILE A CA 1
ATOM 5543 C C . ILE A 1 779 ? -26.032 1.447 31.576 1.00 96.44 779 ILE A C 1
ATOM 5545 O O . ILE A 1 779 ? -26.939 2.278 31.596 1.00 96.44 779 ILE A O 1
ATOM 5549 N N . VAL A 1 780 ? -25.277 1.194 32.642 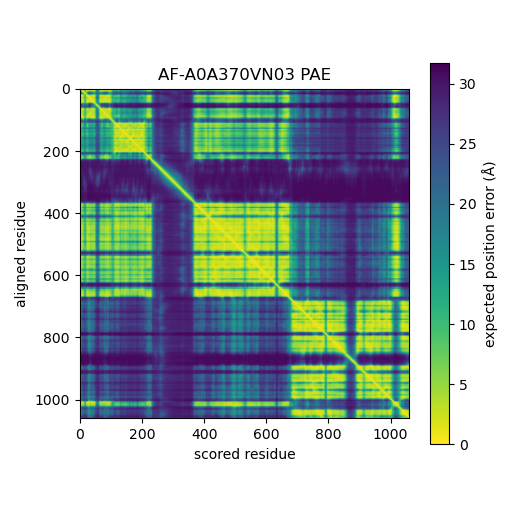1.00 96.31 780 VAL A N 1
ATOM 5550 C CA . VAL A 1 780 ? -25.403 1.873 33.934 1.00 96.31 780 VAL A CA 1
ATOM 5551 C C . VAL A 1 780 ? -24.118 2.630 34.221 1.00 96.31 780 VAL A C 1
ATOM 5553 O O . VAL A 1 780 ? -23.042 2.047 34.166 1.00 96.31 780 VAL A O 1
ATOM 5556 N N . LEU A 1 781 ? -24.224 3.912 34.558 1.00 95.56 781 LEU A N 1
ATOM 5557 C CA . LEU A 1 781 ? -23.085 4.794 34.807 1.00 95.56 781 LEU A CA 1
ATOM 5558 C C . LEU A 1 781 ? -22.986 5.142 36.296 1.00 95.56 781 LEU A C 1
ATOM 5560 O O . LEU A 1 781 ? -23.979 5.547 36.902 1.00 95.56 781 LEU A O 1
ATOM 5564 N N . ILE A 1 782 ? -21.792 5.031 36.879 1.00 93.06 782 ILE A N 1
ATOM 5565 C CA . ILE A 1 782 ? -21.515 5.384 38.277 1.00 93.06 782 ILE A CA 1
ATOM 5566 C C . ILE A 1 782 ? -20.287 6.300 38.341 1.00 93.06 782 ILE A C 1
ATOM 5568 O O . ILE A 1 782 ? -19.182 5.868 38.027 1.00 93.06 782 ILE A O 1
ATOM 5572 N N . ASP A 1 783 ? -20.462 7.541 38.795 1.00 89.31 783 ASP A N 1
ATOM 5573 C CA . ASP A 1 783 ? -19.370 8.487 39.062 1.00 89.31 783 ASP A CA 1
ATOM 5574 C C . ASP A 1 783 ? -18.951 8.416 40.545 1.00 89.31 783 ASP A C 1
ATOM 5576 O O . ASP A 1 783 ? -19.719 8.777 41.446 1.00 89.31 783 ASP A O 1
ATOM 5580 N N . GLY A 1 784 ? -17.722 7.961 40.817 1.00 80.25 784 GLY A N 1
ATOM 5581 C CA . GLY A 1 784 ? -17.182 7.791 42.172 1.00 80.25 784 GLY A CA 1
ATOM 5582 C C . GLY A 1 784 ? -16.820 9.092 42.900 1.00 80.25 784 GLY A C 1
ATOM 5583 O O . GLY A 1 784 ? -16.851 9.142 44.137 1.00 80.25 784 GLY A O 1
ATOM 5584 N N . ARG A 1 785 ? -16.516 10.168 42.161 1.00 74.62 785 ARG A N 1
ATOM 5585 C CA . ARG A 1 785 ? -16.230 11.508 42.706 1.00 74.62 785 ARG A CA 1
ATOM 5586 C C . ARG A 1 785 ? -17.355 12.490 42.414 1.00 74.62 785 ARG A C 1
ATOM 5588 O O . ARG A 1 785 ? -18.036 12.401 41.400 1.00 74.62 785 ARG A O 1
ATOM 5595 N N . ASP A 1 786 ? -17.504 13.457 43.312 1.00 60.47 786 ASP A N 1
ATOM 5596 C CA . ASP A 1 786 ? -18.413 14.579 43.119 1.00 60.47 786 ASP A CA 1
ATOM 5597 C C . ASP A 1 786 ? -17.767 15.621 42.193 1.00 60.47 786 ASP A C 1
ATOM 5599 O O . ASP A 1 786 ? -16.710 16.171 42.506 1.00 60.47 786 ASP A O 1
ATOM 5603 N N . THR A 1 787 ? -18.393 15.892 41.049 1.00 53.31 787 THR A N 1
ATOM 5604 C CA . THR A 1 787 ? -17.967 16.929 40.097 1.00 53.31 787 THR A CA 1
ATOM 5605 C C . THR A 1 787 ? -18.425 18.334 40.508 1.00 53.31 787 THR A C 1
ATOM 5607 O O . THR A 1 787 ? -18.141 19.295 39.797 1.00 53.31 787 THR A O 1
ATOM 5610 N N . THR A 1 788 ? -19.142 18.480 41.631 1.00 45.53 788 THR A N 1
ATOM 5611 C CA . THR A 1 788 ? -19.739 19.753 42.081 1.00 45.53 788 THR A CA 1
ATOM 5612 C C . THR A 1 788 ? -18.960 20.476 43.193 1.00 45.53 788 THR A C 1
ATOM 5614 O O . THR A 1 788 ? -19.355 21.560 43.623 1.00 45.53 788 THR A O 1
ATOM 5617 N N . GLY A 1 789 ? -17.813 19.940 43.629 1.00 40.03 789 GLY A N 1
ATOM 5618 C CA . GLY A 1 789 ? -16.942 20.572 44.628 1.00 40.03 789 GLY A CA 1
ATOM 5619 C C . GLY A 1 789 ? -16.147 21.765 44.078 1.00 40.03 789 GLY A C 1
ATOM 5620 O O . GLY A 1 789 ? -15.417 21.639 43.099 1.00 40.03 789 GLY A O 1
ATOM 5621 N N . ALA A 1 790 ? -16.275 22.923 44.730 1.00 39.72 790 ALA A N 1
ATOM 5622 C CA . ALA A 1 790 ? -15.658 24.197 44.365 1.00 39.72 790 ALA A CA 1
ATOM 5623 C C . ALA A 1 790 ? -14.127 24.123 44.159 1.00 39.72 790 ALA A C 1
ATOM 5625 O O . ALA A 1 790 ? -13.359 23.970 45.106 1.00 39.72 790 ALA A O 1
ATOM 5626 N N . GLY A 1 791 ? -13.702 24.308 42.908 1.00 34.62 791 GLY A N 1
ATOM 5627 C CA . GLY A 1 791 ? -12.309 24.450 42.485 1.00 34.62 791 GLY A CA 1
ATOM 5628 C C . GLY A 1 791 ? -12.219 24.329 40.965 1.00 34.62 791 GLY A C 1
ATOM 5629 O O . GLY A 1 791 ? -12.232 23.226 40.434 1.00 34.62 791 GLY A O 1
ATOM 5630 N N . GLY A 1 792 ? -12.207 25.464 40.259 1.00 36.12 792 GLY A N 1
ATOM 5631 C CA . GLY A 1 792 ? -12.266 25.533 38.796 1.00 36.12 792 GLY A CA 1
ATOM 5632 C C . GLY A 1 792 ? -11.203 24.679 38.096 1.00 36.12 792 GLY A C 1
ATOM 5633 O O . GLY A 1 792 ? -10.008 24.903 38.261 1.00 36.12 792 GLY A O 1
ATOM 5634 N N . GLY A 1 793 ? -11.671 23.721 37.294 1.00 36.09 793 GLY A N 1
ATOM 5635 C CA . GLY A 1 793 ? -10.857 22.799 36.501 1.00 36.09 793 GLY A CA 1
ATOM 5636 C C . GLY A 1 793 ? -11.715 21.668 35.931 1.00 36.09 793 GLY A C 1
ATOM 5637 O O . GLY A 1 793 ? -11.548 20.513 36.303 1.00 36.09 793 GLY A O 1
ATOM 5638 N N . HIS A 1 794 ? -12.702 22.023 35.104 1.00 40.81 794 HIS A N 1
ATOM 5639 C CA . HIS A 1 794 ? -13.751 21.140 34.586 1.00 40.81 794 HIS A CA 1
ATOM 5640 C C . HIS A 1 794 ? -13.221 19.956 33.761 1.00 40.81 794 HIS A C 1
ATOM 5642 O O . HIS A 1 794 ? -12.731 20.133 32.648 1.00 40.81 794 HIS A O 1
ATOM 5648 N N . GLY A 1 795 ? -13.451 18.742 34.254 1.00 52.66 795 GLY A N 1
ATOM 5649 C CA . GLY A 1 795 ? -13.905 17.647 33.405 1.00 52.66 795 GLY A CA 1
ATOM 5650 C C . GLY A 1 795 ? -15.348 17.342 33.791 1.00 52.66 795 GLY A C 1
ATOM 5651 O O . GLY A 1 795 ? -15.622 17.128 34.970 1.00 52.66 795 GLY A O 1
ATOM 5652 N N . GLU A 1 796 ? -16.281 17.350 32.837 1.00 66.06 796 GLU A N 1
ATOM 5653 C CA . GLU A 1 796 ? -17.584 16.704 33.051 1.00 66.06 796 GLU A CA 1
ATOM 5654 C C . GLU A 1 796 ? -17.318 15.224 33.431 1.00 66.06 796 GLU A C 1
ATOM 5656 O O . GLU A 1 796 ? -16.269 14.688 33.071 1.00 66.06 796 GLU A O 1
ATOM 5661 N N . GLY A 1 797 ? -18.172 14.559 34.210 1.00 81.94 797 GLY A N 1
ATOM 5662 C CA . GLY A 1 797 ? -18.001 13.133 34.556 1.00 81.94 797 GLY A CA 1
ATOM 5663 C C . GLY A 1 797 ? -18.493 12.207 33.439 1.00 81.94 797 GLY A C 1
ATOM 5664 O O . GLY A 1 797 ? -18.461 12.564 32.254 1.00 81.94 797 GLY A O 1
ATOM 5665 N N . LEU A 1 798 ? -19.039 11.045 33.797 1.00 90.25 798 LEU A N 1
ATOM 5666 C CA . LEU A 1 798 ? -19.790 10.195 32.863 1.00 90.25 798 LEU A CA 1
ATOM 5667 C C . LEU A 1 798 ? -21.164 10.777 32.483 1.00 90.25 798 LEU A C 1
ATOM 5669 O O . LEU A 1 798 ? -21.779 10.301 31.532 1.00 90.25 798 LEU A O 1
ATOM 5673 N N . GLY A 1 799 ? -21.626 11.837 33.158 1.00 87.50 799 GLY A N 1
ATOM 5674 C CA . GLY A 1 799 ? -22.924 12.479 32.901 1.00 87.50 799 GLY A CA 1
ATOM 5675 C C . GLY A 1 799 ? -23.173 12.897 31.442 1.00 87.50 799 GLY A C 1
ATOM 5676 O O . GLY A 1 799 ? -24.314 12.879 30.994 1.00 87.50 799 GLY A O 1
ATOM 5677 N N . VAL A 1 800 ? -22.126 13.180 30.660 1.00 87.88 800 VAL A N 1
ATOM 5678 C CA . VAL A 1 800 ? -22.236 13.493 29.217 1.00 87.88 800 VAL A CA 1
ATOM 5679 C C . VAL A 1 800 ? -22.770 12.337 28.370 1.00 87.88 800 VAL A C 1
ATOM 5681 O O . VAL A 1 800 ? -23.229 12.547 27.254 1.00 87.88 800 VAL A O 1
ATOM 5684 N N . CYS A 1 801 ? -22.691 11.105 28.873 1.00 92.62 801 CYS A N 1
ATOM 5685 C CA . CYS A 1 801 ? -23.197 9.924 28.185 1.00 92.62 801 CYS A CA 1
ATOM 5686 C C . CYS A 1 801 ? -24.692 9.683 28.438 1.00 92.62 801 CYS A C 1
ATOM 5688 O O . CYS A 1 801 ? -25.241 8.759 27.854 1.00 92.62 801 CYS A O 1
ATOM 5690 N N . THR A 1 802 ? -25.360 10.480 29.279 1.00 92.88 802 THR A N 1
ATOM 5691 C CA . THR A 1 802 ? -26.788 10.288 29.602 1.00 92.88 802 THR A CA 1
ATOM 5692 C C . THR A 1 802 ? -27.727 10.499 28.412 1.00 92.88 802 THR A C 1
ATOM 5694 O O . THR A 1 802 ? -28.817 9.938 28.409 1.00 92.88 802 THR A O 1
ATOM 5697 N N . ASP A 1 803 ? -27.285 11.215 27.374 1.00 91.06 803 ASP A N 1
ATOM 5698 C CA . ASP A 1 803 ? -28.029 11.379 26.116 1.00 91.06 803 ASP A CA 1
ATOM 5699 C C . ASP A 1 803 ? -28.014 10.114 25.229 1.00 91.06 803 ASP A C 1
ATOM 5701 O O . ASP A 1 803 ? -28.728 10.036 24.229 1.00 91.06 803 ASP A O 1
ATOM 5705 N N . VAL A 1 804 ? -27.185 9.114 25.551 1.00 94.62 804 VAL A N 1
ATOM 5706 C CA . VAL A 1 804 ? -27.124 7.847 24.810 1.00 94.62 804 VAL A CA 1
ATOM 5707 C C . VAL A 1 804 ? -28.336 6.981 25.189 1.00 94.62 804 VAL A C 1
ATOM 5709 O O . VAL A 1 804 ? -28.512 6.692 26.371 1.00 94.62 804 VAL A O 1
ATOM 5712 N N . PRO A 1 805 ? -29.137 6.479 24.227 1.00 93.81 805 PRO A N 1
ATOM 5713 C CA . PRO A 1 805 ? -30.394 5.777 24.524 1.00 93.81 805 PRO A CA 1
ATOM 5714 C C . PRO A 1 805 ? -30.221 4.453 25.289 1.00 93.81 805 PRO A C 1
ATOM 5716 O O . PRO A 1 805 ? -31.174 3.954 25.880 1.00 93.81 805 PRO A O 1
ATOM 5719 N N . HIS A 1 806 ? -29.018 3.877 25.282 1.00 94.44 806 HIS A N 1
ATOM 5720 C CA . HIS A 1 806 ? -28.659 2.676 26.044 1.00 94.44 806 HIS A CA 1
ATOM 5721 C C . HIS A 1 806 ? -28.440 2.945 27.532 1.00 94.44 806 HIS A C 1
ATOM 5723 O O . HIS A 1 806 ? -28.440 2.003 28.322 1.00 94.44 806 HIS A O 1
ATOM 5729 N N . VAL A 1 807 ? -28.190 4.198 27.922 1.00 95.44 807 VAL A N 1
ATOM 5730 C CA . VAL A 1 807 ? -27.906 4.555 29.311 1.00 95.44 807 VAL A CA 1
ATOM 5731 C C . VAL A 1 807 ? -29.216 4.633 30.082 1.00 95.44 807 VAL A C 1
ATOM 5733 O O . VAL A 1 807 ? -30.010 5.552 29.910 1.00 95.44 807 VAL A O 1
ATOM 5736 N N . THR A 1 808 ? -29.438 3.658 30.959 1.00 90.81 808 THR A N 1
ATOM 5737 C CA . THR A 1 808 ? -30.696 3.520 31.705 1.00 90.81 808 THR A CA 1
ATOM 5738 C C . THR A 1 808 ? -30.642 4.186 33.072 1.00 90.81 808 THR A C 1
ATOM 5740 O O . THR A 1 808 ? -31.670 4.531 33.650 1.00 90.81 808 THR A O 1
ATOM 5743 N N . THR A 1 809 ? -29.446 4.308 33.649 1.00 91.81 809 THR A N 1
ATOM 5744 C CA . THR A 1 809 ? -29.256 4.783 35.020 1.00 91.81 809 THR A CA 1
ATOM 5745 C C . THR A 1 809 ? -27.906 5.483 35.148 1.00 91.81 809 THR A C 1
ATOM 5747 O O . THR A 1 809 ? -26.881 4.934 34.748 1.00 91.81 809 THR A O 1
ATOM 5750 N N . HIS A 1 810 ? -27.899 6.680 35.740 1.00 92.25 810 HIS A N 1
ATOM 5751 C CA . HIS A 1 810 ? -26.692 7.432 36.092 1.00 92.25 810 HIS A CA 1
ATOM 5752 C C . HIS A 1 810 ? -26.714 7.769 37.582 1.00 92.25 810 HIS A C 1
ATOM 5754 O O . HIS A 1 810 ? -27.697 8.306 38.096 1.00 92.25 810 HIS A O 1
ATOM 5760 N N . LEU A 1 811 ? -25.639 7.410 38.279 1.00 88.44 811 LEU A N 1
ATOM 5761 C CA . LEU A 1 811 ? -25.500 7.563 39.718 1.00 88.44 811 LEU A CA 1
ATOM 5762 C C . LEU A 1 811 ? -24.237 8.356 40.044 1.00 88.44 811 LEU A C 1
ATOM 5764 O O . LEU A 1 811 ? -23.133 7.974 39.668 1.00 88.44 811 LEU A O 1
ATOM 5768 N N . THR A 1 812 ? -24.394 9.419 40.821 1.00 83.19 812 THR A N 1
ATOM 5769 C CA . THR A 1 812 ? -23.290 10.212 41.363 1.00 83.19 812 THR A CA 1
ATOM 5770 C C . THR A 1 812 ? -23.099 9.894 42.843 1.00 83.19 812 THR A C 1
ATOM 5772 O O . THR A 1 812 ? -24.066 9.773 43.598 1.00 83.19 812 THR A O 1
ATOM 5775 N N . ALA A 1 813 ? -21.850 9.790 43.305 1.00 75.69 813 ALA A N 1
ATOM 5776 C CA . ALA A 1 813 ? -21.530 9.439 44.696 1.00 75.69 813 ALA A CA 1
ATOM 5777 C C . ALA A 1 813 ? -21.918 10.503 45.759 1.00 75.69 813 ALA A C 1
ATOM 5779 O O . ALA A 1 813 ? -21.490 10.413 46.915 1.00 75.69 813 ALA A O 1
ATOM 5780 N N . ASN A 1 814 ? -22.694 11.528 45.397 1.00 72.69 814 ASN A N 1
ATOM 5781 C CA . ASN A 1 814 ? -23.185 12.577 46.294 1.00 72.69 814 ASN A CA 1
ATOM 5782 C C . ASN A 1 814 ? -24.585 12.288 46.878 1.00 72.69 814 ASN A C 1
ATOM 5784 O O . ASN A 1 814 ? -24.956 12.933 47.857 1.00 72.69 814 ASN A O 1
ATOM 5788 N N . ASP A 1 815 ? -25.325 11.296 46.361 1.00 76.12 815 ASP A N 1
ATOM 5789 C CA . ASP A 1 815 ? -26.666 10.937 46.850 1.00 76.12 815 ASP A CA 1
ATOM 5790 C C . ASP A 1 815 ? -26.697 9.546 47.527 1.00 76.12 815 ASP A C 1
ATOM 5792 O O . ASP A 1 815 ? -26.873 8.514 46.870 1.00 76.12 815 ASP A O 1
ATOM 5796 N N . PRO A 1 816 ? -26.567 9.473 48.867 1.00 78.50 816 PRO A N 1
ATOM 5797 C CA . PRO A 1 816 ? -26.548 8.204 49.590 1.00 78.50 816 PRO A CA 1
ATOM 5798 C C . PRO A 1 816 ? -27.906 7.478 49.637 1.00 78.50 816 PRO A C 1
ATOM 5800 O O . PRO A 1 816 ? -27.960 6.313 50.047 1.00 78.50 816 PRO A O 1
ATOM 5803 N N . VAL A 1 817 ? -29.017 8.135 49.296 1.00 82.88 817 VAL A N 1
ATOM 5804 C CA . VAL A 1 817 ? -30.329 7.478 49.211 1.00 82.88 817 VAL A CA 1
ATOM 5805 C C . VAL A 1 817 ? -30.410 6.734 47.886 1.00 82.88 817 VAL A C 1
ATOM 5807 O O . VAL A 1 817 ? -30.528 5.507 47.907 1.00 82.88 817 VAL A O 1
ATOM 5810 N N . ARG A 1 818 ? -30.165 7.434 46.771 1.00 84.75 818 ARG A N 1
ATOM 5811 C CA . ARG A 1 818 ? -30.121 6.825 45.432 1.00 84.75 818 ARG A CA 1
ATOM 5812 C C . ARG A 1 818 ? -29.090 5.710 45.324 1.00 84.75 818 ARG A C 1
ATOM 5814 O O . ARG A 1 818 ? -29.366 4.683 44.719 1.00 84.75 818 ARG A O 1
ATOM 5821 N N . MET A 1 819 ? -27.924 5.853 45.961 1.00 85.00 819 MET A N 1
ATOM 5822 C CA . MET A 1 819 ? -26.911 4.788 45.998 1.00 85.00 819 MET A CA 1
ATOM 5823 C C . MET A 1 819 ? -27.421 3.503 46.672 1.00 85.00 819 MET A C 1
ATOM 5825 O O . MET A 1 819 ? -27.086 2.402 46.236 1.00 85.00 819 MET A O 1
ATOM 5829 N N . ARG A 1 820 ? -28.219 3.616 47.744 1.00 86.25 820 ARG A N 1
ATOM 5830 C CA . ARG A 1 820 ? -28.783 2.443 48.436 1.00 86.25 820 ARG A CA 1
ATOM 5831 C C . ARG A 1 820 ? -29.905 1.800 47.636 1.00 86.25 820 ARG A C 1
ATOM 5833 O O . ARG A 1 820 ? -29.911 0.578 47.525 1.00 86.25 820 ARG A O 1
ATOM 5840 N N . GLU A 1 821 ? -30.807 2.606 47.088 1.00 89.62 821 GLU A N 1
ATOM 5841 C CA . GLU A 1 821 ? -31.891 2.141 46.214 1.00 89.62 821 GLU A CA 1
ATOM 5842 C C . GLU A 1 821 ? -31.316 1.415 44.998 1.00 89.62 821 GLU A C 1
ATOM 5844 O O . GLU A 1 821 ? -31.654 0.262 44.749 1.00 89.62 821 GLU A O 1
ATOM 5849 N N . PHE A 1 822 ? -30.326 2.017 44.338 1.00 91.75 822 PHE A N 1
ATOM 5850 C CA . PHE A 1 822 ? -29.619 1.404 43.221 1.00 91.75 822 PHE A CA 1
ATOM 5851 C C . PHE A 1 822 ? -28.975 0.064 43.600 1.00 91.75 822 PHE A C 1
ATOM 5853 O O . PHE A 1 822 ? -29.140 -0.925 42.890 1.00 91.75 822 PHE A O 1
ATOM 5860 N N . ALA A 1 823 ? -28.258 0.000 44.729 1.00 90.50 823 ALA A N 1
ATOM 5861 C CA . ALA A 1 823 ? -27.628 -1.241 45.175 1.00 90.50 823 ALA A CA 1
ATOM 5862 C C . ALA A 1 823 ? -28.657 -2.358 45.431 1.00 90.50 823 ALA A C 1
ATOM 5864 O O . ALA A 1 823 ? -28.391 -3.525 45.126 1.00 90.50 823 ALA A O 1
ATOM 5865 N N . GLN A 1 824 ? -29.831 -2.011 45.971 1.00 92.88 824 GLN A N 1
ATOM 5866 C CA . GLN A 1 824 ? -30.939 -2.947 46.165 1.00 92.88 824 GLN A CA 1
ATOM 5867 C C . GLN A 1 824 ? -31.519 -3.410 44.825 1.00 92.88 824 GLN A C 1
ATOM 5869 O O . GLN A 1 824 ? -31.659 -4.617 44.626 1.00 92.88 824 GLN A O 1
ATOM 5874 N N . SER A 1 825 ? -31.777 -2.488 43.895 1.00 94.75 825 SER A N 1
ATOM 5875 C CA . SER A 1 825 ? -32.290 -2.802 42.558 1.00 94.75 825 SER A CA 1
ATOM 5876 C C . SER A 1 825 ? -31.330 -3.662 41.742 1.00 94.75 825 SER A C 1
ATOM 5878 O O . SER A 1 825 ? -31.748 -4.664 41.171 1.00 94.75 825 SER A O 1
ATOM 5880 N N . LEU A 1 826 ? -30.032 -3.341 41.735 1.00 94.06 826 LEU A N 1
ATOM 5881 C CA . LEU A 1 826 ? -29.018 -4.141 41.044 1.00 94.06 826 LEU A CA 1
ATOM 5882 C C . LEU A 1 826 ? -28.929 -5.552 41.641 1.00 94.06 826 LEU A C 1
ATOM 5884 O O . LEU A 1 826 ? -28.880 -6.534 40.907 1.00 94.06 826 LEU A O 1
ATOM 5888 N N . SER A 1 827 ? -28.973 -5.674 42.971 1.00 94.19 827 SER A N 1
ATOM 5889 C CA . SER A 1 827 ? -28.976 -6.983 43.638 1.00 94.19 827 SER A CA 1
ATOM 5890 C C . SER A 1 827 ? -30.238 -7.793 43.314 1.00 94.19 827 SER A C 1
ATOM 5892 O O . SER A 1 827 ? -30.159 -9.004 43.100 1.00 94.19 827 SER A O 1
ATOM 5894 N N . ALA A 1 828 ? -31.401 -7.138 43.256 1.00 94.31 828 ALA A N 1
ATOM 5895 C CA . ALA A 1 828 ? -32.660 -7.763 42.862 1.00 94.31 828 ALA A CA 1
ATOM 5896 C C . ALA A 1 828 ? -32.644 -8.200 41.389 1.00 94.31 828 ALA A C 1
ATOM 5898 O O . ALA A 1 828 ? -33.113 -9.293 41.078 1.00 94.31 828 ALA A O 1
ATOM 5899 N N . GLU A 1 829 ? -32.048 -7.404 40.500 1.00 93.56 829 GLU A N 1
ATOM 5900 C CA . GLU A 1 829 ? -31.895 -7.732 39.082 1.00 93.56 829 GLU A CA 1
ATOM 5901 C C . GLU A 1 829 ? -30.961 -8.930 38.869 1.00 93.56 829 GLU A C 1
ATOM 5903 O O . GLU A 1 829 ? -31.303 -9.849 38.124 1.00 93.56 829 GLU A O 1
ATOM 5908 N N . LEU A 1 830 ? -29.824 -8.991 39.572 1.00 94.06 830 LEU A N 1
ATOM 5909 C CA . LEU A 1 830 ? -28.941 -10.164 39.540 1.00 94.06 830 LEU A CA 1
ATOM 5910 C C . LEU A 1 830 ? -29.668 -11.425 40.020 1.00 94.06 830 LEU A C 1
ATOM 5912 O O . LEU A 1 830 ? -29.556 -12.482 39.397 1.00 94.06 830 LEU A O 1
ATOM 5916 N N . LYS A 1 831 ? -30.465 -11.312 41.090 1.00 93.94 831 LYS A N 1
ATOM 5917 C CA . LYS A 1 831 ? -31.280 -12.422 41.595 1.00 93.94 831 LYS A CA 1
ATOM 5918 C C . LYS A 1 831 ? -32.336 -12.862 40.576 1.00 93.94 831 LYS A C 1
ATOM 5920 O O . LYS A 1 831 ? -32.445 -14.053 40.302 1.00 93.94 831 LYS A O 1
ATOM 5925 N N . ARG A 1 832 ? -33.058 -11.915 39.965 1.00 93.44 832 ARG A N 1
ATOM 5926 C CA . ARG A 1 832 ? -34.054 -12.178 38.913 1.00 93.44 832 ARG A CA 1
ATOM 5927 C C . ARG A 1 832 ? -33.430 -12.909 37.724 1.00 93.44 832 ARG A C 1
ATOM 5929 O O . ARG A 1 832 ? -34.007 -13.871 37.223 1.00 93.44 832 ARG A O 1
ATOM 5936 N N . ARG A 1 833 ? -32.246 -12.476 37.279 1.00 93.31 833 ARG A N 1
ATOM 5937 C CA . ARG A 1 833 ? -31.497 -13.130 36.194 1.00 93.31 833 ARG A CA 1
ATOM 5938 C C . ARG A 1 833 ? -31.066 -14.542 36.577 1.00 93.31 833 ARG A C 1
ATOM 5940 O O . ARG A 1 833 ? -31.229 -15.449 35.772 1.00 93.31 833 ARG A O 1
ATOM 5947 N N . ALA A 1 834 ? -30.576 -14.744 37.800 1.00 92.56 834 ALA A N 1
ATOM 5948 C CA . ALA A 1 834 ? -30.180 -16.066 38.282 1.00 92.56 834 ALA A CA 1
ATOM 5949 C C . ALA A 1 834 ? -31.366 -17.043 38.326 1.00 92.56 834 ALA A C 1
ATOM 5951 O O . ALA A 1 834 ? -31.233 -18.191 37.913 1.00 92.56 834 ALA A O 1
ATOM 5952 N N . GLU A 1 835 ? -32.537 -16.578 38.767 1.00 92.12 835 GLU A N 1
ATOM 5953 C CA . GLU A 1 835 ? -33.772 -17.370 38.765 1.00 92.12 835 GLU A CA 1
ATOM 5954 C C . GLU A 1 835 ? -34.253 -17.698 37.341 1.00 92.12 835 GLU A C 1
ATOM 5956 O O . GLU A 1 835 ? -34.735 -18.803 37.097 1.00 92.12 835 GLU A O 1
ATOM 5961 N N . LEU A 1 836 ? -34.094 -16.768 36.391 1.00 89.19 836 LEU A N 1
ATOM 5962 C CA . LEU A 1 836 ? -34.531 -16.928 35.000 1.00 89.19 836 LEU A CA 1
ATOM 5963 C C . LEU A 1 836 ? -33.609 -17.836 34.168 1.00 89.19 836 LEU A C 1
ATOM 5965 O O . LEU A 1 836 ? -34.103 -18.605 33.342 1.00 89.19 836 LEU A O 1
ATOM 5969 N N . LEU A 1 837 ? -32.293 -17.742 34.368 1.00 87.81 837 LEU A N 1
ATOM 5970 C CA . LEU A 1 837 ? -31.283 -18.536 33.655 1.00 87.81 837 LEU A CA 1
ATOM 5971 C C . LEU A 1 837 ? -31.106 -19.933 34.279 1.00 87.81 837 LEU A C 1
ATOM 5973 O O . LEU A 1 837 ? -30.790 -20.904 33.589 1.00 87.81 837 LEU A O 1
ATOM 5977 N N . GLY A 1 838 ? -31.368 -20.066 35.583 1.00 88.94 838 GLY A N 1
ATOM 5978 C CA . GLY A 1 838 ? -31.280 -21.332 36.298 1.00 88.94 838 GLY A CA 1
ATOM 5979 C C . GLY A 1 838 ? -29.851 -21.875 36.325 1.00 88.94 838 GLY A C 1
ATOM 5980 O O . GLY A 1 838 ? -28.979 -21.310 36.982 1.00 88.94 838 GLY A O 1
ATOM 5981 N N . ARG A 1 839 ? -29.628 -23.017 35.659 1.00 84.94 839 ARG A N 1
ATOM 5982 C CA . ARG A 1 839 ? -28.305 -23.667 35.569 1.00 84.94 839 ARG A CA 1
ATOM 5983 C C . ARG A 1 839 ? -27.533 -23.309 34.300 1.00 84.94 839 ARG A C 1
ATOM 5985 O O . ARG A 1 839 ? -26.335 -23.563 34.280 1.00 84.94 839 ARG A O 1
ATOM 5992 N N . SER A 1 840 ? -28.210 -22.772 33.288 1.00 85.69 840 SER A N 1
ATOM 5993 C CA . SER A 1 840 ? -27.584 -22.331 32.044 1.00 85.69 840 SER A CA 1
ATOM 5994 C C . SER A 1 840 ? -26.915 -20.980 32.245 1.00 85.69 840 SER A C 1
ATOM 5996 O O . SER A 1 840 ? -27.354 -20.178 33.076 1.00 85.69 840 SER A O 1
ATOM 5998 N N . ASP A 1 841 ? -25.866 -20.718 31.478 1.00 85.62 841 ASP A N 1
ATOM 5999 C CA . ASP A 1 841 ? -25.348 -19.362 31.356 1.00 85.62 841 ASP A CA 1
ATOM 6000 C C . ASP A 1 841 ? -26.184 -18.524 30.371 1.00 85.62 841 ASP A C 1
ATOM 6002 O O . ASP A 1 841 ? -27.110 -19.006 29.707 1.00 85.62 841 ASP A O 1
ATOM 6006 N N . PHE A 1 842 ? -25.896 -17.225 30.324 1.00 87.38 842 PHE A N 1
ATOM 6007 C CA . PHE A 1 842 ? -26.601 -16.274 29.473 1.00 87.38 842 PHE A CA 1
ATOM 6008 C C . PHE A 1 842 ? -26.551 -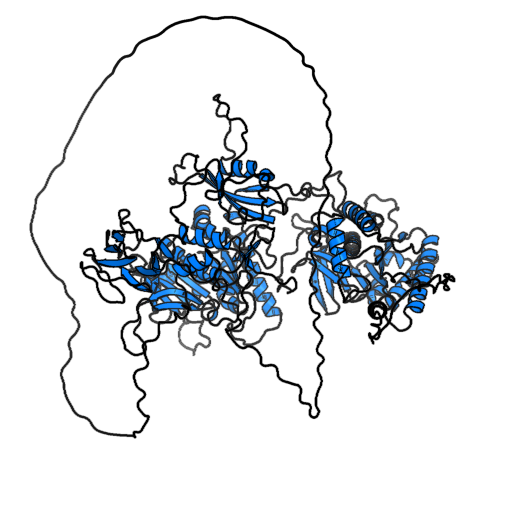16.647 27.982 1.00 87.38 842 PHE A C 1
ATOM 6010 O O . PHE A 1 842 ? -27.553 -16.490 27.282 1.00 87.38 842 PHE A O 1
ATOM 6017 N N . THR A 1 843 ? -25.409 -17.136 27.494 1.00 82.69 843 THR A N 1
ATOM 6018 C CA . THR A 1 843 ? -25.211 -17.466 26.078 1.00 82.69 843 THR A CA 1
ATOM 6019 C C . THR A 1 843 ? -25.988 -18.730 25.717 1.00 82.69 843 THR A C 1
ATOM 6021 O O . THR A 1 843 ? -26.780 -18.714 24.776 1.00 82.69 843 THR A O 1
ATOM 6024 N N . GLU A 1 844 ? -25.854 -19.794 26.511 1.00 84.31 844 GLU A N 1
ATOM 6025 C CA . GLU A 1 844 ? -26.605 -21.044 26.361 1.00 84.31 844 GLU A CA 1
ATOM 6026 C C . GLU A 1 844 ? -28.120 -20.813 26.382 1.00 84.31 844 GLU A C 1
ATOM 6028 O O . GLU A 1 844 ? -28.859 -21.396 25.583 1.00 84.31 844 GLU A O 1
ATOM 6033 N N . TRP A 1 845 ? -28.597 -19.938 27.275 1.00 85.56 845 TRP A N 1
ATOM 6034 C CA . TRP A 1 845 ? -30.018 -19.623 27.395 1.00 85.56 845 TRP A CA 1
ATOM 6035 C C . TRP A 1 845 ? -30.587 -18.971 26.127 1.00 85.56 845 TRP A C 1
ATOM 6037 O O . TRP A 1 845 ? -31.688 -19.323 25.690 1.00 85.56 845 TRP A O 1
ATOM 6047 N N . HIS A 1 846 ? -29.838 -18.051 25.507 1.00 82.31 846 HIS A N 1
ATOM 6048 C CA . HIS A 1 846 ? -30.234 -17.422 24.242 1.00 82.31 846 HIS A CA 1
ATOM 6049 C C . HIS A 1 846 ? -30.159 -18.405 23.068 1.00 82.31 846 HIS A C 1
ATOM 6051 O O . HIS A 1 846 ? -31.120 -18.503 22.302 1.00 82.31 846 HIS A O 1
ATOM 6057 N N . THR A 1 847 ? -29.099 -19.216 22.982 1.00 79.50 847 THR A N 1
ATOM 6058 C CA . THR A 1 847 ? -28.950 -20.257 21.948 1.00 79.50 847 THR A CA 1
ATOM 6059 C C . THR A 1 847 ? -30.091 -21.278 21.994 1.00 79.50 847 THR A C 1
ATOM 6061 O O . THR A 1 847 ? -30.688 -21.607 20.966 1.00 79.50 847 THR A O 1
ATOM 6064 N N . GLY A 1 848 ? -30.470 -21.744 23.190 1.00 72.44 848 GLY A N 1
ATOM 6065 C CA . GLY A 1 848 ? -31.575 -22.692 23.364 1.00 72.44 848 GLY A CA 1
ATOM 6066 C C . GLY A 1 848 ? -32.940 -22.132 22.940 1.00 72.44 848 GLY A C 1
ATOM 6067 O O . GLY A 1 848 ? -33.785 -22.871 22.419 1.00 72.44 848 GLY A O 1
ATOM 6068 N N . ARG A 1 849 ? -33.166 -20.822 23.111 1.00 74.75 849 ARG A N 1
ATOM 6069 C CA . ARG A 1 849 ? -34.403 -20.147 22.682 1.00 74.75 849 ARG A CA 1
ATOM 6070 C C . ARG A 1 849 ? -34.473 -19.917 21.178 1.00 74.75 849 ARG A C 1
ATOM 6072 O O . ARG A 1 849 ? -35.539 -20.132 20.607 1.00 74.75 849 ARG A O 1
ATOM 6079 N N . GLU A 1 850 ? -33.372 -19.523 20.546 1.00 67.31 850 GLU A N 1
ATOM 6080 C CA . GLU A 1 850 ? -33.268 -19.393 19.085 1.00 67.31 850 GLU A CA 1
ATOM 6081 C C . GLU A 1 850 ? -33.607 -20.714 18.384 1.00 67.31 850 GLU A C 1
ATOM 6083 O O . GLU A 1 850 ? -34.472 -20.759 17.505 1.00 67.31 850 GLU A O 1
ATOM 6088 N N . LEU A 1 851 ? -33.008 -21.818 18.842 1.00 60.69 851 LEU A N 1
ATOM 6089 C CA . LEU A 1 851 ? -33.282 -23.157 18.315 1.00 60.69 851 LEU A CA 1
ATOM 6090 C C . LEU A 1 851 ? -34.745 -23.568 18.538 1.00 60.69 851 LEU A C 1
ATOM 6092 O O . LEU A 1 851 ? -35.403 -24.043 17.611 1.00 60.69 851 LEU A O 1
ATOM 6096 N N . SER A 1 852 ? -35.293 -23.310 19.730 1.00 59.44 852 SER A N 1
ATOM 6097 C CA . SER A 1 852 ? -36.702 -23.597 20.037 1.00 59.44 852 SER A CA 1
ATOM 6098 C C . SER A 1 852 ? -37.673 -22.771 19.182 1.00 59.44 852 SER A C 1
ATOM 6100 O O . SER A 1 852 ? -38.703 -23.287 18.753 1.00 59.44 852 SER A O 1
ATOM 6102 N N . GLY A 1 853 ? -37.346 -21.509 18.891 1.00 56.94 853 GLY A N 1
ATOM 6103 C CA . GLY A 1 853 ? -38.132 -20.642 18.011 1.00 56.94 853 GLY A CA 1
ATOM 6104 C C . GLY A 1 853 ? -38.133 -21.118 16.556 1.00 56.94 853 GLY A C 1
ATOM 6105 O O . GLY A 1 853 ? -39.182 -21.116 15.912 1.00 56.94 853 GLY A O 1
ATOM 6106 N N . ARG A 1 854 ? -36.986 -21.601 16.055 1.00 54.66 854 ARG A N 1
ATOM 6107 C CA . ARG A 1 854 ? -36.850 -22.152 14.693 1.00 54.66 854 ARG A CA 1
ATOM 6108 C C . ARG A 1 854 ? -37.535 -23.517 14.534 1.00 54.66 854 ARG A C 1
ATOM 6110 O O . ARG A 1 854 ? -38.083 -23.801 13.472 1.00 54.66 854 ARG A O 1
ATOM 6117 N N . MET A 1 855 ? -37.581 -24.339 15.585 1.00 46.25 855 MET A N 1
ATOM 6118 C CA . MET A 1 855 ? -38.227 -25.662 15.553 1.00 46.25 855 MET A CA 1
ATOM 6119 C C . MET A 1 855 ? -39.767 -25.618 15.489 1.00 46.25 855 MET A C 1
ATOM 6121 O O . MET A 1 855 ? -40.384 -26.601 15.085 1.00 46.25 855 MET A O 1
ATOM 6125 N N . VAL A 1 856 ? -40.413 -24.496 15.835 1.00 47.03 856 VAL A N 1
ATOM 6126 C CA . VAL A 1 856 ? -41.890 -24.379 15.853 1.00 47.03 856 VAL A CA 1
ATOM 6127 C C . VAL A 1 856 ? -42.494 -24.044 14.470 1.00 47.03 856 VAL A C 1
ATOM 6129 O O . VAL A 1 856 ? -43.713 -23.983 14.316 1.00 47.03 856 VAL A O 1
ATOM 6132 N N . ALA A 1 857 ? -41.685 -23.937 13.412 1.00 41.47 857 ALA A N 1
ATOM 6133 C CA . ALA A 1 857 ? -42.152 -23.721 12.039 1.00 41.47 857 ALA A CA 1
ATOM 6134 C C . ALA A 1 857 ? -42.053 -24.984 11.157 1.00 41.47 857 ALA A C 1
ATOM 6136 O O . ALA A 1 857 ? -41.421 -24.969 10.106 1.00 41.47 857 ALA A O 1
ATOM 6137 N N . GLN A 1 858 ? -42.723 -26.078 11.530 1.00 37.88 858 GLN A N 1
ATOM 6138 C CA . GLN A 1 858 ? -43.082 -27.127 10.567 1.00 37.88 858 GLN A CA 1
ATOM 6139 C C . GLN A 1 858 ? -44.601 -27.266 10.490 1.00 37.88 858 GLN A C 1
ATOM 6141 O O . GLN A 1 858 ? -45.262 -27.878 11.328 1.00 37.88 858 GLN A O 1
ATOM 6146 N N . ARG A 1 859 ? -45.158 -26.659 9.439 1.00 37.72 859 ARG A N 1
ATOM 6147 C CA . ARG A 1 859 ? -46.506 -26.934 8.942 1.00 37.72 859 ARG A CA 1
ATOM 6148 C C . ARG A 1 859 ? -46.560 -28.434 8.643 1.00 37.72 859 ARG A C 1
ATOM 6150 O O . ARG A 1 859 ? -45.856 -28.896 7.749 1.00 37.72 859 ARG A O 1
ATOM 6157 N N . ALA A 1 860 ? -47.361 -29.185 9.395 1.00 33.62 860 ALA A N 1
ATOM 6158 C CA . ALA A 1 860 ? -47.649 -30.575 9.070 1.00 33.62 860 ALA A CA 1
ATOM 6159 C C . ALA A 1 860 ? -48.240 -30.625 7.652 1.00 33.62 860 ALA A C 1
ATOM 6161 O O . ALA A 1 860 ? -49.346 -30.137 7.412 1.00 33.62 860 ALA A O 1
ATOM 6162 N N . VAL A 1 861 ? -47.470 -31.161 6.707 1.00 32.53 861 VAL A N 1
ATOM 6163 C CA . VAL A 1 861 ? -47.957 -31.516 5.378 1.00 32.53 861 VAL A CA 1
ATOM 6164 C C . VAL A 1 861 ? -48.899 -32.694 5.582 1.00 32.53 861 VAL A C 1
ATOM 6166 O O . VAL A 1 861 ? -48.471 -33.798 5.913 1.00 32.53 861 VAL A O 1
ATOM 6169 N N . VAL A 1 862 ? -50.198 -32.436 5.460 1.00 35.81 862 VAL A N 1
ATOM 6170 C CA . VAL A 1 862 ? -51.208 -33.491 5.389 1.00 35.81 862 VAL A CA 1
ATOM 6171 C C . VAL A 1 862 ? -50.989 -34.210 4.062 1.00 35.81 862 VAL A C 1
ATOM 6173 O O . VAL A 1 862 ? -51.072 -33.593 3.001 1.00 35.81 862 VAL A O 1
ATOM 6176 N N . ALA A 1 863 ? -50.655 -35.497 4.143 1.00 33.53 863 ALA A N 1
ATOM 6177 C CA . ALA A 1 863 ? -50.587 -36.391 3.001 1.00 33.53 863 ALA A CA 1
ATOM 6178 C C . ALA A 1 863 ? -51.936 -36.375 2.271 1.00 33.53 863 ALA A C 1
ATOM 6180 O O . ALA A 1 863 ? -52.980 -36.629 2.874 1.00 33.53 863 ALA A O 1
ATOM 6181 N N . GLY A 1 864 ? -51.901 -36.023 0.987 1.00 31.45 864 GLY A N 1
ATOM 6182 C CA . GLY A 1 864 ? -53.038 -36.175 0.099 1.00 31.45 864 GLY A CA 1
ATOM 6183 C C . GLY A 1 864 ? -53.240 -37.652 -0.194 1.00 31.45 864 GLY A C 1
ATOM 6184 O O . GLY A 1 864 ? -52.383 -38.271 -0.819 1.00 31.45 864 GLY A O 1
ATOM 6185 N N . ASP A 1 865 ? -54.372 -38.181 0.250 1.00 32.88 865 ASP A N 1
ATOM 6186 C CA . ASP A 1 865 ? -54.993 -39.347 -0.359 1.00 32.88 865 ASP A CA 1
ATOM 6187 C C . ASP A 1 865 ? -56.252 -38.832 -1.055 1.00 32.88 865 ASP A C 1
ATOM 6189 O O . ASP A 1 865 ? -57.083 -38.148 -0.446 1.00 32.88 865 ASP A O 1
ATOM 6193 N N . GLY A 1 866 ? -56.308 -39.020 -2.368 1.00 35.44 866 GLY A N 1
ATOM 6194 C CA . GLY A 1 866 ? -57.427 -38.589 -3.185 1.00 35.44 866 GLY A CA 1
ATOM 6195 C C . GLY A 1 866 ? -58.405 -39.735 -3.353 1.00 35.44 866 GLY A C 1
ATOM 6196 O O . GLY A 1 866 ? -57.988 -40.795 -3.799 1.00 35.44 866 GLY A O 1
ATOM 6197 N N . ASP A 1 867 ? -59.693 -39.494 -3.097 1.00 31.53 867 ASP A N 1
ATOM 6198 C CA . ASP A 1 867 ? -60.705 -39.943 -4.050 1.00 31.53 867 ASP A CA 1
ATOM 6199 C C . ASP A 1 867 ? -62.064 -39.224 -3.933 1.00 31.53 867 ASP A C 1
ATOM 6201 O O . ASP A 1 867 ? -62.571 -38.963 -2.845 1.00 31.53 867 ASP A O 1
ATOM 6205 N N . LEU A 1 868 ? -62.574 -38.913 -5.128 1.00 36.06 868 LEU A N 1
ATOM 6206 C CA . LEU A 1 868 ? -63.943 -38.783 -5.649 1.00 36.06 868 LEU A CA 1
ATOM 6207 C C . LEU A 1 868 ? -65.140 -38.166 -4.866 1.00 36.06 868 LEU A C 1
ATOM 6209 O O . LEU A 1 868 ? -65.528 -38.568 -3.777 1.00 36.06 868 LEU A O 1
ATOM 6213 N N . GLU A 1 869 ? -65.830 -37.312 -5.645 1.00 31.88 869 GLU A N 1
ATOM 6214 C CA . GLU A 1 869 ? -67.258 -36.928 -5.680 1.00 31.88 869 GLU A CA 1
ATOM 6215 C C . GLU A 1 869 ? -67.762 -35.598 -5.056 1.00 31.88 869 GLU A C 1
ATOM 6217 O O . GLU A 1 869 ? -67.507 -35.207 -3.925 1.00 31.88 869 GLU A O 1
ATOM 6222 N N . SER A 1 870 ? -68.505 -34.885 -5.912 1.00 30.75 870 SER A N 1
ATOM 6223 C CA . SER A 1 870 ? -69.153 -33.559 -5.830 1.00 30.75 870 SER A CA 1
ATOM 6224 C C . SER A 1 870 ? -70.635 -33.668 -5.382 1.00 30.75 870 SER A C 1
ATOM 6226 O O . SER A 1 870 ? -71.153 -34.779 -5.418 1.00 30.75 870 SER A O 1
ATOM 6228 N N . PRO A 1 871 ? -71.443 -32.584 -5.199 1.00 45.38 871 PRO A N 1
ATOM 6229 C CA . PRO A 1 871 ? -71.202 -31.192 -4.777 1.00 45.38 871 PRO A CA 1
ATOM 6230 C C . PRO A 1 871 ? -72.276 -30.723 -3.716 1.00 45.38 871 PRO A C 1
ATOM 6232 O O . PRO A 1 871 ? -72.583 -31.498 -2.816 1.00 45.38 871 PRO A O 1
ATOM 6235 N N . PRO A 1 872 ? -72.794 -29.468 -3.663 1.00 55.38 872 PRO A N 1
ATOM 6236 C CA . PRO A 1 872 ? -72.688 -28.601 -2.483 1.00 55.38 872 PRO A CA 1
ATOM 6237 C C . PRO A 1 872 ? -74.014 -28.380 -1.725 1.00 55.38 872 PRO A C 1
ATOM 6239 O O . PRO A 1 872 ? -75.066 -28.248 -2.343 1.00 55.38 872 PRO A O 1
ATOM 6242 N N . SER A 1 873 ? -73.988 -28.202 -0.396 1.00 32.28 873 SER A N 1
ATOM 6243 C CA . SER A 1 873 ? -75.058 -27.478 0.323 1.00 32.28 873 SER A CA 1
ATOM 6244 C C . SER A 1 873 ? -74.678 -27.046 1.745 1.00 32.28 873 SER A C 1
ATOM 6246 O O . SER A 1 873 ? -74.408 -27.862 2.615 1.00 32.28 873 SER A O 1
ATOM 6248 N N . ALA A 1 874 ? -74.759 -25.729 1.944 1.00 34.47 874 ALA A N 1
ATOM 6249 C CA . ALA A 1 874 ? -75.292 -25.020 3.109 1.00 34.47 874 ALA A CA 1
ATOM 6250 C C . ALA A 1 874 ? -74.671 -25.198 4.521 1.00 34.47 874 ALA A C 1
ATOM 6252 O O . ALA A 1 874 ? -74.863 -26.183 5.224 1.00 34.47 874 ALA A O 1
ATOM 6253 N N . THR A 1 875 ? -74.148 -24.060 5.006 1.00 37.78 875 THR A N 1
ATOM 6254 C CA . THR A 1 875 ? -74.185 -23.555 6.398 1.00 37.78 875 THR A CA 1
ATOM 6255 C C . THR A 1 875 ? -73.516 -24.375 7.505 1.00 37.78 875 THR A C 1
ATOM 6257 O O . THR A 1 875 ? -74.155 -25.172 8.184 1.00 37.78 875 THR A O 1
ATOM 6260 N N . ILE A 1 876 ? -72.273 -24.006 7.841 1.00 33.12 876 ILE A N 1
ATOM 6261 C CA . ILE A 1 876 ? -71.689 -24.268 9.165 1.00 33.12 876 ILE A CA 1
ATOM 6262 C C . ILE A 1 876 ? -71.528 -22.945 9.916 1.00 33.12 876 ILE A C 1
ATOM 6264 O O . ILE A 1 876 ? -70.797 -22.042 9.512 1.00 33.12 876 ILE A O 1
ATOM 6268 N N . ARG A 1 877 ? -72.254 -22.849 11.034 1.00 32.53 877 ARG A N 1
ATOM 6269 C CA . ARG A 1 877 ? -72.119 -21.808 12.053 1.00 32.53 877 ARG A CA 1
ATOM 6270 C C . ARG A 1 877 ? -70.749 -21.933 12.721 1.00 32.53 877 ARG A C 1
ATOM 6272 O O . ARG A 1 877 ? -70.450 -22.962 13.324 1.00 32.53 877 ARG A O 1
ATOM 6279 N N . LEU A 1 878 ? -69.959 -20.864 12.675 1.00 29.83 878 LEU A N 1
ATOM 6280 C CA . LEU A 1 878 ? -68.748 -20.719 13.478 1.00 29.83 878 LEU A CA 1
ATOM 6281 C C . LEU A 1 878 ? -69.135 -20.610 14.961 1.00 29.83 878 LEU A C 1
ATOM 6283 O O . LEU A 1 878 ? -69.718 -19.618 15.395 1.00 29.83 878 LEU A O 1
ATOM 6287 N N . ARG A 1 879 ? -68.807 -21.641 15.746 1.00 30.27 879 ARG A N 1
ATOM 6288 C CA . ARG A 1 879 ? -68.607 -21.492 17.194 1.00 30.27 879 ARG A CA 1
ATOM 6289 C C . ARG A 1 879 ? -67.262 -20.783 17.409 1.00 30.27 879 ARG A C 1
ATOM 6291 O O . ARG A 1 879 ? -66.306 -21.140 16.721 1.00 30.27 879 ARG A O 1
ATOM 6298 N N . PRO A 1 880 ? -67.147 -19.832 18.352 1.00 33.47 880 PRO A N 1
ATOM 6299 C CA . PRO A 1 880 ? -65.859 -19.247 18.690 1.00 33.47 880 PRO A CA 1
ATOM 6300 C C . PRO A 1 880 ? -64.997 -20.334 19.340 1.00 33.47 880 PRO A C 1
ATOM 6302 O O . PRO A 1 880 ? -65.275 -20.795 20.448 1.00 33.47 880 PRO A O 1
ATOM 6305 N N . GLY A 1 881 ? -63.981 -20.791 18.609 1.00 31.53 881 GLY A N 1
ATOM 6306 C CA . GLY A 1 881 ? -62.925 -21.627 19.155 1.00 31.53 881 GLY A CA 1
ATOM 6307 C C . GLY A 1 881 ? -62.190 -20.838 20.228 1.00 31.53 881 GLY A C 1
ATOM 6308 O O . GLY A 1 881 ? -61.786 -19.700 19.995 1.00 31.53 881 GLY A O 1
ATOM 6309 N N . ALA A 1 882 ? -62.067 -21.437 21.411 1.00 32.25 882 ALA A N 1
ATOM 6310 C CA . ALA A 1 882 ? -61.304 -20.911 22.526 1.00 32.25 882 ALA A CA 1
ATOM 6311 C C . ALA A 1 882 ? -59.955 -20.370 22.036 1.00 32.25 882 ALA A C 1
ATOM 6313 O O . ALA A 1 882 ? -59.179 -21.098 21.413 1.00 32.25 882 ALA A O 1
ATOM 6314 N N . ALA A 1 883 ? -59.703 -19.092 22.322 1.00 31.73 883 ALA A N 1
ATOM 6315 C CA . ALA A 1 883 ? -58.415 -18.456 22.134 1.00 31.73 883 ALA A CA 1
ATOM 6316 C C . ALA A 1 883 ? -57.356 -19.287 22.869 1.00 31.73 883 ALA A C 1
ATOM 6318 O O . ALA A 1 883 ? -57.198 -19.195 24.089 1.00 31.73 883 ALA A O 1
ATOM 6319 N N . ARG A 1 884 ? -56.638 -20.133 22.126 1.00 32.72 884 ARG A N 1
ATOM 6320 C CA . ARG A 1 884 ? -55.334 -20.616 22.561 1.00 32.72 884 ARG A CA 1
ATOM 6321 C C . ARG A 1 884 ? -54.488 -19.361 22.681 1.00 32.72 884 ARG A C 1
ATOM 6323 O O . ARG A 1 884 ? -54.189 -18.731 21.672 1.00 32.72 884 ARG A O 1
ATOM 6330 N N . ARG A 1 885 ? -54.202 -18.969 23.924 1.00 32.72 885 ARG A N 1
ATOM 6331 C CA . ARG A 1 885 ? -53.207 -17.951 24.247 1.00 32.72 885 ARG A CA 1
ATOM 6332 C C . ARG A 1 885 ? -51.961 -18.285 23.434 1.00 32.72 885 ARG A C 1
ATOM 6334 O O . ARG A 1 885 ? -51.321 -19.303 23.695 1.00 32.72 885 ARG A O 1
ATOM 6341 N N . GLN A 1 886 ? -51.676 -17.459 22.431 1.00 33.81 886 GLN A N 1
ATOM 6342 C CA . GLN A 1 886 ? -50.329 -17.286 21.916 1.00 33.81 886 GLN A CA 1
ATOM 6343 C C . GLN A 1 886 ? -49.462 -17.132 23.169 1.00 33.81 886 GLN A C 1
ATOM 6345 O O . GLN A 1 886 ? -49.755 -16.270 23.997 1.00 33.81 886 GLN A O 1
ATOM 6350 N N . ALA A 1 887 ? -48.525 -18.047 23.405 1.00 35.06 887 ALA A N 1
ATOM 6351 C CA . ALA A 1 887 ? -47.581 -17.871 24.494 1.00 35.06 887 ALA A CA 1
ATOM 6352 C C . ALA A 1 887 ? -46.864 -16.549 24.210 1.00 35.06 887 ALA A C 1
ATOM 6354 O O . ALA A 1 887 ? -46.148 -16.460 23.213 1.00 35.06 887 ALA A O 1
ATOM 6355 N N . ASP A 1 888 ? -47.154 -15.518 25.008 1.00 33.00 888 ASP A N 1
ATOM 6356 C CA . ASP A 1 888 ? -46.476 -14.232 24.921 1.00 33.00 888 ASP A CA 1
ATOM 6357 C C . ASP A 1 888 ? -44.975 -14.516 24.929 1.00 33.00 888 ASP A C 1
ATOM 6359 O O . ASP A 1 888 ? -44.442 -15.115 25.870 1.00 33.00 888 ASP A O 1
ATOM 6363 N N . ALA A 1 889 ? -44.304 -14.155 23.836 1.00 43.66 889 ALA A N 1
ATOM 6364 C CA . ALA A 1 889 ? -42.863 -14.239 23.745 1.00 43.66 889 ALA A CA 1
ATOM 6365 C C . ALA A 1 889 ? -42.299 -13.301 24.815 1.00 43.66 889 ALA A C 1
ATOM 6367 O O . ALA A 1 889 ? -42.311 -12.084 24.651 1.00 43.66 889 ALA A O 1
ATOM 6368 N N . VAL A 1 890 ? -41.866 -13.864 25.948 1.00 50.50 890 VAL A N 1
ATOM 6369 C CA . VAL A 1 890 ? -41.132 -13.117 26.977 1.00 50.50 890 VAL A CA 1
ATOM 6370 C C . VAL A 1 890 ? -39.989 -12.388 26.263 1.00 50.50 890 VAL A C 1
ATOM 6372 O O . VAL A 1 890 ? -39.218 -13.080 25.585 1.00 50.50 890 VAL A O 1
ATOM 6375 N N . PRO A 1 891 ? -39.891 -11.048 26.372 1.00 57.94 891 PRO A N 1
ATOM 6376 C CA . PRO A 1 891 ? -38.907 -10.269 25.632 1.00 57.94 891 PRO A CA 1
ATOM 6377 C C . PRO A 1 891 ? -37.487 -10.784 25.913 1.00 57.94 891 PRO A C 1
ATOM 6379 O O . PRO A 1 891 ? -37.223 -11.263 27.025 1.00 57.94 891 PRO A O 1
ATOM 6382 N N . PRO A 1 892 ? -36.587 -10.749 24.913 1.00 70.38 892 PRO A N 1
ATOM 6383 C CA . PRO A 1 892 ? -35.224 -11.245 25.065 1.00 70.38 892 PRO A CA 1
ATOM 6384 C C . PRO A 1 892 ? -34.534 -10.532 26.232 1.00 70.38 892 PRO A C 1
ATOM 6386 O O . PRO A 1 892 ? -34.694 -9.328 26.414 1.00 70.38 892 PRO A O 1
ATOM 6389 N N . LEU A 1 893 ? -33.797 -11.285 27.055 1.00 86.06 893 LEU A N 1
ATOM 6390 C CA . LEU A 1 893 ? -33.084 -10.727 28.202 1.00 86.06 893 LEU A CA 1
ATOM 6391 C C . LEU A 1 893 ? -31.870 -9.918 27.702 1.00 86.06 893 LEU A C 1
ATOM 6393 O O . LEU A 1 893 ? -30.959 -10.536 27.146 1.00 86.06 893 LEU A O 1
ATOM 6397 N N . PRO A 1 894 ? -31.815 -8.586 27.908 1.00 89.00 894 PRO A N 1
ATOM 6398 C CA . PRO A 1 894 ? -30.710 -7.768 27.423 1.00 89.00 894 PRO A CA 1
ATOM 6399 C C . PRO A 1 894 ? -29.455 -7.946 28.279 1.00 89.00 894 PRO A C 1
ATOM 6401 O O . PRO A 1 894 ? -29.527 -8.216 29.489 1.00 89.00 894 PRO A O 1
ATOM 6404 N N . ARG A 1 895 ? -28.290 -7.715 27.677 1.00 91.38 895 ARG A N 1
ATOM 6405 C CA . ARG A 1 895 ? -27.035 -7.576 28.419 1.00 91.38 895 ARG A CA 1
ATOM 6406 C C . ARG A 1 895 ? -27.008 -6.263 29.190 1.00 91.38 895 ARG A C 1
ATOM 6408 O O . ARG A 1 895 ? -27.621 -5.277 28.784 1.00 91.38 895 ARG A O 1
ATOM 6415 N N . LEU A 1 896 ? -26.304 -6.261 30.316 1.00 93.62 896 LEU A N 1
ATOM 6416 C CA . LEU A 1 896 ? -26.147 -5.084 31.167 1.00 93.62 896 LEU A CA 1
ATOM 6417 C C . LEU A 1 896 ? -24.660 -4.788 31.362 1.00 93.62 896 LEU A C 1
ATOM 6419 O O . LEU A 1 896 ? -23.910 -5.680 31.745 1.00 93.62 896 LEU A O 1
ATOM 6423 N N . VAL A 1 897 ? -24.229 -3.550 31.135 1.00 95.62 897 VAL A N 1
ATOM 6424 C CA . VAL A 1 897 ? -22.845 -3.116 31.382 1.00 95.62 897 VAL A CA 1
ATOM 6425 C C . VAL A 1 897 ? -22.844 -2.031 32.449 1.00 95.62 897 VAL A C 1
ATOM 6427 O O . VAL A 1 897 ? -23.443 -0.972 32.269 1.00 95.62 897 VAL A O 1
ATOM 6430 N N . VAL A 1 898 ? -22.164 -2.285 33.564 1.00 96.38 898 VAL A N 1
ATOM 6431 C CA . VAL A 1 898 ? -21.979 -1.312 34.645 1.00 96.38 898 VAL A CA 1
ATOM 6432 C C . VAL A 1 898 ? -20.628 -0.628 34.456 1.00 96.38 898 VAL A C 1
ATOM 6434 O O . VAL A 1 898 ? -19.590 -1.281 34.523 1.00 96.38 898 VAL A O 1
ATOM 6437 N N . VAL A 1 899 ? -20.638 0.679 34.213 1.00 97.00 899 VAL A N 1
ATOM 6438 C CA . VAL A 1 899 ? -19.450 1.511 33.996 1.00 97.00 899 VAL A CA 1
ATOM 6439 C C . VAL A 1 899 ? -19.218 2.387 35.222 1.00 97.00 899 VAL A C 1
ATOM 6441 O O . VAL A 1 899 ? -20.074 3.191 35.587 1.00 97.00 899 VAL A O 1
ATOM 6444 N N . VAL A 1 900 ? -18.061 2.235 35.861 1.00 94.81 900 VAL A N 1
ATOM 6445 C CA . VAL A 1 900 ? -17.708 2.909 37.115 1.00 94.81 900 VAL A CA 1
ATOM 6446 C C . VAL A 1 900 ? -16.482 3.790 36.903 1.00 94.81 900 VAL A C 1
ATOM 6448 O O . VAL A 1 900 ? -15.385 3.277 36.679 1.00 94.81 900 VAL A O 1
ATOM 6451 N N . ASP A 1 901 ? -16.645 5.109 37.007 1.00 92.69 901 ASP A N 1
ATOM 6452 C CA . ASP A 1 901 ? -15.512 6.033 37.062 1.00 92.69 901 ASP A CA 1
ATOM 6453 C C . ASP A 1 901 ? -15.018 6.201 38.505 1.00 92.69 901 ASP A C 1
ATOM 6455 O O . ASP A 1 901 ? -15.797 6.363 39.444 1.00 92.69 901 ASP A O 1
ATOM 6459 N N . ASP A 1 902 ? -13.700 6.171 38.665 1.00 88.00 902 ASP A N 1
ATOM 6460 C CA . ASP A 1 902 ? -12.968 6.283 39.927 1.00 88.00 902 ASP A CA 1
ATOM 6461 C C . ASP A 1 902 ? -13.446 5.352 41.062 1.00 88.00 902 ASP A C 1
ATOM 6463 O O . ASP A 1 902 ? -13.901 5.792 42.123 1.00 88.00 902 ASP A O 1
ATOM 6467 N N . LEU A 1 903 ? -13.273 4.042 40.867 1.00 89.19 903 LEU A N 1
ATOM 6468 C CA . LEU A 1 903 ? -13.623 2.999 41.839 1.00 89.19 903 LEU A CA 1
ATOM 6469 C C . LEU A 1 903 ? -12.984 3.226 43.224 1.00 89.19 903 LEU A C 1
ATOM 6471 O O . LEU A 1 903 ? -13.622 2.977 44.249 1.00 89.19 903 LEU A O 1
ATOM 6475 N N . ASP A 1 904 ? -11.759 3.759 43.273 1.00 86.12 904 ASP A N 1
ATOM 6476 C CA . ASP A 1 904 ? -11.076 4.111 44.525 1.00 86.12 904 ASP A CA 1
ATOM 6477 C C . ASP A 1 904 ? -11.889 5.087 45.397 1.00 86.12 904 ASP A C 1
ATOM 6479 O O . ASP A 1 904 ? -11.896 4.956 46.624 1.00 86.12 904 ASP A O 1
ATOM 6483 N N . ALA A 1 905 ? -12.617 6.038 44.798 1.00 82.25 905 ALA A N 1
ATOM 6484 C CA . ALA A 1 905 ? -13.437 6.991 45.548 1.00 82.25 905 ALA A CA 1
ATOM 6485 C C . ALA A 1 905 ? -14.709 6.365 46.140 1.00 82.25 905 ALA A C 1
ATOM 6487 O O . ALA A 1 905 ? -15.217 6.857 47.150 1.00 82.25 905 ALA A O 1
ATOM 6488 N N . LEU A 1 906 ? -15.206 5.263 45.569 1.00 82.38 906 LEU A N 1
ATOM 6489 C CA . LEU A 1 906 ? -16.301 4.485 46.158 1.00 82.38 906 LEU A CA 1
ATOM 6490 C C . LEU A 1 906 ? -15.825 3.614 47.329 1.00 82.38 906 LEU A C 1
ATOM 6492 O O . LEU A 1 906 ? -16.595 3.344 48.250 1.00 82.38 906 LEU A O 1
ATOM 6496 N N . LEU A 1 907 ? -14.552 3.213 47.318 1.00 79.44 907 LEU A N 1
ATOM 6497 C CA . LEU A 1 907 ? -13.905 2.465 48.400 1.00 79.44 907 LEU A CA 1
ATOM 6498 C C . LEU A 1 907 ? -13.459 3.361 49.572 1.00 79.44 907 LEU A C 1
ATOM 6500 O O . LEU A 1 907 ? -13.008 2.841 50.599 1.00 79.44 907 LEU A O 1
ATOM 6504 N N . HIS A 1 908 ? -13.571 4.691 49.440 1.00 70.81 908 HIS A N 1
ATOM 6505 C CA . HIS A 1 908 ? -13.157 5.655 50.460 1.00 70.81 908 HIS A CA 1
ATOM 6506 C C . HIS A 1 908 ? -14.342 6.465 51.039 1.00 70.81 908 HIS A C 1
ATOM 6508 O O . HIS A 1 908 ? -15.077 7.112 50.288 1.00 70.81 908 HIS A O 1
ATOM 6514 N N . PRO A 1 909 ? -14.519 6.520 52.378 1.00 62.47 909 PRO A N 1
ATOM 6515 C CA . PRO A 1 909 ? -13.770 5.808 53.422 1.00 62.47 909 PRO A CA 1
ATOM 6516 C C . PRO A 1 909 ? -14.076 4.299 53.440 1.00 62.47 909 PRO A C 1
ATOM 6518 O O . PRO A 1 909 ? -15.057 3.856 52.850 1.00 62.47 909 PRO A O 1
ATOM 6521 N N . ALA A 1 910 ? -13.234 3.514 54.123 1.00 58.34 910 ALA A N 1
ATOM 6522 C CA . ALA A 1 910 ? -13.336 2.053 54.150 1.00 58.34 910 ALA A CA 1
ATOM 6523 C C . ALA A 1 910 ? -14.740 1.567 54.559 1.00 58.34 910 ALA A C 1
ATOM 6525 O O . ALA A 1 910 ? -15.386 2.183 55.419 1.00 58.34 910 ALA A O 1
ATOM 6526 N N . LEU A 1 911 ? -15.174 0.446 53.964 1.00 55.09 911 LEU A N 1
ATOM 6527 C CA . LEU A 1 911 ? -16.425 -0.260 54.270 1.00 55.09 911 LEU A CA 1
ATOM 6528 C C . LEU A 1 911 ? -16.665 -0.305 55.792 1.00 55.09 911 LEU A C 1
ATOM 6530 O O . LEU A 1 911 ? -15.892 -0.910 56.526 1.00 55.09 911 LEU A O 1
ATOM 6534 N N . GLY A 1 912 ? -17.732 0.354 56.263 1.00 52.38 912 GLY A N 1
ATOM 6535 C CA . GLY A 1 912 ? -18.100 0.407 57.688 1.00 52.38 912 GLY A CA 1
ATOM 6536 C C . GLY A 1 912 ? -17.726 1.691 58.445 1.00 52.38 912 GLY A C 1
ATOM 6537 O O . GLY A 1 912 ? -18.112 1.830 59.602 1.00 52.38 912 GLY A O 1
ATOM 6538 N N . SER A 1 913 ? -17.044 2.655 57.818 1.00 52.78 913 SER A N 1
ATOM 6539 C CA . SER A 1 913 ? -16.730 3.941 58.464 1.00 52.78 913 SER A CA 1
ATOM 6540 C C . SER A 1 913 ? -17.981 4.834 58.607 1.00 52.78 913 SER A C 1
ATOM 6542 O O . SER A 1 913 ? -18.720 5.005 57.628 1.00 52.78 913 SER A O 1
ATOM 6544 N N . PRO A 1 914 ? -18.233 5.452 59.780 1.00 49.12 914 PRO A N 1
ATOM 6545 C CA . PRO A 1 914 ? -19.333 6.398 59.953 1.00 49.12 914 PRO A CA 1
ATOM 6546 C C . PRO A 1 914 ? -19.059 7.653 59.109 1.00 49.12 914 PRO A C 1
ATOM 6548 O O . PRO A 1 914 ? -18.153 8.425 59.405 1.00 49.12 914 PRO A O 1
ATOM 6551 N N . GLY A 1 915 ? -19.804 7.824 58.013 1.00 56.97 915 GLY A N 1
ATOM 6552 C CA . GLY A 1 915 ? -19.644 8.963 57.097 1.00 56.97 915 GLY A CA 1
ATOM 6553 C C . GLY A 1 915 ? -20.058 8.716 55.642 1.00 56.97 915 GLY A C 1
ATOM 6554 O O . GLY A 1 915 ? -20.293 9.680 54.923 1.00 56.97 915 GLY A O 1
ATOM 6555 N N . ARG A 1 916 ? -20.199 7.455 55.190 1.00 58.66 916 ARG A N 1
ATOM 6556 C CA . ARG A 1 916 ? -20.707 7.136 53.831 1.00 58.66 916 ARG A CA 1
ATOM 6557 C C . ARG A 1 916 ? -21.303 5.710 53.689 1.00 58.66 916 ARG A C 1
ATOM 6559 O O . ARG A 1 916 ? -20.915 4.967 52.790 1.00 58.66 916 ARG A O 1
ATOM 6566 N N . PRO A 1 917 ? -22.262 5.275 54.535 1.00 55.59 917 PRO A N 1
ATOM 6567 C CA . PRO A 1 917 ? -22.758 3.884 54.556 1.00 55.59 917 PRO A CA 1
ATOM 6568 C C . PRO A 1 917 ? -23.384 3.390 53.233 1.00 55.59 917 PRO A C 1
ATOM 6570 O O . PRO A 1 917 ? -23.483 2.184 53.004 1.00 55.59 917 PRO A O 1
ATOM 6573 N N . ALA A 1 918 ? -23.790 4.300 52.344 1.00 58.94 918 ALA A N 1
ATOM 6574 C CA . ALA A 1 918 ? -24.381 3.966 51.051 1.00 58.94 918 ALA A CA 1
ATOM 6575 C C . ALA A 1 918 ? -23.366 3.441 50.017 1.00 58.94 918 ALA A C 1
ATOM 6577 O O . ALA A 1 918 ? -23.679 2.495 49.296 1.00 58.94 918 ALA A O 1
ATOM 6578 N N . ALA A 1 919 ? -22.136 3.973 50.003 1.00 68.56 919 ALA A N 1
ATOM 6579 C CA . ALA A 1 919 ? -21.087 3.543 49.073 1.00 68.56 919 ALA A CA 1
ATOM 6580 C C . ALA A 1 919 ? -20.708 2.069 49.278 1.00 68.56 919 ALA A C 1
ATOM 6582 O O . ALA A 1 919 ? -20.558 1.322 48.316 1.00 68.56 919 ALA A O 1
ATOM 6583 N N . GLY A 1 920 ? -20.690 1.608 50.532 1.00 77.94 920 GLY A N 1
ATOM 6584 C CA . GLY A 1 920 ? -20.421 0.208 50.852 1.00 77.94 920 GLY A CA 1
ATOM 6585 C C . GLY A 1 920 ? -21.481 -0.779 50.349 1.00 77.94 920 GLY A C 1
ATOM 6586 O O . GLY A 1 920 ? -21.168 -1.933 50.068 1.00 77.94 920 GLY A O 1
ATOM 6587 N N . SER A 1 921 ? -22.738 -0.343 50.210 1.00 84.69 921 SER A N 1
ATOM 6588 C CA . SER A 1 921 ? -23.795 -1.190 49.637 1.00 84.69 921 SER A CA 1
ATOM 6589 C C . SER A 1 921 ? -23.627 -1.333 48.124 1.00 84.69 921 SER A C 1
ATOM 6591 O O . SER A 1 921 ? -23.768 -2.437 47.606 1.00 84.69 921 SER A O 1
ATOM 6593 N N . VAL A 1 922 ? -23.241 -0.248 47.442 1.00 88.00 922 VAL A N 1
ATOM 6594 C CA . VAL A 1 922 ? -22.907 -0.265 46.009 1.00 88.00 922 VAL A CA 1
ATOM 6595 C C . VAL A 1 922 ? -21.695 -1.155 45.748 1.00 88.00 922 VAL A C 1
ATOM 6597 O O . VAL A 1 922 ? -21.774 -2.021 44.887 1.00 88.00 922 VAL A O 1
ATOM 6600 N N . ILE A 1 923 ? -20.616 -1.027 46.530 1.00 88.88 923 ILE A N 1
ATOM 6601 C CA . ILE A 1 923 ? -19.431 -1.891 46.390 1.00 88.88 923 ILE A CA 1
ATOM 6602 C C . ILE A 1 923 ? -19.800 -3.371 46.524 1.00 88.88 923 ILE A C 1
ATOM 6604 O O . ILE A 1 923 ? -19.414 -4.157 45.670 1.00 88.88 923 ILE A O 1
ATOM 6608 N N . ARG A 1 924 ? -20.617 -3.759 47.513 1.00 88.50 924 ARG A N 1
ATOM 6609 C CA . ARG A 1 924 ? -21.065 -5.159 47.647 1.00 88.50 924 ARG A CA 1
ATOM 6610 C C . ARG A 1 924 ? -21.872 -5.654 46.446 1.00 88.50 924 ARG A C 1
ATOM 6612 O O . ARG A 1 924 ? -21.741 -6.816 46.066 1.00 88.50 924 ARG A O 1
ATOM 6619 N N . ALA A 1 925 ? -22.690 -4.790 45.847 1.00 91.75 925 ALA A N 1
ATOM 6620 C CA . ALA A 1 925 ? -23.406 -5.120 44.619 1.00 91.75 925 ALA A CA 1
ATOM 6621 C C . ALA A 1 925 ? -22.437 -5.272 43.430 1.00 91.75 925 ALA A C 1
ATOM 6623 O O . ALA A 1 925 ? -22.551 -6.237 42.680 1.00 91.75 925 ALA A O 1
ATOM 6624 N N . LEU A 1 926 ? -21.433 -4.397 43.299 1.00 93.12 926 LEU A N 1
ATOM 6625 C CA . LEU A 1 926 ? -20.384 -4.508 42.275 1.00 93.12 926 LEU A CA 1
ATOM 6626 C C . LEU A 1 926 ? -19.514 -5.759 42.460 1.00 93.12 926 LEU A C 1
ATOM 6628 O O . LEU A 1 926 ? -19.169 -6.410 41.482 1.00 93.12 926 LEU A O 1
ATOM 6632 N N . GLU A 1 927 ? -19.203 -6.149 43.697 1.00 92.88 927 GLU A N 1
ATOM 6633 C CA . GLU A 1 927 ? -18.521 -7.413 43.999 1.00 92.88 927 GLU A CA 1
ATOM 6634 C C . GLU A 1 927 ? -19.377 -8.631 43.625 1.00 92.88 927 GLU A C 1
ATOM 6636 O O . GLU A 1 927 ? -18.835 -9.668 43.252 1.00 92.88 927 GLU A O 1
ATOM 6641 N N . ALA A 1 928 ? -20.708 -8.534 43.718 1.00 93.19 928 ALA A N 1
ATOM 6642 C CA . ALA A 1 928 ? -21.606 -9.577 43.228 1.00 93.19 928 ALA A CA 1
ATOM 6643 C C . ALA A 1 928 ? -21.623 -9.634 41.694 1.00 93.19 928 ALA A C 1
ATOM 6645 O O . ALA A 1 928 ? -21.547 -10.727 41.139 1.00 93.19 928 ALA A O 1
ATOM 6646 N N . VAL A 1 929 ? -21.625 -8.483 41.009 1.00 93.69 929 VAL A N 1
ATOM 6647 C CA . VAL A 1 929 ? -21.437 -8.426 39.547 1.00 93.69 929 VAL A CA 1
ATOM 6648 C C . VAL A 1 929 ? -20.096 -9.045 39.151 1.00 93.69 929 VAL A C 1
ATOM 6650 O O . VAL A 1 929 ? -20.062 -9.868 38.249 1.00 93.69 929 VAL A O 1
ATOM 6653 N N . ALA A 1 930 ? -19.010 -8.725 39.858 1.00 92.06 930 ALA A N 1
ATOM 6654 C CA . ALA A 1 930 ? -17.681 -9.266 39.573 1.00 92.06 930 ALA A CA 1
ATOM 6655 C C . ALA A 1 930 ? -17.590 -10.801 39.727 1.00 92.06 930 ALA A C 1
ATOM 6657 O O . ALA A 1 930 ? -16.738 -11.445 39.119 1.00 92.06 930 ALA A O 1
ATOM 6658 N N . ARG A 1 931 ? -18.436 -11.391 40.584 1.00 91.69 931 ARG A N 1
ATOM 6659 C CA . ARG A 1 931 ? -18.450 -12.836 40.872 1.00 91.69 931 ARG A CA 1
ATOM 6660 C C . ARG A 1 931 ? -19.396 -13.624 39.976 1.00 91.69 931 ARG A C 1
ATOM 6662 O O . ARG A 1 931 ? -19.044 -14.716 39.548 1.00 91.69 931 ARG A O 1
ATOM 6669 N N . ASP A 1 932 ? -20.599 -13.104 39.757 1.00 90.75 932 ASP A N 1
ATOM 6670 C CA . ASP A 1 932 ? -21.697 -13.827 39.108 1.00 90.75 932 ASP A CA 1
ATOM 6671 C C . ASP A 1 932 ? -22.088 -13.229 37.745 1.00 90.75 932 ASP A C 1
ATOM 6673 O O . ASP A 1 932 ? -22.893 -13.818 37.026 1.00 90.75 932 ASP A O 1
ATOM 6677 N N . GLY A 1 933 ? -21.543 -12.067 37.378 1.00 89.38 933 GLY A N 1
ATOM 6678 C CA . GLY A 1 933 ? -21.999 -11.263 36.246 1.00 89.38 933 GLY A CA 1
ATOM 6679 C C . GLY A 1 933 ? -21.879 -11.957 34.895 1.00 89.38 933 GLY A C 1
ATOM 6680 O O . GLY A 1 933 ? -22.832 -11.914 34.123 1.00 89.38 933 GLY A O 1
ATOM 6681 N N . GLU A 1 934 ? -20.779 -12.668 34.640 1.00 86.88 934 GLU A N 1
ATOM 6682 C CA . GLU A 1 934 ? -20.554 -13.405 33.387 1.00 86.88 934 GLU A CA 1
ATOM 6683 C C . GLU A 1 934 ? -21.710 -14.356 33.063 1.00 86.88 934 GLU A C 1
ATOM 6685 O O . GLU A 1 934 ? -22.361 -14.226 32.026 1.00 86.88 934 GLU A O 1
ATOM 6690 N N . ARG A 1 935 ? -22.050 -15.232 34.021 1.00 89.88 935 ARG A N 1
ATOM 6691 C CA . ARG A 1 935 ? -23.162 -16.185 33.902 1.00 89.88 935 ARG A CA 1
ATOM 6692 C C . ARG A 1 935 ? -24.495 -15.474 33.674 1.00 89.88 935 ARG A C 1
ATOM 6694 O O . ARG A 1 935 ? -25.372 -16.026 33.023 1.00 89.88 935 ARG A O 1
ATOM 6701 N N . LEU A 1 936 ? -24.659 -14.269 34.220 1.00 91.62 936 LEU A N 1
ATOM 6702 C CA . LEU A 1 936 ? -25.903 -13.496 34.196 1.00 91.62 936 LEU A CA 1
ATOM 6703 C C . LEU A 1 936 ? -25.998 -12.494 33.026 1.00 91.62 936 LEU A C 1
ATOM 6705 O O . LEU A 1 936 ? -27.001 -11.779 32.916 1.00 91.62 936 LEU A O 1
ATOM 6709 N N . GLY A 1 937 ? -24.979 -12.411 32.165 1.00 90.00 937 GLY A N 1
ATOM 6710 C CA . GLY A 1 937 ? -24.905 -11.409 31.096 1.00 90.00 937 GLY A CA 1
ATOM 6711 C C . GLY A 1 937 ? -24.771 -9.973 31.620 1.00 90.00 937 GLY A C 1
ATOM 6712 O O . GLY A 1 937 ? -25.314 -9.041 31.018 1.00 90.00 937 GLY A O 1
ATOM 6713 N N . VAL A 1 938 ? -24.114 -9.802 32.773 1.00 93.69 938 VAL A N 1
ATOM 6714 C CA . VAL A 1 938 ? -23.812 -8.511 33.402 1.00 93.69 938 VAL A CA 1
ATOM 6715 C C . VAL A 1 938 ? -22.298 -8.298 33.448 1.00 93.69 938 VAL A C 1
ATOM 6717 O O . VAL A 1 938 ? -21.568 -9.057 34.080 1.00 93.69 938 VAL A O 1
ATOM 6720 N N . HIS A 1 939 ? -21.828 -7.237 32.805 1.00 94.31 939 HIS A N 1
ATOM 6721 C CA . HIS A 1 939 ? -20.412 -6.914 32.642 1.00 94.31 939 HIS A CA 1
ATOM 6722 C C . HIS A 1 939 ? -20.038 -5.676 33.465 1.00 94.31 939 HIS A C 1
ATOM 6724 O O . HIS A 1 939 ? -20.884 -4.825 33.747 1.00 94.31 939 HIS A O 1
ATOM 6730 N N . LEU A 1 940 ? -18.764 -5.561 33.844 1.00 95.38 940 LEU A N 1
ATOM 6731 C CA . LEU A 1 940 ? -18.252 -4.479 34.691 1.00 95.38 940 LEU A CA 1
ATOM 6732 C C . LEU A 1 940 ? -17.054 -3.821 34.011 1.00 95.38 940 LEU A C 1
ATOM 6734 O O . LEU A 1 940 ? -16.071 -4.487 33.702 1.00 95.38 940 LEU A O 1
ATOM 6738 N N . VAL A 1 941 ? -17.125 -2.510 33.814 1.00 96.81 941 VAL A N 1
ATOM 6739 C CA . VAL A 1 941 ? -16.017 -1.692 33.320 1.00 96.81 941 VAL A CA 1
ATOM 6740 C C . VAL A 1 941 ? -15.700 -0.657 34.387 1.00 96.81 941 VAL A C 1
ATOM 6742 O O . VAL A 1 941 ? -16.556 0.159 34.715 1.00 96.81 941 VAL A O 1
ATOM 6745 N N . ALA A 1 942 ? -14.500 -0.677 34.956 1.00 95.06 942 ALA A N 1
ATOM 6746 C CA . ALA A 1 942 ? -14.149 0.214 36.062 1.00 95.06 942 ALA A CA 1
ATOM 6747 C C . ALA A 1 942 ? -12.831 0.945 35.809 1.00 95.06 942 ALA A C 1
ATOM 6749 O O . ALA A 1 942 ? -11.876 0.343 35.326 1.00 95.06 942 ALA A O 1
ATOM 6750 N N . ALA A 1 943 ? -12.759 2.226 36.177 1.00 94.00 943 ALA A N 1
ATOM 6751 C CA . ALA A 1 943 ? -11.519 2.995 36.174 1.00 94.00 943 ALA A CA 1
ATOM 6752 C C . ALA A 1 943 ? -10.982 3.221 37.589 1.00 94.00 943 ALA A C 1
ATOM 6754 O O . ALA A 1 943 ? -11.738 3.497 38.520 1.00 94.00 943 ALA A O 1
ATOM 6755 N N . THR A 1 944 ? -9.661 3.144 37.753 1.00 91.69 944 THR A N 1
ATOM 6756 C CA . THR A 1 944 ? -9.009 3.259 39.060 1.00 91.69 944 THR A CA 1
ATOM 6757 C C . THR A 1 944 ? -7.601 3.851 38.969 1.00 91.69 944 THR A C 1
ATOM 6759 O O . THR A 1 944 ? -7.044 4.007 37.878 1.00 91.69 944 THR A O 1
ATOM 6762 N N . GLY A 1 945 ? -7.068 4.366 40.079 1.00 85.88 945 GLY A N 1
ATOM 6763 C CA . GLY A 1 945 ? -5.729 4.955 40.142 1.00 85.88 945 GLY A CA 1
ATOM 6764 C C . GLY A 1 945 ? -4.647 3.886 40.338 1.00 85.88 945 GLY A C 1
ATOM 6765 O O . GLY A 1 945 ? -4.939 2.815 40.871 1.00 85.88 945 GLY A O 1
ATOM 6766 N N . PRO A 1 946 ? -3.391 4.150 39.937 1.00 79.75 946 PRO A N 1
ATOM 6767 C CA . PRO A 1 946 ? -2.302 3.197 40.114 1.00 79.75 946 PRO A CA 1
ATOM 6768 C C . PRO A 1 946 ? -2.022 2.971 41.606 1.00 79.75 946 PRO A C 1
ATOM 6770 O O . PRO A 1 946 ? -1.889 3.929 42.367 1.00 79.75 946 PRO A O 1
ATOM 6773 N N . GLY A 1 947 ? -1.927 1.703 42.021 1.00 69.12 947 GLY A N 1
ATOM 6774 C CA . GLY A 1 947 ? -1.585 1.318 43.399 1.00 69.12 947 GLY A CA 1
ATOM 6775 C C . GLY A 1 947 ? -2.640 1.663 44.463 1.00 69.12 947 GLY A C 1
ATOM 6776 O O . GLY A 1 947 ? -2.309 1.708 45.647 1.00 69.12 947 GLY A O 1
ATOM 6777 N N . GLY A 1 948 ? -3.887 1.943 44.064 1.00 67.44 948 GLY A N 1
ATOM 6778 C CA . GLY A 1 948 ? -4.999 2.225 44.978 1.00 67.44 948 GLY A CA 1
ATOM 6779 C C . GLY A 1 948 ? -5.565 0.980 45.677 1.00 67.44 948 GLY A C 1
ATOM 6780 O O . GLY A 1 948 ? -5.254 -0.155 45.317 1.00 67.44 948 GLY A O 1
ATOM 6781 N N . ARG A 1 949 ? -6.463 1.179 46.659 1.00 71.69 949 ARG A N 1
ATOM 6782 C CA . ARG A 1 949 ? -7.170 0.075 47.352 1.00 71.69 949 ARG A CA 1
ATOM 6783 C C . ARG A 1 949 ? -8.018 -0.766 46.399 1.00 71.69 949 ARG A C 1
ATOM 6785 O O . ARG A 1 949 ? -8.291 -1.926 46.694 1.00 71.69 949 ARG A O 1
ATOM 6792 N N . ALA A 1 950 ? -8.431 -0.206 45.264 1.00 78.19 950 ALA A N 1
ATOM 6793 C CA . ALA A 1 950 ? -9.145 -0.958 44.246 1.00 78.19 950 ALA A CA 1
ATOM 6794 C C . ALA A 1 950 ? -8.344 -2.139 43.689 1.00 78.19 950 ALA A C 1
ATOM 6796 O O . ALA A 1 950 ? -8.969 -3.117 43.289 1.00 78.19 950 ALA A O 1
ATOM 6797 N N . ALA A 1 951 ? -7.006 -2.111 43.717 1.00 75.38 951 ALA A N 1
ATOM 6798 C CA . ALA A 1 951 ? -6.178 -3.237 43.277 1.00 75.38 951 ALA A CA 1
ATOM 6799 C C . ALA A 1 951 ? -6.447 -4.522 44.089 1.00 75.38 951 ALA A C 1
ATOM 6801 O O . ALA A 1 951 ? -6.334 -5.628 43.564 1.00 75.38 951 ALA A O 1
ATOM 6802 N N . GLU A 1 952 ? -6.868 -4.377 45.351 1.00 79.19 952 GLU A N 1
ATOM 6803 C CA . GLU A 1 952 ? -7.241 -5.475 46.252 1.00 79.19 952 GLU A CA 1
ATOM 6804 C C . GLU A 1 952 ? -8.752 -5.774 46.245 1.00 79.19 952 GLU A C 1
ATOM 6806 O O . GLU A 1 952 ? -9.236 -6.584 47.040 1.00 79.19 952 GLU A O 1
ATOM 6811 N N . SER A 1 953 ? -9.531 -5.134 45.373 1.00 85.19 953 SER A N 1
ATOM 6812 C CA . SER A 1 953 ? -10.977 -5.354 45.280 1.00 85.19 953 SER A CA 1
ATOM 6813 C C . SER A 1 953 ? -11.319 -6.576 44.420 1.00 85.19 953 SER A C 1
ATOM 6815 O O . SER A 1 953 ? -10.546 -6.987 43.550 1.00 85.19 953 SER A O 1
ATOM 6817 N N . GLU A 1 954 ? -12.499 -7.167 44.638 1.00 87.06 954 GLU A N 1
ATOM 6818 C CA . GLU A 1 954 ? -12.973 -8.283 43.806 1.00 87.06 954 GLU A CA 1
ATOM 6819 C C . GLU A 1 954 ? -13.116 -7.903 42.318 1.00 87.06 954 GLU A C 1
ATOM 6821 O O . GLU A 1 954 ? -12.640 -8.678 41.487 1.00 87.06 954 GLU A O 1
ATOM 6826 N N . PRO A 1 955 ? -13.651 -6.714 41.949 1.00 86.38 955 PRO A N 1
ATOM 6827 C CA . PRO A 1 955 ? -13.622 -6.226 40.569 1.00 86.38 955 PRO A CA 1
ATOM 6828 C C . PRO A 1 955 ? -12.242 -6.274 39.911 1.00 86.38 955 PRO A C 1
ATOM 6830 O O . PRO A 1 955 ? -12.121 -6.740 38.782 1.00 86.38 955 PRO A O 1
ATOM 6833 N N . ALA A 1 956 ? -11.188 -5.844 40.613 1.00 86.31 956 ALA A N 1
ATOM 6834 C CA . ALA A 1 956 ? -9.842 -5.848 40.047 1.00 86.31 956 ALA A CA 1
ATOM 6835 C C . ALA A 1 956 ? -9.255 -7.261 39.929 1.00 86.31 956 ALA A C 1
ATOM 6837 O O . ALA A 1 956 ? -8.600 -7.573 38.933 1.00 86.31 956 ALA A O 1
ATOM 6838 N N . ARG A 1 957 ? -9.508 -8.142 40.907 1.00 87.50 957 ARG A N 1
ATOM 6839 C CA . ARG A 1 957 ? -9.069 -9.549 40.847 1.00 87.50 957 ARG A CA 1
ATOM 6840 C C . ARG A 1 957 ? -9.726 -10.332 39.711 1.00 87.50 957 ARG A C 1
ATOM 6842 O O . ARG A 1 957 ? -9.088 -11.215 39.151 1.00 87.50 957 ARG A O 1
ATOM 6849 N N . ARG A 1 958 ? -10.986 -10.027 39.396 1.00 88.81 958 ARG A N 1
ATOM 6850 C CA . ARG A 1 958 ? -11.786 -10.725 38.377 1.00 88.81 958 ARG A CA 1
ATOM 6851 C C . ARG A 1 958 ? -11.683 -10.106 36.980 1.00 88.81 958 ARG A C 1
ATOM 6853 O O . ARG A 1 958 ? -12.146 -10.720 36.026 1.00 88.81 958 ARG A O 1
ATOM 6860 N N . ALA A 1 959 ? -11.079 -8.925 36.845 1.00 88.31 959 ALA A N 1
ATOM 6861 C CA . ALA A 1 959 ? -10.823 -8.300 35.551 1.00 88.31 959 ALA A CA 1
ATOM 6862 C C . ALA A 1 959 ? -9.726 -9.048 34.781 1.00 88.31 959 ALA A C 1
ATOM 6864 O O . ALA A 1 959 ? -8.539 -8.950 35.111 1.00 88.31 959 ALA A O 1
ATOM 6865 N N . THR A 1 960 ? -10.146 -9.786 33.751 1.00 88.25 960 THR A N 1
ATOM 6866 C CA . THR A 1 960 ? -9.269 -10.510 32.818 1.00 88.25 960 THR A CA 1
ATOM 6867 C C . THR A 1 960 ? -8.670 -9.582 31.764 1.00 88.25 960 THR A C 1
ATOM 6869 O O . THR A 1 960 ? -7.559 -9.817 31.295 1.00 88.25 960 THR A O 1
ATOM 6872 N N . LEU A 1 961 ? -9.379 -8.498 31.434 1.00 92.62 961 LEU A N 1
ATOM 6873 C CA . LEU A 1 961 ? -8.920 -7.433 30.554 1.00 92.62 961 LEU A CA 1
ATOM 6874 C C . LEU A 1 961 ? -8.444 -6.245 31.388 1.00 92.62 961 LEU A C 1
ATOM 6876 O O . LEU A 1 961 ? -9.180 -5.728 32.236 1.00 92.62 961 LEU A O 1
ATOM 6880 N N . ARG A 1 962 ? -7.219 -5.779 31.135 1.00 93.62 962 ARG A N 1
ATOM 6881 C CA . ARG A 1 962 ? -6.638 -4.642 31.861 1.00 93.62 962 ARG A CA 1
ATOM 6882 C C . ARG A 1 962 ? -6.040 -3.623 30.914 1.00 93.62 962 ARG A C 1
ATOM 6884 O O . ARG A 1 962 ? -5.237 -3.959 30.056 1.00 93.62 962 ARG A O 1
ATOM 6891 N N . VAL A 1 963 ? -6.395 -2.363 31.098 1.00 95.69 963 VAL A N 1
ATOM 6892 C CA . VAL A 1 963 ? -5.775 -1.229 30.418 1.00 95.69 963 VAL A CA 1
ATOM 6893 C C . VAL A 1 963 ? -4.889 -0.497 31.410 1.00 95.69 963 VAL A C 1
ATOM 6895 O O . VAL A 1 963 ? -5.353 -0.123 32.482 1.00 95.69 963 VAL A O 1
ATOM 6898 N N . THR A 1 964 ? -3.644 -0.233 31.030 1.00 95.38 964 THR A N 1
ATOM 6899 C CA . THR A 1 964 ? -2.736 0.646 31.774 1.00 95.38 964 THR A CA 1
ATOM 6900 C C . THR A 1 964 ? -2.437 1.872 30.921 1.00 95.38 964 THR A C 1
ATOM 6902 O O . THR A 1 964 ? -1.878 1.738 29.832 1.00 95.38 964 THR A O 1
ATOM 6905 N N . LEU A 1 965 ? -2.840 3.054 31.389 1.00 95.00 965 LEU A N 1
ATOM 6906 C CA . LEU A 1 965 ? -2.603 4.334 30.723 1.00 95.00 965 LEU A CA 1
ATOM 6907 C C . LEU A 1 965 ? -1.307 4.983 31.210 1.00 95.00 965 LEU A C 1
ATOM 6909 O O . LEU A 1 965 ? -1.004 4.986 32.407 1.00 95.00 965 LEU A O 1
ATOM 6913 N N . ASP A 1 966 ? -0.58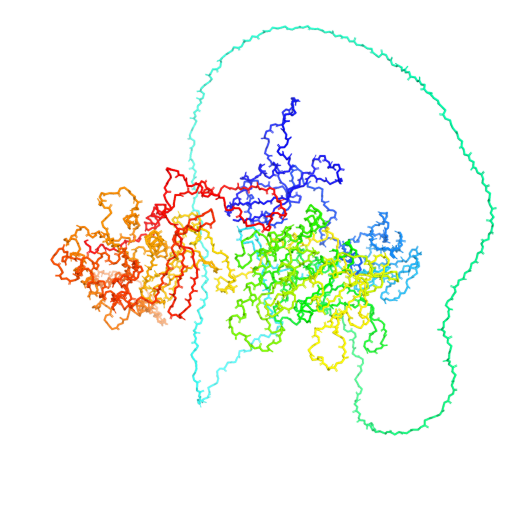5 5.586 30.273 1.00 92.31 966 ASP A N 1
ATOM 6914 C CA . ASP A 1 966 ? 0.678 6.268 30.516 1.00 92.31 966 ASP A CA 1
ATOM 6915 C C . ASP A 1 966 ? 0.459 7.629 31.199 1.00 92.31 966 ASP A C 1
ATOM 6917 O O . ASP A 1 966 ? -0.599 8.261 31.100 1.00 92.31 966 ASP A O 1
ATOM 6921 N N . ALA A 1 967 ? 1.489 8.112 31.897 1.00 87.25 967 ALA A N 1
ATOM 6922 C CA . ALA A 1 967 ? 1.494 9.469 32.429 1.00 87.25 967 ALA A CA 1
ATOM 6923 C C . ALA A 1 967 ? 1.569 10.502 31.293 1.00 87.25 967 ALA A C 1
ATOM 6925 O O . ALA A 1 967 ? 2.278 10.309 30.305 1.00 87.25 967 ALA A O 1
ATOM 6926 N N . VAL A 1 968 ? 0.865 11.625 31.456 1.00 84.56 968 VAL A N 1
ATOM 6927 C CA . VAL A 1 968 ? 0.879 12.714 30.471 1.00 84.56 968 VAL A CA 1
ATOM 6928 C C . VAL A 1 968 ? 2.272 13.341 30.421 1.00 84.56 968 VAL A C 1
ATOM 6930 O O . VAL A 1 968 ? 2.777 13.826 31.434 1.00 84.56 968 VAL A O 1
ATOM 6933 N N . THR A 1 969 ? 2.881 13.355 29.239 1.00 78.19 969 THR A N 1
ATOM 6934 C CA . THR A 1 969 ? 4.150 14.038 28.972 1.00 78.19 969 THR A CA 1
ATOM 6935 C C . THR A 1 969 ? 3.896 15.414 28.356 1.00 78.19 969 THR A C 1
ATOM 6937 O O . THR A 1 969 ? 2.887 15.642 27.692 1.00 78.19 969 THR A O 1
ATOM 6940 N N . THR A 1 970 ? 4.794 16.371 28.595 1.00 70.56 970 THR A N 1
ATOM 6941 C CA . THR A 1 970 ? 4.683 17.741 28.065 1.00 70.56 970 THR A CA 1
ATOM 6942 C C . THR A 1 970 ? 5.754 17.993 27.008 1.00 70.56 970 THR A C 1
ATOM 6944 O O . THR A 1 970 ? 6.942 17.891 27.310 1.00 70.56 970 THR A O 1
ATOM 6947 N N . GLY A 1 971 ? 5.349 18.355 25.790 1.00 67.38 971 GLY A N 1
ATOM 6948 C CA . GLY A 1 971 ? 6.243 18.674 24.673 1.00 67.38 971 GLY A CA 1
ATOM 6949 C C . GLY A 1 971 ? 5.469 18.871 23.361 1.00 67.38 971 GLY A C 1
ATOM 6950 O O . GLY A 1 971 ? 4.296 18.505 23.306 1.00 67.38 971 GLY A O 1
ATOM 6951 N N . PRO A 1 972 ? 6.086 19.450 22.314 1.00 54.47 972 PRO A N 1
ATOM 6952 C CA . PRO A 1 972 ? 5.431 19.664 21.017 1.00 54.47 972 PRO A CA 1
ATOM 6953 C C . PRO A 1 972 ? 5.030 18.353 20.317 1.00 54.47 972 PRO A C 1
ATOM 6955 O O . PRO A 1 972 ? 4.008 18.331 19.639 1.00 54.47 972 PRO A O 1
ATOM 6958 N N . ASP A 1 973 ? 5.773 17.266 20.558 1.00 65.31 973 ASP A N 1
ATOM 6959 C CA . ASP A 1 973 ? 5.515 15.923 20.010 1.00 65.31 973 ASP A CA 1
ATOM 6960 C C . ASP A 1 973 ? 4.888 14.956 21.033 1.00 65.31 973 ASP A C 1
ATOM 6962 O O . ASP A 1 973 ? 4.856 13.741 20.819 1.00 65.31 973 ASP A O 1
ATOM 6966 N N . ALA A 1 974 ? 4.420 15.472 22.177 1.00 72.69 974 ALA A N 1
ATOM 6967 C CA . ALA A 1 974 ? 3.833 14.644 23.222 1.00 72.69 974 ALA A CA 1
ATOM 6968 C C . ALA A 1 974 ? 2.407 14.185 22.844 1.00 72.69 974 ALA A C 1
ATOM 6970 O O . ALA A 1 974 ? 1.602 15.003 22.385 1.00 72.69 974 ALA A O 1
ATOM 6971 N N . PRO A 1 975 ? 2.064 12.901 23.063 1.00 81.50 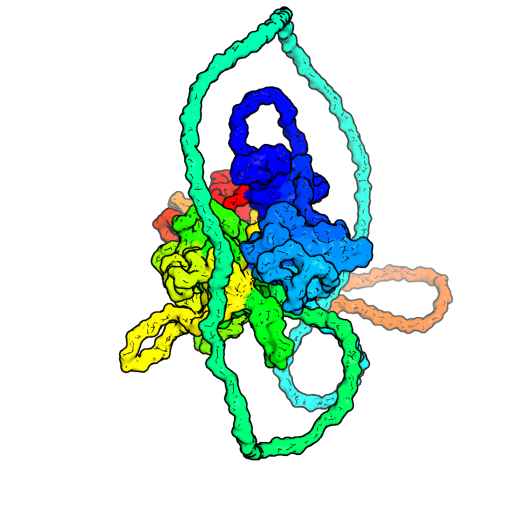975 PRO A N 1
ATOM 6972 C CA . PRO A 1 975 ? 0.737 12.375 22.764 1.00 81.50 975 PRO A CA 1
ATOM 6973 C C . PRO A 1 975 ? -0.334 12.961 23.674 1.00 81.50 975 PRO A C 1
ATOM 6975 O O . PRO A 1 975 ? -0.090 13.292 24.836 1.00 81.50 975 PRO A O 1
ATOM 6978 N N . ALA A 1 976 ? -1.559 13.042 23.153 1.00 84.56 976 ALA A N 1
ATOM 6979 C CA . ALA A 1 976 ? -2.704 13.403 23.972 1.00 84.56 976 ALA A CA 1
ATOM 6980 C C . ALA A 1 976 ? -2.994 12.315 25.025 1.00 84.56 976 ALA A C 1
ATOM 6982 O O . ALA A 1 976 ? -2.679 11.137 24.802 1.00 84.56 976 ALA A O 1
ATOM 6983 N N . PRO A 1 977 ? -3.655 12.677 26.144 1.00 89.75 977 PRO A N 1
ATOM 6984 C CA . PRO A 1 977 ? -4.121 11.708 27.131 1.00 89.75 977 PRO A CA 1
ATOM 6985 C C . PRO A 1 977 ? -4.873 10.536 26.487 1.00 89.75 977 PRO A C 1
ATOM 6987 O O . PRO A 1 977 ? -5.631 10.726 25.534 1.00 89.75 977 PRO A O 1
ATOM 6990 N N . GLY A 1 978 ? -4.672 9.331 27.022 1.00 91.00 978 GLY A N 1
ATOM 6991 C CA . GLY A 1 978 ? -5.260 8.088 26.519 1.00 91.00 978 GLY A CA 1
ATOM 6992 C C . GLY A 1 978 ? -4.262 7.114 25.892 1.00 91.00 978 GLY A C 1
ATOM 6993 O O . GLY A 1 978 ? -4.679 6.041 25.462 1.00 91.00 978 GLY A O 1
ATOM 6994 N N . ARG A 1 979 ? -2.965 7.440 25.834 1.00 94.00 979 ARG A N 1
ATOM 6995 C CA . ARG A 1 979 ? -1.937 6.469 25.438 1.00 94.00 979 ARG A CA 1
ATOM 6996 C C . ARG A 1 979 ? -1.780 5.395 26.515 1.00 94.00 979 ARG A C 1
ATOM 6998 O O . ARG A 1 979 ? -1.779 5.718 27.701 1.00 94.00 979 ARG A O 1
ATOM 7005 N N . GLY A 1 980 ? -1.676 4.133 26.112 1.00 93.69 980 GLY A N 1
ATOM 7006 C CA . GLY A 1 980 ? -1.533 3.031 27.056 1.00 93.69 980 GLY A CA 1
ATOM 7007 C C . GLY A 1 980 ? -1.391 1.665 26.399 1.00 93.69 980 GLY A C 1
ATOM 7008 O O . GLY A 1 980 ? -1.119 1.543 25.203 1.00 93.69 980 GLY A O 1
ATOM 7009 N N . ARG A 1 981 ? -1.571 0.615 27.202 1.00 94.38 981 ARG A N 1
ATOM 7010 C CA . ARG A 1 981 ? -1.484 -0.790 26.782 1.00 94.38 981 ARG A CA 1
ATOM 7011 C C . ARG A 1 981 ? -2.700 -1.573 27.267 1.00 94.38 981 ARG A C 1
ATOM 7013 O O . ARG A 1 981 ? -3.106 -1.413 28.414 1.00 94.38 981 ARG A O 1
ATOM 7020 N N . LEU A 1 982 ? -3.255 -2.419 26.403 1.00 93.69 982 LEU A N 1
ATOM 7021 C CA . LEU A 1 982 ? -4.272 -3.415 26.734 1.00 93.69 982 LEU A CA 1
ATOM 7022 C C . LEU A 1 982 ? -3.585 -4.757 26.994 1.00 93.69 982 LEU A C 1
ATOM 7024 O O . LEU A 1 982 ? -2.967 -5.310 26.089 1.00 93.69 982 LEU A O 1
ATOM 7028 N N . LEU A 1 983 ? -3.714 -5.280 28.205 1.00 91.75 983 LEU A N 1
ATOM 7029 C CA . LEU A 1 983 ? -3.333 -6.631 28.587 1.00 91.75 983 LEU A CA 1
ATOM 7030 C C . LEU A 1 983 ? -4.545 -7.557 28.451 1.00 91.75 983 LEU A C 1
ATOM 7032 O O . LEU A 1 983 ? -5.599 -7.309 29.048 1.00 91.75 983 LEU A O 1
ATOM 7036 N N . ARG A 1 984 ? -4.369 -8.616 27.664 1.00 87.62 984 ARG A N 1
ATOM 7037 C CA . ARG A 1 984 ? -5.362 -9.664 27.430 1.00 87.62 984 ARG A CA 1
ATOM 7038 C C . ARG A 1 984 ? -5.159 -10.874 28.354 1.00 87.62 984 ARG A C 1
ATOM 7040 O O . ARG A 1 984 ? -4.075 -11.027 28.924 1.00 87.62 984 ARG A O 1
ATOM 7047 N N . PRO A 1 985 ? -6.162 -11.767 28.471 1.00 79.94 985 PRO A N 1
ATOM 7048 C CA . PRO A 1 985 ? -6.067 -12.964 29.313 1.00 79.94 985 PRO A CA 1
ATOM 7049 C C . PRO A 1 985 ? -4.951 -13.927 28.881 1.00 79.94 985 PRO A C 1
ATOM 7051 O O . PRO A 1 985 ? -4.410 -14.656 29.706 1.00 79.94 985 PRO A O 1
ATOM 7054 N N . ASP A 1 986 ? -4.582 -13.907 27.597 1.00 78.94 986 ASP A N 1
ATOM 7055 C CA . ASP A 1 986 ? -3.487 -14.692 27.014 1.00 78.94 986 ASP A CA 1
ATOM 7056 C C . ASP A 1 986 ? -2.086 -14.121 27.327 1.00 78.94 986 ASP A C 1
ATOM 7058 O O . ASP A 1 986 ? -1.078 -14.632 26.841 1.00 78.94 986 ASP A O 1
ATOM 7062 N N . GLY A 1 987 ? -2.011 -13.051 28.127 1.00 76.75 987 GLY A N 1
ATOM 7063 C CA . GLY A 1 987 ? -0.774 -12.364 28.491 1.00 76.75 987 GLY A CA 1
ATOM 7064 C C . GLY A 1 987 ? -0.250 -11.407 27.420 1.00 76.75 987 GLY A C 1
ATOM 7065 O O . GLY A 1 987 ? 0.754 -10.729 27.653 1.00 76.75 987 GLY A O 1
ATOM 7066 N N . ARG A 1 988 ? -0.908 -11.297 26.256 1.00 80.06 988 ARG A N 1
ATOM 7067 C CA . ARG A 1 988 ? -0.488 -10.361 25.208 1.00 80.06 988 ARG A CA 1
ATOM 7068 C C . ARG A 1 988 ? -0.796 -8.927 25.623 1.00 80.06 988 ARG A C 1
ATOM 7070 O O . ARG A 1 988 ? -1.902 -8.611 26.059 1.00 80.06 988 ARG A O 1
ATOM 7077 N N . ALA A 1 989 ? 0.183 -8.047 25.427 1.00 85.00 989 ALA A N 1
ATOM 7078 C CA . ALA A 1 989 ? 0.046 -6.614 25.649 1.00 85.00 989 ALA A CA 1
ATOM 7079 C C . ALA A 1 989 ? 0.018 -5.868 24.307 1.00 85.00 989 ALA A C 1
ATOM 7081 O O . ALA A 1 989 ? 0.986 -5.911 23.550 1.00 85.00 989 ALA A O 1
ATOM 7082 N N . VAL A 1 990 ? -1.076 -5.160 24.022 1.00 84.00 990 VAL A N 1
ATOM 7083 C CA . VAL A 1 990 ? -1.263 -4.383 22.789 1.00 84.00 990 VAL A CA 1
ATOM 7084 C C . VAL A 1 990 ? -1.180 -2.890 23.109 1.00 84.00 990 VAL A C 1
ATOM 7086 O O . VAL A 1 990 ? -2.024 -2.390 23.856 1.00 84.00 990 VAL A O 1
ATOM 7089 N N . PRO A 1 991 ? -0.190 -2.148 22.582 1.00 88.06 991 PRO A N 1
ATOM 7090 C CA . PRO A 1 991 ? -0.128 -0.705 22.773 1.00 88.06 991 PRO A CA 1
ATOM 7091 C C . PRO A 1 991 ? -1.222 -0.016 21.943 1.00 88.06 991 PRO A C 1
ATOM 7093 O O . PRO A 1 991 ? -1.548 -0.467 20.845 1.00 88.06 991 PRO A O 1
ATOM 7096 N N . PHE A 1 992 ? -1.799 1.071 22.453 1.00 92.81 992 PHE A N 1
ATOM 7097 C CA . PHE A 1 992 ? -2.851 1.811 21.754 1.00 92.81 992 PHE A CA 1
ATOM 7098 C C . PHE A 1 992 ? -2.911 3.290 22.159 1.00 92.81 992 PHE A C 1
ATOM 7100 O O . PHE A 1 992 ? -2.401 3.700 23.205 1.00 92.81 992 PHE A O 1
ATOM 7107 N N . GLN A 1 993 ? -3.554 4.092 21.314 1.00 94.06 993 GLN A N 1
ATOM 7108 C CA . GLN A 1 993 ? -3.999 5.446 21.626 1.00 94.06 993 GLN A CA 1
ATOM 7109 C C . GLN A 1 993 ? -5.522 5.435 21.791 1.00 94.06 993 GLN A C 1
ATOM 7111 O O . GLN A 1 993 ? -6.245 5.167 20.831 1.00 94.06 993 GLN A O 1
ATOM 7116 N N . GLY A 1 994 ? -6.007 5.748 22.993 1.00 93.62 994 GLY A N 1
ATOM 7117 C CA . GLY A 1 994 ? -7.433 5.799 23.312 1.00 93.62 994 GLY A CA 1
ATOM 7118 C C . GLY A 1 994 ? -8.208 6.769 22.419 1.00 93.62 994 GLY A C 1
ATOM 7119 O O . GLY A 1 994 ? -7.766 7.896 22.168 1.00 93.62 994 GLY A O 1
ATOM 7120 N N . GLY A 1 995 ? -9.363 6.317 21.931 1.00 91.12 995 GLY A N 1
ATOM 7121 C CA . GLY A 1 995 ? -10.260 7.110 21.101 1.00 91.12 995 GLY A CA 1
ATOM 7122 C C . GLY A 1 995 ? -10.928 8.222 21.908 1.00 91.12 995 GLY A C 1
ATOM 7123 O O . GLY A 1 995 ? -11.474 7.979 22.978 1.00 91.12 995 GLY A O 1
ATOM 7124 N N . ARG A 1 996 ? -10.920 9.448 21.385 1.00 90.12 996 ARG A N 1
ATOM 7125 C CA . ARG A 1 996 ? -11.672 10.580 21.939 1.00 90.12 996 ARG A CA 1
ATOM 7126 C C . ARG A 1 996 ? -13.059 10.649 21.313 1.00 90.12 996 ARG A C 1
ATOM 7128 O O . ARG A 1 996 ? -13.196 10.491 20.098 1.00 90.12 996 ARG A O 1
ATOM 7135 N N . VAL A 1 997 ? -14.066 10.937 22.131 1.00 88.75 997 VAL A N 1
ATOM 7136 C CA . VAL A 1 997 ? -15.473 11.078 21.716 1.00 88.75 997 VAL A CA 1
ATOM 7137 C C . VAL A 1 997 ? -16.089 12.398 22.189 1.00 88.75 997 VAL A C 1
ATOM 7139 O O . VAL A 1 997 ? -17.071 12.875 21.624 1.00 88.75 997 VAL A O 1
ATOM 7142 N N . THR A 1 998 ? -15.487 13.057 23.179 1.00 83.62 998 THR A N 1
ATOM 7143 C CA . THR A 1 998 ? -15.899 14.403 23.612 1.00 83.62 998 THR A CA 1
ATOM 7144 C C . THR A 1 998 ? -15.203 15.526 22.843 1.00 83.62 998 THR A C 1
ATOM 7146 O O . THR A 1 998 ? -15.482 16.703 23.070 1.00 83.62 998 THR A O 1
ATOM 7149 N N . GLY A 1 999 ? -14.330 15.179 21.890 1.00 72.12 999 GLY A N 1
ATOM 7150 C CA . GLY A 1 999 ? -13.777 16.131 20.929 1.00 72.12 999 GLY A CA 1
ATOM 7151 C C . GLY A 1 999 ? -14.887 16.826 20.134 1.00 72.12 999 GLY A C 1
ATOM 7152 O O . GLY A 1 999 ? -15.893 16.214 19.761 1.00 72.12 999 GLY A O 1
ATOM 7153 N N . ARG A 1 1000 ? -14.726 18.129 19.891 1.00 68.50 1000 ARG A N 1
ATOM 7154 C CA . ARG A 1 1000 ? -15.653 18.899 19.048 1.00 68.50 1000 ARG A CA 1
ATOM 7155 C C . ARG A 1 1000 ? -15.340 18.671 17.579 1.00 68.50 1000 ARG A C 1
ATOM 7157 O O . ARG A 1 1000 ? -14.180 18.473 17.221 1.00 68.50 1000 ARG A O 1
ATOM 7164 N N . ILE A 1 1001 ? -16.366 18.770 16.730 1.00 57.34 1001 ILE A N 1
ATOM 7165 C CA . ILE A 1 1001 ? -16.240 18.542 15.286 1.00 57.34 1001 ILE A CA 1
ATOM 7166 C C . ILE A 1 1001 ? -15.019 19.296 14.716 1.00 57.34 1001 ILE A C 1
ATOM 7168 O O . ILE A 1 1001 ? -14.952 20.532 14.812 1.00 57.34 1001 ILE A O 1
ATOM 7172 N N . PRO A 1 1002 ? -14.074 18.589 14.069 1.00 51.72 1002 PRO A N 1
ATOM 7173 C CA . PRO A 1 1002 ? -13.126 19.227 13.172 1.00 51.72 1002 PRO A CA 1
ATOM 7174 C C . PRO A 1 1002 ? -13.890 20.007 12.101 1.00 51.72 1002 PRO A C 1
ATOM 7176 O O . PRO A 1 1002 ? -14.818 19.459 11.508 1.00 51.72 1002 PRO A O 1
ATOM 7179 N N . ARG A 1 1003 ? -13.453 21.222 11.729 1.00 44.41 1003 ARG A N 1
ATOM 7180 C CA . ARG A 1 1003 ? -13.971 21.976 10.551 1.00 44.41 1003 ARG A CA 1
ATOM 7181 C C . ARG A 1 1003 ? -14.106 21.152 9.247 1.00 44.41 1003 ARG A C 1
ATOM 7183 O O . ARG A 1 1003 ? -14.658 21.639 8.267 1.00 44.41 1003 ARG A O 1
ATOM 7190 N N . THR A 1 1004 ? -13.558 19.945 9.206 1.00 44.12 1004 THR A N 1
ATOM 7191 C CA . THR A 1 1004 ? -13.375 19.083 8.044 1.00 44.12 1004 THR A CA 1
ATOM 7192 C C . THR A 1 1004 ? -14.380 17.931 7.952 1.00 44.12 1004 THR A C 1
ATOM 7194 O O . THR A 1 1004 ? -14.339 17.208 6.963 1.00 44.12 1004 THR A O 1
ATOM 7197 N N . ALA A 1 1005 ? -15.290 17.750 8.921 1.00 40.19 1005 ALA A N 1
ATOM 7198 C CA . ALA A 1 1005 ? -16.223 16.609 8.938 1.00 40.19 1005 ALA A CA 1
ATOM 7199 C C . ALA A 1 1005 ? -17.292 16.636 7.823 1.00 40.19 1005 ALA A C 1
ATOM 7201 O O . ALA A 1 1005 ? -17.920 15.618 7.529 1.00 40.19 1005 ALA A O 1
ATOM 7202 N N . THR A 1 1006 ? -17.479 17.766 7.133 1.00 45.81 1006 THR A N 1
ATOM 7203 C CA . THR A 1 1006 ? -18.118 17.753 5.812 1.00 45.81 1006 THR A CA 1
ATOM 7204 C C . THR A 1 1006 ? -17.042 17.454 4.769 1.00 45.81 1006 THR A C 1
ATOM 7206 O O . THR A 1 1006 ? -16.376 18.378 4.298 1.00 45.81 1006 THR A O 1
ATOM 7209 N N . LEU A 1 1007 ? -16.853 16.175 4.425 1.00 53.62 1007 LEU A N 1
ATOM 7210 C CA . LEU A 1 1007 ? -16.045 15.737 3.279 1.00 53.62 1007 LEU A CA 1
ATOM 7211 C C . LEU A 1 1007 ? -16.650 16.315 1.990 1.00 53.62 1007 LEU A C 1
ATOM 7213 O O . LEU A 1 1007 ? -17.479 15.681 1.339 1.00 53.62 1007 LEU A O 1
ATOM 7217 N N . ARG A 1 1008 ? -16.297 17.560 1.658 1.00 63.91 1008 ARG A N 1
ATOM 7218 C CA . ARG A 1 1008 ? -16.546 18.122 0.331 1.00 63.91 1008 ARG A CA 1
ATOM 7219 C C . ARG A 1 1008 ? -15.584 17.448 -0.647 1.00 63.91 1008 ARG A C 1
ATOM 7221 O O . ARG A 1 1008 ? -14.428 17.257 -0.266 1.00 63.91 1008 ARG A O 1
ATOM 7228 N N . PRO A 1 1009 ? -16.026 17.116 -1.869 1.00 77.81 1009 PRO A N 1
ATOM 7229 C CA . PRO A 1 1009 ? -15.125 16.658 -2.912 1.00 77.81 1009 PRO A CA 1
ATOM 7230 C C . PRO A 1 1009 ? -13.975 17.651 -3.093 1.00 77.81 1009 PRO A C 1
ATOM 7232 O O . PRO A 1 1009 ? -14.208 18.855 -3.219 1.00 77.81 1009 PRO A O 1
ATOM 7235 N N . THR A 1 1010 ? -12.740 17.165 -3.066 1.00 82.56 1010 THR A N 1
ATOM 7236 C CA . THR A 1 1010 ? -11.546 17.975 -3.326 1.00 82.56 1010 THR A CA 1
ATOM 7237 C C . THR A 1 1010 ? -10.786 17.399 -4.500 1.00 82.56 1010 THR A C 1
ATOM 7239 O O . THR A 1 1010 ? -10.577 16.188 -4.555 1.00 82.56 1010 THR A O 1
ATOM 7242 N N . VAL A 1 1011 ? -10.321 18.277 -5.381 1.00 86.38 1011 VAL A N 1
ATOM 7243 C CA . VAL A 1 1011 ? -9.386 17.962 -6.460 1.00 86.38 1011 VAL A CA 1
ATOM 7244 C C . VAL A 1 1011 ? -8.079 18.664 -6.128 1.00 86.38 1011 VAL A C 1
ATOM 7246 O O . VAL A 1 1011 ? -8.075 19.875 -5.915 1.00 86.38 1011 VAL A O 1
ATOM 7249 N N . VAL A 1 1012 ? -6.987 17.911 -6.035 1.00 87.06 1012 VAL A N 1
ATOM 7250 C CA . VAL A 1 1012 ? -5.655 18.451 -5.737 1.00 87.06 1012 VAL A CA 1
ATOM 7251 C C . VAL A 1 1012 ? -4.680 17.951 -6.799 1.00 87.06 1012 VAL A C 1
ATOM 7253 O O . VAL A 1 1012 ? -4.690 16.752 -7.070 1.00 87.06 1012 VAL A O 1
ATOM 7256 N N . PRO A 1 1013 ? -3.835 18.807 -7.401 1.00 88.75 1013 PRO A N 1
ATOM 7257 C CA . PRO A 1 1013 ? -2.774 18.344 -8.290 1.00 88.75 1013 PRO A CA 1
ATOM 7258 C C . PRO A 1 1013 ? -1.882 17.302 -7.605 1.00 88.75 1013 PRO A C 1
ATOM 7260 O O . PRO A 1 1013 ? -1.499 17.472 -6.446 1.00 88.75 1013 PRO A O 1
ATOM 7263 N N . LEU A 1 1014 ? -1.557 16.221 -8.311 1.00 88.19 1014 LEU A N 1
ATOM 7264 C CA . LEU A 1 1014 ? -0.666 15.186 -7.802 1.00 88.19 1014 LEU A CA 1
ATOM 7265 C C . LEU A 1 1014 ? 0.777 15.690 -7.810 1.00 88.19 1014 LEU A C 1
ATOM 7267 O O . LEU A 1 1014 ? 1.355 16.015 -8.846 1.00 88.19 1014 LEU A O 1
ATOM 7271 N N . GLU A 1 1015 ? 1.364 15.725 -6.621 1.00 88.81 1015 GLU A N 1
ATOM 7272 C CA . GLU A 1 1015 ? 2.790 15.938 -6.416 1.00 88.81 1015 GLU A CA 1
ATOM 7273 C C . GLU A 1 1015 ? 3.407 14.590 -6.050 1.00 88.81 1015 GLU A C 1
ATOM 7275 O O . GLU A 1 1015 ? 3.442 14.218 -4.880 1.00 88.81 1015 GLU A O 1
ATOM 7280 N N . TRP A 1 1016 ? 3.858 13.836 -7.054 1.00 89.81 1016 TRP A N 1
ATOM 7281 C CA . TRP A 1 1016 ? 4.356 12.464 -6.884 1.00 89.81 1016 TRP A CA 1
ATOM 7282 C C . TRP A 1 1016 ? 5.431 12.334 -5.789 1.00 89.81 1016 TRP A C 1
ATOM 7284 O O . TRP A 1 1016 ? 5.364 11.414 -4.978 1.00 89.81 1016 TRP A O 1
ATOM 7294 N N . HIS A 1 1017 ? 6.327 13.319 -5.667 1.00 88.88 1017 HIS A N 1
ATOM 7295 C CA . HIS A 1 1017 ? 7.352 13.363 -4.617 1.00 88.88 1017 HIS A CA 1
ATOM 7296 C C . HIS A 1 1017 ? 6.802 13.466 -3.181 1.00 88.88 1017 HIS A C 1
ATOM 7298 O O . HIS A 1 1017 ? 7.505 13.114 -2.243 1.00 88.88 1017 HIS A O 1
ATOM 7304 N N . ARG A 1 1018 ? 5.553 13.915 -2.995 1.00 87.50 1018 ARG A N 1
ATOM 7305 C CA . ARG A 1 1018 ? 4.866 13.993 -1.691 1.00 87.50 1018 ARG A CA 1
ATOM 7306 C C . ARG A 1 1018 ? 3.937 12.818 -1.422 1.00 87.50 1018 ARG A C 1
ATOM 7308 O O . ARG A 1 1018 ? 3.281 12.765 -0.387 1.00 87.50 1018 ARG A O 1
ATOM 7315 N N . MET A 1 1019 ? 3.798 11.882 -2.360 1.00 85.75 1019 MET A N 1
ATOM 7316 C CA . MET A 1 1019 ? 2.915 10.731 -2.147 1.00 85.75 1019 MET A CA 1
ATOM 7317 C C . MET A 1 1019 ? 3.495 9.723 -1.149 1.00 85.75 1019 MET A C 1
ATOM 7319 O O . MET A 1 1019 ? 2.737 8.928 -0.599 1.00 85.75 1019 MET A O 1
ATOM 7323 N N . GLY A 1 1020 ? 4.792 9.816 -0.852 1.00 85.06 1020 GLY A N 1
ATOM 7324 C CA . GLY A 1 1020 ? 5.420 9.121 0.269 1.00 85.06 1020 GLY A CA 1
ATOM 7325 C C . GLY A 1 1020 ? 5.051 9.663 1.645 1.00 85.06 1020 GLY A C 1
ATOM 7326 O O . GLY A 1 1020 ? 5.201 8.953 2.639 1.00 85.06 1020 GLY A O 1
ATOM 7327 N N . ASP A 1 1021 ? 4.539 10.893 1.715 1.00 80.38 1021 ASP A N 1
ATOM 7328 C CA . ASP A 1 1021 ? 4.181 11.520 2.981 1.00 80.38 1021 ASP A CA 1
ATOM 7329 C C . ASP A 1 1021 ? 2.918 10.883 3.568 1.00 80.38 1021 ASP A C 1
ATOM 7331 O O . ASP A 1 1021 ? 2.021 10.449 2.823 1.00 80.38 1021 ASP A O 1
ATOM 7335 N N . PRO A 1 1022 ? 2.779 10.884 4.906 1.00 71.31 1022 PRO A N 1
ATOM 7336 C CA . PRO A 1 1022 ? 1.512 10.557 5.532 1.00 71.31 1022 PRO A CA 1
ATOM 7337 C C . PRO A 1 1022 ? 0.405 11.445 4.949 1.00 71.31 1022 PRO A C 1
ATOM 7339 O O . PRO A 1 1022 ? 0.617 12.636 4.672 1.00 71.31 1022 PRO A O 1
ATOM 7342 N N . PRO A 1 1023 ? -0.808 10.904 4.735 1.00 66.38 1023 PRO A N 1
ATOM 7343 C CA . PRO A 1 1023 ? -1.926 11.719 4.297 1.00 66.38 1023 PRO A CA 1
ATOM 7344 C C . PRO A 1 1023 ? -2.098 12.866 5.290 1.00 66.38 1023 PRO A C 1
ATOM 7346 O O . PRO A 1 1023 ? -2.363 12.623 6.462 1.00 66.38 1023 PRO A O 1
ATOM 7349 N N . ALA A 1 1024 ? -1.895 14.104 4.817 1.00 51.66 1024 ALA A N 1
ATOM 7350 C CA . ALA A 1 1024 ? -1.990 15.317 5.620 1.00 51.66 1024 ALA A CA 1
ATOM 7351 C C . ALA A 1 1024 ? -3.221 15.255 6.531 1.00 51.66 1024 ALA A C 1
ATOM 7353 O O . ALA A 1 1024 ? -4.356 15.475 6.093 1.00 51.66 1024 ALA A O 1
ATOM 7354 N N . ARG A 1 1025 ? -2.985 14.928 7.807 1.00 51.00 1025 ARG A N 1
ATOM 7355 C CA . A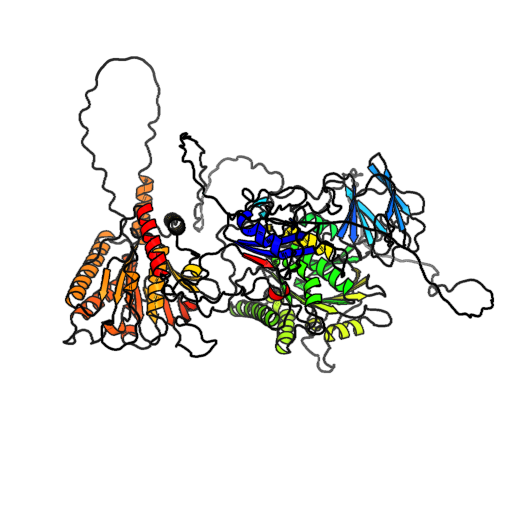RG A 1 1025 ? -4.021 14.868 8.832 1.00 51.00 1025 ARG A CA 1
ATOM 7356 C C . ARG A 1 1025 ? -4.388 16.309 9.086 1.00 51.00 1025 ARG A C 1
ATOM 7358 O O . ARG A 1 1025 ? -3.696 17.013 9.818 1.00 51.00 1025 ARG A O 1
ATOM 7365 N N . ARG A 1 1026 ? -5.394 16.796 8.358 1.00 42.88 1026 ARG A N 1
ATOM 7366 C CA . ARG A 1 1026 ? -5.796 18.198 8.415 1.00 42.88 1026 ARG A CA 1
ATOM 7367 C C . ARG A 1 1026 ? -6.000 18.526 9.893 1.00 42.88 1026 ARG A C 1
ATOM 7369 O O . ARG A 1 1026 ? -6.836 17.867 10.512 1.00 42.88 1026 ARG A O 1
ATOM 7376 N N . PRO A 1 1027 ? -5.218 19.459 10.471 1.00 39.03 1027 PRO A N 1
ATOM 7377 C CA . PRO A 1 1027 ? -5.241 19.680 11.902 1.00 39.03 1027 PRO A CA 1
ATOM 7378 C C . PRO A 1 1027 ? -6.679 19.980 12.285 1.00 39.03 1027 PRO A C 1
ATOM 7380 O O . PRO A 1 1027 ? -7.310 20.900 11.748 1.00 39.03 1027 PRO A O 1
ATOM 7383 N N . VAL A 1 1028 ? -7.207 19.124 13.153 1.00 44.06 1028 VAL A N 1
ATOM 7384 C CA . VAL A 1 1028 ? -8.559 19.205 13.679 1.00 44.06 1028 VAL A CA 1
ATOM 7385 C C . VAL A 1 1028 ? -8.617 20.479 14.511 1.00 44.06 1028 VAL A C 1
ATOM 7387 O O . VAL A 1 1028 ? -8.356 20.492 15.707 1.00 44.06 1028 VAL A O 1
ATOM 7390 N N . ARG A 1 1029 ? -8.892 21.612 13.863 1.00 41.97 1029 ARG A N 1
ATOM 7391 C CA . ARG A 1 1029 ? -9.283 22.821 14.578 1.00 41.97 1029 ARG A CA 1
ATOM 7392 C C . ARG A 1 1029 ? -10.708 22.587 15.047 1.00 41.97 1029 ARG A C 1
ATOM 7394 O O . ARG A 1 1029 ? -11.645 22.749 14.259 1.00 41.97 1029 ARG A O 1
ATOM 7401 N N . GLU A 1 1030 ? -10.821 22.175 16.305 1.00 51.12 1030 GLU A N 1
ATOM 7402 C CA . GLU A 1 1030 ? -12.071 22.098 17.049 1.00 51.12 1030 GLU A CA 1
ATOM 7403 C C . GLU A 1 1030 ? -12.807 23.442 16.904 1.00 51.12 1030 GLU A C 1
ATOM 7405 O O . GLU A 1 1030 ? -12.235 24.522 17.105 1.00 51.12 1030 GLU A O 1
ATOM 7410 N N . LEU A 1 1031 ? -14.069 23.410 16.468 1.00 48.91 1031 LEU A N 1
ATOM 7411 C CA . LEU A 1 1031 ? -14.894 24.612 16.489 1.00 48.91 1031 LEU A CA 1
ATOM 7412 C C . LEU A 1 1031 ? -15.131 24.998 17.954 1.00 48.91 1031 LEU A C 1
ATOM 7414 O O . LEU A 1 1031 ? -15.678 24.209 18.724 1.00 48.91 1031 LEU A O 1
ATOM 7418 N N . GLY A 1 1032 ? -14.822 26.240 18.325 1.00 50.19 1032 GLY A N 1
ATOM 7419 C CA . GLY A 1 1032 ? -15.098 26.756 19.669 1.00 50.19 1032 GLY A CA 1
ATOM 7420 C C . GLY A 1 1032 ? -16.582 26.748 20.067 1.00 50.19 1032 GLY A C 1
ATOM 7421 O O . GLY A 1 1032 ? -16.860 26.947 21.240 1.00 50.19 1032 GLY A O 1
ATOM 7422 N N . ASN A 1 1033 ? -17.516 26.459 19.140 1.00 59.16 1033 ASN A N 1
ATOM 7423 C CA . ASN A 1 1033 ? -18.975 26.512 19.348 1.00 59.16 1033 ASN A CA 1
ATOM 7424 C C . ASN A 1 1033 ? -19.785 25.354 18.686 1.00 59.16 1033 ASN A C 1
ATOM 7426 O O . ASN A 1 1033 ? -20.991 25.498 18.520 1.00 59.16 1033 ASN A O 1
ATOM 7430 N N . GLY A 1 1034 ? -19.169 24.247 18.235 1.00 65.00 1034 GLY A N 1
ATOM 7431 C CA . GLY A 1 1034 ? -19.879 23.127 17.565 1.00 65.00 1034 GLY A CA 1
ATOM 7432 C C . GLY A 1 1034 ? -20.193 21.932 18.489 1.00 65.00 1034 GLY A C 1
ATOM 7433 O O . GLY A 1 1034 ? -19.536 21.816 19.526 1.00 65.00 1034 GLY A O 1
ATOM 7434 N N . PRO A 1 1035 ? -21.149 21.040 18.134 1.00 75.94 1035 PRO A N 1
ATOM 7435 C CA . PRO A 1 1035 ? -21.459 19.848 18.931 1.00 75.94 1035 PRO A CA 1
ATOM 7436 C C . PRO A 1 1035 ? -20.281 18.858 18.980 1.00 75.94 1035 PRO A C 1
ATOM 7438 O O . PRO A 1 1035 ? -19.393 18.882 18.122 1.00 75.94 1035 PRO A O 1
ATOM 7441 N N . THR A 1 1036 ? -20.259 18.009 20.008 1.00 85.25 1036 THR A N 1
ATOM 7442 C CA . THR A 1 1036 ? -19.261 16.942 20.190 1.00 85.25 1036 THR A CA 1
ATOM 7443 C C . THR A 1 1036 ? -19.611 15.708 19.359 1.00 85.25 1036 THR A C 1
ATOM 7445 O O . THR A 1 1036 ? -20.768 15.518 18.971 1.00 85.25 1036 THR A O 1
ATOM 7448 N N . ASP A 1 1037 ? -18.625 14.846 19.102 1.00 86.31 1037 ASP A N 1
ATOM 7449 C CA . ASP A 1 1037 ? -18.871 13.555 18.444 1.00 86.31 1037 ASP A CA 1
ATOM 7450 C C . ASP A 1 1037 ? -19.854 12.685 19.238 1.00 86.31 1037 ASP A C 1
ATOM 7452 O O . ASP A 1 1037 ? -20.718 12.044 18.642 1.00 86.31 1037 ASP A O 1
ATOM 7456 N N . LEU A 1 1038 ? -19.781 12.722 20.573 1.00 89.94 1038 LEU A N 1
ATOM 7457 C CA . LEU A 1 1038 ? -20.728 12.038 21.452 1.00 89.94 1038 LEU A CA 1
ATOM 7458 C C . LEU A 1 1038 ? -22.165 12.536 21.251 1.00 89.94 1038 LEU A C 1
ATOM 7460 O O . LEU A 1 1038 ? -23.068 11.718 21.117 1.00 89.94 1038 LEU A O 1
ATOM 7464 N N . ALA A 1 1039 ? -22.378 13.853 21.173 1.00 88.56 1039 ALA A N 1
ATOM 7465 C CA . ALA A 1 1039 ? -23.710 14.425 20.964 1.00 88.56 1039 ALA A CA 1
ATOM 7466 C C . ALA A 1 1039 ? -24.285 14.060 19.583 1.00 88.56 1039 ALA A C 1
ATOM 7468 O O . ALA A 1 1039 ? -25.471 13.750 19.452 1.00 88.56 1039 ALA A O 1
ATOM 7469 N N . LEU A 1 1040 ? -23.444 14.060 18.541 1.00 87.56 1040 LEU A N 1
ATOM 7470 C CA . LEU A 1 1040 ? -23.846 13.604 17.208 1.00 87.56 1040 LEU A CA 1
ATOM 7471 C C . LEU A 1 1040 ? -24.209 12.119 17.201 1.00 87.56 1040 LEU A C 1
ATOM 7473 O O . LEU A 1 1040 ? -25.230 11.741 16.626 1.00 87.56 1040 LEU A O 1
ATOM 7477 N N . LEU A 1 1041 ? -23.376 11.291 17.834 1.00 91.62 1041 LEU A N 1
ATOM 7478 C CA . LEU A 1 1041 ? -23.611 9.860 17.942 1.00 91.62 1041 LEU A CA 1
ATOM 7479 C C . LEU A 1 1041 ? -24.903 9.580 18.713 1.00 91.62 1041 LEU A C 1
ATOM 7481 O O . LEU A 1 1041 ? -25.733 8.834 18.211 1.00 91.62 1041 LEU A O 1
ATOM 7485 N N . ALA A 1 1042 ? -25.115 10.221 19.864 1.00 92.56 1042 ALA A N 1
ATOM 7486 C CA . ALA A 1 1042 ? -26.339 10.102 20.655 1.00 92.56 1042 ALA A CA 1
ATOM 7487 C C . ALA A 1 1042 ? -27.589 10.448 19.827 1.00 92.56 1042 ALA A C 1
ATOM 7489 O O . ALA A 1 1042 ? -28.525 9.653 19.754 1.00 92.56 1042 ALA A O 1
ATOM 7490 N N . SER A 1 1043 ? -27.564 11.569 19.095 1.00 91.31 1043 SER A N 1
ATOM 7491 C CA . SER A 1 1043 ? -28.671 11.958 18.211 1.00 91.31 1043 SER A CA 1
ATOM 7492 C C . SER A 1 1043 ? -28.919 10.947 17.081 1.00 91.31 1043 SER A C 1
ATOM 7494 O O . SER A 1 1043 ? -30.069 10.663 16.733 1.00 91.31 1043 SER A O 1
ATOM 7496 N N . ALA A 1 1044 ? -27.856 10.387 16.495 1.00 91.75 1044 ALA A N 1
ATOM 7497 C CA . ALA A 1 1044 ? -27.966 9.367 15.457 1.00 91.75 1044 ALA A CA 1
ATOM 7498 C C . ALA A 1 1044 ? -28.508 8.037 16.009 1.00 91.75 1044 ALA A C 1
ATOM 7500 O O . ALA A 1 1044 ? -29.375 7.438 15.373 1.00 91.75 1044 ALA A O 1
ATOM 7501 N N . LEU A 1 1045 ? -28.054 7.617 17.195 1.00 94.19 1045 LEU A N 1
ATOM 7502 C CA . LEU A 1 1045 ? -28.528 6.426 17.905 1.00 94.19 1045 LEU A CA 1
ATOM 7503 C C . LEU A 1 1045 ? -30.015 6.538 18.246 1.00 94.19 1045 LEU A C 1
ATOM 7505 O O . LEU A 1 1045 ? -30.763 5.599 18.001 1.00 94.19 1045 LEU A O 1
ATOM 7509 N N . GLU A 1 1046 ? -30.469 7.688 18.746 1.00 92.94 1046 GLU A N 1
ATOM 7510 C CA . GLU A 1 1046 ? -31.878 7.916 19.083 1.00 92.94 1046 GLU A CA 1
ATOM 7511 C C . GLU A 1 1046 ? -32.790 7.851 17.843 1.00 92.94 1046 GLU A C 1
ATOM 7513 O O . GLU A 1 1046 ? -33.907 7.327 17.886 1.00 92.94 1046 GLU A O 1
ATOM 7518 N N . ARG A 1 1047 ? -32.334 8.388 16.704 1.00 90.81 1047 ARG A N 1
ATOM 7519 C CA . ARG A 1 1047 ? -33.069 8.283 15.432 1.00 90.81 1047 ARG A CA 1
ATOM 7520 C C . ARG A 1 1047 ? -33.087 6.849 14.911 1.00 90.81 1047 ARG A C 1
ATOM 7522 O O . ARG A 1 1047 ? -34.163 6.357 14.589 1.00 90.81 1047 ARG A O 1
ATOM 7529 N N . ALA A 1 1048 ? -31.939 6.175 14.903 1.00 90.81 1048 ALA A N 1
ATOM 7530 C CA . ALA A 1 1048 ? -31.836 4.781 14.482 1.00 90.81 1048 ALA A CA 1
ATOM 7531 C C . ALA A 1 1048 ? -32.723 3.867 15.341 1.00 90.81 1048 ALA A C 1
ATOM 7533 O O . ALA A 1 1048 ? -33.471 3.060 14.800 1.00 90.81 1048 ALA A O 1
ATOM 7534 N N . ALA A 1 1049 ? -32.698 4.032 16.669 1.00 90.94 1049 ALA A N 1
ATOM 7535 C CA . ALA A 1 1049 ? -33.504 3.253 17.608 1.00 90.94 1049 ALA A CA 1
ATOM 7536 C C . ALA A 1 1049 ? -35.009 3.403 17.343 1.00 90.94 1049 ALA A C 1
ATOM 7538 O O . ALA A 1 1049 ? -35.737 2.412 17.348 1.00 90.94 1049 ALA A O 1
ATOM 7539 N N . ARG A 1 1050 ? -35.470 4.627 17.044 1.00 90.88 1050 ARG A N 1
ATOM 7540 C CA . ARG A 1 1050 ? -36.861 4.879 16.640 1.00 90.88 1050 ARG A CA 1
ATOM 7541 C C . ARG A 1 1050 ? -37.215 4.210 15.315 1.00 90.88 1050 ARG A C 1
ATOM 7543 O O . ARG A 1 1050 ? -38.287 3.624 15.219 1.00 90.88 1050 ARG A O 1
ATOM 7550 N N . GLU A 1 1051 ? -36.332 4.270 14.319 1.00 89.31 1051 GLU A N 1
ATOM 7551 C CA . GLU A 1 1051 ? -36.558 3.652 13.004 1.00 89.31 1051 GLU A CA 1
ATOM 7552 C C . GLU A 1 1051 ? -36.665 2.122 13.090 1.00 89.31 1051 GLU A C 1
ATOM 7554 O O . GLU A 1 1051 ? -37.515 1.533 12.426 1.00 89.31 1051 GLU A O 1
ATOM 7559 N N . VAL A 1 1052 ? -35.884 1.478 13.965 1.00 86.62 1052 VAL A N 1
ATOM 7560 C CA . VAL A 1 1052 ? -35.969 0.022 14.203 1.00 86.62 1052 VAL A CA 1
ATOM 7561 C C . VAL A 1 1052 ? -36.960 -0.371 15.304 1.00 86.62 1052 VAL A C 1
ATOM 7563 O O . VAL A 1 1052 ? -37.050 -1.548 15.643 1.00 86.62 1052 VAL A O 1
ATOM 7566 N N . SER A 1 1053 ? -37.710 0.588 15.862 1.00 85.94 1053 SER A N 1
ATOM 7567 C CA . SER A 1 1053 ? -38.659 0.378 16.970 1.00 85.94 1053 SER A CA 1
ATOM 7568 C C . SER A 1 1053 ? -38.052 -0.323 18.199 1.00 85.94 1053 SER A C 1
ATOM 7570 O O . SER A 1 1053 ? -38.733 -1.091 18.878 1.00 85.94 1053 SER A O 1
ATOM 7572 N N . ALA A 1 1054 ? -36.777 -0.062 18.503 1.00 81.31 1054 ALA A N 1
ATOM 7573 C CA . ALA A 1 1054 ? -36.103 -0.627 19.670 1.00 81.31 1054 ALA A CA 1
ATOM 7574 C C . ALA A 1 1054 ? -36.555 0.091 20.952 1.00 81.31 1054 ALA A C 1
ATOM 7576 O O . ALA A 1 1054 ? -36.258 1.269 21.163 1.00 81.31 1054 ALA A O 1
ATOM 7577 N N . THR A 1 1055 ? -37.271 -0.620 21.825 1.00 78.00 1055 THR A N 1
ATOM 7578 C CA . THR A 1 1055 ? -37.635 -0.130 23.162 1.00 78.00 1055 THR A CA 1
ATOM 7579 C C . THR A 1 1055 ? -36.458 -0.294 24.118 1.00 78.00 1055 THR A C 1
ATOM 7581 O O . THR A 1 1055 ? -36.023 -1.419 24.349 1.00 78.00 1055 THR A O 1
ATOM 7584 N N . GLY A 1 1056 ? -35.964 0.808 24.686 1.00 75.56 1056 GLY A N 1
ATOM 7585 C CA . GLY A 1 1056 ? -34.831 0.780 25.616 1.00 75.56 1056 GLY A CA 1
ATOM 7586 C C . GLY A 1 1056 ? -35.072 -0.093 26.852 1.00 75.56 1056 GLY A C 1
ATOM 7587 O O . GLY A 1 1056 ? -36.207 -0.242 27.316 1.00 75.56 1056 GLY A O 1
ATOM 7588 N N . VAL A 1 1057 ? -33.990 -0.656 27.396 1.00 80.50 1057 VAL A N 1
ATOM 7589 C CA . VAL A 1 1057 ? -34.016 -1.396 28.667 1.00 80.50 1057 VAL A CA 1
ATOM 7590 C C . VAL A 1 1057 ? -34.560 -0.492 29.792 1.00 80.50 1057 VAL A C 1
ATOM 7592 O O . VAL A 1 1057 ? -34.166 0.672 29.882 1.00 80.50 1057 VAL A O 1
ATOM 7595 N N . PRO A 1 1058 ? -35.464 -0.982 30.663 1.00 80.94 1058 PRO A N 1
ATOM 7596 C CA . PRO A 1 1058 ? -35.987 -0.181 31.766 1.00 80.94 1058 PRO A CA 1
ATOM 7597 C C . PRO A 1 1058 ? -34.887 0.242 32.752 1.00 80.94 1058 PRO A C 1
ATOM 7599 O O . PRO A 1 1058 ? -33.929 -0.494 32.996 1.00 80.94 1058 PRO A O 1
ATOM 7602 N N . SER A 1 1059 ? -35.060 1.427 33.347 1.00 85.31 1059 SER A N 1
ATOM 7603 C CA . SER A 1 1059 ? -34.223 1.925 34.447 1.00 85.31 1059 SER A CA 1
ATOM 7604 C C . SER A 1 1059 ? -34.219 0.950 35.628 1.00 85.31 1059 SER A C 1
ATOM 7606 O O . SER A 1 1059 ? -35.239 0.335 35.942 1.00 85.31 1059 SER A O 1
ATOM 7608 N N . LEU A 1 1060 ? -33.067 0.829 36.298 1.00 79.94 1060 LEU A N 1
ATOM 7609 C CA . LEU A 1 1060 ? -32.954 0.101 37.568 1.00 79.94 1060 LEU A CA 1
ATOM 7610 C C . LEU A 1 1060 ? -33.466 0.922 38.764 1.00 79.94 1060 LEU A C 1
ATOM 7612 O O . LEU A 1 1060 ? -33.685 0.359 39.836 1.00 79.94 1060 LEU A O 1
ATOM 7616 N N . LEU A 1 1061 ? -33.622 2.236 38.595 1.00 76.50 1061 LEU A N 1
ATOM 7617 C CA . LEU A 1 1061 ? -34.195 3.167 39.572 1.00 76.50 1061 LEU A CA 1
ATOM 7618 C C . LEU A 1 1061 ? -35.626 3.555 39.214 1.00 76.50 1061 LEU A C 1
ATOM 7620 O O . LEU A 1 1061 ? -35.874 3.743 37.996 1.00 76.50 1061 LEU A O 1
#

Nearest PDB structures (foldseek):
  3unm-assembly1_A  TM=8.794E-01  e=1.880E-07  Homo sapiens
  5djo-assembly1_A  TM=8.317E-01  e=5.941E-07  Mus musculus
  8rin-assembly2_B  TM=6.756E-01  e=1.886E-09  Mycobacterium tuberculosis H37Rv
  6sgw-assembly1_J  TM=6.132E-01  e=1.150E-08  Mycolicibacterium smegmatis MC2 155
  3mdb-assembly1_A  TM=7.768E-01  e=1.277E-05  Homo sapiens